Protein AF-0000000074843882 (afdb_homodimer)

Organism: Aplysia californica (NCBI:txid6500)

Nearest PDB structures (foldseek):
  7xpu-assembly1_A  TM=7.673E-01  e=1.497E-09  Marinactinospora thermotolerans
  8hi5-assembly1_A  TM=3.101E-01  e=5.135E-01  Roseiflexus castenholzii DSM 13941
  8aeo-assembly1_A  TM=1.892E-01  e=1.308E-01  Chloroflexus aurantiacus J-10-fl
  8a8t-assembly1_A  TM=1.699E-01  e=8.782E-02  Chloroflexus aurantiacus J-10-fl
  8a7s-assembly1_A  TM=1.865E-01  e=2.592E-01  Chloroflexus aurantiacus J-10-fl

Structure (mmCIF, N/CA/C/O backbone):
data_AF-0000000074843882-model_v1
#
loop_
_entity.id
_entity.type
_entity.pdbx_description
1 polymer 'Uncharacterized protein LOC118478424'
#
loop_
_atom_site.group_PDB
_atom_site.id
_atom_site.type_symbol
_atom_site.label_atom_id
_atom_site.label_alt_id
_atom_site.label_comp_id
_atom_site.label_asym_id
_atom_site.label_entity_id
_atom_site.label_seq_id
_atom_site.pdbx_PDB_ins_code
_atom_site.Cartn_x
_atom_site.Cartn_y
_atom_site.Cartn_z
_atom_site.occupancy
_atom_site.B_iso_or_equiv
_atom_site.auth_seq_id
_atom_site.auth_comp_id
_atom_site.auth_asym_id
_atom_site.auth_atom_id
_atom_site.pdbx_PDB_model_num
ATOM 1 N N . MET A 1 1 ? -3.26 13.68 29.094 1 57.5 1 MET A N 1
ATOM 2 C CA . MET A 1 1 ? -4.266 13.648 28.047 1 57.5 1 MET A CA 1
ATOM 3 C C . MET A 1 1 ? -4.996 14.984 27.938 1 57.5 1 MET A C 1
ATOM 5 O O . MET A 1 1 ? -5.094 15.562 26.859 1 57.5 1 MET A O 1
ATOM 9 N N . LEU A 1 2 ? -5.367 15.516 29.016 1 67 2 LEU A N 1
ATOM 10 C CA . LEU A 1 2 ? -6.184 16.734 29 1 67 2 LEU A CA 1
ATOM 11 C C . LEU A 1 2 ? -5.352 17.938 28.594 1 67 2 LEU A C 1
ATOM 13 O O . LEU A 1 2 ? -5.883 18.906 28.047 1 67 2 LEU A O 1
ATOM 17 N N . GLN A 1 3 ? -4.043 17.812 28.75 1 70.5 3 GLN A N 1
ATOM 18 C CA . GLN A 1 3 ? -3.172 18.938 28.453 1 70.5 3 GLN A CA 1
ATOM 19 C C . GLN A 1 3 ? -2.994 19.109 26.938 1 70.5 3 GLN A C 1
ATOM 21 O O . GLN A 1 3 ? -2.535 20.156 26.484 1 70.5 3 GLN A O 1
ATOM 26 N N . SER A 1 4 ? -3.525 18.203 26.234 1 81.12 4 SER A N 1
ATOM 27 C CA . SER A 1 4 ? -3.334 18.234 24.797 1 81.12 4 SER A CA 1
ATOM 28 C C . SER A 1 4 ? -4.477 18.969 24.109 1 81.12 4 SER A C 1
ATOM 30 O O . SER A 1 4 ? -4.422 19.219 22.891 1 81.12 4 SER A O 1
ATOM 32 N N . PHE A 1 5 ? -5.441 19.359 24.922 1 86.5 5 PHE A N 1
ATOM 33 C CA . PHE A 1 5 ? -6.598 20.047 24.359 1 86.5 5 PHE A CA 1
ATOM 34 C C . PHE A 1 5 ? -6.562 21.531 24.703 1 86.5 5 PHE A C 1
ATOM 36 O O . PHE A 1 5 ? -5.797 21.953 25.578 1 86.5 5 PHE A O 1
ATOM 43 N N . TYR A 1 6 ? -7.312 22.25 23.953 1 89 6 TYR A N 1
ATOM 44 C CA . TYR A 1 6 ? -7.379 23.688 24.156 1 89 6 TYR A CA 1
ATOM 45 C C . TYR A 1 6 ? -8.523 24.047 25.094 1 89 6 TYR A C 1
ATOM 47 O O . TYR A 1 6 ? -9.656 23.609 24.906 1 89 6 TYR A O 1
ATOM 55 N N . LEU A 1 7 ? -8.234 24.875 26.078 1 88.56 7 LEU A N 1
ATOM 56 C CA . LEU A 1 7 ? -9.25 25.281 27.047 1 88.56 7 LEU A CA 1
ATOM 57 C C . LEU A 1 7 ? -9.562 26.766 26.938 1 88.56 7 LEU A C 1
ATOM 59 O O . LEU A 1 7 ? -10.609 27.219 27.406 1 88.56 7 LEU A O 1
ATOM 63 N N . ASN A 1 8 ? -8.672 27.453 26.203 1 86.31 8 ASN A N 1
ATOM 64 C CA . ASN A 1 8 ? -8.875 28.891 26.047 1 86.31 8 ASN A CA 1
ATOM 65 C C . ASN A 1 8 ? -10.055 29.188 25.125 1 86.31 8 ASN A C 1
ATOM 67 O O . ASN A 1 8 ? -10.547 28.312 24.422 1 86.31 8 ASN A O 1
ATOM 71 N N . GLN A 1 9 ? -10.469 30.422 25.156 1 88.06 9 GLN A N 1
ATOM 72 C CA . GLN A 1 9 ? -11.609 30.844 24.344 1 88.06 9 GLN A CA 1
ATOM 73 C C . GLN A 1 9 ? -11.227 30.953 22.875 1 88.06 9 GLN A C 1
ATOM 75 O O . GLN A 1 9 ? -12.031 30.625 22 1 88.06 9 GLN A O 1
ATOM 80 N N . THR A 1 10 ? -10.023 31.422 22.688 1 90.56 10 THR A N 1
ATOM 81 C CA . THR A 1 10 ? -9.531 31.531 21.312 1 90.56 10 THR A CA 1
ATOM 82 C C . THR A 1 10 ? -8.289 30.672 21.109 1 90.56 10 THR A C 1
ATOM 84 O O . THR A 1 10 ? -7.59 30.344 22.078 1 90.56 10 THR A O 1
ATOM 87 N N . SER A 1 11 ? -8.172 30.297 19.922 1 90.69 11 SER A N 1
ATOM 88 C CA . SER A 1 11 ? -7.055 29.406 19.625 1 90.69 11 SER A CA 1
ATOM 89 C C . SER A 1 11 ? -6.438 29.734 18.266 1 90.69 11 SER A C 1
ATOM 91 O O . SER A 1 11 ? -7.105 30.297 17.391 1 90.69 11 SER A O 1
ATOM 93 N N . SER A 1 12 ? -5.113 29.438 18.234 1 90.81 12 SER A N 1
ATOM 94 C CA . SER A 1 12 ? -4.391 29.516 16.969 1 90.81 12 SER A CA 1
ATOM 95 C C . SER A 1 12 ? -4.375 28.156 16.266 1 90.81 12 SER A C 1
ATOM 97 O O . SER A 1 12 ? -4.301 27.109 16.922 1 90.81 12 SER A O 1
ATOM 99 N N . GLY A 1 13 ? -4.543 28.297 14.938 1 93 13 GLY A N 1
ATOM 100 C CA . GLY A 1 13 ? -4.445 27.016 14.234 1 93 13 GLY A CA 1
ATOM 101 C C . GLY A 1 13 ? -5.078 27.062 12.859 1 93 13 GLY A C 1
ATOM 102 O O . GLY A 1 13 ? -5.309 28.125 12.297 1 93 13 GLY A O 1
ATOM 103 N N . LEU A 1 14 ? -5.223 25.844 12.305 1 97 14 LEU A N 1
ATOM 104 C CA . LEU A 1 14 ? -5.766 25.656 10.961 1 97 14 LEU A CA 1
ATOM 105 C C . LEU A 1 14 ? -7.273 25.406 11.016 1 97 14 LEU A C 1
ATOM 107 O O . LEU A 1 14 ? -7.762 24.719 11.906 1 97 14 LEU A O 1
ATOM 111 N N . THR A 1 15 ? -7.977 26.031 10.172 1 97.06 15 THR A N 1
ATOM 112 C CA . THR A 1 15 ? -9.375 25.703 9.891 1 97.06 15 THR A CA 1
ATOM 113 C C . THR A 1 15 ? -9.523 25.156 8.484 1 97.06 15 THR A C 1
ATOM 115 O O . THR A 1 15 ? -9.031 25.734 7.52 1 97.06 15 THR A O 1
ATOM 118 N N . TYR A 1 16 ? -10.18 24.031 8.383 1 95.56 16 TYR A N 1
ATOM 119 C CA . TYR A 1 16 ? -10.305 23.359 7.09 1 95.56 16 TYR A CA 1
ATOM 120 C C . TYR A 1 16 ? -11.18 24.172 6.141 1 95.56 16 TYR A C 1
ATOM 122 O O . TYR A 1 16 ? -12.234 24.688 6.539 1 95.56 16 TYR A O 1
ATOM 130 N N . ALA A 1 17 ? -10.789 24.312 4.895 1 92.25 17 ALA A N 1
ATOM 131 C CA . ALA A 1 17 ? -11.539 25.094 3.914 1 92.25 17 ALA A CA 1
ATOM 132 C C . ALA A 1 17 ? -11.555 24.406 2.557 1 92.25 17 ALA A C 1
ATOM 134 O O . ALA A 1 17 ? -11.625 25.062 1.517 1 92.25 17 ALA A O 1
ATOM 135 N N . GLY A 1 18 ? -11.461 23.109 2.518 1 85.19 18 GLY A N 1
ATOM 136 C CA . GLY A 1 18 ? -11.344 22.375 1.264 1 85.19 18 GLY A CA 1
ATOM 137 C C . GLY A 1 18 ? -12.68 21.891 0.737 1 85.19 18 GLY A C 1
ATOM 138 O O . GLY A 1 18 ? -13.055 22.188 -0.401 1 85.19 18 GLY A O 1
ATOM 139 N N . LEU A 1 19 ? -13.32 20.969 1.464 1 85.06 19 LEU A N 1
ATOM 140 C CA . LEU A 1 19 ? -14.578 20.344 1.069 1 85.06 19 LEU A CA 1
ATOM 141 C C . LEU A 1 19 ? -15.578 20.344 2.225 1 85.06 19 LEU A C 1
ATOM 143 O O . LEU A 1 19 ? -15.305 20.938 3.277 1 85.06 19 LEU A O 1
ATOM 147 N N . SER A 1 20 ? -16.734 19.797 1.881 1 89.94 20 SER A N 1
ATOM 148 C CA . SER A 1 20 ? -17.781 19.734 2.906 1 89.94 20 SER A CA 1
ATOM 149 C C . SER A 1 20 ? -17.594 18.516 3.805 1 89.94 20 SER A C 1
ATOM 151 O O . SER A 1 20 ? -18.344 18.312 4.766 1 89.94 20 SER A O 1
ATOM 153 N N . LEU A 1 21 ? -16.641 17.703 3.439 1 92.81 21 LEU A N 1
ATOM 154 C CA . LEU A 1 21 ? -16.312 16.516 4.219 1 92.81 21 LEU A CA 1
ATOM 155 C C . LEU A 1 21 ? -14.836 16.5 4.578 1 92.81 21 LEU A C 1
ATOM 157 O O . LEU A 1 21 ? -13.984 16.797 3.738 1 92.81 21 LEU A O 1
ATOM 161 N N . PHE A 1 22 ? -14.602 16.125 5.855 1 95.19 22 PHE A N 1
ATOM 162 C CA . PHE A 1 22 ? -13.227 16.141 6.344 1 95.19 22 PHE A CA 1
ATOM 163 C C . PHE A 1 22 ? -12.836 14.797 6.93 1 95.19 22 PHE A C 1
ATOM 165 O O . PHE A 1 22 ? -13.57 14.227 7.738 1 95.19 22 PHE A O 1
ATOM 172 N N . ASN A 1 23 ? -11.719 14.203 6.492 1 95.25 23 ASN A N 1
ATOM 173 C CA . ASN A 1 23 ? -11.125 12.984 7.047 1 95.25 23 ASN A CA 1
ATOM 174 C C . ASN A 1 23 ? -9.953 13.305 7.977 1 95.25 23 ASN A C 1
ATOM 176 O O . ASN A 1 23 ? -8.859 13.609 7.512 1 95.25 23 ASN A O 1
ATOM 180 N N . PRO A 1 24 ? -10.156 13.258 9.273 1 96.56 24 PRO A N 1
ATOM 181 C CA . PRO A 1 24 ? -9.086 13.609 10.203 1 96.56 24 PRO A CA 1
ATOM 182 C C . PRO A 1 24 ? -7.871 12.695 10.078 1 96.56 24 PRO A C 1
ATOM 184 O O . PRO A 1 24 ? -6.746 13.117 10.375 1 96.56 24 PRO A O 1
ATOM 187 N N . TYR A 1 25 ? -8.055 11.445 9.68 1 94.38 25 TYR A N 1
ATOM 188 C CA . TYR A 1 25 ? -6.938 10.516 9.578 1 94.38 25 TYR A CA 1
ATOM 189 C C . TYR A 1 25 ? -5.98 10.938 8.469 1 94.38 25 TYR A C 1
ATOM 191 O O . TYR A 1 25 ? -4.762 10.82 8.617 1 94.38 25 TYR A O 1
ATOM 199 N N . LYS A 1 26 ? -6.52 11.43 7.41 1 91.88 26 LYS A N 1
ATOM 200 C CA . LYS A 1 26 ? -5.672 11.961 6.348 1 91.88 26 LYS A CA 1
ATOM 201 C C . LYS A 1 26 ? -4.875 13.172 6.836 1 91.88 26 LYS A C 1
ATOM 203 O O . LYS A 1 26 ? -3.693 13.305 6.52 1 91.88 26 LYS A O 1
ATOM 208 N N . HIS A 1 27 ? -5.527 14 7.562 1 95.69 27 HIS A N 1
ATOM 209 C CA . HIS A 1 27 ? -4.887 15.211 8.07 1 95.69 27 HIS A CA 1
ATOM 210 C C . HIS A 1 27 ? -3.674 14.875 8.93 1 95.69 27 HIS A C 1
ATOM 212 O O . HIS A 1 27 ? -2.678 15.602 8.922 1 95.69 27 HIS A O 1
ATOM 218 N N . PHE A 1 28 ? -3.754 13.828 9.633 1 96.12 28 PHE A N 1
ATOM 219 C CA . PHE A 1 28 ? -2.676 13.484 10.555 1 96.12 28 PHE A CA 1
ATOM 220 C C . PHE A 1 28 ? -1.791 12.391 9.977 1 96.12 28 PHE A C 1
ATOM 222 O O . PHE A 1 28 ? -1.269 11.555 10.719 1 96.12 28 PHE A O 1
ATOM 229 N N . GLY A 1 29 ? -1.724 12.258 8.75 1 91.69 29 GLY A N 1
ATOM 230 C CA . GLY A 1 29 ? -0.638 11.539 8.102 1 91.69 29 GLY A CA 1
ATOM 231 C C . GLY A 1 29 ? -1.017 10.133 7.684 1 91.69 29 GLY A C 1
ATOM 232 O O . GLY A 1 29 ? -0.146 9.312 7.375 1 91.69 29 GLY A O 1
ATOM 233 N N . GLN A 1 30 ? -2.223 9.75 7.742 1 89.88 30 GLN A N 1
ATOM 234 C CA . GLN A 1 30 ? -2.709 8.484 7.211 1 89.88 30 GLN A CA 1
ATOM 235 C C . GLN A 1 30 ? -3.709 8.703 6.082 1 89.88 30 GLN A C 1
ATOM 237 O O . GLN A 1 30 ? -4.918 8.578 6.281 1 89.88 30 GLN A O 1
ATOM 242 N N . SER A 1 31 ? -3.178 8.898 4.934 1 86.38 31 SER A N 1
ATOM 243 C CA . SER A 1 31 ? -3.955 9.461 3.832 1 86.38 31 SER A CA 1
ATOM 244 C C . SER A 1 31 ? -4.883 8.414 3.223 1 86.38 31 SER A C 1
ATOM 246 O O . SER A 1 31 ? -5.824 8.75 2.506 1 86.38 31 SER A O 1
ATOM 248 N N . THR A 1 32 ? -4.629 7.129 3.488 1 83.69 32 THR A N 1
ATOM 249 C CA . THR A 1 32 ? -5.449 6.102 2.855 1 83.69 32 THR A CA 1
ATOM 250 C C . THR A 1 32 ? -6.457 5.527 3.848 1 83.69 32 THR A C 1
ATOM 252 O O . THR A 1 32 ? -7.281 4.691 3.486 1 83.69 32 THR A O 1
ATOM 255 N N . LEU A 1 33 ? -6.402 5.973 5.094 1 89.69 33 LEU A N 1
ATOM 256 C CA . LEU A 1 33 ? -7.305 5.461 6.121 1 89.69 33 LEU A CA 1
ATOM 257 C C . LEU A 1 33 ? -8.5 6.391 6.301 1 89.69 33 LEU A C 1
ATOM 259 O O . LEU A 1 33 ? -8.461 7.555 5.898 1 89.69 33 LEU A O 1
ATOM 263 N N . TRP A 1 34 ? -9.516 5.801 6.875 1 92.56 34 TRP A N 1
ATOM 264 C CA . TRP A 1 34 ? -10.688 6.617 7.176 1 92.56 34 TRP A CA 1
ATOM 265 C C . TRP A 1 34 ? -11.359 6.152 8.461 1 92.56 34 TRP A C 1
ATOM 267 O O . TRP A 1 34 ? -11.297 4.969 8.812 1 92.56 34 TRP A O 1
ATOM 277 N N . PRO A 1 35 ? -11.945 7.074 9.188 1 95.69 35 PRO A N 1
ATOM 278 C CA . PRO A 1 35 ? -12.633 6.734 10.438 1 95.69 35 PRO A CA 1
ATOM 279 C C . PRO A 1 35 ? -14 6.102 10.211 1 95.69 35 PRO A C 1
ATOM 281 O O . PRO A 1 35 ? -14.594 6.277 9.148 1 95.69 35 PRO A O 1
ATOM 284 N N . ARG A 1 36 ? -14.477 5.355 11.25 1 96.25 36 ARG A N 1
ATOM 285 C CA . ARG A 1 36 ? -15.836 4.824 11.234 1 96.25 36 ARG A CA 1
ATOM 286 C C . ARG A 1 36 ? -16.859 5.941 11.031 1 96.25 36 ARG A C 1
ATOM 288 O O . ARG A 1 36 ? -16.75 7.012 11.633 1 96.25 36 ARG A O 1
ATOM 295 N N . GLY A 1 37 ? -17.734 5.707 10.102 1 96 37 GLY A N 1
ATOM 296 C CA . GLY A 1 37 ? -18.797 6.672 9.852 1 96 37 GLY A CA 1
ATOM 297 C C . GLY A 1 37 ? -18.547 7.547 8.641 1 96 37 GLY A C 1
ATOM 298 O O . GLY A 1 37 ? -19.438 8.258 8.18 1 96 37 GLY A O 1
ATOM 299 N N . PHE A 1 38 ? -17.297 7.582 8.148 1 95.31 38 PHE A N 1
ATOM 300 C CA . PHE A 1 38 ? -16.984 8.32 6.934 1 95.31 38 PHE A CA 1
ATOM 301 C C . PHE A 1 38 ? -17.688 7.711 5.73 1 95.31 38 PHE A C 1
ATOM 303 O O . PHE A 1 38 ? -17.734 6.488 5.574 1 95.31 38 PHE A O 1
ATOM 310 N N . PRO A 1 39 ? -18.359 8.547 4.93 1 92.56 39 PRO A N 1
ATOM 311 C CA . PRO A 1 39 ? -19.078 7.969 3.789 1 92.56 39 PRO A CA 1
ATOM 312 C C . PRO A 1 39 ? -18.172 7.137 2.883 1 92.56 39 PRO A C 1
ATOM 314 O O . PRO A 1 39 ? -17.141 7.625 2.422 1 92.56 39 PRO A O 1
ATOM 317 N N . LEU A 1 40 ? -18.609 5.945 2.547 1 90.44 40 LEU A N 1
ATOM 318 C CA . LEU A 1 40 ? -17.828 5.031 1.729 1 90.44 40 LEU A CA 1
ATOM 319 C C . LEU A 1 40 ? -17.531 5.645 0.364 1 90.44 40 LEU A C 1
ATOM 321 O O . LEU A 1 40 ? -16.422 5.488 -0.164 1 90.44 40 LEU A O 1
ATOM 325 N N . ALA A 1 41 ? -18.453 6.359 -0.16 1 87.69 41 ALA A N 1
ATOM 326 C CA . ALA A 1 41 ? -18.312 6.934 -1.496 1 87.69 41 ALA A CA 1
ATOM 327 C C . ALA A 1 41 ? -17.234 8.008 -1.523 1 87.69 41 ALA A C 1
ATOM 329 O O . ALA A 1 41 ? -16.719 8.352 -2.59 1 87.69 41 ALA A O 1
ATOM 330 N N . ALA A 1 42 ? -16.859 8.484 -0.348 1 89.94 42 ALA A N 1
ATOM 331 C CA . ALA A 1 42 ? -15.922 9.602 -0.289 1 89.94 42 ALA A CA 1
ATOM 332 C C . ALA A 1 42 ? -14.516 9.117 0.031 1 89.94 42 ALA A C 1
ATOM 334 O O . ALA A 1 42 ? -13.555 9.891 -0.032 1 89.94 42 ALA A O 1
ATOM 335 N N . VAL A 1 43 ? -14.336 7.84 0.348 1 88.69 43 VAL A N 1
ATOM 336 C CA . VAL A 1 43 ? -13.047 7.312 0.792 1 88.69 43 VAL A CA 1
ATOM 337 C C . VAL A 1 43 ? -11.992 7.531 -0.294 1 88.69 43 VAL A C 1
ATOM 339 O O . VAL A 1 43 ? -10.875 7.953 -0.005 1 88.69 43 VAL A O 1
ATOM 342 N N . GLY A 1 44 ? -12.344 7.293 -1.536 1 83.44 44 GLY A N 1
ATOM 343 C CA . GLY A 1 44 ? -11.398 7.406 -2.637 1 83.44 44 GLY A CA 1
ATOM 344 C C . GLY A 1 44 ? -11.344 8.797 -3.238 1 83.44 44 GLY A C 1
ATOM 345 O O . GLY A 1 44 ? -10.562 9.055 -4.152 1 83.44 44 GLY A O 1
ATOM 346 N N . SER A 1 45 ? -12.141 9.695 -2.723 1 83.06 45 SER A N 1
ATOM 347 C CA . SER A 1 45 ? -12.203 11.039 -3.287 1 83.06 45 SER A CA 1
ATOM 348 C C . SER A 1 45 ? -11.016 11.883 -2.824 1 83.06 45 SER A C 1
ATOM 350 O O . SER A 1 45 ? -10.562 11.75 -1.686 1 83.06 45 SER A O 1
ATOM 352 N N . PRO A 1 46 ? -10.523 12.648 -3.828 1 75.75 46 PRO A N 1
ATOM 353 C CA . PRO A 1 46 ? -9.445 13.555 -3.414 1 75.75 46 PRO A CA 1
ATOM 354 C C . PRO A 1 46 ? -9.883 14.539 -2.338 1 75.75 46 PRO A C 1
ATOM 356 O O . PRO A 1 46 ? -11.016 15.031 -2.371 1 75.75 46 PRO A O 1
ATOM 359 N N . GLN A 1 47 ? -9.141 14.609 -1.334 1 76.38 47 GLN A N 1
ATOM 360 C CA . GLN A 1 47 ? -9.383 15.656 -0.347 1 76.38 47 GLN A CA 1
ATOM 361 C C . GLN A 1 47 ? -8.477 16.859 -0.583 1 76.38 47 GLN A C 1
ATOM 363 O O . GLN A 1 47 ? -7.301 16.688 -0.928 1 76.38 47 GLN A O 1
ATOM 368 N N . GLU A 1 48 ? -9.086 18 -0.616 1 83.19 48 GLU A N 1
ATOM 369 C CA . GLU A 1 48 ? -8.312 19.234 -0.785 1 83.19 48 GLU A CA 1
ATOM 370 C C . GLU A 1 48 ? -7.586 19.609 0.502 1 83.19 48 GLU A C 1
ATOM 372 O O . GLU A 1 48 ? -8.18 19.594 1.585 1 83.19 48 GLU A O 1
ATOM 377 N N . ALA A 1 49 ? -6.367 19.828 0.379 1 90.06 49 ALA A N 1
ATOM 378 C CA . ALA A 1 49 ? -5.535 20.172 1.528 1 90.06 49 ALA A CA 1
ATOM 379 C C . ALA A 1 49 ? -5.496 21.688 1.731 1 90.06 49 ALA A C 1
ATOM 381 O O . ALA A 1 49 ? -4.422 22.266 1.899 1 90.06 49 ALA A O 1
ATOM 382 N N . VAL A 1 50 ? -6.676 22.312 1.656 1 93.19 50 VAL A N 1
ATOM 383 C CA . VAL A 1 50 ? -6.777 23.766 1.761 1 93.19 50 VAL A CA 1
ATOM 384 C C . VAL A 1 50 ? -7.273 24.156 3.152 1 93.19 50 VAL A C 1
ATOM 386 O O . VAL A 1 50 ? -8.273 23.609 3.635 1 93.19 50 VAL A O 1
ATOM 389 N N . TYR A 1 51 ? -6.625 25.094 3.715 1 96.5 51 TYR A N 1
ATOM 390 C CA . TYR A 1 51 ? -6.926 25.547 5.07 1 96.5 51 TYR A CA 1
ATOM 391 C C . TYR A 1 51 ? -6.824 27.062 5.172 1 96.5 51 TYR A C 1
ATOM 393 O O . TYR A 1 51 ? -6.348 27.734 4.246 1 96.5 51 TYR A O 1
ATOM 401 N N . ARG A 1 52 ? -7.387 27.594 6.234 1 96.38 52 ARG A N 1
ATOM 402 C CA . ARG A 1 52 ? -7.195 28.969 6.684 1 96.38 52 ARG A CA 1
ATOM 403 C C . ARG A 1 52 ? -6.48 29 8.031 1 96.38 52 ARG A C 1
ATOM 405 O O . ARG A 1 52 ? -6.734 28.172 8.898 1 96.38 52 ARG A O 1
ATOM 412 N N . LEU A 1 53 ? -5.59 29.953 8.141 1 97 53 LEU A N 1
ATOM 413 C CA . LEU A 1 53 ? -4.766 30.078 9.336 1 97 53 LEU A CA 1
ATOM 414 C C . LEU A 1 53 ? -5.023 31.406 10.039 1 97 53 LEU A C 1
ATOM 416 O O . LEU A 1 53 ? -4.969 32.469 9.414 1 97 53 LEU A O 1
ATOM 420 N N . SER A 1 54 ? -5.367 31.297 11.266 1 92 54 SER A N 1
ATOM 421 C CA . SER A 1 54 ? -5.543 32.5 12.109 1 92 54 SER A CA 1
ATOM 422 C C . SER A 1 54 ? -5.137 32.219 13.555 1 92 54 SER A C 1
ATOM 424 O O . SER A 1 54 ? -4.988 31.047 13.945 1 92 54 SER A O 1
ATOM 426 N N . ASP A 1 55 ? -4.848 33.25 14.25 1 88.44 55 ASP A N 1
ATOM 427 C CA . ASP A 1 55 ? -4.516 33.062 15.664 1 88.44 55 ASP A CA 1
ATOM 428 C C . ASP A 1 55 ? -5.699 33.438 16.547 1 88.44 55 ASP A C 1
ATOM 430 O O . ASP A 1 55 ? -5.566 33.5 17.781 1 88.44 55 ASP A O 1
ATOM 434 N N . ASP A 1 56 ? -6.805 33.688 15.977 1 90.44 56 ASP A N 1
ATOM 435 C CA . ASP A 1 56 ? -7.945 34.156 16.766 1 90.44 56 ASP A CA 1
ATOM 436 C C . ASP A 1 56 ? -9.211 33.375 16.406 1 90.44 56 ASP A C 1
ATOM 438 O O . ASP A 1 56 ? -10.266 33.969 16.188 1 90.44 56 ASP A O 1
ATOM 442 N N . TRP A 1 57 ? -9.047 32.156 16.266 1 92.88 57 TRP A N 1
ATOM 443 C CA . TRP A 1 57 ? -10.219 31.297 16.078 1 92.88 57 TRP A CA 1
ATOM 444 C C . TRP A 1 57 ? -10.945 31.062 17.406 1 92.88 57 TRP A C 1
ATOM 446 O O . TRP A 1 57 ? -10.312 31.016 18.453 1 92.88 57 TRP A O 1
ATOM 456 N N . ASP A 1 58 ? -12.273 30.938 17.297 1 92.06 58 ASP A N 1
ATOM 457 C CA . ASP A 1 58 ? -12.961 30.375 18.453 1 92.06 58 ASP A CA 1
ATOM 458 C C . ASP A 1 58 ? -12.539 28.938 18.719 1 92.06 58 ASP A C 1
ATOM 460 O O . ASP A 1 58 ? -12.539 28.109 17.797 1 92.06 58 ASP A O 1
ATOM 464 N N . THR A 1 59 ? -12.234 28.703 19.938 1 95.31 59 THR A N 1
ATOM 465 C CA . THR A 1 59 ? -11.82 27.344 20.281 1 95.31 59 THR A CA 1
ATOM 466 C C . THR A 1 59 ? -12.969 26.359 20.047 1 95.31 59 THR A C 1
ATOM 468 O O . THR A 1 59 ? -14.109 26.625 20.438 1 95.31 59 THR A O 1
ATOM 471 N N . PRO A 1 60 ? -12.68 25.266 19.422 1 96.88 60 PRO A N 1
ATOM 472 C CA . PRO A 1 60 ? -13.742 24.281 19.219 1 96.88 60 PRO A CA 1
ATOM 473 C C . PRO A 1 60 ? -14.352 23.781 20.531 1 96.88 60 PRO A C 1
ATOM 475 O O . PRO A 1 60 ? -13.625 23.484 21.469 1 96.88 60 PRO A O 1
ATOM 478 N N . LEU A 1 61 ? -15.633 23.734 20.531 1 97.75 61 LEU A N 1
ATOM 479 C CA . LEU A 1 61 ? -16.344 23.328 21.734 1 97.75 61 LEU A CA 1
ATOM 480 C C . LEU A 1 61 ? -16.25 21.828 21.938 1 97.75 61 LEU A C 1
ATOM 482 O O . LEU A 1 61 ? -16.406 21.328 23.062 1 97.75 61 LEU A O 1
ATOM 486 N N . ILE A 1 62 ? -16.141 21.094 20.875 1 98 62 ILE A N 1
ATOM 487 C CA . ILE A 1 62 ? -15.867 19.672 20.938 1 98 62 ILE A CA 1
ATOM 488 C C . ILE A 1 62 ? -14.516 19.375 20.281 1 98 62 ILE A C 1
ATOM 490 O O . ILE A 1 62 ? -14.242 19.844 19.188 1 98 62 ILE A O 1
ATOM 494 N N . GLN A 1 63 ? -13.656 18.703 21.031 1 97.75 63 GLN A N 1
ATOM 495 C CA . GLN A 1 63 ? -12.297 18.406 20.578 1 97.75 63 GLN A CA 1
ATOM 496 C C . GLN A 1 63 ? -12 16.922 20.672 1 97.75 63 GLN A C 1
ATOM 498 O O . GLN A 1 63 ? -12.297 16.281 21.688 1 97.75 63 GLN A O 1
ATOM 503 N N . GLN A 1 64 ? -11.477 16.344 19.609 1 97.62 64 GLN A N 1
ATOM 504 C CA . GLN A 1 64 ? -11.094 14.93 19.641 1 97.62 64 GLN A CA 1
ATOM 505 C C . GLN A 1 64 ? -9.633 14.75 19.25 1 97.62 64 GLN A C 1
ATOM 507 O O . GLN A 1 64 ? -9.188 15.305 18.234 1 97.62 64 GLN A O 1
ATOM 512 N N . GLY A 1 65 ? -8.883 14.086 20.062 1 97.06 65 GLY A N 1
ATOM 513 C CA . GLY A 1 65 ? -7.547 13.641 19.688 1 97.06 65 GLY A CA 1
ATOM 514 C C . GLY A 1 65 ? -7.543 12.297 18.984 1 97.06 65 GLY A C 1
ATOM 515 O O . GLY A 1 65 ? -8.18 11.352 19.438 1 97.06 65 GLY A O 1
ATOM 516 N N . VAL A 1 66 ? -6.859 12.211 17.812 1 96.38 66 VAL A N 1
ATOM 517 C CA . VAL A 1 66 ? -6.762 10.914 17.156 1 96.38 66 VAL A CA 1
ATOM 518 C C . VAL A 1 66 ? -5.969 9.953 18.031 1 96.38 66 VAL A C 1
ATOM 520 O O . VAL A 1 66 ? -5.156 10.375 18.859 1 96.38 66 VAL A O 1
ATOM 523 N N . VAL A 1 67 ? -6.215 8.711 17.906 1 95.62 67 VAL A N 1
ATOM 524 C CA . VAL A 1 67 ? -5.668 7.719 18.828 1 95.62 67 VAL A CA 1
ATOM 525 C C . VAL A 1 67 ? -4.777 6.742 18.047 1 95.62 67 VAL A C 1
ATOM 527 O O . VAL A 1 67 ? -5.215 6.133 17.078 1 95.62 67 VAL A O 1
ATOM 530 N N . ASN A 1 68 ? -3.453 6.547 18.453 1 93.94 68 ASN A N 1
ATOM 531 C CA . ASN A 1 68 ? -2.561 5.559 17.859 1 93.94 68 ASN A CA 1
ATOM 532 C C . ASN A 1 68 ? -2.951 4.141 18.266 1 93.94 68 ASN A C 1
ATOM 534 O O . ASN A 1 68 ? -3.771 3.945 19.156 1 93.94 68 ASN A O 1
ATOM 538 N N . GLY A 1 69 ? -2.338 3.17 17.625 1 91.31 69 GLY A N 1
ATOM 539 C CA . GLY A 1 69 ? -2.641 1.771 17.875 1 91.31 69 GLY A CA 1
ATOM 540 C C . GLY A 1 69 ? -3.799 1.25 17.047 1 91.31 69 GLY A C 1
ATOM 541 O O . GLY A 1 69 ? -3.643 0.976 15.859 1 91.31 69 GLY A O 1
ATOM 542 N N . ASP A 1 70 ? -4.941 1.076 17.688 1 90.56 70 ASP A N 1
ATOM 543 C CA . ASP A 1 70 ? -6.152 0.626 17 1 90.56 70 ASP A CA 1
ATOM 544 C C . ASP A 1 70 ? -7.23 1.708 17.031 1 90.56 70 ASP A C 1
ATOM 546 O O . ASP A 1 70 ? -8.219 1.588 17.75 1 90.56 70 ASP A O 1
ATOM 550 N N . PRO A 1 71 ? -7.035 2.717 16.172 1 92.62 71 PRO A N 1
ATOM 551 C CA . PRO A 1 71 ? -8.031 3.789 16.141 1 92.62 71 PRO A CA 1
ATOM 552 C C . PRO A 1 71 ? -9.414 3.293 15.727 1 92.62 71 PRO A C 1
ATOM 554 O O . PRO A 1 71 ? -9.57 2.127 15.344 1 92.62 71 PRO A O 1
ATOM 557 N N . ASP A 1 72 ? -10.414 4.129 15.914 1 93.38 72 ASP A N 1
ATOM 558 C CA . ASP A 1 72 ? -11.789 3.777 15.57 1 93.38 72 ASP A CA 1
ATOM 559 C C . ASP A 1 72 ? -11.984 3.754 14.055 1 93.38 72 ASP A C 1
ATOM 561 O O . ASP A 1 72 ? -12.398 4.75 13.461 1 93.38 72 ASP A O 1
ATOM 565 N N . MET A 1 73 ? -11.781 2.539 13.516 1 90.56 73 MET A N 1
ATOM 566 C CA . MET A 1 73 ? -11.859 2.342 12.07 1 90.56 73 MET A CA 1
ATOM 567 C C . MET A 1 73 ? -13.18 1.684 11.688 1 90.56 73 MET A C 1
ATOM 569 O O . MET A 1 73 ? -13.781 0.972 12.492 1 90.56 73 MET A O 1
ATOM 573 N N . ASP A 1 74 ? -13.516 1.896 10.461 1 89.94 74 ASP A N 1
ATOM 574 C CA . ASP A 1 74 ? -14.617 1.196 9.805 1 89.94 74 ASP A CA 1
ATOM 575 C C . ASP A 1 74 ? -14.352 -0.308 9.75 1 89.94 74 ASP A C 1
ATOM 577 O O . ASP A 1 74 ? -13.211 -0.738 9.562 1 89.94 74 ASP A O 1
ATOM 581 N N . ALA A 1 75 ? -15.469 -1.105 9.992 1 91.12 75 ALA A N 1
ATOM 582 C CA . ALA A 1 75 ? -15.297 -2.557 9.961 1 91.12 75 ALA A CA 1
ATOM 583 C C . ALA A 1 75 ? -14.875 -3.035 8.578 1 91.12 75 ALA A C 1
ATOM 585 O O . ALA A 1 75 ? -14.117 -3.998 8.445 1 91.12 75 ALA A O 1
ATOM 586 N N . ILE A 1 76 ? -15.383 -2.381 7.574 1 91 76 ILE A N 1
ATOM 587 C CA . ILE A 1 76 ? -14.992 -2.721 6.215 1 91 76 ILE A CA 1
ATOM 588 C C . ILE A 1 76 ? -13.484 -2.541 6.055 1 91 76 ILE A C 1
ATOM 590 O O . ILE A 1 76 ? -12.812 -3.363 5.418 1 91 76 ILE A O 1
ATOM 594 N N . PHE A 1 77 ? -12.938 -1.522 6.609 1 89.62 77 PHE A N 1
ATOM 595 C CA . PHE A 1 77 ? -11.492 -1.326 6.602 1 89.62 77 PHE A CA 1
ATOM 596 C C . PHE A 1 77 ? -10.781 -2.51 7.246 1 89.62 77 PHE A C 1
ATOM 598 O O . PHE A 1 77 ? -9.836 -3.059 6.68 1 89.62 77 PHE A O 1
ATOM 605 N N . ARG A 1 78 ? -11.219 -2.902 8.383 1 88 78 ARG A N 1
ATOM 606 C CA . ARG A 1 78 ? -10.57 -3.965 9.148 1 88 78 ARG A CA 1
ATOM 607 C C . ARG A 1 78 ? -10.625 -5.293 8.391 1 88 78 ARG A C 1
ATOM 609 O O . ARG A 1 78 ? -9.711 -6.109 8.5 1 88 78 ARG A O 1
ATOM 616 N N . LEU A 1 79 ? -11.656 -5.434 7.715 1 88.38 79 LEU A N 1
ATOM 617 C CA . LEU A 1 79 ? -11.852 -6.688 6.996 1 88.38 79 LEU A CA 1
ATOM 618 C C . LEU A 1 79 ? -11 -6.723 5.73 1 88.38 79 LEU A C 1
ATOM 620 O O . LEU A 1 79 ? -10.531 -7.789 5.324 1 88.38 79 LEU A O 1
ATOM 624 N N . THR A 1 80 ? -10.734 -5.523 5.137 1 87.06 80 THR A N 1
ATOM 625 C CA . THR A 1 80 ? -10.25 -5.57 3.76 1 87.06 80 THR A CA 1
ATOM 626 C C . THR A 1 80 ? -8.859 -4.945 3.652 1 87.06 80 THR A C 1
ATOM 628 O O . THR A 1 80 ? -8.195 -5.082 2.627 1 87.06 80 THR A O 1
ATOM 631 N N . ARG A 1 81 ? -8.367 -4.301 4.742 1 84.06 81 ARG A N 1
ATOM 632 C CA . ARG A 1 81 ? -7.102 -3.58 4.629 1 84.06 81 ARG A CA 1
ATOM 633 C C . ARG A 1 81 ? -6.062 -4.133 5.602 1 84.06 81 ARG A C 1
ATOM 635 O O . ARG A 1 81 ? -4.938 -3.641 5.66 1 84.06 81 ARG A O 1
ATOM 642 N N . LYS A 1 82 ? -6.43 -5.07 6.312 1 78.69 82 LYS A N 1
ATOM 643 C CA . LYS A 1 82 ? -5.465 -5.633 7.254 1 78.69 82 LYS A CA 1
ATOM 644 C C . LYS A 1 82 ? -5.508 -7.16 7.234 1 78.69 82 LYS A C 1
ATOM 646 O O . LYS A 1 82 ? -6.539 -7.754 6.914 1 78.69 82 LYS A O 1
ATOM 651 N N . ARG A 1 83 ? -4.418 -7.734 7.723 1 80.5 83 ARG A N 1
ATOM 652 C CA . ARG A 1 83 ? -4.383 -9.18 7.906 1 80.5 83 ARG A CA 1
ATOM 653 C C . ARG A 1 83 ? -5.074 -9.586 9.203 1 80.5 83 ARG A C 1
ATOM 655 O O . ARG A 1 83 ? -4.938 -8.906 10.227 1 80.5 83 ARG A O 1
ATOM 662 N N . THR A 1 84 ? -5.742 -10.641 9.094 1 76.31 84 THR A N 1
ATOM 663 C CA . THR A 1 84 ? -6.484 -11.109 10.258 1 76.31 84 THR A CA 1
ATOM 664 C C . THR A 1 84 ? -5.535 -11.5 11.383 1 76.31 84 THR A C 1
ATOM 666 O O . THR A 1 84 ? -5.898 -11.438 12.562 1 76.31 84 THR A O 1
ATOM 669 N N . THR A 1 85 ? -4.316 -11.812 11.078 1 74.88 85 THR A N 1
ATOM 670 C CA . THR A 1 85 ? -3.385 -12.367 12.055 1 74.88 85 THR A CA 1
ATOM 671 C C . THR A 1 85 ? -2.561 -11.258 12.703 1 74.88 85 THR A C 1
ATOM 673 O O . THR A 1 85 ? -1.819 -11.508 13.656 1 74.88 85 THR A O 1
ATOM 676 N N . THR A 1 86 ? -2.693 -10.102 12.227 1 76 86 THR A N 1
ATOM 677 C CA . THR A 1 86 ? -1.857 -9.023 12.742 1 76 86 THR A CA 1
ATOM 678 C C . THR A 1 86 ? -2.713 -7.926 13.367 1 76 86 THR A C 1
ATOM 680 O O . THR A 1 86 ? -3.686 -7.469 12.758 1 76 86 THR A O 1
ATOM 683 N N . PRO A 1 87 ? -2.34 -7.598 14.547 1 80.69 87 PRO A N 1
ATOM 684 C CA . PRO A 1 87 ? -3.059 -6.465 15.133 1 80.69 87 PRO A CA 1
ATOM 685 C C . PRO A 1 87 ? -2.801 -5.156 14.383 1 80.69 87 PRO A C 1
ATOM 687 O O . PRO A 1 87 ? -1.736 -4.98 13.789 1 80.69 87 PRO A O 1
ATOM 690 N N . LEU A 1 88 ? -3.797 -4.32 14.453 1 82.62 88 LEU A N 1
ATOM 691 C CA . LEU A 1 88 ? -3.629 -2.996 13.859 1 82.62 88 LEU A CA 1
ATOM 692 C C . LEU A 1 88 ? -2.756 -2.111 14.742 1 82.62 88 LEU A C 1
ATOM 694 O O . LEU A 1 88 ? -2.924 -2.088 15.969 1 82.62 88 LEU A O 1
ATOM 698 N N . ASP A 1 89 ? -1.778 -1.485 14.258 1 87.25 89 ASP A N 1
ATOM 699 C CA . ASP A 1 89 ? -0.91 -0.558 14.977 1 87.25 89 ASP A CA 1
ATOM 700 C C . ASP A 1 89 ? -0.647 0.699 14.148 1 87.25 89 ASP A C 1
ATOM 702 O O . ASP A 1 89 ? 0.451 0.881 13.617 1 87.25 89 ASP A O 1
ATOM 706 N N . VAL A 1 90 ? -1.635 1.501 14.094 1 89.31 90 VAL A N 1
ATOM 707 C CA . VAL A 1 90 ? -1.596 2.738 13.32 1 89.31 90 VAL A CA 1
ATOM 708 C C . VAL A 1 90 ? -0.93 3.84 14.141 1 89.31 90 VAL A C 1
ATOM 710 O O . VAL A 1 90 ? -1.182 3.969 15.344 1 89.31 90 VAL A O 1
ATOM 713 N N . HIS A 1 91 ? -0.08 4.559 13.547 1 91.56 91 HIS A N 1
ATOM 714 C CA . HIS A 1 91 ? 0.526 5.742 14.148 1 91.56 91 HIS A CA 1
ATOM 715 C C . HIS A 1 91 ? 0.273 6.984 13.305 1 91.56 91 HIS A C 1
ATOM 717 O O . HIS A 1 91 ? 0.602 7.008 12.117 1 91.56 91 HIS A O 1
ATOM 723 N N . PHE A 1 92 ? -0.302 7.953 13.883 1 94.31 92 PHE A N 1
ATOM 724 C CA . PHE A 1 92 ? -0.534 9.234 13.227 1 94.31 92 PHE A CA 1
ATOM 725 C C . PHE A 1 92 ? 0.65 10.172 13.43 1 94.31 92 PHE A C 1
ATOM 727 O O . PHE A 1 92 ? 1.525 9.906 14.25 1 94.31 92 PHE A O 1
ATOM 734 N N . ASP A 1 93 ? 0.774 11.203 12.578 1 94.75 93 ASP A N 1
ATOM 735 C CA . ASP A 1 93 ? 1.832 12.195 12.703 1 94.75 93 ASP A CA 1
ATOM 736 C C . ASP A 1 93 ? 1.659 13.023 13.977 1 94.75 93 ASP A C 1
ATOM 738 O O . ASP A 1 93 ? 0.754 13.859 14.062 1 94.75 93 ASP A O 1
ATOM 742 N N . PRO A 1 94 ? 2.486 12.836 14.914 1 95 94 PRO A N 1
ATOM 743 C CA . PRO A 1 94 ? 2.326 13.57 16.172 1 95 94 PRO A CA 1
ATOM 744 C C . PRO A 1 94 ? 2.705 15.047 16.047 1 95 94 PRO A C 1
ATOM 746 O O . PRO A 1 94 ? 2.414 15.844 16.938 1 95 94 PRO A O 1
ATOM 749 N N . LYS A 1 95 ? 3.328 15.422 14.984 1 96.31 95 LYS A N 1
ATOM 750 C CA . LYS A 1 95 ? 3.814 16.781 14.828 1 96.31 95 LYS A CA 1
ATOM 751 C C . LYS A 1 95 ? 2.811 17.641 14.07 1 96.31 95 LYS A C 1
ATOM 753 O O . LYS A 1 95 ? 2.898 18.875 14.086 1 96.31 95 LYS A O 1
ATOM 758 N N . ALA A 1 96 ? 1.862 17 13.398 1 96.69 96 ALA A N 1
ATOM 759 C CA . ALA A 1 96 ? 0.893 17.734 12.586 1 96.69 96 ALA A CA 1
ATOM 760 C C . ALA A 1 96 ? 0.077 18.703 13.438 1 96.69 96 ALA A C 1
ATOM 762 O O . ALA A 1 96 ? -0.258 18.391 14.586 1 96.69 96 ALA A O 1
ATOM 763 N N . PRO A 1 97 ? -0.305 19.875 12.867 1 96.81 97 PRO A N 1
ATOM 764 C CA . PRO A 1 97 ? -1.11 20.859 13.602 1 96.81 97 PRO A CA 1
ATOM 765 C C . PRO A 1 97 ? -2.541 20.375 13.844 1 96.81 97 PRO A C 1
ATOM 767 O O . PRO A 1 97 ? -3.066 19.578 13.078 1 96.81 97 PRO A O 1
ATOM 770 N N . PRO A 1 98 ? -3.15 20.859 14.969 1 96 98 PRO A N 1
ATOM 771 C CA . PRO A 1 98 ? -4.594 20.641 15.109 1 96 98 PRO A CA 1
ATOM 772 C C . PRO A 1 98 ? -5.402 21.328 14.008 1 96 98 PRO A C 1
ATOM 774 O O . PRO A 1 98 ? -4.895 22.219 13.32 1 96 98 PRO A O 1
ATOM 777 N N . VAL A 1 99 ? -6.633 20.875 13.859 1 97.56 99 VAL A N 1
ATOM 778 C CA . VAL A 1 99 ? -7.473 21.422 12.805 1 97.56 99 VAL A CA 1
ATOM 779 C C . VAL A 1 99 ? -8.891 21.641 13.328 1 97.56 99 VAL A C 1
ATOM 781 O O . VAL A 1 99 ? -9.406 20.828 14.102 1 97.56 99 VAL A O 1
ATOM 784 N N . PHE A 1 100 ? -9.5 22.781 12.945 1 97.38 100 PHE A N 1
ATOM 785 C CA . PHE A 1 100 ? -10.867 23.141 13.297 1 97.38 100 PHE A CA 1
ATOM 786 C C . PHE A 1 100 ? -11.773 23.062 12.078 1 97.38 100 PHE A C 1
ATOM 788 O O . PHE A 1 100 ? -11.359 23.406 10.969 1 97.38 100 PHE A O 1
ATOM 795 N N . LEU A 1 101 ? -12.938 22.609 12.305 1 97.44 101 LEU A N 1
ATOM 796 C CA . LEU A 1 101 ? -13.883 22.484 11.203 1 97.44 101 LEU A CA 1
ATOM 797 C C . LEU A 1 101 ? -14.922 23.594 11.25 1 97.44 101 LEU A C 1
ATOM 799 O O . LEU A 1 101 ? -15.633 23.75 12.25 1 97.44 101 LEU A O 1
ATOM 803 N N . PRO A 1 102 ? -14.992 24.328 10.18 1 94.88 102 PRO A N 1
ATOM 804 C CA . PRO A 1 102 ? -15.992 25.391 10.141 1 94.88 102 PRO A CA 1
ATOM 805 C C . PRO A 1 102 ? -17.406 24.859 9.875 1 94.88 102 PRO A C 1
ATOM 807 O O . PRO A 1 102 ? -17.594 23.656 9.688 1 94.88 102 PRO A O 1
ATOM 810 N N . GLU A 1 103 ? -18.391 25.812 9.898 1 92.94 103 GLU A N 1
ATOM 811 C CA . GLU A 1 103 ? -19.766 25.453 9.555 1 92.94 103 GLU A CA 1
ATOM 812 C C . GLU A 1 103 ? -19.844 24.828 8.164 1 92.94 103 GLU A C 1
ATOM 814 O O . GLU A 1 103 ? -19.156 25.281 7.238 1 92.94 103 GLU A O 1
ATOM 819 N N . GLY A 1 104 ? -20.578 23.797 8.094 1 91.31 104 GLY A N 1
ATOM 820 C CA . GLY A 1 104 ? -20.812 23.219 6.785 1 91.31 104 GLY A CA 1
ATOM 821 C C . GLY A 1 104 ? -19.859 22.078 6.465 1 91.31 104 GLY A C 1
ATOM 822 O O . GLY A 1 104 ? -20.047 21.375 5.473 1 91.31 104 GLY A O 1
ATOM 823 N N . VAL A 1 105 ? -18.859 21.875 7.242 1 94.44 105 VAL A N 1
ATOM 824 C CA . VAL A 1 105 ? -17.906 20.781 7.031 1 94.44 105 VAL A CA 1
ATOM 825 C C . VAL A 1 105 ? -18.156 19.688 8.07 1 94.44 105 VAL A C 1
ATOM 827 O O . VAL A 1 105 ? -17.984 19.922 9.266 1 94.44 105 VAL A O 1
ATOM 830 N N . PHE A 1 106 ? -18.531 18.531 7.574 1 96.19 106 PHE A N 1
ATOM 831 C CA . PHE A 1 106 ? -18.812 17.406 8.461 1 96.19 106 PHE A CA 1
ATOM 832 C C . PHE A 1 106 ? -17.594 16.5 8.578 1 96.19 106 PHE A C 1
ATOM 834 O O . PHE A 1 106 ? -16.797 16.391 7.645 1 96.19 106 PHE A O 1
ATOM 841 N N . SER A 1 107 ? -17.438 15.906 9.695 1 97.5 107 SER A N 1
ATOM 842 C CA . SER A 1 107 ? -16.5 14.812 9.945 1 97.5 107 SER A CA 1
ATOM 843 C C . SER A 1 107 ? -17.047 13.844 10.984 1 97.5 107 SER A C 1
ATOM 845 O O . SER A 1 107 ? -17.656 14.258 11.977 1 97.5 107 SER A O 1
ATOM 847 N N . PRO A 1 108 ? -16.906 12.57 10.719 1 97.62 108 PRO A N 1
ATOM 848 C CA . PRO A 1 108 ? -17.312 11.672 11.797 1 97.62 108 PRO A CA 1
ATOM 849 C C . PRO A 1 108 ? -16.375 11.742 13.008 1 97.62 108 PRO A C 1
ATOM 851 O O . PRO A 1 108 ? -15.164 11.922 12.844 1 97.62 108 PRO A O 1
ATOM 854 N N . PHE A 1 109 ? -16.969 11.719 14.172 1 97.06 109 PHE A N 1
ATOM 855 C CA . PHE A 1 109 ? -16.172 11.531 15.391 1 97.06 109 PHE A CA 1
ATOM 856 C C . PHE A 1 109 ? -16.906 10.625 16.375 1 97.06 109 PHE A C 1
ATOM 858 O O . PHE A 1 109 ? -18.125 10.57 16.391 1 97.06 109 PHE A O 1
ATOM 865 N N . ASN A 1 110 ? -16.141 9.82 17.016 1 95.38 110 ASN A N 1
ATOM 866 C CA . ASN A 1 110 ? -16.656 8.883 18.016 1 95.38 110 ASN A CA 1
ATOM 867 C C . ASN A 1 110 ? -16.469 9.414 19.438 1 95.38 110 ASN A C 1
ATOM 869 O O . ASN A 1 110 ? -16.281 10.609 19.625 1 95.38 110 ASN A O 1
ATOM 873 N N . SER A 1 111 ? -16.609 8.523 20.406 1 94.44 111 SER A N 1
ATOM 874 C CA . SER A 1 111 ? -16.578 8.961 21.797 1 94.44 111 SER A CA 1
ATOM 875 C C . SER A 1 111 ? -15.195 8.766 22.406 1 94.44 111 SER A C 1
ATOM 877 O O . SER A 1 111 ? -14.969 9.109 23.562 1 94.44 111 SER A O 1
ATOM 879 N N . GLN A 1 112 ? -14.289 8.266 21.625 1 91.25 112 GLN A N 1
ATOM 880 C CA . GLN A 1 112 ? -12.945 8.031 22.141 1 91.25 112 GLN A CA 1
ATOM 881 C C . GLN A 1 112 ? -12.164 9.336 22.266 1 91.25 112 GLN A C 1
ATOM 883 O O . GLN A 1 112 ? -12.172 10.148 21.328 1 91.25 112 GLN A O 1
ATOM 888 N N . ASN A 1 113 ? -11.461 9.523 23.375 1 95.5 113 ASN A N 1
ATOM 889 C CA . ASN A 1 113 ? -10.516 10.625 23.531 1 95.5 113 ASN A CA 1
ATOM 890 C C . ASN A 1 113 ? -11.109 11.945 23.062 1 95.5 113 ASN A C 1
ATOM 892 O O . ASN A 1 113 ? -10.539 12.633 22.203 1 95.5 113 ASN A O 1
ATOM 896 N N . THR A 1 114 ? -12.32 12.258 23.578 1 96.5 114 THR A N 1
ATOM 897 C CA . THR A 1 114 ? -13.07 13.438 23.156 1 96.5 114 THR A CA 1
ATOM 898 C C . THR A 1 114 ? -13.375 14.336 24.359 1 96.5 114 THR A C 1
ATOM 900 O O . THR A 1 114 ? -13.758 13.852 25.422 1 96.5 114 THR A O 1
ATOM 903 N N . LEU A 1 115 ? -13.117 15.578 24.203 1 96.38 115 LEU A N 1
ATOM 904 C CA . LEU A 1 115 ? -13.406 16.578 25.219 1 96.38 115 LEU A CA 1
ATOM 905 C C . LEU A 1 115 ? -14.578 17.469 24.797 1 96.38 115 LEU A C 1
ATOM 907 O O . LEU A 1 115 ? -14.625 17.938 23.656 1 96.38 115 LEU A O 1
ATOM 911 N N . PHE A 1 116 ? -15.609 17.609 25.641 1 96.62 116 PHE A N 1
ATOM 912 C CA . PHE A 1 116 ? -16.719 18.547 25.453 1 96.62 116 PHE A CA 1
ATOM 913 C C . PHE A 1 116 ? -16.609 19.719 26.406 1 96.62 116 PHE A C 1
ATOM 915 O O . PHE A 1 116 ? -16.562 19.547 27.625 1 96.62 116 PHE A O 1
ATOM 922 N N . HIS A 1 117 ? -16.484 20.891 25.844 1 95.94 117 HIS A N 1
ATOM 923 C CA . HIS A 1 117 ? -16.562 22.094 26.672 1 95.94 117 HIS A CA 1
ATOM 924 C C . HIS A 1 117 ? -17.938 22.234 27.297 1 95.94 117 HIS A C 1
ATOM 926 O O . HIS A 1 117 ? -18.891 21.594 26.844 1 95.94 117 HIS A O 1
ATOM 932 N N . TYR A 1 118 ? -18.016 23.047 28.297 1 95.19 118 TYR A N 1
ATOM 933 C CA . TYR A 1 118 ? -19.25 23.203 29.078 1 95.19 118 TYR A CA 1
ATOM 934 C C . TYR A 1 118 ? -20.406 23.594 28.172 1 95.19 118 TYR A C 1
ATOM 936 O O . TYR A 1 118 ? -21.5 23.047 28.281 1 95.19 118 TYR A O 1
ATOM 944 N N . SER A 1 119 ? -20.188 24.453 27.234 1 95.5 119 SER A N 1
ATOM 945 C CA . SER A 1 119 ? -21.25 24.969 26.375 1 95.5 119 SER A CA 1
ATOM 946 C C . SER A 1 119 ? -21.719 23.906 25.391 1 95.5 119 SER A C 1
ATOM 948 O O . SER A 1 119 ? -22.734 24.094 24.703 1 95.5 119 SER A O 1
ATOM 950 N N . ALA A 1 120 ? -21.047 22.766 25.344 1 97.5 120 ALA A N 1
ATOM 951 C CA . ALA A 1 120 ? -21.438 21.703 24.422 1 97.5 120 ALA A CA 1
ATOM 952 C C . ALA A 1 120 ? -21.891 20.469 25.188 1 97.5 120 ALA A C 1
ATOM 954 O O . ALA A 1 120 ? -22.078 19.391 24.594 1 97.5 120 ALA A O 1
ATOM 955 N N . MET A 1 121 ? -22.203 20.531 26.438 1 97.12 121 MET A N 1
ATOM 956 C CA . MET A 1 121 ? -22.562 19.375 27.266 1 97.12 121 MET A CA 1
ATOM 957 C C . MET A 1 121 ? -23.875 18.75 26.812 1 97.12 121 MET A C 1
ATOM 959 O O . MET A 1 121 ? -24.109 17.562 27.047 1 97.12 121 MET A O 1
ATOM 963 N N . TRP A 1 122 ? -24.75 19.562 26.172 1 97.75 122 TRP A N 1
ATOM 964 C CA . TRP A 1 122 ? -25.984 19.047 25.625 1 97.75 122 TRP A CA 1
ATOM 965 C C . TRP A 1 122 ? -25.719 17.906 24.641 1 97.75 122 TRP A C 1
ATOM 967 O O . TRP A 1 122 ? -26.562 17.031 24.438 1 97.75 122 TRP A O 1
ATOM 977 N N . ALA A 1 123 ? -24.578 17.859 24.062 1 98.25 123 ALA A N 1
ATOM 978 C CA . ALA A 1 123 ? -24.25 16.922 22.984 1 98.25 123 ALA A CA 1
ATOM 979 C C . ALA A 1 123 ? -23.719 15.602 23.547 1 98.25 123 ALA A C 1
ATOM 981 O O . ALA A 1 123 ? -23.359 14.695 22.797 1 98.25 123 ALA A O 1
ATOM 982 N N . LEU A 1 124 ? -23.719 15.391 24.828 1 97.75 124 LEU A N 1
ATOM 983 C CA . LEU A 1 124 ? -23.234 14.156 25.438 1 97.75 124 LEU A CA 1
ATOM 984 C C . LEU A 1 124 ? -24.266 13.031 25.281 1 97.75 124 LEU A C 1
ATOM 986 O O . LEU A 1 124 ? -23.953 11.867 25.5 1 97.75 124 LEU A O 1
ATOM 990 N N . LEU A 1 125 ? -25.469 13.352 24.844 1 97.12 125 LEU A N 1
ATOM 991 C CA . LEU A 1 125 ? -26.547 12.391 24.703 1 97.12 125 LEU A CA 1
ATOM 992 C C . LEU A 1 125 ? -26.266 11.406 23.578 1 97.12 125 LEU A C 1
ATOM 994 O O . LEU A 1 125 ? -25.891 11.82 22.469 1 97.12 125 LEU A O 1
ATOM 998 N N . LEU A 1 126 ? -26.469 10.117 23.828 1 97.06 126 LEU A N 1
ATOM 999 C CA . LEU A 1 126 ? -26.359 9.086 22.812 1 97.06 126 LEU A CA 1
ATOM 1000 C C . LEU A 1 126 ? -27.719 8.492 22.469 1 97.06 126 LEU A C 1
ATOM 1002 O O . LEU A 1 126 ? -28.516 8.195 23.359 1 97.06 126 LEU A O 1
ATOM 1006 N N . PRO A 1 127 ? -27.969 8.359 21.156 1 96.88 127 PRO A N 1
ATOM 1007 C CA . PRO A 1 127 ? -29.203 7.664 20.812 1 96.88 127 PRO A CA 1
ATOM 1008 C C . PRO A 1 127 ? -29.203 6.203 21.266 1 96.88 127 PRO A C 1
ATOM 1010 O O . PRO A 1 127 ? -28.156 5.578 21.344 1 96.88 127 PRO A O 1
ATOM 1013 N N . THR A 1 128 ? -30.438 5.656 21.438 1 96 128 THR A N 1
ATOM 1014 C CA . THR A 1 128 ? -30.531 4.309 21.984 1 96 128 THR A CA 1
ATOM 1015 C C . THR A 1 128 ? -31.156 3.352 20.969 1 96 128 THR A C 1
ATOM 1017 O O . THR A 1 128 ? -31.078 2.133 21.125 1 96 128 THR A O 1
ATOM 1020 N N . THR A 1 129 ? -31.641 3.793 19.938 1 95.56 129 THR A N 1
ATOM 1021 C CA . THR A 1 129 ? -32.344 2.938 18.969 1 95.56 129 THR A CA 1
ATOM 1022 C C . THR A 1 129 ? -31.406 2.557 17.828 1 95.56 129 THR A C 1
ATOM 1024 O O . THR A 1 129 ? -31.781 1.789 16.938 1 95.56 129 THR A O 1
ATOM 1027 N N . THR A 1 130 ? -30.281 3.088 17.719 1 93.19 130 THR A N 1
ATOM 1028 C CA . THR A 1 130 ? -29.25 2.701 16.75 1 93.19 130 THR A CA 1
ATOM 1029 C C . THR A 1 130 ? -28.344 1.617 17.328 1 93.19 130 THR A C 1
ATOM 1031 O O . THR A 1 130 ? -28.375 1.358 18.531 1 93.19 130 THR A O 1
ATOM 1034 N N . THR A 1 131 ? -27.609 0.935 16.5 1 91.19 131 THR A N 1
ATOM 1035 C CA . THR A 1 131 ? -26.688 -0.085 17 1 91.19 131 THR A CA 1
ATOM 1036 C C . THR A 1 131 ? -25.562 0.548 17.797 1 91.19 131 THR A C 1
ATOM 1038 O O . THR A 1 131 ? -25.328 1.758 17.719 1 91.19 131 THR A O 1
ATOM 1041 N N . PHE A 1 132 ? -24.906 -0.222 18.531 1 88.56 132 PHE A N 1
ATOM 1042 C CA . PHE A 1 132 ? -23.812 0.257 19.359 1 88.56 132 PHE A CA 1
ATOM 1043 C C . PHE A 1 132 ? -22.672 0.803 18.5 1 88.56 132 PHE A C 1
ATOM 1045 O O . PHE A 1 132 ? -21.953 1.703 18.922 1 88.56 132 PHE A O 1
ATOM 1052 N N . ARG A 1 133 ? -22.547 0.351 17.266 1 91.25 133 ARG A N 1
ATOM 1053 C CA . ARG A 1 133 ? -21.484 0.795 16.359 1 91.25 133 ARG A CA 1
ATOM 1054 C C . ARG A 1 133 ? -21.859 2.105 15.672 1 91.25 133 ARG A C 1
ATOM 1056 O O . ARG A 1 133 ? -21 2.801 15.133 1 91.25 133 ARG A O 1
ATOM 1063 N N . MET A 1 134 ? -23.125 2.492 15.773 1 93.44 134 MET A N 1
ATOM 1064 C CA . MET A 1 134 ? -23.609 3.633 15.008 1 93.44 134 MET A CA 1
ATOM 1065 C C . MET A 1 134 ? -23.969 4.793 15.93 1 93.44 134 MET A C 1
ATOM 1067 O O . MET A 1 134 ? -23.969 5.953 15.508 1 93.44 134 MET A O 1
ATOM 1071 N N . CYS A 1 135 ? -24.266 4.543 17.141 1 95.19 135 CYS A N 1
ATOM 1072 C CA . CYS A 1 135 ? -24.891 5.504 18.047 1 95.19 135 CYS A CA 1
ATOM 1073 C C . CYS A 1 13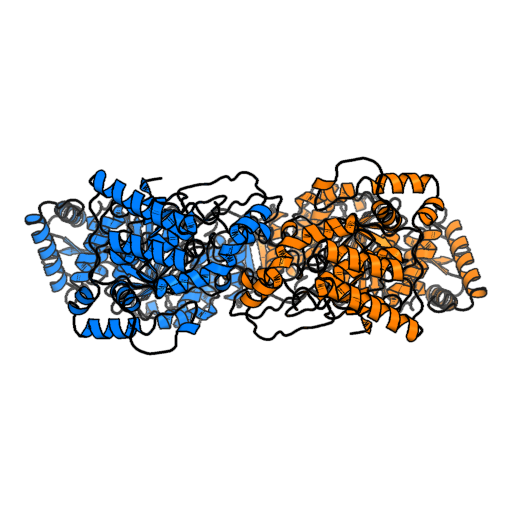5 ? -24.031 6.746 18.203 1 95.19 135 CYS A C 1
ATOM 1075 O O . CYS A 1 135 ? -24.516 7.871 18.062 1 95.19 135 CYS A O 1
ATOM 1077 N N . ASP A 1 136 ? -22.719 6.594 18.469 1 96.81 136 ASP A N 1
ATOM 1078 C CA . ASP A 1 136 ? -21.875 7.762 18.719 1 96.81 136 ASP A CA 1
ATOM 1079 C C . ASP A 1 136 ? -21.562 8.5 17.422 1 96.81 136 ASP A C 1
ATOM 1081 O O . ASP A 1 136 ? -21.344 9.711 17.422 1 96.81 136 ASP A O 1
ATOM 1085 N N . ILE A 1 137 ? -21.562 7.816 16.266 1 97.81 137 ILE A N 1
ATOM 1086 C CA . ILE A 1 137 ? -21.312 8.469 14.992 1 97.81 137 ILE A CA 1
ATOM 1087 C C . ILE A 1 137 ? -22.516 9.312 14.602 1 97.81 137 ILE A C 1
ATOM 1089 O O . ILE A 1 137 ? -22.375 10.469 14.18 1 97.81 137 ILE A O 1
ATOM 1093 N N . TRP A 1 138 ? -23.766 8.758 14.719 1 97.75 138 TRP A N 1
ATOM 1094 C CA . TRP A 1 138 ? -24.984 9.5 14.438 1 97.75 138 TRP A CA 1
ATOM 1095 C C . TRP A 1 138 ? -25.109 10.719 15.352 1 97.75 138 TRP A C 1
ATOM 1097 O O . TRP A 1 138 ? -25.469 11.805 14.898 1 97.75 138 TRP A O 1
ATOM 1107 N N . ARG A 1 139 ? -24.797 10.469 16.609 1 97.94 139 ARG A N 1
ATOM 1108 C CA . ARG A 1 139 ? -24.766 11.594 17.531 1 97.94 139 ARG A CA 1
ATOM 1109 C C . ARG A 1 139 ? -23.766 12.648 17.094 1 97.94 139 ARG A C 1
ATOM 1111 O O . ARG A 1 139 ? -24.016 13.844 17.219 1 97.94 139 ARG A O 1
ATOM 1118 N N . GLY A 1 140 ? -22.594 12.203 16.641 1 98.31 140 GLY A N 1
ATOM 1119 C CA . GLY A 1 140 ? -21.578 13.125 16.188 1 98.31 140 GLY A CA 1
ATOM 1120 C C . GLY A 1 140 ? -22.062 14.062 15.102 1 98.31 140 GLY A C 1
ATOM 1121 O O . GLY A 1 140 ? -21.859 15.273 15.18 1 98.31 140 GLY A O 1
ATOM 1122 N N . TYR A 1 141 ? -22.688 13.547 14.086 1 98.19 141 TYR A N 1
ATOM 1123 C CA . TYR A 1 141 ? -23.188 14.359 12.984 1 98.19 141 TYR A CA 1
ATOM 1124 C C . TYR A 1 141 ? -24.328 15.266 13.453 1 98.19 141 TYR A C 1
ATOM 1126 O O . TYR A 1 141 ? -24.391 16.438 13.07 1 98.19 141 TYR A O 1
ATOM 1134 N N . TRP A 1 142 ? -25.203 14.695 14.289 1 98.5 142 TRP A N 1
ATOM 1135 C CA . TRP A 1 142 ? -26.281 15.445 14.914 1 98.5 142 TRP A CA 1
ATOM 1136 C C . TRP A 1 142 ? -25.734 16.625 15.703 1 98.5 142 TRP A C 1
ATOM 1138 O O . TRP A 1 142 ? -26.203 17.766 15.539 1 98.5 142 TRP A O 1
ATOM 1148 N N . ALA A 1 143 ? -24.781 16.453 16.453 1 98.69 143 ALA A N 1
ATOM 1149 C CA . ALA A 1 143 ? -24.172 17.469 17.297 1 98.69 143 ALA A CA 1
ATOM 1150 C C . ALA A 1 143 ? -23.484 18.547 16.453 1 98.69 143 ALA A C 1
ATOM 1152 O O . ALA A 1 143 ? -23.578 19.734 16.766 1 98.69 143 ALA A O 1
ATOM 1153 N N . GLN A 1 144 ? -22.734 18.125 15.438 1 98.31 144 GLN A N 1
ATOM 1154 C CA . GLN A 1 144 ? -22.031 19.078 14.578 1 98.31 144 GLN A CA 1
ATOM 1155 C C . GLN A 1 144 ? -23.016 20.062 13.953 1 98.31 144 GLN A C 1
ATOM 1157 O O . GLN A 1 144 ? -22.75 21.281 13.953 1 98.31 144 GLN A O 1
ATOM 1162 N N . ARG A 1 145 ? -24.125 19.562 13.477 1 97.5 145 ARG A N 1
ATOM 1163 C CA . ARG A 1 145 ? -25.109 20.453 12.867 1 97.5 145 ARG A CA 1
ATOM 1164 C C . ARG A 1 145 ? -25.625 21.469 13.875 1 97.5 145 ARG A C 1
ATOM 1166 O O . ARG A 1 145 ? -25.844 22.641 13.539 1 97.5 145 ARG A O 1
ATOM 1173 N N . LEU A 1 146 ? -25.875 21.047 15.039 1 98.12 146 LEU A N 1
ATOM 1174 C CA . LEU A 1 146 ? -26.406 21.891 16.094 1 98.12 146 LEU A CA 1
ATOM 1175 C C . LEU A 1 146 ? -25.344 22.859 16.609 1 98.12 146 LEU A C 1
ATOM 1177 O O . LEU A 1 146 ? -25.656 23.984 17 1 98.12 146 LEU A O 1
ATOM 1181 N N . LEU A 1 147 ? -24.094 22.484 16.625 1 97.69 147 LEU A N 1
ATOM 1182 C CA . LEU A 1 147 ? -23 23.359 17.031 1 97.69 147 LEU A CA 1
ATOM 1183 C C . LEU A 1 147 ? -23.016 24.641 16.219 1 97.69 147 LEU A C 1
ATOM 1185 O O . LEU A 1 147 ? -22.766 25.719 16.766 1 97.69 147 LEU A O 1
ATOM 1189 N N . TRP A 1 148 ? -23.297 24.547 15 1 95.31 148 TRP A N 1
ATOM 1190 C CA . TRP A 1 148 ? -23.25 25.703 14.109 1 95.31 148 TRP A CA 1
ATOM 1191 C C . TRP A 1 148 ? -24.328 26.734 14.484 1 95.31 148 TRP A C 1
ATOM 1193 O O . TRP A 1 148 ? -24.188 27.922 14.188 1 95.31 148 TRP A O 1
ATOM 1203 N N . GLU A 1 149 ? -25.375 26.266 15.156 1 94.94 149 GLU A N 1
ATOM 1204 C CA . GLU A 1 149 ? -26.438 27.172 15.602 1 94.94 149 GLU A CA 1
ATOM 1205 C C . GLU A 1 149 ? -25.938 28.078 16.719 1 94.94 149 GLU A C 1
ATOM 1207 O O . GLU A 1 149 ? -26.484 29.172 16.938 1 94.94 149 GLU A O 1
ATOM 1212 N N . ILE A 1 150 ? -24.922 27.656 17.406 1 95.38 150 ILE A N 1
ATOM 1213 C CA . ILE A 1 150 ? -24.469 28.438 18.547 1 95.38 150 ILE A CA 1
ATOM 1214 C C . ILE A 1 150 ? -23.047 28.938 18.297 1 95.38 150 ILE A C 1
ATOM 1216 O O . ILE A 1 150 ? -22.328 29.297 19.234 1 95.38 150 ILE A O 1
ATOM 1220 N N . GLY A 1 151 ? -22.547 28.844 17.094 1 92.44 151 GLY A N 1
ATOM 1221 C CA . GLY A 1 151 ? -21.234 29.328 16.734 1 92.44 151 GLY A CA 1
ATOM 1222 C C . GLY A 1 151 ? -20.109 28.422 17.203 1 92.44 151 GLY A C 1
ATOM 1223 O O . GLY A 1 151 ? -18.953 28.844 17.281 1 92.44 151 GLY A O 1
ATOM 1224 N N . GLY A 1 152 ? -20.453 27.234 17.562 1 94.94 152 GLY A N 1
ATOM 1225 C CA . GLY A 1 152 ? -19.469 26.25 17.984 1 94.94 152 GLY A CA 1
ATOM 1226 C C . GLY A 1 152 ? -18.969 25.375 16.859 1 94.94 152 GLY A C 1
ATOM 1227 O O . GLY A 1 152 ? -19.578 25.312 15.789 1 94.94 152 GLY A O 1
ATOM 1228 N N . HIS A 1 153 ? -17.797 24.703 17.172 1 96.19 153 HIS A N 1
ATOM 1229 C CA . HIS A 1 153 ? -17.156 23.906 16.125 1 96.19 153 HIS A CA 1
ATOM 1230 C C . HIS A 1 153 ? -16.547 22.641 16.703 1 96.19 153 HIS A C 1
ATOM 1232 O O . HIS A 1 153 ? -16.406 22.516 17.922 1 96.19 153 HIS A O 1
ATOM 1238 N N . LEU A 1 154 ? -16.25 21.734 15.758 1 98.12 154 LEU A N 1
ATOM 1239 C CA . LEU A 1 154 ? -15.484 20.531 16.047 1 98.12 154 LEU A CA 1
ATOM 1240 C C . LEU A 1 154 ? -14.016 20.719 15.68 1 98.12 154 LEU A C 1
ATOM 1242 O O . LEU A 1 154 ? -13.695 21.391 14.703 1 98.12 154 LEU A O 1
ATOM 1246 N N . GLY A 1 155 ? -13.117 20.25 16.547 1 98 155 GLY A N 1
ATOM 1247 C CA . GLY A 1 155 ? -11.688 20.266 16.266 1 98 155 GLY A CA 1
ATOM 1248 C C . GLY A 1 155 ? -11.023 18.922 16.453 1 98 155 GLY A C 1
ATOM 1249 O O . GLY A 1 155 ? -11.461 18.109 17.281 1 98 155 GLY A O 1
ATOM 1250 N N . PHE A 1 156 ? -10.023 18.656 15.695 1 97.75 156 PHE A N 1
ATOM 1251 C CA . PHE A 1 156 ? -9.219 17.438 15.836 1 97.75 156 PHE A CA 1
ATOM 1252 C C . PHE A 1 156 ? -7.789 17.781 16.234 1 97.75 156 PHE A C 1
ATOM 1254 O O . PHE A 1 156 ? -7.242 18.797 15.789 1 97.75 156 PHE A O 1
ATOM 1261 N N . PHE A 1 157 ? -7.219 16.969 17.047 1 97.06 157 PHE A N 1
ATOM 1262 C CA . PHE A 1 157 ? -5.898 17.203 17.625 1 97.06 157 PHE A CA 1
ATOM 1263 C C . PHE A 1 157 ? -4.98 16.016 17.375 1 97.06 157 PHE A C 1
ATOM 1265 O O . PHE A 1 157 ? -5.449 14.906 17.125 1 97.06 157 PHE A O 1
ATOM 1272 N N . PRO A 1 158 ? -3.641 16.219 17.391 1 95.69 158 PRO A N 1
ATOM 1273 C CA . PRO A 1 158 ? -2.684 15.141 17.172 1 95.69 158 PRO A CA 1
ATOM 1274 C C . PRO A 1 158 ? -2.814 14.016 18.203 1 95.69 158 PRO A C 1
ATOM 1276 O O . PRO A 1 158 ? -3.477 14.195 19.219 1 95.69 158 PRO A O 1
ATOM 1279 N N . PRO A 1 159 ? -2.182 12.898 17.891 1 95.25 159 PRO A N 1
ATOM 1280 C CA . PRO A 1 159 ? -2.348 11.75 18.781 1 95.25 159 PRO A CA 1
ATOM 1281 C C . PRO A 1 159 ? -1.75 11.984 20.172 1 95.25 159 PRO A C 1
ATOM 1283 O O . PRO A 1 159 ? -0.64 12.508 20.281 1 95.25 159 PRO A O 1
ATOM 1286 N N . ASN A 1 160 ? -2.521 11.672 21.172 1 93.88 160 ASN A N 1
ATOM 1287 C CA . ASN A 1 160 ? -2.068 11.781 22.562 1 93.88 160 ASN A CA 1
ATOM 1288 C C . ASN A 1 160 ? -2.506 10.578 23.391 1 93.88 160 ASN A C 1
ATOM 1290 O O . ASN A 1 160 ? -2.428 10.602 24.625 1 93.88 160 ASN A O 1
ATOM 1294 N N . ALA A 1 161 ? -3.082 9.617 22.688 1 94.19 161 ALA A N 1
ATOM 1295 C CA . ALA A 1 161 ? -3.508 8.375 23.328 1 94.19 161 ALA A CA 1
ATOM 1296 C C . ALA A 1 161 ? -3.189 7.164 22.453 1 94.19 161 ALA A C 1
ATOM 1298 O O . ALA A 1 161 ? -2.887 7.309 21.266 1 94.19 161 ALA A O 1
ATOM 1299 N N . TYR A 1 162 ? -3.143 5.953 23.109 1 92.94 162 TYR A N 1
ATOM 1300 C CA . TYR A 1 162 ? -2.879 4.68 22.438 1 92.94 162 TYR A CA 1
ATOM 1301 C C . TYR A 1 162 ? -3.926 3.641 22.828 1 92.94 162 TYR A C 1
ATOM 1303 O O . TYR A 1 162 ? -4.168 3.4 24.016 1 92.94 162 TYR A O 1
ATOM 1311 N N . GLN A 1 163 ? -4.582 3.113 21.859 1 91.12 163 GLN A N 1
ATOM 1312 C CA . GLN A 1 163 ? -5.645 2.15 22.125 1 91.12 163 GLN A CA 1
ATOM 1313 C C . GLN A 1 163 ? -5.227 0.742 21.719 1 91.12 163 GLN A C 1
ATOM 1315 O O . GLN A 1 163 ? -4.781 0.526 20.578 1 91.12 163 GLN A O 1
ATOM 1320 N N . THR A 1 164 ? -5.332 -0.239 22.625 1 86.81 164 THR A N 1
ATOM 1321 C CA . THR A 1 164 ? -5.195 -1.665 22.359 1 86.81 164 THR A CA 1
ATOM 1322 C C . THR A 1 164 ? -6.559 -2.35 22.359 1 86.81 164 THR A C 1
ATOM 1324 O O . THR A 1 164 ? -7.32 -2.223 23.328 1 86.81 164 THR A O 1
ATOM 1327 N N . ARG A 1 165 ? -6.926 -2.938 21.234 1 78.06 165 ARG A N 1
ATOM 1328 C CA . ARG A 1 165 ? -8.266 -3.512 21.156 1 78.06 165 ARG A CA 1
ATOM 1329 C C . ARG A 1 165 ? -8.227 -5.023 21.328 1 78.06 165 ARG A C 1
ATOM 1331 O O . ARG A 1 165 ? -7.246 -5.672 20.953 1 78.06 165 ARG A O 1
ATOM 1338 N N . ASN A 1 166 ? -9.383 -5.445 21.938 1 69.81 166 ASN A N 1
ATOM 1339 C CA . ASN A 1 166 ? -9.617 -6.883 22.047 1 69.81 166 ASN A CA 1
ATOM 1340 C C . ASN A 1 166 ? -10.109 -7.469 20.719 1 69.81 166 ASN A C 1
ATOM 1342 O O . ASN A 1 166 ? -10.656 -6.75 19.891 1 69.81 166 ASN A O 1
ATOM 1346 N N . SER A 1 167 ? -9.867 -8.766 20.578 1 66.25 167 SER A N 1
ATOM 1347 C CA . SER A 1 167 ? -10.297 -9.453 19.359 1 66.25 167 SER A CA 1
ATOM 1348 C C . SER A 1 167 ? -11.82 -9.578 19.297 1 66.25 167 SER A C 1
ATOM 1350 O O . SER A 1 167 ? -12.469 -9.797 20.328 1 66.25 167 SER A O 1
ATOM 1352 N N . HIS A 1 168 ? -12.461 -8.938 18.375 1 75.44 168 HIS A N 1
ATOM 1353 C CA . HIS A 1 168 ? -13.867 -9.172 18.094 1 75.44 168 HIS A CA 1
ATOM 1354 C C . HIS A 1 168 ? -14.07 -9.57 16.625 1 75.44 168 HIS A C 1
ATOM 1356 O O . HIS A 1 168 ? -13.117 -9.562 15.844 1 75.44 168 HIS A O 1
ATOM 1362 N N . SER A 1 169 ? -15.312 -10.078 16.391 1 81.44 169 SER A N 1
ATOM 1363 C CA . SER A 1 169 ? -15.648 -10.461 15.016 1 81.44 169 SER A CA 1
ATOM 1364 C C . SER A 1 169 ? -15.859 -9.227 14.141 1 81.44 169 SER A C 1
ATOM 1366 O O . SER A 1 169 ? -16.828 -8.492 14.312 1 81.44 169 SER A O 1
ATOM 1368 N N . TYR A 1 170 ? -15.023 -9.016 13.25 1 84.75 170 TYR A N 1
ATOM 1369 C CA . TYR A 1 170 ? -15.125 -7.867 12.359 1 84.75 170 TYR A CA 1
ATOM 1370 C C . TYR A 1 170 ? -16.328 -8 11.43 1 84.75 170 TYR A C 1
ATOM 1372 O O . TYR A 1 170 ? -16.906 -6.996 11.008 1 84.75 170 TYR A O 1
ATOM 1380 N N . MET A 1 171 ? -16.656 -9.195 11.164 1 87.06 171 MET A N 1
ATOM 1381 C CA . MET A 1 171 ? -17.844 -9.383 10.336 1 87.06 171 MET A CA 1
ATOM 1382 C C . MET A 1 171 ? -19.094 -8.984 11.094 1 87.06 171 MET A C 1
ATOM 1384 O O . MET A 1 171 ? -20.016 -8.406 10.516 1 87.06 171 MET A O 1
ATOM 1388 N N . ALA A 1 172 ? -19.156 -9.352 12.336 1 88.5 172 ALA A N 1
ATOM 1389 C CA . ALA A 1 172 ? -20.281 -8.93 13.172 1 88.5 172 ALA A CA 1
ATOM 1390 C C . ALA A 1 172 ? -20.344 -7.402 13.258 1 88.5 172 ALA A C 1
ATOM 1392 O O . ALA A 1 172 ? -21.422 -6.816 13.211 1 88.5 172 ALA A O 1
ATOM 1393 N N . ASP A 1 173 ? -19.203 -6.828 13.391 1 89.88 173 ASP A N 1
ATOM 1394 C CA . ASP A 1 173 ? -19.141 -5.371 13.406 1 89.88 173 ASP A CA 1
ATOM 1395 C C . ASP A 1 173 ? -19.672 -4.781 12.102 1 89.88 173 ASP A C 1
ATOM 1397 O O . ASP A 1 173 ? -20.391 -3.785 12.109 1 89.88 173 ASP A O 1
ATOM 1401 N N . ALA A 1 174 ? -19.25 -5.363 11.039 1 90.56 174 ALA A N 1
ATOM 1402 C CA . ALA A 1 174 ? -19.688 -4.879 9.734 1 90.56 174 ALA A CA 1
ATOM 1403 C C . ALA A 1 174 ? -21.203 -4.973 9.594 1 90.56 174 ALA A C 1
ATOM 1405 O O . ALA A 1 174 ? -21.828 -4.098 9 1 90.56 174 ALA A O 1
ATOM 1406 N N . GLU A 1 175 ? -21.719 -6.027 10.102 1 89.94 175 GLU A N 1
ATOM 1407 C CA . GLU A 1 175 ? -23.172 -6.18 10.078 1 89.94 175 GLU A CA 1
ATOM 1408 C C . GLU A 1 175 ? -23.859 -5.098 10.906 1 89.94 175 GLU A C 1
ATOM 1410 O O . GLU A 1 175 ? -24.891 -4.547 10.492 1 89.94 175 GLU A O 1
ATOM 1415 N N . ASP A 1 176 ? -23.25 -4.816 12 1 90.94 176 ASP A N 1
ATOM 1416 C CA . ASP A 1 176 ? -23.797 -3.783 12.883 1 90.94 176 ASP A CA 1
ATOM 1417 C C . ASP A 1 176 ? -23.656 -2.398 12.258 1 90.94 176 ASP A C 1
ATOM 1419 O O . ASP A 1 176 ? -24.375 -1.469 12.617 1 90.94 176 ASP A O 1
ATOM 1423 N N . GLU A 1 177 ? -22.75 -2.264 11.367 1 92.12 177 GLU A N 1
ATOM 1424 C CA . GLU A 1 177 ? -22.469 -0.978 10.734 1 92.12 177 GLU A CA 1
ATOM 1425 C C . GLU A 1 177 ? -23.141 -0.876 9.367 1 92.12 177 GLU A C 1
ATOM 1427 O O . GLU A 1 177 ? -23.031 0.15 8.695 1 92.12 177 GLU A O 1
ATOM 1432 N N . LYS A 1 178 ? -23.828 -1.865 8.992 1 89.94 178 LYS A N 1
ATOM 1433 C CA . LYS A 1 178 ? -24.359 -2.023 7.637 1 89.94 178 LYS A CA 1
ATOM 1434 C C . LYS A 1 178 ? -25.172 -0.804 7.215 1 89.94 178 LYS A C 1
ATOM 1436 O O . LYS A 1 178 ? -24.938 -0.241 6.145 1 89.94 178 LYS A O 1
ATOM 1441 N N . ASP A 1 179 ? -26.078 -0.335 8.039 1 89.19 179 ASP A N 1
ATOM 1442 C CA . ASP A 1 179 ? -26.938 0.795 7.703 1 89.19 179 ASP A CA 1
ATOM 1443 C C . ASP A 1 179 ? -26.125 2.08 7.555 1 89.19 179 ASP A C 1
ATOM 1445 O O . ASP A 1 179 ? -26.438 2.938 6.734 1 89.19 179 ASP A O 1
ATOM 1449 N N . MET A 1 180 ? -25.125 2.18 8.312 1 91.62 180 MET A N 1
ATOM 1450 C CA . MET A 1 180 ? -24.281 3.369 8.289 1 91.62 180 MET A CA 1
ATOM 1451 C C . MET A 1 180 ? -23.562 3.504 6.949 1 91.62 180 MET A C 1
ATOM 1453 O O . MET A 1 180 ? -23.438 4.609 6.418 1 91.62 180 MET A O 1
ATOM 1457 N N . TYR A 1 181 ? -23.188 2.412 6.375 1 90 181 TYR A N 1
ATOM 1458 C CA . TYR A 1 181 ? -22.484 2.441 5.098 1 90 181 TYR A CA 1
ATOM 1459 C C . TYR A 1 181 ? -23.359 3.072 4.012 1 90 181 TYR A C 1
ATOM 1461 O O . TYR A 1 181 ? -22.844 3.787 3.143 1 90 181 TYR A O 1
ATOM 1469 N N . PHE A 1 182 ? -24.625 2.875 4.109 1 89.94 182 PHE A N 1
ATOM 1470 C CA . PHE A 1 182 ? -25.484 3.211 2.98 1 89.94 182 PHE A CA 1
ATOM 1471 C C . PHE A 1 182 ? -26.359 4.414 3.309 1 89.94 182 PHE A C 1
ATOM 1473 O O . PHE A 1 182 ? -27 4.984 2.42 1 89.94 182 PHE A O 1
ATOM 1480 N N . ASP A 1 183 ? -26.344 4.828 4.562 1 92.94 183 ASP A N 1
ATOM 1481 C CA . ASP A 1 183 ? -27.219 5.922 4.953 1 92.94 183 ASP A CA 1
ATOM 1482 C C . ASP A 1 183 ? -26.422 7.184 5.273 1 92.94 183 ASP A C 1
ATOM 1484 O O . ASP A 1 183 ? -27 8.266 5.445 1 92.94 183 ASP A O 1
ATOM 1488 N N . THR A 1 184 ? -25.156 7.09 5.387 1 94.5 184 THR A N 1
ATOM 1489 C CA . THR A 1 184 ? -24.375 8.234 5.816 1 94.5 184 THR A CA 1
ATOM 1490 C C . THR A 1 184 ? -24.516 9.391 4.836 1 94.5 184 THR A C 1
ATOM 1492 O O . THR A 1 184 ? -24.719 10.539 5.246 1 94.5 184 THR A O 1
ATOM 1495 N N . ASP A 1 185 ? -24.453 9.125 3.588 1 91.94 185 ASP A N 1
ATOM 1496 C CA . ASP A 1 185 ? -24.609 10.18 2.596 1 91.94 185 ASP A CA 1
ATOM 1497 C C . ASP A 1 185 ? -25.984 10.836 2.711 1 91.94 185 ASP A C 1
ATOM 1499 O O . ASP A 1 185 ? -26.109 12.062 2.617 1 91.94 185 ASP A O 1
ATOM 1503 N N . ARG A 1 186 ? -26.969 10.039 2.83 1 93.44 186 ARG A N 1
ATOM 1504 C CA . ARG A 1 186 ? -28.328 10.547 2.992 1 93.44 186 ARG A CA 1
ATOM 1505 C C . ARG A 1 186 ? -28.438 11.422 4.234 1 93.44 186 ARG A C 1
ATOM 1507 O O . ARG A 1 186 ? -29.078 12.469 4.203 1 93.44 186 ARG A O 1
ATOM 1514 N N . LEU A 1 187 ? -27.844 11.008 5.281 1 96.12 187 LEU A N 1
ATOM 1515 C CA . LEU A 1 187 ? -27.859 11.781 6.52 1 96.12 187 LEU A CA 1
ATOM 1516 C C . LEU A 1 187 ? -27.172 13.133 6.324 1 96.12 187 LEU A C 1
ATOM 1518 O O . LEU A 1 187 ? -27.703 14.164 6.754 1 96.12 187 LEU A O 1
ATOM 1522 N N . LEU A 1 188 ? -26.016 13.141 5.727 1 94.88 188 LEU A N 1
ATOM 1523 C CA . LEU A 1 188 ? -25.266 14.375 5.52 1 94.88 188 LEU A CA 1
ATOM 1524 C C . LEU A 1 188 ? -26.062 15.352 4.645 1 94.88 188 LEU A C 1
ATOM 1526 O O . LEU A 1 188 ? -26.078 16.547 4.91 1 94.88 188 LEU A O 1
ATOM 1530 N N . ASP A 1 189 ? -26.688 14.82 3.629 1 92.31 189 ASP A N 1
ATOM 1531 C CA . ASP A 1 189 ? -27.547 15.656 2.785 1 92.31 189 ASP A CA 1
ATOM 1532 C C . ASP A 1 189 ? -28.703 16.25 3.586 1 92.31 189 ASP A C 1
ATOM 1534 O O . ASP A 1 189 ? -29.016 17.438 3.443 1 92.31 189 ASP A O 1
ATOM 1538 N N . PHE A 1 190 ? -29.328 15.414 4.355 1 95.31 190 PHE A N 1
ATOM 1539 C CA . PHE A 1 190 ? -30.422 15.844 5.207 1 95.31 190 PHE A CA 1
ATOM 1540 C C . PHE A 1 190 ? -29.984 16.969 6.137 1 95.31 190 PHE A C 1
ATOM 154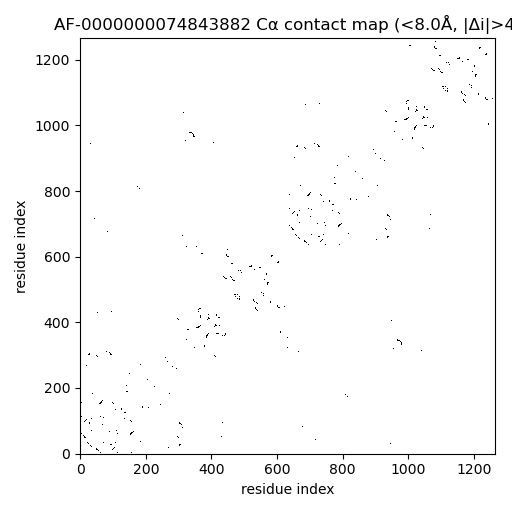2 O O . PHE A 1 190 ? -30.625 18.016 6.207 1 95.31 190 PHE A O 1
ATOM 1549 N N . LEU A 1 191 ? -28.828 16.781 6.812 1 96.06 191 LEU A N 1
ATOM 1550 C CA . LEU A 1 191 ? -28.344 17.734 7.797 1 96.06 191 LEU A CA 1
ATOM 1551 C C . LEU A 1 191 ? -27.906 19.031 7.121 1 96.06 191 LEU A C 1
ATOM 1553 O O . LEU A 1 191 ? -28.062 20.125 7.691 1 96.06 191 LEU A O 1
ATOM 1557 N N . THR A 1 192 ? -27.344 18.953 5.961 1 92.44 192 THR A N 1
ATOM 1558 C CA . THR A 1 192 ? -26.922 20.125 5.211 1 92.44 192 THR A CA 1
ATOM 1559 C C . THR A 1 192 ? -28.109 20.984 4.832 1 92.44 192 THR A C 1
ATOM 1561 O O . THR A 1 192 ? -28.031 22.219 4.855 1 92.44 192 THR A O 1
ATOM 1564 N N . SER A 1 193 ? -29.234 20.344 4.559 1 91.44 193 SER A N 1
ATOM 1565 C CA . SER A 1 193 ? -30.422 21.062 4.09 1 91.44 193 SER A CA 1
ATOM 1566 C C . SER A 1 193 ? -31.312 21.469 5.254 1 91.44 193 SER A C 1
ATOM 1568 O O . SER A 1 193 ? -32.188 22.312 5.098 1 91.44 193 SER A O 1
ATOM 1570 N N . TRP A 1 194 ? -31.078 20.906 6.355 1 95 194 TRP A N 1
ATOM 1571 C CA . TRP A 1 194 ? -31.922 21.156 7.516 1 95 194 TRP A CA 1
ATOM 1572 C C . TRP A 1 194 ? -31.812 22.594 7.988 1 95 194 TRP A C 1
ATOM 1574 O O . TRP A 1 194 ? -30.719 23.172 7.953 1 95 194 TRP A O 1
ATOM 1584 N N . LYS A 1 195 ? -32.969 23.156 8.477 1 91.5 195 LYS A N 1
ATOM 1585 C CA . LYS A 1 195 ? -33.031 24.531 9 1 91.5 195 LYS A CA 1
ATOM 1586 C C . LYS A 1 195 ? -33.844 24.594 10.297 1 91.5 195 LYS A C 1
ATOM 1588 O O . LYS A 1 195 ? -34.875 23.969 10.414 1 91.5 195 LYS A O 1
ATOM 1593 N N . CYS A 1 196 ? -33.188 25.25 11.203 1 93.88 196 CYS A N 1
ATOM 1594 C CA . CYS A 1 196 ? -33.969 25.594 12.398 1 93.88 196 CYS A CA 1
ATOM 1595 C C . CYS A 1 196 ? -34.562 26.984 12.289 1 93.88 196 CYS A C 1
ATOM 1597 O O . CYS A 1 196 ? -33.875 27.953 12.062 1 93.88 196 CYS A O 1
ATOM 1599 N N . PRO A 1 197 ? -35.875 27.094 12.5 1 92.19 197 PRO A N 1
ATOM 1600 C CA . PRO A 1 197 ? -36.531 28.422 12.438 1 92.19 197 PRO A CA 1
ATOM 1601 C C . PRO A 1 197 ? -35.906 29.422 13.406 1 92.19 197 PRO A C 1
ATOM 1603 O O . PRO A 1 197 ? -35.531 29.047 14.523 1 92.19 197 PRO A O 1
ATOM 1606 N N . HIS A 1 198 ? -35.875 30.703 13.055 1 89.31 198 HIS A N 1
ATOM 1607 C CA . HIS A 1 198 ? -35.156 31.734 13.797 1 89.31 198 HIS A CA 1
ATOM 1608 C C . HIS A 1 198 ? -35.844 32.031 15.125 1 89.31 198 HIS A C 1
ATOM 1610 O O . HIS A 1 198 ? -35.219 32.5 16.062 1 89.31 198 HIS A O 1
ATOM 1616 N N . GLU A 1 199 ? -37.125 31.688 15.203 1 92.38 199 GLU A N 1
ATOM 1617 C CA . GLU A 1 199 ? -37.938 32.031 16.391 1 92.38 199 GLU A CA 1
ATOM 1618 C C . GLU A 1 199 ? -37.688 31.016 17.516 1 92.38 199 GLU A C 1
ATOM 1620 O O . GLU A 1 199 ? -38 31.266 18.672 1 92.38 199 GLU A O 1
ATOM 1625 N N . LEU A 1 200 ? -37.031 29.938 17.172 1 95.94 200 LEU A N 1
ATOM 1626 C CA . LEU A 1 200 ? -36.844 28.875 18.156 1 95.94 200 LEU A CA 1
ATOM 1627 C C . LEU A 1 200 ? -35.562 29.094 18.938 1 95.94 200 LEU A C 1
ATOM 1629 O O . LEU A 1 200 ? -34.562 29.594 18.406 1 95.94 200 LEU A O 1
ATOM 1633 N N . SER A 1 201 ? -35.625 28.734 20.25 1 96.81 201 SER A N 1
ATOM 1634 C CA . SER A 1 201 ? -34.438 28.703 21.062 1 96.81 201 SER A CA 1
ATOM 1635 C C . SER A 1 201 ? -33.531 27.531 20.688 1 96.81 201 SER A C 1
ATOM 1637 O O . SER A 1 201 ? -33.938 26.672 19.891 1 96.81 201 SER A O 1
ATOM 1639 N N . PHE A 1 202 ? -32.406 27.531 21.25 1 97.75 202 PHE A N 1
ATOM 1640 C CA . PHE A 1 202 ? -31.469 26.484 20.906 1 97.75 202 PHE A CA 1
ATOM 1641 C C . PHE A 1 202 ? -32 25.125 21.328 1 97.75 202 PHE A C 1
ATOM 1643 O O . PHE A 1 202 ? -31.969 24.156 20.547 1 97.75 202 PHE A O 1
ATOM 1650 N N . PHE A 1 203 ? -32.562 24.969 22.516 1 98.38 203 PHE A N 1
ATOM 1651 C CA . PHE A 1 203 ? -33.062 23.688 22.984 1 98.38 203 PHE A CA 1
ATOM 1652 C C . PHE A 1 203 ? -34.25 23.234 22.141 1 98.38 203 PHE A C 1
ATOM 1654 O O . PHE A 1 203 ? -34.438 22.031 21.922 1 98.38 203 PHE A O 1
ATOM 1661 N N . GLN A 1 204 ? -35 24.172 21.703 1 98.19 204 GLN A N 1
ATOM 1662 C CA . GLN A 1 204 ? -36.094 23.828 20.797 1 98.19 204 GLN A CA 1
ATOM 1663 C C . GLN A 1 204 ? -35.562 23.297 19.469 1 98.19 204 GLN A C 1
ATOM 1665 O O . GLN A 1 204 ? -36.125 22.391 18.875 1 98.19 204 GLN A O 1
ATOM 1670 N N . CYS A 1 205 ? -34.469 23.906 18.984 1 98 205 CYS A N 1
ATOM 1671 C CA . CYS A 1 205 ? -33.812 23.406 17.781 1 98 205 CYS A CA 1
ATOM 1672 C C . CYS A 1 205 ? -33.281 22 17.984 1 98 205 CYS A C 1
ATOM 1674 O O . CYS A 1 205 ? -33.375 21.156 17.078 1 98 205 CYS A O 1
ATOM 1676 N N . VAL A 1 206 ? -32.75 21.719 19.172 1 98.69 206 VAL A N 1
ATOM 1677 C CA . VAL A 1 206 ? -32.25 20.391 19.484 1 98.69 206 VAL A CA 1
ATOM 1678 C C . VAL A 1 206 ? -33.375 19.375 19.406 1 98.69 206 VAL A C 1
ATOM 1680 O O . VAL A 1 206 ? -33.219 18.328 18.781 1 98.69 206 VAL A O 1
ATOM 1683 N N . HIS A 1 207 ? -34.406 19.688 20.031 1 98.5 207 HIS A N 1
ATOM 1684 C CA . HIS A 1 207 ? -35.562 18.812 20.016 1 98.5 207 HIS A CA 1
ATOM 1685 C C . HIS A 1 207 ? -36.125 18.641 18.594 1 98.5 207 HIS A C 1
ATOM 1687 O O . HIS A 1 207 ? -36.469 17.516 18.188 1 98.5 207 HIS A O 1
ATOM 1693 N N . LYS A 1 208 ? -36.188 19.672 17.875 1 98.38 208 LYS A N 1
ATOM 1694 C CA . LYS A 1 208 ? -36.719 19.641 16.516 1 98.38 208 LYS A CA 1
ATOM 1695 C C . LYS A 1 208 ? -35.875 18.75 15.609 1 98.38 208 LYS A C 1
ATOM 1697 O O . LYS A 1 208 ? -36.406 17.938 14.844 1 98.38 208 LYS A O 1
ATOM 1702 N N . LEU A 1 209 ? -34.594 18.969 15.625 1 98.62 209 LEU A N 1
ATOM 1703 C CA . LEU A 1 209 ? -33.719 18.141 14.789 1 98.62 209 LEU A CA 1
ATOM 1704 C C . LEU A 1 209 ? -33.844 16.672 15.148 1 98.62 209 LEU A C 1
ATOM 1706 O O . LEU A 1 209 ? -33.875 15.812 14.258 1 98.62 209 LEU A O 1
ATOM 1710 N N . SER A 1 210 ? -33.906 16.375 16.453 1 98.56 210 SER A N 1
ATOM 1711 C CA . SER A 1 210 ? -34.094 15 16.875 1 98.56 210 SER A CA 1
ATOM 1712 C C . SER A 1 210 ? -35.375 14.414 16.297 1 98.56 210 SER A C 1
ATOM 1714 O O . SER A 1 210 ? -35.406 13.266 15.859 1 98.56 210 SER A O 1
ATOM 1716 N N . SER A 1 211 ? -36.406 15.156 16.344 1 98.56 211 SER A N 1
ATOM 1717 C CA . SER A 1 211 ? -37.688 14.727 15.828 1 98.56 211 SER A CA 1
ATOM 1718 C C . SER A 1 211 ? -37.656 14.531 14.32 1 98.56 211 SER A C 1
ATOM 1720 O O . SER A 1 211 ? -38.156 13.531 13.805 1 98.56 211 SER A O 1
ATOM 1722 N N . ASP A 1 212 ? -37.062 15.469 13.594 1 98.56 212 ASP A N 1
ATOM 1723 C CA . ASP A 1 212 ? -37 15.391 12.141 1 98.56 212 ASP A CA 1
ATOM 1724 C C . ASP A 1 212 ? -36.156 14.195 11.703 1 98.56 212 ASP A C 1
ATOM 1726 O O . ASP A 1 212 ? -36.438 13.578 10.672 1 98.56 212 ASP A O 1
ATOM 1730 N N . MET A 1 213 ? -35.125 13.867 12.414 1 98.31 213 MET A N 1
ATOM 1731 C CA . MET A 1 213 ? -34.281 12.711 12.109 1 98.31 213 MET A CA 1
ATOM 1732 C C . MET A 1 213 ? -35.062 11.414 12.297 1 98.31 213 MET A C 1
ATOM 1734 O O . MET A 1 213 ? -34.875 10.445 11.555 1 98.31 213 MET A O 1
ATOM 1738 N N . ALA A 1 214 ? -35.938 11.367 13.289 1 98.25 214 ALA A N 1
ATOM 1739 C CA . ALA A 1 214 ? -36.781 10.203 13.492 1 98.25 214 ALA A CA 1
ATOM 1740 C C . ALA A 1 214 ? -37.781 10.039 12.336 1 98.25 214 ALA A C 1
ATOM 1742 O O . ALA A 1 214 ? -38.031 8.922 11.875 1 98.25 214 ALA A O 1
ATOM 1743 N N . LYS A 1 215 ? -38.312 11.094 11.898 1 97.81 215 LYS A N 1
ATOM 1744 C CA . LYS A 1 215 ? -39.25 11.078 10.781 1 97.81 215 LYS A CA 1
ATOM 1745 C C . LYS A 1 215 ? -38.625 10.508 9.523 1 97.81 215 LYS A C 1
ATOM 1747 O O . LYS A 1 215 ? -39.281 9.812 8.75 1 97.81 215 LYS A O 1
ATOM 1752 N N . ASP A 1 216 ? -37.375 10.836 9.344 1 96.62 216 ASP A N 1
ATOM 1753 C CA . ASP A 1 216 ? -36.656 10.352 8.164 1 96.62 216 ASP A CA 1
ATOM 1754 C C . ASP A 1 216 ? -35.969 9.023 8.438 1 96.62 216 ASP A C 1
ATOM 1756 O O . ASP A 1 216 ? -35.125 8.594 7.66 1 96.62 216 ASP A O 1
ATOM 1760 N N . SER A 1 217 ? -36.156 8.383 9.578 1 96.19 217 SER A N 1
ATOM 1761 C CA . SER A 1 217 ? -35.781 7.02 9.938 1 96.19 217 SER A CA 1
ATOM 1762 C C . SER A 1 217 ? -34.281 6.887 10.148 1 96.19 217 SER A C 1
ATOM 1764 O O . SER A 1 217 ? -33.688 5.867 9.789 1 96.19 217 SER A O 1
ATOM 1766 N N . PHE A 1 218 ? -33.688 8.016 10.539 1 96.75 218 PHE A N 1
ATOM 1767 C CA . PHE A 1 218 ? -32.281 7.902 10.93 1 96.75 218 PHE A CA 1
ATOM 1768 C C . PHE A 1 218 ? -32.156 7.277 12.312 1 96.75 218 PHE A C 1
ATOM 1770 O O . PHE A 1 218 ? -31.141 6.668 12.633 1 96.75 218 PHE A O 1
ATOM 1777 N N . TRP A 1 219 ? -33.094 7.57 13.156 1 96.94 219 TRP A N 1
ATOM 1778 C CA . TRP A 1 219 ? -33.344 6.859 14.406 1 96.94 219 TRP A CA 1
ATOM 1779 C C . TRP A 1 219 ? -34.844 6.828 14.727 1 96.94 219 TRP A C 1
ATOM 1781 O O . TRP A 1 219 ? -35.656 7.211 13.898 1 96.94 219 TRP A O 1
ATOM 1791 N N . ALA A 1 220 ? -35.25 6.289 15.898 1 97.38 220 ALA A N 1
ATOM 1792 C CA . ALA A 1 220 ? -36.656 6.059 16.172 1 97.38 220 ALA A CA 1
ATOM 1793 C C . ALA A 1 220 ? -37.219 7.117 17.125 1 97.38 220 ALA A C 1
ATOM 1795 O O . ALA A 1 220 ? -36.469 7.98 17.594 1 97.38 220 ALA A O 1
ATOM 1796 N N . GLU A 1 221 ? -38.5 7.047 17.359 1 97.62 221 GLU A N 1
ATOM 1797 C CA . GLU A 1 221 ? -39.219 8.016 18.172 1 97.62 221 GLU A CA 1
ATOM 1798 C C . GLU A 1 221 ? -38.75 7.961 19.625 1 97.62 221 GLU A C 1
ATOM 1800 O O . GLU A 1 221 ? -38.812 8.969 20.328 1 97.62 221 GLU A O 1
ATOM 1805 N N . GLU A 1 222 ? -38.281 6.891 20.016 1 98.06 222 GLU A N 1
ATOM 1806 C CA . GLU A 1 222 ? -37.781 6.754 21.375 1 98.06 222 GLU A CA 1
ATOM 1807 C C . GLU A 1 222 ? -36.625 7.715 21.625 1 98.06 222 GLU A C 1
ATOM 1809 O O . GLU A 1 222 ? -36.469 8.234 22.734 1 98.06 222 GLU A O 1
ATOM 1814 N N . ASP A 1 223 ? -35.875 7.965 20.656 1 98.19 223 ASP A N 1
ATOM 1815 C CA . ASP A 1 223 ? -34.75 8.859 20.797 1 98.19 223 ASP A CA 1
ATOM 1816 C C . ASP A 1 223 ? -35.188 10.312 20.891 1 98.19 223 ASP A C 1
ATOM 1818 O O . ASP A 1 223 ? -34.5 11.141 21.5 1 98.19 223 ASP A O 1
ATOM 1822 N N . VAL A 1 224 ? -36.344 10.672 20.328 1 98.5 224 VAL A N 1
ATOM 1823 C CA . VAL A 1 224 ? -36.906 12 20.484 1 98.5 224 VAL A CA 1
ATOM 1824 C C . VAL A 1 224 ? -37.312 12.227 21.938 1 98.5 224 VAL A C 1
ATOM 1826 O O . VAL A 1 224 ? -37.031 13.281 22.516 1 98.5 224 VAL A O 1
ATOM 1829 N N . GLU A 1 225 ? -37.875 11.227 22.5 1 98.25 225 GLU A N 1
ATOM 1830 C CA . GLU A 1 225 ? -38.312 11.305 23.891 1 98.25 225 GLU A CA 1
ATOM 1831 C C . GLU A 1 225 ? -37.094 11.422 24.828 1 98.25 225 GLU A C 1
ATOM 1833 O O . GLU A 1 225 ? -37.125 12.227 25.766 1 98.25 225 GLU A O 1
ATOM 1838 N N . ILE A 1 226 ? -36.156 10.664 24.562 1 98 226 ILE A N 1
ATOM 1839 C CA . ILE A 1 226 ? -34.969 10.711 25.406 1 98 226 ILE A CA 1
ATOM 1840 C C . ILE A 1 226 ? -34.312 12.078 25.297 1 98 226 ILE A C 1
ATOM 1842 O O . ILE A 1 226 ? -33.75 12.594 26.281 1 98 226 ILE A O 1
ATOM 1846 N N . THR A 1 227 ? -34.344 12.633 24.109 1 98.56 227 THR A N 1
ATOM 1847 C CA . THR A 1 227 ? -33.812 13.977 23.922 1 98.56 227 THR A CA 1
ATOM 1848 C C . THR A 1 227 ? -34.562 14.992 24.766 1 98.56 227 THR A C 1
ATOM 1850 O O . THR A 1 227 ? -33.969 15.836 25.422 1 98.56 227 THR A O 1
ATOM 1853 N N . ARG A 1 228 ? -35.844 14.914 24.719 1 98.12 228 ARG A N 1
ATOM 1854 C CA . ARG A 1 228 ? -36.688 15.805 25.531 1 98.12 228 ARG A CA 1
ATOM 1855 C C . ARG A 1 228 ? -36.344 15.688 27.016 1 98.12 228 ARG A C 1
ATOM 1857 O O . ARG A 1 228 ? -36.156 16.688 27.688 1 98.12 228 ARG A O 1
ATOM 1864 N N . LEU A 1 229 ? -36.219 14.492 27.484 1 98.25 229 LEU A N 1
ATOM 1865 C CA . LEU A 1 229 ? -35.938 14.242 28.891 1 98.25 229 LEU A CA 1
ATOM 1866 C C . LEU A 1 229 ? -34.531 14.766 29.25 1 98.25 229 LEU A C 1
ATOM 1868 O O . LEU A 1 229 ? -34.344 15.32 30.328 1 98.25 229 LEU A O 1
ATOM 1872 N N . TRP A 1 230 ? -33.625 14.562 28.359 1 98.31 230 TRP A N 1
ATOM 1873 C CA . TRP A 1 230 ? -32.281 15.031 28.547 1 98.31 230 TRP A CA 1
ATOM 1874 C C . TRP A 1 230 ? -32.219 16.547 28.703 1 98.31 230 TRP A C 1
ATOM 1876 O O . TRP A 1 230 ? -31.594 17.078 29.609 1 98.31 230 TRP A O 1
ATOM 1886 N N . LEU A 1 231 ? -32.938 17.281 27.859 1 98.25 231 LEU A N 1
ATOM 1887 C CA . LEU A 1 231 ? -33 18.734 27.906 1 98.25 231 LEU A CA 1
ATOM 1888 C C . LEU A 1 231 ? -33.656 19.219 29.188 1 98.25 231 LEU A C 1
ATOM 1890 O O . LEU A 1 231 ? -33.219 20.203 29.797 1 98.25 231 LEU A O 1
ATOM 1894 N N . GLU A 1 232 ? -34.656 18.5 29.594 1 97.88 232 GLU A N 1
ATOM 1895 C CA . GLU A 1 232 ? -35.344 18.828 30.859 1 97.88 232 GLU A CA 1
ATOM 1896 C C . GLU A 1 232 ? -34.375 18.672 32.031 1 97.88 232 GLU A C 1
ATOM 1898 O O . GLU A 1 232 ? -34.375 19.5 32.938 1 97.88 232 GLU A O 1
ATOM 1903 N N . ASP A 1 233 ? -33.656 17.641 31.984 1 98 233 ASP A N 1
ATOM 1904 C CA . ASP A 1 233 ? -32.688 17.406 33.062 1 98 233 ASP A CA 1
ATOM 1905 C C . ASP A 1 233 ? -31.625 18.5 33.094 1 98 233 ASP A C 1
ATOM 1907 O O . ASP A 1 233 ? -31.188 18.922 34.156 1 98 233 ASP A O 1
ATOM 1911 N N . LEU A 1 234 ? -31.203 18.922 31.938 1 97.88 234 LEU A N 1
ATOM 1912 C CA . LEU A 1 234 ? -30.219 20 31.875 1 97.88 234 LEU A CA 1
ATOM 1913 C C . LEU A 1 234 ? -30.766 21.281 32.469 1 97.88 234 LEU A C 1
ATOM 1915 O O . LEU A 1 234 ? -30.094 21.953 33.25 1 97.88 234 LEU A O 1
ATOM 1919 N N . ILE A 1 235 ? -31.984 21.594 32.125 1 97.31 235 ILE A N 1
ATOM 1920 C CA . ILE A 1 235 ? -32.625 22.797 32.625 1 97.31 235 ILE A CA 1
ATOM 1921 C C . ILE A 1 235 ? -32.75 22.703 34.156 1 97.31 235 ILE A C 1
ATOM 1923 O O . ILE A 1 235 ? -32.438 23.656 34.875 1 97.31 235 ILE A O 1
ATOM 1927 N N . LYS A 1 236 ? -33.156 21.578 34.625 1 97.62 236 LYS A N 1
ATOM 1928 C CA . LYS A 1 236 ? -33.375 21.375 36.062 1 97.62 236 LYS A CA 1
ATOM 1929 C C . LYS A 1 236 ? -32.062 21.469 36.812 1 97.62 236 LYS A C 1
ATOM 1931 O O . LYS A 1 236 ? -32.031 21.891 37.969 1 97.62 236 LYS A O 1
ATOM 1936 N N . SER A 1 237 ? -31 21.125 36.188 1 96.94 237 SER A N 1
ATOM 1937 C CA . SER A 1 237 ? -29.703 21.125 36.844 1 96.94 237 SER A CA 1
ATOM 1938 C C . SER A 1 237 ? -29.047 22.5 36.75 1 96.94 237 SER A C 1
ATOM 1940 O O . SER A 1 237 ? -27.938 22.703 37.25 1 96.94 237 SER A O 1
ATOM 1942 N N . GLY A 1 238 ? -29.641 23.422 36.062 1 96.81 238 GLY A N 1
ATOM 1943 C CA . GLY A 1 238 ? -29.141 24.797 36 1 96.81 238 GLY A CA 1
ATOM 1944 C C . GLY A 1 238 ? -28.219 25.031 34.812 1 96.81 238 GLY A C 1
ATOM 1945 O O . GLY A 1 238 ? -27.484 26.031 34.781 1 96.81 238 GLY A O 1
ATOM 1946 N N . TYR A 1 239 ? -28.156 24.125 33.875 1 96.81 239 TYR A N 1
ATOM 1947 C CA . TYR A 1 239 ? -27.375 24.297 32.656 1 96.81 239 TYR A CA 1
ATOM 1948 C C . TYR A 1 239 ? -27.922 25.438 31.812 1 96.81 239 TYR A C 1
ATOM 1950 O O . TYR A 1 239 ? -29.078 25.406 31.391 1 96.81 239 TYR A O 1
ATOM 1958 N N . PRO A 1 240 ? -27.094 26.484 31.609 1 96.56 240 PRO A N 1
ATOM 1959 C CA . PRO A 1 240 ? -27.594 27.578 30.797 1 96.56 240 PRO A CA 1
ATOM 1960 C C . PRO A 1 240 ? -27.734 27.203 29.312 1 96.56 240 PRO A C 1
ATOM 1962 O O . PRO A 1 240 ? -26.781 26.703 28.719 1 96.56 240 PRO A O 1
ATOM 1965 N N . GLU A 1 241 ? -28.875 27.453 28.812 1 96.69 241 GLU A N 1
ATOM 1966 C CA . GLU A 1 241 ? -29.078 27.234 27.375 1 96.69 241 GLU A CA 1
ATOM 1967 C C . GLU A 1 241 ? -28.188 28.141 26.531 1 96.69 241 GLU A C 1
ATOM 1969 O O . GLU A 1 241 ? -28.203 29.359 26.703 1 96.69 241 GLU A O 1
ATOM 1974 N N . PRO A 1 242 ? -27.375 27.547 25.656 1 96.25 242 PRO A N 1
ATOM 1975 C CA . PRO A 1 242 ? -26.547 28.391 24.781 1 96.25 242 PRO A CA 1
ATOM 1976 C C . PRO A 1 242 ? -27.391 29.312 23.891 1 96.25 242 PRO A C 1
ATOM 1978 O O . PRO A 1 242 ? -28.5 28.969 23.516 1 96.25 242 PRO A O 1
ATOM 1981 N N . SER A 1 243 ? -26.797 30.453 23.531 1 94.38 243 SER A N 1
ATOM 1982 C CA . SER A 1 243 ? -27.484 31.391 22.656 1 94.38 243 SER A CA 1
ATOM 1983 C C . SER A 1 243 ? -27.203 31.094 21.188 1 94.38 243 SER A C 1
ATOM 1985 O O . SER A 1 243 ? -26.078 30.766 20.828 1 94.38 243 SER A O 1
ATOM 1987 N N . ARG A 1 244 ? -28.188 31.203 20.391 1 94.19 244 ARG A N 1
ATOM 1988 C CA . ARG A 1 244 ? -28.031 30.984 18.969 1 94.19 244 ARG A CA 1
ATOM 1989 C C . ARG A 1 244 ? -27.328 32.188 18.312 1 94.19 244 ARG A C 1
ATOM 1991 O O . ARG A 1 244 ? -27.484 33.312 18.766 1 94.19 244 ARG A O 1
ATOM 1998 N N . VAL A 1 245 ? -26.578 31.859 17.297 1 88.88 245 VAL A N 1
ATOM 1999 C CA . VAL A 1 245 ? -25.891 32.906 16.547 1 88.88 245 VAL A CA 1
ATOM 2000 C C . VAL A 1 245 ? -26.656 33.219 15.273 1 88.88 245 VAL A C 1
ATOM 2002 O O . VAL A 1 245 ? -27.203 32.312 14.633 1 88.88 245 VAL A O 1
ATOM 2005 N N . ASN A 1 246 ? -26.734 34.469 14.984 1 82.25 246 ASN A N 1
ATOM 2006 C CA . ASN A 1 246 ? -27.406 34.938 13.773 1 82.25 246 ASN A CA 1
ATOM 2007 C C . ASN A 1 246 ? -26.391 35.312 12.695 1 82.25 246 ASN A C 1
ATOM 2009 O O . ASN A 1 246 ? -25.734 36.375 12.797 1 82.25 246 ASN A O 1
ATOM 2013 N N . VAL A 1 247 ? -26.344 34.562 11.68 1 76.06 247 VAL A N 1
ATOM 2014 C CA . VAL A 1 247 ? -25.344 34.75 10.633 1 76.06 247 VAL A CA 1
ATOM 2015 C C . VAL A 1 247 ? -25.672 36.031 9.859 1 76.06 247 VAL A C 1
ATOM 2017 O O . VAL A 1 247 ? -24.766 36.75 9.391 1 76.06 247 VAL A O 1
ATOM 2020 N N . THR A 1 248 ? -26.891 36.344 9.727 1 76.38 248 THR A N 1
ATOM 2021 C CA . THR A 1 248 ? -27.281 37.562 9.008 1 76.38 248 THR A CA 1
ATOM 2022 C C . THR A 1 248 ? -26.719 38.812 9.68 1 76.38 248 THR A C 1
ATOM 2024 O O . THR A 1 248 ? -26.281 39.719 9 1 76.38 248 THR A O 1
ATOM 2027 N N . SER A 1 249 ? -26.703 38.719 10.875 1 76.25 249 SER A N 1
ATOM 2028 C CA . SER A 1 249 ? -26.141 39.844 11.609 1 76.25 249 SER A CA 1
ATOM 2029 C C . SER A 1 249 ? -24.641 39.969 11.391 1 76.25 249 SER A C 1
ATOM 2031 O O . SER A 1 249 ? -24.125 41.062 11.172 1 76.25 249 SER A O 1
ATOM 2033 N N . ALA A 1 250 ? -24 38.844 11.414 1 77.81 250 ALA A N 1
ATOM 2034 C CA . ALA A 1 250 ? -22.562 38.844 11.211 1 77.81 250 ALA A CA 1
ATOM 2035 C C . ALA A 1 250 ? -22.203 39.312 9.797 1 77.81 250 ALA A C 1
ATOM 2037 O O . ALA A 1 250 ? -21.234 40.031 9.609 1 77.81 250 ALA A O 1
ATOM 2038 N N . PHE A 1 251 ? -22.984 38.875 8.852 1 83.94 251 PHE A N 1
ATOM 2039 C CA . PHE A 1 251 ? -22.766 39.25 7.457 1 83.94 251 PHE A CA 1
ATOM 2040 C C . PHE A 1 251 ? -23 40.719 7.238 1 83.94 251 PHE A C 1
ATOM 2042 O O . PHE A 1 251 ? -22.234 41.375 6.531 1 83.94 251 PHE A O 1
ATOM 2049 N N . SER A 1 252 ? -23.938 41.219 7.926 1 83.38 252 SER A N 1
ATOM 2050 C CA . SER A 1 252 ? -24.328 42.625 7.73 1 83.38 252 SER A CA 1
ATOM 2051 C C . SER A 1 252 ? -23.281 43.562 8.312 1 83.38 252 SER A C 1
ATOM 2053 O O . SER A 1 252 ? -23.172 44.719 7.883 1 83.38 252 SER A O 1
ATOM 2055 N N . GLN A 1 253 ? -22.516 43.094 9.227 1 84.75 253 GLN A N 1
ATOM 2056 C CA . GLN A 1 253 ? -21.5 43.906 9.891 1 84.75 253 GLN A CA 1
ATOM 2057 C C . GLN A 1 253 ? -20.219 44 9.07 1 84.75 253 GLN A C 1
ATOM 2059 O O . GLN A 1 253 ? -19.359 44.812 9.344 1 84.75 253 GLN A O 1
ATOM 2064 N N . LEU A 1 254 ? -20.188 43.25 8.055 1 87.25 254 LEU A N 1
ATOM 2065 C CA . LEU A 1 254 ? -19 43.25 7.211 1 87.25 254 LEU A CA 1
ATOM 2066 C C . LEU A 1 254 ? -18.984 44.469 6.289 1 87.25 254 LEU A C 1
ATOM 2068 O O . LEU A 1 254 ? -20.031 45 5.965 1 87.25 254 LEU A O 1
ATOM 2072 N N . SER A 1 255 ? -17.781 44.875 5.93 1 90.06 255 SER A N 1
ATOM 2073 C CA . SER A 1 255 ? -17.641 45.938 4.93 1 90.06 255 SER A CA 1
ATOM 2074 C C . SER A 1 255 ? -18.203 45.5 3.58 1 90.06 255 SER A C 1
ATOM 2076 O O . SER A 1 255 ? -18.359 44.312 3.328 1 90.06 255 SER A O 1
ATOM 2078 N N . PRO A 1 256 ? -18.531 46.438 2.83 1 88.69 256 PRO A N 1
ATOM 2079 C CA . PRO A 1 256 ? -19.062 46.094 1.512 1 88.69 256 PRO A CA 1
ATOM 2080 C C . PRO A 1 256 ? -18.109 45.219 0.712 1 88.69 256 PRO A C 1
ATOM 2082 O O . PRO A 1 256 ? -18.562 44.281 0.014 1 88.69 256 PRO A O 1
ATOM 2085 N N . VAL A 1 257 ? -16.906 45.5 0.854 1 88.19 257 VAL A N 1
ATOM 2086 C CA . VAL A 1 257 ? -15.922 44.719 0.136 1 88.19 257 VAL A CA 1
ATOM 2087 C C . VAL A 1 257 ? -15.93 43.281 0.665 1 88.19 257 VAL A C 1
ATOM 2089 O O . VAL A 1 257 ? -15.898 42.312 -0.113 1 88.19 257 VAL A O 1
ATOM 2092 N N . GLU A 1 258 ? -16.031 43.156 1.877 1 88.12 258 GLU A N 1
ATOM 2093 C CA . GLU A 1 258 ? -16.062 41.844 2.5 1 88.12 258 GLU A CA 1
ATOM 2094 C C . GLU A 1 258 ? -17.344 41.094 2.146 1 88.12 258 GLU A C 1
ATOM 2096 O O . GLU A 1 258 ? -17.328 39.875 1.966 1 88.12 258 GLU A O 1
ATOM 2101 N N . GLN A 1 259 ? -18.375 41.781 2.059 1 88.62 259 GLN A N 1
ATOM 2102 C CA . GLN A 1 259 ? -19.656 41.188 1.692 1 88.62 259 GLN A CA 1
ATOM 2103 C C . GLN A 1 259 ? -19.578 40.562 0.293 1 88.62 259 GLN A C 1
ATOM 2105 O O . GLN A 1 259 ? -20.125 39.5 0.055 1 88.62 259 GLN A O 1
ATOM 2110 N N . LYS A 1 260 ? -18.953 41.312 -0.559 1 88.5 260 LYS A N 1
ATOM 2111 C CA . LYS A 1 260 ? -18.797 40.812 -1.92 1 88.5 260 LYS A CA 1
ATOM 2112 C C . LYS A 1 260 ? -17.953 39.531 -1.94 1 88.5 260 LYS A C 1
ATOM 2114 O O . LYS A 1 260 ? -18.266 38.594 -2.678 1 88.5 260 LYS A O 1
ATOM 2119 N N . ILE A 1 261 ? -16.969 39.5 -1.106 1 86.69 261 ILE A N 1
ATOM 2120 C CA . ILE A 1 261 ? -16.094 38.344 -1.026 1 86.69 261 ILE A CA 1
ATOM 2121 C C . ILE A 1 261 ? -16.859 37.125 -0.479 1 86.69 261 ILE A C 1
ATOM 2123 O O . ILE A 1 261 ? -16.781 36.031 -1.031 1 86.69 261 ILE A O 1
ATOM 2127 N N . VAL A 1 262 ? -17.578 37.344 0.499 1 87.25 262 VAL A N 1
ATOM 2128 C CA . VAL A 1 262 ? -18.344 36.312 1.158 1 87.25 262 VAL A CA 1
ATOM 2129 C C . VAL A 1 262 ? -19.375 35.75 0.192 1 87.25 262 VAL A C 1
ATOM 2131 O O . VAL A 1 262 ? -19.578 34.531 0.119 1 87.25 262 VAL A O 1
ATOM 2134 N N . LYS A 1 263 ? -20.031 36.594 -0.515 1 85 263 LYS A N 1
ATOM 2135 C CA . LYS A 1 263 ? -21.031 36.156 -1.486 1 85 263 LYS A CA 1
ATOM 2136 C C . LYS A 1 263 ? -20.391 35.281 -2.57 1 85 263 LYS A C 1
ATOM 2138 O O . LYS A 1 263 ? -20.969 34.281 -2.969 1 85 263 LYS A O 1
ATOM 2143 N N . LYS A 1 264 ? -19.281 35.719 -2.939 1 84.06 264 LYS A N 1
ATOM 2144 C CA . LYS A 1 264 ? -18.562 34.938 -3.957 1 84.06 264 LYS A CA 1
ATOM 2145 C C . LYS A 1 264 ? -18.156 33.562 -3.418 1 84.06 264 LYS A C 1
ATOM 2147 O O . LYS A 1 264 ? -18.312 32.562 -4.098 1 84.06 264 LYS A O 1
ATOM 2152 N N . MET A 1 265 ? -17.688 33.562 -2.215 1 84.94 265 MET A N 1
ATOM 2153 C CA . MET A 1 265 ? -17.219 32.344 -1.585 1 84.94 265 MET A CA 1
ATOM 2154 C C . MET A 1 265 ? -18.375 31.391 -1.33 1 84.94 265 MET A C 1
ATOM 2156 O O . MET A 1 265 ? -18.234 30.172 -1.458 1 84.94 265 MET A O 1
ATOM 2160 N N . SER A 1 266 ? -19.5 31.906 -0.963 1 82.19 266 SER A N 1
ATOM 2161 C CA . SER A 1 266 ? -20.656 31.109 -0.61 1 82.19 266 SER A CA 1
ATOM 2162 C C . SER A 1 266 ? -21.219 30.375 -1.829 1 82.19 266 SER A C 1
ATOM 2164 O O . SER A 1 266 ? -21.906 29.359 -1.692 1 82.19 266 SER A O 1
ATOM 2166 N N . ARG A 1 267 ? -20.844 30.797 -3.01 1 79.25 267 ARG A N 1
ATOM 2167 C CA . ARG A 1 267 ? -21.328 30.203 -4.246 1 79.25 267 ARG A CA 1
ATOM 2168 C C . ARG A 1 267 ? -20.375 29.141 -4.766 1 79.25 267 ARG A C 1
ATOM 2170 O O . ARG A 1 267 ? -20.719 28.359 -5.645 1 79.25 267 ARG A O 1
ATOM 2177 N N . ALA A 1 268 ? -19.188 29.094 -4.168 1 72.44 268 ALA A N 1
ATOM 2178 C CA . ALA A 1 268 ? -18.141 28.234 -4.723 1 72.44 268 ALA A CA 1
ATOM 2179 C C . ALA A 1 268 ? -17.812 27.078 -3.77 1 72.44 268 ALA A C 1
ATOM 2181 O O . ALA A 1 268 ? -16.75 26.484 -3.859 1 72.44 268 ALA A O 1
ATOM 2182 N N . ILE A 1 269 ? -18.734 26.766 -2.947 1 67.94 269 ILE A N 1
ATOM 2183 C CA . ILE A 1 269 ? -18.438 25.734 -1.965 1 67.94 269 ILE A CA 1
ATOM 2184 C C . ILE A 1 269 ? -18.422 24.359 -2.641 1 67.94 269 ILE A C 1
ATOM 2186 O O . ILE A 1 269 ? -19.406 23.969 -3.277 1 67.94 269 ILE A O 1
ATOM 2190 N N . PRO A 1 270 ? -17.281 23.719 -2.6 1 64.75 270 PRO A N 1
ATOM 2191 C CA . PRO A 1 270 ? -17.266 22.375 -3.17 1 64.75 270 PRO A CA 1
ATOM 2192 C C . PRO A 1 270 ? -18.062 21.375 -2.348 1 64.75 270 PRO A C 1
ATOM 2194 O O . PRO A 1 270 ? -17.891 21.281 -1.132 1 64.75 270 PRO A O 1
ATOM 2197 N N . ARG A 1 271 ? -19.156 20.891 -2.898 1 66.94 271 ARG A N 1
ATOM 2198 C CA . ARG A 1 271 ? -19.984 19.906 -2.209 1 66.94 271 ARG A CA 1
ATOM 2199 C C . ARG A 1 271 ? -19.578 18.484 -2.594 1 66.94 271 ARG A C 1
ATOM 2201 O O . ARG A 1 271 ? -19.125 18.234 -3.719 1 66.94 271 ARG A O 1
ATOM 2208 N N . HIS A 1 272 ? -19.453 17.641 -1.596 1 62.03 272 HIS A N 1
ATOM 2209 C CA . HIS A 1 272 ? -19.078 16.25 -1.878 1 62.03 272 HIS A CA 1
ATOM 2210 C C . HIS A 1 272 ? -20.141 15.57 -2.744 1 62.03 272 HIS A C 1
ATOM 2212 O O . HIS A 1 272 ? -19.812 14.727 -3.582 1 62.03 272 HIS A O 1
ATOM 2218 N N . ASN A 1 273 ? -21.438 15.742 -2.459 1 57.53 273 ASN A N 1
ATOM 2219 C CA . ASN A 1 273 ? -22.5 15.156 -3.273 1 57.53 273 ASN A CA 1
ATOM 2220 C C . ASN A 1 273 ? -23.172 16.203 -4.156 1 57.53 273 ASN A C 1
ATOM 2222 O O . ASN A 1 273 ? -23.75 17.172 -3.648 1 57.53 273 ASN A O 1
ATOM 2226 N N . THR A 1 274 ? -22.594 16.5 -5.34 1 50.31 274 THR A N 1
ATOM 2227 C CA . THR A 1 274 ? -22.953 17.578 -6.254 1 50.31 274 THR A CA 1
ATOM 2228 C C . THR A 1 274 ? -24.422 17.469 -6.68 1 50.31 274 THR A C 1
ATOM 2230 O O . THR A 1 274 ? -24.922 18.312 -7.418 1 50.31 274 THR A O 1
ATOM 2233 N N . GLN A 1 275 ? -25.016 16.375 -6.543 1 46.53 275 GLN A N 1
ATOM 2234 C CA . GLN A 1 275 ? -26.297 16.359 -7.262 1 46.53 275 GLN A CA 1
ATOM 2235 C C . GLN A 1 275 ? -27.125 17.594 -6.914 1 46.53 275 GLN A C 1
ATOM 2237 O O . GLN A 1 275 ? -28.156 17.844 -7.547 1 46.53 275 GLN A O 1
ATOM 2242 N N . ALA A 1 276 ? -26.984 18 -5.66 1 42.75 276 ALA A N 1
ATOM 2243 C CA . ALA A 1 276 ? -27.953 19.031 -5.324 1 42.75 276 ALA A CA 1
ATOM 2244 C C . ALA A 1 276 ? -27.562 20.375 -5.918 1 42.75 276 ALA A C 1
ATOM 2246 O O . ALA A 1 276 ? -28.031 21.422 -5.465 1 42.75 276 ALA A O 1
ATOM 2247 N N . ALA A 1 277 ? -26.469 20.328 -6.562 1 43.09 277 ALA A N 1
ATOM 2248 C CA . ALA A 1 277 ? -26 21.656 -6.945 1 43.09 277 ALA A CA 1
ATOM 2249 C C . ALA A 1 277 ? -27.047 22.422 -7.75 1 43.09 277 ALA A C 1
ATOM 2251 O O . ALA A 1 277 ? -26.734 23.406 -8.422 1 43.09 277 ALA A O 1
ATOM 2252 N N . GLU A 1 278 ? -28.047 21.797 -8.086 1 40.25 278 GLU A N 1
ATOM 2253 C CA . GLU A 1 278 ? -28.688 22.688 -9.055 1 40.25 278 GLU A CA 1
ATOM 2254 C C . GLU A 1 278 ? -28.5 24.156 -8.664 1 40.25 278 GLU A C 1
ATOM 2256 O O . GLU A 1 278 ? -28.031 24.953 -9.477 1 40.25 278 GLU A O 1
ATOM 2261 N N . GLU A 1 279 ? -29.578 24.734 -8.227 1 41.81 279 GLU A N 1
ATOM 2262 C CA . GLU A 1 279 ? -29.984 26.094 -8.586 1 41.81 279 GLU A CA 1
ATOM 2263 C C . GLU A 1 279 ? -29.125 27.141 -7.883 1 41.81 279 GLU A C 1
ATOM 2265 O O . GLU A 1 279 ? -28.344 26.797 -6.992 1 41.81 279 GLU A O 1
ATOM 2270 N N . ASN A 1 280 ? -29.75 28.391 -7.168 1 49.34 280 ASN A N 1
ATOM 2271 C CA . ASN A 1 280 ? -29.891 29.828 -7.039 1 49.34 280 ASN A CA 1
ATOM 2272 C C . ASN A 1 280 ? -29 30.391 -5.938 1 49.34 280 ASN A C 1
ATOM 2274 O O . ASN A 1 280 ? -27.781 30.25 -6 1 49.34 280 ASN A O 1
ATOM 2278 N N . GLN A 1 281 ? -29.594 30.859 -4.852 1 62.97 281 GLN A N 1
ATOM 2279 C CA . GLN A 1 281 ? -29.234 31.703 -3.721 1 62.97 281 GLN A CA 1
ATOM 2280 C C . GLN A 1 281 ? -28.469 30.922 -2.662 1 62.97 281 GLN A C 1
ATOM 2282 O O . GLN A 1 281 ? -28.844 29.812 -2.312 1 62.97 281 GLN A O 1
ATOM 2287 N N . PRO A 1 282 ? -27.156 31.266 -2.334 1 78.25 282 PRO A N 1
ATOM 2288 C CA . PRO A 1 282 ? -26.438 30.625 -1.232 1 78.25 282 PRO A CA 1
ATOM 2289 C C . PRO A 1 282 ? -27.312 30.391 -0.008 1 78.25 282 PRO A C 1
ATOM 2291 O O . PRO A 1 282 ? -28.156 31.219 0.326 1 78.25 282 PRO A O 1
ATOM 2294 N N . SER A 1 283 ? -27.188 29.156 0.511 1 81.56 283 SER A N 1
ATOM 2295 C CA . SER A 1 283 ? -27.891 28.844 1.745 1 81.56 283 SER A CA 1
ATOM 2296 C C . SER A 1 283 ? -27.297 29.594 2.932 1 81.56 283 SER A C 1
ATOM 2298 O O . SER A 1 283 ? -26.266 30.25 2.807 1 81.56 283 SER A O 1
ATOM 2300 N N . GLU A 1 284 ? -28.047 29.625 3.998 1 83.56 284 GLU A N 1
ATOM 2301 C CA . GLU A 1 284 ? -27.547 30.203 5.234 1 83.56 284 GLU A CA 1
ATOM 2302 C C . GLU A 1 284 ? -26.25 29.531 5.676 1 83.56 284 GLU A C 1
ATOM 2304 O O . GLU A 1 284 ? -25.344 30.188 6.18 1 83.56 284 GLU A O 1
ATOM 2309 N N . LEU A 1 285 ? -26.25 28.25 5.484 1 85.81 285 LEU A N 1
ATOM 2310 C CA . LEU A 1 285 ? -25.062 27.484 5.859 1 85.81 285 LEU A CA 1
ATOM 2311 C C . LEU A 1 285 ? -23.875 27.875 4.988 1 85.81 285 LEU A C 1
ATOM 2313 O O . LEU A 1 285 ? -22.734 27.953 5.477 1 85.81 285 LEU A O 1
ATOM 2317 N N . ASP A 1 286 ? -24.109 28.125 3.775 1 86.62 286 ASP A N 1
ATOM 2318 C CA . ASP A 1 286 ? -23.047 28.578 2.869 1 86.62 286 ASP A CA 1
ATOM 2319 C C . ASP A 1 286 ? -22.484 29.922 3.309 1 86.62 286 ASP A C 1
ATOM 2321 O O . ASP A 1 286 ? -21.281 30.141 3.244 1 86.62 286 ASP A O 1
ATOM 2325 N N . LEU A 1 287 ? -23.391 30.719 3.693 1 86 287 LEU A N 1
ATOM 2326 C CA . LEU A 1 287 ? -22.984 32.031 4.168 1 86 287 LEU A CA 1
ATOM 2327 C C . LEU A 1 287 ? -22.172 31.922 5.449 1 86 287 LEU A C 1
ATOM 2329 O O . LEU A 1 287 ? -21.172 32.625 5.609 1 86 287 LEU A O 1
ATOM 2333 N N . LYS A 1 288 ? -22.609 31.094 6.363 1 87.56 288 LYS A N 1
ATOM 2334 C CA . LYS A 1 288 ? -21.875 30.875 7.602 1 87.56 288 LYS A CA 1
ATOM 2335 C C . LYS A 1 288 ? -20.469 30.391 7.32 1 87.56 288 LYS A C 1
ATOM 2337 O O . LYS A 1 288 ? -19.5 30.859 7.926 1 87.56 288 LYS A O 1
ATOM 2342 N N . TRP A 1 289 ? -20.375 29.469 6.434 1 88.75 289 TRP A N 1
ATOM 2343 C CA . TRP A 1 289 ? -19.078 28.922 6.055 1 88.75 289 TRP A CA 1
ATOM 2344 C C . TRP A 1 289 ? -18.172 30.016 5.496 1 88.75 289 TRP A C 1
ATOM 2346 O O . TRP A 1 289 ? -17 30.125 5.883 1 88.75 289 TRP A O 1
ATOM 2356 N N . ALA A 1 290 ? -18.688 30.844 4.617 1 88.19 290 ALA A N 1
ATOM 2357 C CA . ALA A 1 290 ? -17.906 31.891 3.949 1 88.19 290 ALA A CA 1
ATOM 2358 C C . ALA A 1 290 ? -17.469 32.969 4.941 1 88.19 290 ALA A C 1
ATOM 2360 O O . ALA A 1 290 ? -16.344 33.469 4.84 1 88.19 290 ALA A O 1
ATOM 2361 N N . VAL A 1 291 ? -18.297 33.25 5.828 1 87.19 291 VAL A N 1
ATOM 2362 C CA . VAL A 1 291 ? -17.969 34.25 6.832 1 87.19 291 VAL A CA 1
ATOM 2363 C C . VAL A 1 291 ? -16.812 33.781 7.699 1 87.19 291 VAL A C 1
ATOM 2365 O O . VAL A 1 291 ? -15.93 34.562 8.055 1 87.19 291 VAL A O 1
ATOM 2368 N N . THR A 1 292 ? -16.875 32.531 7.977 1 86.56 292 THR A N 1
ATOM 2369 C CA . THR A 1 292 ? -15.82 31.969 8.812 1 86.56 292 THR A CA 1
ATOM 2370 C C . THR A 1 292 ? -14.523 31.812 8.023 1 86.56 292 THR A C 1
ATOM 2372 O O . THR A 1 292 ? -13.461 32.25 8.484 1 86.56 292 THR A O 1
ATOM 2375 N N . THR A 1 293 ? -14.516 31.344 6.809 1 87.56 293 THR A N 1
ATOM 2376 C CA . THR A 1 293 ? -13.312 30.906 6.098 1 87.56 293 THR A CA 1
ATOM 2377 C C . THR A 1 293 ? -12.719 32.062 5.297 1 87.56 293 THR A C 1
ATOM 2379 O O . THR A 1 293 ? -11.633 31.922 4.719 1 87.56 293 THR A O 1
ATOM 2382 N N . ARG A 1 294 ? -13.383 33.188 5.336 1 84.75 294 ARG A N 1
ATOM 2383 C CA . ARG A 1 294 ? -12.781 34.375 4.715 1 84.75 294 ARG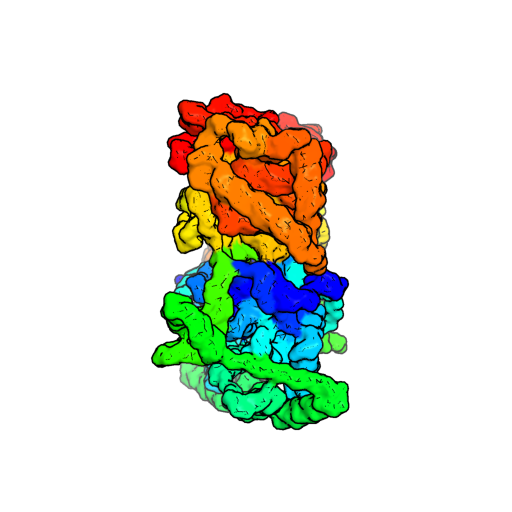 A CA 1
ATOM 2384 C C . ARG A 1 294 ? -11.602 34.875 5.535 1 84.75 294 ARG A C 1
ATOM 2386 O O . ARG A 1 294 ? -10.766 35.625 5.027 1 84.75 294 ARG A O 1
ATOM 2393 N N . ARG A 1 295 ? -11.586 34.469 6.703 1 86.62 295 ARG A N 1
ATOM 2394 C CA . ARG A 1 295 ? -10.562 34.938 7.629 1 86.62 295 ARG A CA 1
ATOM 2395 C C . ARG A 1 295 ? -9.289 34.125 7.512 1 86.62 295 ARG A C 1
ATOM 2397 O O . ARG A 1 295 ? -9.32 33 7.02 1 86.62 295 ARG A O 1
ATOM 2404 N N . GLY A 1 296 ? -8.25 34.812 7.918 1 89.25 296 GLY A N 1
ATOM 2405 C CA . GLY A 1 296 ? -7 34.062 8.07 1 89.25 296 GLY A CA 1
ATOM 2406 C C . GLY A 1 296 ? -6.215 33.938 6.777 1 89.25 296 GLY A C 1
ATOM 2407 O O . GLY A 1 296 ? -6.703 34.344 5.715 1 89.25 296 GLY A O 1
ATOM 2408 N N . SER A 1 297 ? -5.016 33.406 6.875 1 93.56 297 SER A N 1
ATOM 2409 C CA . SER A 1 297 ? -4.129 33.219 5.734 1 93.56 297 SER A CA 1
ATOM 2410 C C . SER A 1 297 ? -4.453 31.906 5.016 1 93.56 297 SER A C 1
ATOM 2412 O O . SER A 1 297 ? -4.832 30.922 5.648 1 93.56 297 SER A O 1
ATOM 2414 N N . TYR A 1 298 ? -4.34 31.969 3.676 1 93.38 298 TYR A N 1
ATOM 2415 C CA . TYR A 1 298 ? -4.523 30.766 2.859 1 93.38 298 TYR A CA 1
ATOM 2416 C C . TYR A 1 298 ? -3.355 29.812 3.031 1 93.38 298 TYR A C 1
ATOM 2418 O O . TYR A 1 298 ? -2.193 30.219 2.955 1 93.38 298 TYR A O 1
ATOM 2426 N N . VAL A 1 299 ? -3.688 28.469 3.273 1 95.94 299 VAL A N 1
ATOM 2427 C CA . VAL A 1 299 ? -2.643 27.484 3.559 1 95.94 299 VAL A CA 1
ATOM 2428 C C . VAL A 1 299 ? -2.959 26.172 2.848 1 95.94 299 VAL A C 1
ATOM 2430 O O . VAL A 1 299 ? -4.102 25.719 2.859 1 95.94 299 VAL A O 1
ATOM 2433 N N . TYR A 1 300 ? -1.942 25.641 2.152 1 95.62 300 TYR A N 1
ATOM 2434 C CA . TYR A 1 300 ? -1.916 24.203 1.869 1 95.62 300 TYR A CA 1
ATOM 2435 C C . TYR A 1 300 ? -1.204 23.453 2.98 1 95.62 300 TYR A C 1
ATOM 2437 O O . TYR A 1 300 ? -0.091 23.797 3.371 1 95.62 300 TYR A O 1
ATOM 2445 N N . PHE A 1 301 ? -1.867 22.469 3.492 1 96.12 301 PHE A N 1
ATOM 2446 C CA . PHE A 1 301 ? -1.186 21.688 4.523 1 96.12 301 PHE A CA 1
ATOM 2447 C C . PHE A 1 301 ? -1.27 20.203 4.219 1 96.12 301 PHE A C 1
ATOM 2449 O O . PHE A 1 301 ? -2.342 19.688 3.9 1 96.12 301 PHE A O 1
ATOM 2456 N N . VAL A 1 302 ? -0.121 19.562 4.398 1 91.56 302 VAL A N 1
ATOM 2457 C CA . VAL A 1 302 ? -0.017 18.109 4.297 1 91.56 302 VAL A CA 1
ATOM 2458 C C . VAL A 1 302 ? 0.889 17.578 5.406 1 91.56 302 VAL A C 1
ATOM 2460 O O . VAL A 1 302 ? 2.01 18.062 5.586 1 91.56 302 VAL A O 1
ATOM 2463 N N . ALA A 1 303 ? 0.365 16.625 6.137 1 91.56 303 ALA A N 1
ATOM 2464 C CA . ALA A 1 303 ? 1.154 16.016 7.199 1 91.56 303 ALA A CA 1
ATOM 2465 C C . ALA A 1 303 ? 2.172 15.023 6.625 1 91.56 303 ALA A C 1
ATOM 2467 O O . ALA A 1 303 ? 2.113 14.688 5.438 1 91.56 303 ALA A O 1
ATOM 2468 N N . VAL A 1 304 ? 3.125 14.703 7.5 1 88.19 304 VAL A N 1
ATOM 2469 C CA . VAL A 1 304 ? 4.074 13.664 7.121 1 88.19 304 VAL A CA 1
ATOM 2470 C C . VAL A 1 304 ? 3.361 12.32 7.027 1 88.19 304 VAL A C 1
ATOM 2472 O O . VAL A 1 304 ? 2.676 11.906 7.965 1 88.19 304 VAL A O 1
ATOM 2475 N N . GLU A 1 305 ? 3.506 11.758 5.918 1 84.25 305 GLU A N 1
ATOM 2476 C CA . GLU A 1 305 ? 2.896 10.438 5.738 1 84.25 305 GLU A CA 1
ATOM 2477 C C . GLU A 1 305 ? 3.498 9.414 6.699 1 84.25 305 GLU A C 1
ATOM 2479 O O . GLU A 1 305 ? 4.719 9.336 6.844 1 84.25 305 GLU A O 1
ATOM 2484 N N . GLN A 1 306 ? 2.586 8.781 7.344 1 80.06 306 GLN A N 1
ATOM 2485 C CA . GLN A 1 306 ? 3.025 7.766 8.297 1 80.06 306 GLN A CA 1
ATOM 2486 C C . GLN A 1 306 ? 2.979 6.375 7.672 1 80.06 306 GLN A C 1
ATOM 2488 O O . GLN A 1 306 ? 2.303 6.16 6.664 1 80.06 306 GLN A O 1
ATOM 2493 N N . GLU A 1 307 ? 3.84 5.488 8.242 1 70.12 307 GLU A N 1
ATOM 2494 C CA . GLU A 1 307 ? 3.854 4.113 7.754 1 70.12 307 GLU A CA 1
ATOM 2495 C C . GLU A 1 307 ? 2.51 3.432 7.984 1 70.12 307 GLU A C 1
ATOM 2497 O O . GLU A 1 307 ? 1.998 3.422 9.109 1 70.12 307 GLU A O 1
ATOM 2502 N N . PRO A 1 308 ? 1.813 3.123 6.891 1 59.12 308 PRO A N 1
ATOM 2503 C CA . PRO A 1 308 ? 0.535 2.445 7.125 1 59.12 308 PRO A CA 1
ATOM 2504 C C . PRO A 1 308 ? 0.704 1.07 7.766 1 59.12 308 PRO A C 1
ATOM 2506 O O . PRO A 1 308 ? 1.55 0.283 7.332 1 59.12 308 PRO A O 1
ATOM 2509 N N . PRO A 1 309 ? 0.404 0.865 9.102 1 54.28 309 PRO A N 1
ATOM 2510 C CA . PRO A 1 309 ? 0.503 -0.474 9.688 1 54.28 309 PRO A CA 1
ATOM 2511 C C . PRO A 1 309 ? -0.281 -1.521 8.898 1 54.28 309 PRO A C 1
ATOM 2513 O O . PRO A 1 309 ? -1.346 -1.22 8.352 1 54.28 309 PRO A O 1
ATOM 2516 N N . SER A 1 310 ? 0.413 -2.723 8.859 1 54.84 310 SER A N 1
ATOM 2517 C CA . SER A 1 310 ? -0.145 -4.043 8.594 1 54.84 310 SER A CA 1
ATOM 2518 C C . SER A 1 310 ? -1.236 -3.98 7.531 1 54.84 310 SER A C 1
ATOM 2520 O O . SER A 1 310 ? -2.195 -4.754 7.57 1 54.84 310 SER A O 1
ATOM 2522 N N . VAL A 1 311 ? -1.394 -2.768 6.91 1 53 311 VAL A N 1
ATOM 2523 C CA . VAL A 1 311 ? -2.352 -2.762 5.809 1 53 311 VAL A CA 1
ATOM 2524 C C . VAL A 1 311 ? -1.87 -3.691 4.699 1 53 311 VAL A C 1
ATOM 2526 O O . VAL A 1 311 ? -0.665 -3.873 4.512 1 53 311 VAL A O 1
ATOM 2529 N N . LEU A 1 312 ? -2.848 -4.484 4.355 1 57.56 312 LEU A N 1
ATOM 2530 C CA . LEU A 1 312 ? -2.57 -5.5 3.346 1 57.56 312 LEU A CA 1
ATOM 2531 C C . LEU A 1 312 ? -1.704 -4.934 2.227 1 57.56 312 LEU A C 1
ATOM 2533 O O . LEU A 1 312 ? -2.182 -4.148 1.403 1 57.56 312 LEU A O 1
ATOM 2537 N N . THR A 1 313 ? -0.394 -4.742 2.572 1 59.97 313 THR A N 1
ATOM 2538 C CA . THR A 1 313 ? 0.609 -4.512 1.538 1 59.97 313 THR A CA 1
ATOM 2539 C C . THR A 1 313 ? 1.338 -5.809 1.197 1 59.97 313 THR A C 1
ATOM 2541 O O . THR A 1 313 ? 1.39 -6.73 2.014 1 59.97 313 THR A O 1
ATOM 2544 N N . SER A 1 314 ? 1.623 -5.953 -0.043 1 57.31 314 SER A N 1
ATOM 2545 C CA . SER A 1 314 ? 2.361 -7.156 -0.413 1 57.31 314 SER A CA 1
ATOM 2546 C C . SER A 1 314 ? 3.584 -7.352 0.477 1 57.31 314 SER A C 1
ATOM 2548 O O . SER A 1 314 ? 4.199 -6.375 0.915 1 57.31 314 SER A O 1
ATOM 2550 N N . PRO A 1 315 ? 3.688 -8.492 1.056 1 52.56 315 PRO A N 1
ATOM 2551 C CA . PRO A 1 315 ? 4.859 -8.773 1.885 1 52.56 315 PRO A CA 1
ATOM 2552 C C . PRO A 1 315 ? 6.152 -8.219 1.289 1 52.56 315 PRO A C 1
ATOM 2554 O O . PRO A 1 315 ? 7.004 -7.711 2.021 1 52.56 315 PRO A O 1
ATOM 2557 N N . GLU A 1 316 ? 6.277 -8.406 0.035 1 53.59 316 GLU A N 1
ATOM 2558 C CA . GLU A 1 316 ? 7.48 -7.906 -0.624 1 53.59 316 GLU A CA 1
ATOM 2559 C C . GLU A 1 316 ? 7.625 -6.398 -0.439 1 53.59 316 GLU A C 1
ATOM 2561 O O . GLU A 1 316 ? 8.734 -5.895 -0.235 1 53.59 316 GLU A O 1
ATOM 2566 N N . ARG A 1 317 ? 6.539 -5.746 -0.357 1 55.38 317 ARG A N 1
ATOM 2567 C CA . ARG A 1 317 ? 6.582 -4.289 -0.305 1 55.38 317 ARG A CA 1
ATOM 2568 C C . ARG A 1 317 ? 6.871 -3.799 1.11 1 55.38 317 ARG A C 1
ATOM 2570 O O . ARG A 1 317 ? 7.449 -2.727 1.295 1 55.38 317 ARG A O 1
ATOM 2577 N N . GLN A 1 318 ? 6.469 -4.633 2.037 1 54.34 318 GLN A N 1
ATOM 2578 C CA . GLN A 1 318 ? 6.77 -4.273 3.42 1 54.34 318 GLN A CA 1
ATOM 2579 C C . GLN A 1 318 ? 8.273 -4.25 3.67 1 54.34 318 GLN A C 1
ATOM 2581 O O . GLN A 1 318 ? 8.766 -3.42 4.438 1 54.34 318 GLN A O 1
ATOM 2586 N N . GLN A 1 319 ? 8.891 -5.148 2.955 1 48.97 319 GLN A N 1
ATOM 2587 C CA . GLN A 1 319 ? 10.328 -5.285 3.168 1 48.97 319 GLN A CA 1
ATOM 2588 C C . GLN A 1 319 ? 11.102 -4.25 2.363 1 48.97 319 GLN A C 1
ATOM 2590 O O . GLN A 1 319 ? 12.195 -3.836 2.762 1 48.97 319 GLN A O 1
ATOM 2595 N N . ASP A 1 320 ? 10.523 -3.893 1.303 1 51.69 320 ASP A N 1
ATOM 2596 C CA . ASP A 1 320 ? 11.289 -3.092 0.357 1 51.69 320 ASP A CA 1
ATOM 2597 C C . ASP A 1 320 ? 11.25 -1.612 0.73 1 51.69 320 ASP A C 1
ATOM 2599 O O . ASP A 1 320 ? 11.469 -0.746 -0.12 1 51.69 320 ASP A O 1
ATOM 2603 N N . ARG A 1 321 ? 11.109 -1.386 2.012 1 57.41 321 ARG A N 1
ATOM 2604 C CA . ARG A 1 321 ? 11.164 0.04 2.316 1 57.41 321 ARG A CA 1
ATOM 2605 C C . ARG A 1 321 ? 12.586 0.582 2.146 1 57.41 321 ARG A C 1
ATOM 2607 O O . ARG A 1 321 ? 13.516 0.119 2.809 1 57.41 321 ARG A O 1
ATOM 2614 N N . GLU A 1 322 ? 12.617 1.402 1.13 1 64.12 322 GLU A N 1
ATOM 2615 C CA . GLU A 1 322 ? 13.891 2.062 0.886 1 64.12 322 GLU A CA 1
ATOM 2616 C C . GLU A 1 322 ? 14.32 2.898 2.088 1 64.12 322 GLU A C 1
ATOM 2618 O O . GLU A 1 322 ? 13.516 3.629 2.662 1 64.12 322 GLU A O 1
ATOM 2623 N N . GLY A 1 323 ? 15.484 2.625 2.557 1 71 323 GLY A N 1
ATOM 2624 C CA . GLY A 1 323 ? 16.062 3.518 3.553 1 71 323 GLY A CA 1
ATOM 2625 C C . GLY A 1 323 ? 16.141 4.957 3.086 1 71 323 GLY A C 1
ATOM 2626 O O . GLY A 1 323 ? 16.125 5.227 1.883 1 71 323 GLY A O 1
ATOM 2627 N N . ARG A 1 324 ? 16.094 5.828 3.932 1 77.5 324 ARG A N 1
ATOM 2628 C CA . ARG A 1 324 ? 16.156 7.258 3.635 1 77.5 324 ARG A CA 1
ATOM 2629 C C . ARG A 1 324 ? 17.359 7.59 2.756 1 77.5 324 ARG A C 1
ATOM 2631 O O . ARG A 1 324 ? 17.25 8.406 1.837 1 77.5 324 ARG A O 1
ATOM 2638 N N . VAL A 1 325 ? 18.438 6.969 3.104 1 81.19 325 VAL A N 1
ATOM 2639 C CA . VAL A 1 325 ? 19.656 7.254 2.357 1 81.19 325 VAL A CA 1
ATOM 2640 C C . VAL A 1 325 ? 19.516 6.746 0.924 1 81.19 325 VAL A C 1
ATOM 2642 O O . VAL A 1 325 ? 19.875 7.445 -0.027 1 81.19 325 VAL A O 1
ATOM 2645 N N . SER A 1 326 ? 19.047 5.543 0.783 1 79.38 326 SER A N 1
ATOM 2646 C CA . SER A 1 326 ? 18.828 4.984 -0.549 1 79.38 326 SER A CA 1
ATOM 2647 C C . SER A 1 326 ? 17.859 5.836 -1.36 1 79.38 326 SER A C 1
ATOM 2649 O O . SER A 1 326 ? 18.078 6.066 -2.553 1 79.38 326 SER A O 1
ATOM 2651 N N . ARG A 1 327 ? 16.859 6.285 -0.752 1 80.75 327 ARG A N 1
ATOM 2652 C CA . ARG A 1 327 ? 15.906 7.164 -1.413 1 80.75 327 ARG A CA 1
ATOM 2653 C C . ARG A 1 327 ? 16.562 8.461 -1.856 1 80.75 327 ARG A C 1
ATOM 2655 O O . ARG A 1 327 ? 16.344 8.93 -2.977 1 80.75 327 ARG A O 1
ATOM 2662 N N . HIS A 1 328 ? 17.219 9.055 -0.908 1 86 328 HIS A N 1
ATOM 2663 C CA . HIS A 1 328 ? 17.922 10.297 -1.224 1 86 328 HIS A CA 1
ATOM 2664 C C . HIS A 1 328 ? 18.891 10.109 -2.377 1 86 328 HIS A C 1
ATOM 2666 O O . HIS A 1 328 ? 19 10.977 -3.25 1 86 328 HIS A O 1
ATOM 2672 N N . LEU A 1 329 ? 19.609 9 -2.361 1 83.88 329 LEU A N 1
ATOM 2673 C CA . LEU A 1 329 ? 20.547 8.688 -3.432 1 83.88 329 LEU A CA 1
ATOM 2674 C C . LEU A 1 329 ? 19.844 8.617 -4.777 1 83.88 329 LEU A C 1
ATOM 2676 O O . LEU A 1 329 ? 20.344 9.141 -5.777 1 83.88 329 LEU A O 1
ATOM 2680 N N . SER A 1 330 ? 18.734 7.973 -4.785 1 82.56 330 SER A N 1
ATOM 2681 C CA . SER A 1 330 ? 17.953 7.859 -6.012 1 82.56 330 SER A CA 1
ATOM 2682 C C . SER A 1 330 ? 17.516 9.227 -6.516 1 82.56 330 SER A C 1
ATOM 2684 O O . SER A 1 330 ? 17.531 9.492 -7.719 1 82.56 330 SER A O 1
ATOM 2686 N N . GLN A 1 331 ? 17.125 10.039 -5.629 1 86.25 331 GLN A N 1
ATOM 2687 C CA . GLN A 1 331 ? 16.672 11.383 -5.996 1 86.25 331 GLN A CA 1
ATOM 2688 C C . GLN A 1 331 ? 17.844 12.203 -6.551 1 86.25 331 GLN A C 1
ATOM 2690 O O . GLN A 1 331 ? 17.672 12.922 -7.547 1 86.25 331 GLN A O 1
ATOM 2695 N N . VAL A 1 332 ? 18.922 12.148 -5.891 1 88.5 332 VAL A N 1
ATOM 2696 C CA . VAL A 1 332 ? 20.109 12.875 -6.336 1 88.5 332 VAL A CA 1
ATOM 2697 C C . VAL A 1 332 ? 20.562 12.344 -7.695 1 88.5 332 VAL A C 1
ATOM 2699 O O . VAL A 1 332 ? 20.922 13.125 -8.586 1 88.5 332 VAL A O 1
ATOM 2702 N N . ALA A 1 333 ? 20.516 11.055 -7.863 1 85.94 333 ALA A N 1
ATOM 2703 C CA . ALA A 1 333 ? 20.922 10.445 -9.133 1 85.94 333 ALA A CA 1
ATOM 2704 C C . ALA A 1 333 ? 20.016 10.898 -10.266 1 85.94 333 ALA A C 1
ATOM 2706 O O . ALA A 1 333 ? 20.469 11.086 -11.398 1 85.94 333 ALA A O 1
ATOM 2707 N N . ALA A 1 334 ? 18.797 11.016 -9.984 1 84 334 ALA A N 1
ATOM 2708 C CA . ALA A 1 334 ? 17.844 11.438 -11 1 84 334 ALA A CA 1
ATOM 2709 C C . ALA A 1 334 ? 18.094 12.875 -11.438 1 84 334 ALA A C 1
ATOM 2711 O O . ALA A 1 334 ? 17.891 13.227 -12.602 1 84 334 ALA A O 1
ATOM 2712 N N . LEU A 1 335 ? 18.516 13.664 -10.469 1 87 335 LEU A N 1
ATOM 2713 C CA . LEU A 1 335 ? 18.797 15.062 -10.758 1 87 335 LEU A CA 1
ATOM 2714 C C . LEU A 1 335 ? 20.172 15.219 -11.406 1 87 335 LEU A C 1
ATOM 2716 O O . LEU A 1 335 ? 20.344 16.031 -12.312 1 87 335 LEU A O 1
ATOM 2720 N N . CYS A 1 336 ? 21.141 14.531 -10.906 1 88.5 336 CYS A N 1
ATOM 2721 C CA . CYS A 1 336 ? 22.547 14.727 -11.266 1 88.5 336 CYS A CA 1
ATOM 2722 C C . CYS A 1 336 ? 22.984 13.688 -12.297 1 88.5 336 CYS A C 1
ATOM 2724 O O . CYS A 1 336 ? 23.953 12.953 -12.062 1 88.5 336 CYS A O 1
ATOM 2726 N N . THR A 1 337 ? 22.484 13.695 -13.422 1 82 337 THR A N 1
ATOM 2727 C CA . THR A 1 337 ? 22.734 12.695 -14.453 1 82 337 THR A CA 1
ATOM 2728 C C . THR A 1 337 ? 24.156 12.828 -15.008 1 82 337 THR A C 1
ATOM 2730 O O . THR A 1 337 ? 24.703 11.883 -15.57 1 82 337 THR A O 1
ATOM 2733 N N . ALA A 1 338 ? 24.656 14 -14.781 1 78.94 338 ALA A N 1
ATOM 2734 C CA . ALA A 1 338 ? 25.984 14.258 -15.328 1 78.94 338 ALA A CA 1
ATOM 2735 C C . ALA A 1 338 ? 27.062 13.602 -14.469 1 78.94 338 ALA A C 1
ATOM 2737 O O . ALA A 1 338 ? 28.203 13.438 -14.914 1 78.94 338 ALA A O 1
ATOM 2738 N N . ILE A 1 339 ? 26.688 13.289 -13.297 1 80.31 339 ILE A N 1
ATOM 2739 C CA . ILE A 1 339 ? 27.625 12.57 -12.438 1 80.31 339 ILE A CA 1
ATOM 2740 C C . ILE A 1 339 ? 27.578 11.086 -12.766 1 80.31 339 ILE A C 1
ATOM 2742 O O . ILE A 1 339 ? 26.531 10.445 -12.641 1 80.31 339 ILE A O 1
ATOM 2746 N N . PRO A 1 340 ? 28.656 10.586 -13.117 1 76.75 340 PRO A N 1
ATOM 2747 C CA . PRO A 1 340 ? 28.641 9.203 -13.617 1 76.75 340 PRO A CA 1
ATOM 2748 C C . PRO A 1 340 ? 28.422 8.188 -12.508 1 76.75 340 PRO A C 1
ATOM 2750 O O . PRO A 1 340 ? 27.844 7.121 -12.75 1 76.75 340 PRO A O 1
ATOM 2753 N N . ALA A 1 341 ? 28.969 8.523 -11.297 1 78.44 341 ALA A N 1
ATOM 2754 C CA . ALA A 1 341 ? 28.859 7.562 -10.203 1 78.44 341 ALA A CA 1
ATOM 2755 C C . ALA A 1 341 ? 28.797 8.273 -8.852 1 78.44 341 ALA A C 1
ATOM 2757 O O . ALA A 1 341 ? 29.344 9.367 -8.695 1 78.44 341 ALA A O 1
ATOM 2758 N N . PHE A 1 342 ? 28.078 7.656 -7.996 1 75.69 342 PHE A N 1
ATOM 2759 C CA . PHE A 1 342 ? 28.031 8.133 -6.617 1 75.69 342 PHE A CA 1
ATOM 2760 C C . PHE A 1 342 ? 28.578 7.082 -5.66 1 75.69 342 PHE A C 1
ATOM 2762 O O . PHE A 1 342 ? 28.438 5.879 -5.898 1 75.69 342 PHE A O 1
ATOM 2769 N N . THR A 1 343 ? 29.281 7.543 -4.703 1 75.31 343 THR A N 1
ATOM 2770 C CA . THR A 1 343 ? 29.766 6.684 -3.625 1 75.31 343 THR A CA 1
ATOM 2771 C C . THR A 1 343 ? 28.969 6.934 -2.344 1 75.31 343 THR A C 1
ATOM 2773 O O . THR A 1 343 ? 28.688 8.078 -1.997 1 75.31 343 THR A O 1
ATOM 2776 N N . THR A 1 344 ? 28.5 5.867 -1.798 1 75.62 344 THR A N 1
ATOM 2777 C CA . THR A 1 344 ? 27.812 5.977 -0.515 1 75.62 344 THR A CA 1
ATOM 2778 C C . THR A 1 344 ? 28.344 4.938 0.471 1 75.62 344 THR A C 1
ATOM 2780 O O . THR A 1 344 ? 28.953 3.943 0.068 1 75.62 344 THR A O 1
ATOM 2783 N N . ARG A 1 345 ? 28.109 5.273 1.785 1 77.75 345 ARG A N 1
ATOM 2784 C CA . ARG A 1 345 ? 28.547 4.371 2.844 1 77.75 345 ARG A CA 1
ATOM 2785 C C . ARG A 1 345 ? 27.562 3.225 3.037 1 77.75 345 ARG A C 1
ATOM 2787 O O . ARG A 1 345 ? 26.344 3.432 2.988 1 77.75 345 ARG A O 1
ATOM 2794 N N . THR A 1 346 ? 28.109 2.039 3.234 1 77.31 346 THR A N 1
ATOM 2795 C CA . THR A 1 346 ? 27.297 0.834 3.387 1 77.31 346 THR A CA 1
ATOM 2796 C C . THR A 1 346 ? 26.453 0.908 4.652 1 77.31 346 THR A C 1
ATOM 2798 O O . THR A 1 346 ? 25.312 0.465 4.664 1 77.31 346 THR A O 1
ATOM 2801 N N . ASP A 1 347 ? 27.016 1.453 5.68 1 78.56 347 ASP A N 1
ATOM 2802 C CA . ASP A 1 347 ? 26.312 1.488 6.961 1 78.56 347 ASP A CA 1
ATOM 2803 C C . ASP A 1 347 ? 25.141 2.463 6.926 1 78.56 347 ASP A C 1
ATOM 2805 O O . ASP A 1 347 ? 24.234 2.373 7.75 1 78.56 347 ASP A O 1
ATOM 2809 N N . LEU A 1 348 ? 25.203 3.295 5.957 1 77.25 348 LEU A N 1
ATOM 2810 C CA . LEU A 1 348 ? 24.172 4.328 5.898 1 77.25 348 LEU A CA 1
ATOM 2811 C C . LEU A 1 348 ? 23 3.879 5.035 1 77.25 348 LEU A C 1
ATOM 2813 O O . LEU A 1 348 ? 21.859 4.328 5.234 1 77.25 348 LEU A O 1
ATOM 2817 N N . ILE A 1 349 ? 23.266 3.037 4.156 1 75.5 349 ILE A N 1
ATOM 2818 C CA . ILE A 1 349 ? 22.266 2.648 3.168 1 75.5 349 ILE A CA 1
ATOM 2819 C C . ILE A 1 349 ? 21.047 2.029 3.871 1 75.5 349 ILE A C 1
ATOM 2821 O O . ILE A 1 349 ? 19.906 2.303 3.506 1 75.5 349 ILE A O 1
ATOM 2825 N N . ASN A 1 350 ? 21.281 1.246 4.867 1 71.81 350 ASN A N 1
ATOM 2826 C CA . ASN A 1 350 ? 20.172 0.572 5.543 1 71.81 350 ASN A CA 1
ATOM 2827 C C . ASN A 1 350 ? 19.906 1.186 6.914 1 71.81 350 ASN A C 1
ATOM 2829 O O . ASN A 1 350 ? 19.188 0.6 7.73 1 71.81 350 ASN A O 1
ATOM 2833 N N . SER A 1 351 ? 20.469 2.344 7.09 1 73.62 351 SER A N 1
ATOM 2834 C CA . SER A 1 351 ? 20.281 2.951 8.406 1 73.62 351 SER A CA 1
ATOM 2835 C C . SER A 1 351 ? 18.859 3.463 8.578 1 73.62 351 SER A C 1
ATOM 2837 O O . SER A 1 351 ? 18.266 4.008 7.645 1 73.62 351 SER A O 1
ATOM 2839 N N . HIS A 1 352 ? 18.297 3.123 9.711 1 66.56 352 HIS A N 1
ATOM 2840 C CA . HIS A 1 352 ? 16.969 3.596 10.055 1 66.56 352 HIS A CA 1
ATOM 2841 C C . HIS A 1 352 ? 17.031 4.664 11.141 1 66.56 352 HIS A C 1
ATOM 2843 O O . HIS A 1 352 ? 16.031 4.938 11.812 1 66.56 352 HIS A O 1
ATOM 2849 N N . LYS A 1 353 ? 18.281 5.309 11.211 1 75.31 353 LYS A N 1
ATOM 2850 C CA . LYS A 1 353 ? 18.453 6.363 12.203 1 75.31 353 LYS A CA 1
ATOM 2851 C C . LYS A 1 353 ? 17.594 7.582 11.867 1 75.31 353 LYS A C 1
ATOM 2853 O O . LYS A 1 353 ? 17.484 7.965 10.695 1 75.31 353 LYS A O 1
ATOM 2858 N N . THR A 1 354 ? 16.953 8.062 12.898 1 81.25 354 THR A N 1
ATOM 2859 C CA . THR A 1 354 ? 16.125 9.258 12.742 1 81.25 354 THR A CA 1
ATOM 2860 C C . THR A 1 354 ? 17 10.477 12.43 1 81.25 354 THR A C 1
ATOM 2862 O O . THR A 1 354 ? 18.141 10.562 12.883 1 81.25 354 THR A O 1
ATOM 2865 N N . SER A 1 355 ? 16.5 11.312 11.625 1 87.38 355 SER A N 1
ATOM 2866 C CA . SER A 1 355 ? 17.203 12.555 11.305 1 87.38 355 SER A CA 1
ATOM 2867 C C . SER A 1 355 ? 17.391 13.422 12.539 1 87.38 355 SER A C 1
ATOM 2869 O O . SER A 1 355 ? 16.516 13.453 13.414 1 87.38 355 SER A O 1
ATOM 2871 N N . ALA A 1 356 ? 18.469 14.141 12.562 1 90.94 356 ALA A N 1
ATOM 2872 C CA . ALA A 1 356 ? 18.703 15.109 13.625 1 90.94 356 ALA A CA 1
ATOM 2873 C C . ALA A 1 356 ? 17.672 16.234 13.594 1 90.94 356 ALA A C 1
ATOM 2875 O O . ALA A 1 356 ? 17.5 16.969 14.578 1 90.94 356 ALA A O 1
ATOM 2876 N N . PHE A 1 357 ? 16.953 16.375 12.523 1 95.38 357 PHE A N 1
ATOM 2877 C CA . PHE A 1 357 ? 16.031 17.484 12.344 1 95.38 357 PHE A CA 1
ATOM 2878 C C . PHE A 1 357 ? 14.594 16.984 12.281 1 95.38 357 PHE A C 1
ATOM 2880 O O . PHE A 1 357 ? 13.711 17.688 11.766 1 95.38 357 PHE A O 1
ATOM 2887 N N . HIS A 1 358 ? 14.305 15.758 12.789 1 93 358 HIS A N 1
ATOM 2888 C CA . HIS A 1 358 ? 12.984 15.148 12.727 1 93 358 HIS A CA 1
ATOM 2889 C C . HIS A 1 358 ? 11.961 15.969 13.508 1 93 358 HIS A C 1
ATOM 2891 O O . HIS A 1 358 ? 10.758 15.898 13.234 1 93 358 HIS A O 1
ATOM 2897 N N . ASP A 1 359 ? 12.398 16.828 14.461 1 95.69 359 ASP A N 1
ATOM 2898 C CA . ASP A 1 359 ? 11.523 17.594 15.344 1 95.69 359 ASP A CA 1
ATOM 2899 C C . ASP A 1 359 ? 11.648 19.078 15.078 1 95.69 359 ASP A C 1
ATOM 2901 O O . ASP A 1 359 ? 11.398 19.906 15.969 1 95.69 359 ASP A O 1
ATOM 2905 N N . VAL A 1 360 ? 12.109 19.391 13.914 1 98.06 360 VAL A N 1
ATOM 2906 C CA . VAL A 1 360 ? 12.258 20.781 13.508 1 98.06 360 VAL A CA 1
ATOM 2907 C C . VAL A 1 360 ? 11.344 21.078 12.328 1 98.06 360 VAL A C 1
ATOM 2909 O O . VAL A 1 360 ? 11.211 20.266 11.414 1 98.06 360 VAL A O 1
ATOM 2912 N N . LEU A 1 361 ? 10.594 22.172 12.391 1 98.56 361 LEU A N 1
ATOM 2913 C CA . LEU A 1 361 ? 9.883 22.656 11.219 1 98.56 361 LEU A CA 1
ATOM 2914 C C . LEU A 1 361 ? 10.766 23.578 10.383 1 98.56 361 LEU A C 1
ATOM 2916 O O . LEU A 1 361 ? 11.227 24.609 10.867 1 98.56 361 LEU A O 1
ATOM 2920 N N . LEU A 1 362 ? 11.078 23.141 9.172 1 98.69 362 LEU A N 1
ATOM 2921 C CA . LEU A 1 362 ? 11.812 24 8.242 1 98.69 362 LEU A CA 1
ATOM 2922 C C . LEU A 1 362 ? 10.867 24.938 7.512 1 98.69 362 LEU A C 1
ATOM 2924 O O . LEU A 1 362 ? 9.938 24.5 6.828 1 98.69 362 LEU A O 1
ATOM 2928 N N . ILE A 1 363 ? 11.055 26.219 7.695 1 98.75 363 ILE A N 1
ATOM 2929 C CA . ILE A 1 363 ? 10.273 27.25 7.02 1 98.75 363 ILE A CA 1
ATOM 2930 C C . ILE A 1 363 ? 11.078 27.844 5.863 1 98.75 363 ILE A C 1
ATOM 2932 O O . ILE A 1 363 ? 12.078 28.531 6.086 1 98.75 363 ILE A O 1
ATOM 2936 N N . VAL A 1 364 ? 10.641 27.578 4.66 1 98.38 364 VAL A N 1
ATOM 2937 C CA . VAL A 1 364 ? 11.359 28.094 3.496 1 98.38 364 VAL A CA 1
ATOM 2938 C C . VAL A 1 364 ? 10.602 29.281 2.92 1 98.38 364 VAL A C 1
ATOM 2940 O O . VAL A 1 364 ? 9.516 29.125 2.355 1 98.38 364 VAL A O 1
ATOM 2943 N N . THR A 1 365 ? 11.211 30.438 2.992 1 97.69 365 THR A N 1
ATOM 2944 C CA . THR A 1 365 ? 10.57 31.672 2.562 1 97.69 365 THR A CA 1
ATOM 2945 C C . THR A 1 365 ? 11.023 32.062 1.157 1 97.69 365 THR A C 1
ATOM 2947 O O . THR A 1 365 ? 12.219 32.188 0.896 1 97.69 365 THR A O 1
ATOM 2950 N N . PHE A 1 366 ? 10.07 32.25 0.269 1 96.12 366 PHE A N 1
ATOM 2951 C CA . PHE A 1 366 ? 10.328 32.719 -1.081 1 96.12 366 PHE A CA 1
ATOM 2952 C C . PHE A 1 366 ? 10.078 34.219 -1.174 1 96.12 366 PHE A C 1
ATOM 2954 O O . PHE A 1 366 ? 8.93 34.688 -1.167 1 96.12 366 PHE A O 1
ATOM 2961 N N . ASN A 1 367 ? 11.156 34.969 -1.361 1 93.38 367 ASN A N 1
ATOM 2962 C CA . ASN A 1 367 ? 10.992 36.406 -1.559 1 93.38 367 ASN A CA 1
ATOM 2963 C C . ASN A 1 367 ? 10.258 36.719 -2.861 1 93.38 367 ASN A C 1
ATOM 2965 O O . ASN A 1 367 ? 9.523 37.688 -2.945 1 93.38 367 ASN A O 1
ATOM 2969 N N . TRP A 1 368 ? 10.531 35.906 -3.824 1 92.44 368 TRP A N 1
ATOM 2970 C CA . TRP A 1 368 ? 9.867 35.938 -5.121 1 92.44 368 TRP A CA 1
ATOM 2971 C C . TRP A 1 368 ? 9.273 34.562 -5.453 1 92.44 368 TRP A C 1
ATOM 2973 O O . TRP A 1 368 ? 9.766 33.531 -4.977 1 92.44 368 TRP A O 1
ATOM 2983 N N . PRO A 1 369 ? 8.211 34.562 -6.207 1 93.88 369 PRO A N 1
ATOM 2984 C CA . PRO A 1 369 ? 7.5 33.312 -6.43 1 93.88 369 PRO A CA 1
ATOM 2985 C C . PRO A 1 369 ? 8.188 32.406 -7.465 1 93.88 369 PRO A C 1
ATOM 2987 O O . PRO A 1 369 ? 7.543 31.953 -8.414 1 93.88 369 PRO A O 1
ATOM 2990 N N . PHE A 1 370 ? 9.469 32.156 -7.277 1 93.38 370 PHE A N 1
ATOM 2991 C CA . PHE A 1 370 ? 10.203 31.203 -8.117 1 93.38 370 PHE A CA 1
ATOM 2992 C C . PHE A 1 370 ? 10.039 29.781 -7.602 1 93.38 370 PHE A C 1
ATOM 2994 O O . PHE A 1 370 ? 11.023 29.125 -7.25 1 93.38 370 PHE A O 1
ATOM 3001 N N . TYR A 1 371 ? 8.797 29.328 -7.711 1 95.38 371 TYR A N 1
ATOM 3002 C CA . TYR A 1 371 ? 8.445 28.078 -7.039 1 95.38 371 TYR A CA 1
ATOM 3003 C C . TYR A 1 371 ? 8.969 26.875 -7.816 1 95.38 371 TYR A C 1
ATOM 3005 O O . TYR A 1 371 ? 8.977 25.75 -7.305 1 95.38 371 TYR A O 1
ATOM 3013 N N . GLU A 1 372 ? 9.5 27.047 -9.062 1 91.94 372 GLU A N 1
ATOM 3014 C CA . GLU A 1 372 ? 10.156 25.969 -9.797 1 91.94 372 GLU A CA 1
ATOM 3015 C C . GLU A 1 372 ? 11.391 25.453 -9.047 1 91.94 372 GLU A C 1
ATOM 3017 O O . GLU A 1 372 ? 11.805 24.312 -9.234 1 91.94 372 GLU A O 1
ATOM 3022 N N . ASN A 1 373 ? 11.883 26.297 -8.172 1 92.75 373 ASN A N 1
ATOM 3023 C CA . ASN A 1 373 ? 13.094 25.953 -7.43 1 92.75 373 ASN A CA 1
ATOM 3024 C C . ASN A 1 373 ? 12.789 24.984 -6.285 1 92.75 373 ASN A C 1
ATOM 3026 O O . ASN A 1 373 ? 13.711 24.406 -5.703 1 92.75 373 ASN A O 1
ATOM 3030 N N . VAL A 1 374 ? 11.539 24.781 -5.965 1 96.12 374 VAL A N 1
ATOM 3031 C CA . VAL A 1 374 ? 11.148 23.906 -4.863 1 96.12 374 VAL A CA 1
ATOM 3032 C C . VAL A 1 374 ? 11.703 22.5 -5.098 1 96.12 374 VAL A C 1
ATOM 3034 O O . VAL A 1 374 ? 12.086 21.812 -4.145 1 96.12 374 VAL A O 1
ATOM 3037 N N . ARG A 1 375 ? 11.812 22.047 -6.367 1 92.5 375 ARG A N 1
ATOM 3038 C CA . ARG A 1 375 ? 12.32 20.719 -6.68 1 92.5 375 ARG A CA 1
ATOM 3039 C C . ARG A 1 375 ? 13.734 20.531 -6.133 1 92.5 375 ARG A C 1
ATOM 3041 O O . ARG A 1 375 ? 14.078 19.453 -5.648 1 92.5 375 ARG A O 1
ATOM 3048 N N . TYR A 1 376 ? 14.594 21.531 -6.18 1 92.62 376 TYR A N 1
ATOM 3049 C CA . TYR A 1 376 ? 15.961 21.453 -5.672 1 92.62 376 TYR A CA 1
ATOM 3050 C C . TYR A 1 376 ? 15.977 21.469 -4.148 1 92.62 376 TYR A C 1
ATOM 3052 O O . TYR A 1 376 ? 16.75 20.719 -3.527 1 92.62 376 TYR A O 1
ATOM 3060 N N . ILE A 1 377 ? 15.117 22.281 -3.586 1 95.44 377 ILE A N 1
ATOM 3061 C CA . ILE A 1 377 ? 15.039 22.375 -2.133 1 95.44 377 ILE A CA 1
ATOM 3062 C C . ILE A 1 377 ? 14.562 21.047 -1.547 1 95.44 377 ILE A C 1
ATOM 3064 O O . ILE A 1 377 ? 15.078 20.594 -0.523 1 95.44 377 ILE A O 1
ATOM 3068 N N . GLU A 1 378 ? 13.594 20.438 -2.195 1 94.75 378 GLU A N 1
ATOM 3069 C CA . GLU A 1 378 ? 13.109 19.125 -1.772 1 94.75 378 GLU A CA 1
ATOM 3070 C C . GLU A 1 378 ? 14.227 18.094 -1.78 1 94.75 378 GLU A C 1
ATOM 3072 O O . GLU A 1 378 ? 14.344 17.297 -0.848 1 94.75 378 GLU A O 1
ATOM 3077 N N . ILE A 1 379 ? 15.016 18.078 -2.777 1 91.81 379 ILE A N 1
ATOM 3078 C CA . ILE A 1 379 ? 16.109 17.109 -2.885 1 91.81 379 ILE A CA 1
ATOM 3079 C C . ILE A 1 379 ? 17.125 17.359 -1.779 1 91.81 379 ILE A C 1
ATOM 3081 O O . ILE A 1 379 ? 17.656 16.422 -1.183 1 91.81 379 ILE A O 1
ATOM 3085 N N . MET A 1 380 ? 17.344 18.547 -1.425 1 94.12 380 MET A N 1
ATOM 3086 C CA . MET A 1 380 ? 18.375 18.906 -0.451 1 94.12 380 MET A CA 1
ATOM 3087 C C . MET A 1 380 ? 17.891 18.641 0.971 1 94.12 380 MET A C 1
ATOM 3089 O O . MET A 1 380 ? 18.672 18.25 1.835 1 94.12 380 MET A O 1
ATOM 3093 N N . HIS A 1 381 ? 16.547 18.859 1.204 1 95.38 381 HIS A N 1
ATOM 3094 C CA . HIS A 1 381 ? 16.172 19.016 2.604 1 95.38 381 HIS A CA 1
ATOM 3095 C C . HIS A 1 381 ? 15.141 17.969 3.012 1 95.38 381 HIS A C 1
ATOM 3097 O O . HIS A 1 381 ? 15.016 17.641 4.195 1 95.38 381 HIS A O 1
ATOM 3103 N N . ARG A 1 382 ? 14.383 17.438 2.172 1 93.62 382 ARG A N 1
ATOM 3104 C CA . ARG A 1 382 ? 13.195 16.656 2.518 1 93.62 382 ARG A CA 1
ATOM 3105 C C . ARG A 1 382 ? 13.57 15.43 3.352 1 93.62 382 ARG A C 1
ATOM 3107 O O . ARG A 1 382 ? 12.875 15.094 4.316 1 93.62 382 ARG A O 1
ATOM 3114 N N . ASN A 1 383 ? 14.617 14.758 2.963 1 89.81 383 ASN A N 1
ATOM 3115 C CA . ASN A 1 383 ? 15 13.539 3.656 1 89.81 383 ASN A CA 1
ATOM 3116 C C . ASN A 1 383 ? 15.609 13.836 5.023 1 89.81 383 ASN A C 1
ATOM 3118 O O . ASN A 1 383 ? 15.75 12.938 5.855 1 89.81 383 ASN A O 1
ATOM 3122 N N . LEU A 1 384 ? 15.961 15.094 5.289 1 93.06 384 LEU A N 1
ATOM 3123 C CA . LEU A 1 384 ? 16.547 15.5 6.562 1 93.06 384 LEU A CA 1
ATOM 3124 C C . LEU A 1 384 ? 15.492 16.156 7.453 1 93.06 384 LEU A C 1
ATOM 3126 O O . LEU A 1 384 ? 15.5 15.969 8.672 1 93.06 384 LEU A O 1
ATOM 3130 N N . PHE A 1 385 ? 14.672 16.953 6.812 1 95.75 385 PHE A N 1
ATOM 3131 C CA . PHE A 1 385 ? 13.578 17.641 7.48 1 95.75 385 PHE A CA 1
ATOM 3132 C C . PHE A 1 385 ? 12.234 17.078 7.035 1 95.75 385 PHE A C 1
ATOM 3134 O O . PHE A 1 385 ? 11.664 17.531 6.043 1 95.75 385 PHE A O 1
ATOM 3141 N N . PRO A 1 386 ? 11.664 16.234 7.863 1 92.94 386 PRO A N 1
ATOM 3142 C CA . PRO A 1 386 ? 10.359 15.711 7.461 1 92.94 386 PRO A CA 1
ATOM 3143 C C . PRO A 1 386 ? 9.273 16.781 7.422 1 92.94 386 PRO A C 1
ATOM 3145 O O . PRO A 1 386 ? 8.312 16.672 6.648 1 92.94 386 PRO A O 1
ATOM 3148 N N . ASN A 1 387 ? 9.414 17.797 8.242 1 96.81 387 ASN A N 1
ATOM 3149 C CA . ASN A 1 387 ? 8.438 18.891 8.312 1 96.81 387 ASN A CA 1
ATOM 3150 C C . ASN A 1 387 ? 8.953 20.141 7.617 1 96.81 387 ASN A C 1
ATOM 3152 O O . ASN A 1 387 ? 9.812 20.844 8.156 1 96.81 387 ASN A O 1
ATOM 3156 N N . ILE A 1 388 ? 8.422 20.391 6.426 1 97.94 388 ILE A N 1
ATOM 3157 C CA . ILE A 1 388 ? 8.781 21.578 5.664 1 97.94 388 ILE A CA 1
ATOM 3158 C C . ILE A 1 388 ? 7.52 22.359 5.305 1 97.94 388 ILE A C 1
ATOM 3160 O O . ILE A 1 388 ? 6.52 21.781 4.883 1 97.94 388 ILE A O 1
ATOM 3164 N N . VAL A 1 389 ? 7.516 23.594 5.5 1 98.38 389 VAL A N 1
ATOM 3165 C CA . VAL A 1 389 ? 6.465 24.469 4.996 1 98.38 389 VAL A CA 1
ATOM 3166 C C . VAL A 1 389 ? 7.078 25.578 4.137 1 98.38 389 VAL A C 1
ATOM 3168 O O . VAL A 1 389 ? 8.016 26.25 4.562 1 98.38 389 VAL A O 1
ATOM 3171 N N . TYR A 1 390 ? 6.594 25.656 2.932 1 98.44 390 TYR A N 1
ATOM 3172 C CA . TYR A 1 390 ? 6.98 26.766 2.057 1 98.44 390 TYR A CA 1
ATOM 3173 C C . TYR A 1 390 ? 6.086 27.984 2.281 1 98.44 390 TYR A C 1
ATOM 3175 O O . TYR A 1 390 ? 4.961 27.844 2.764 1 98.44 390 TYR A O 1
ATOM 3183 N N . CYS A 1 391 ? 6.598 29.125 2.041 1 98.25 391 CYS A N 1
ATOM 3184 C CA . CYS A 1 391 ? 5.848 30.344 2.324 1 98.25 391 CYS A CA 1
ATOM 3185 C C . CYS A 1 391 ? 6.191 31.438 1.318 1 98.25 391 CYS A C 1
ATOM 3187 O O . CYS A 1 391 ? 7.352 31.594 0.946 1 98.25 391 CYS A O 1
ATOM 3189 N N . GLY A 1 392 ? 5.195 32.094 0.826 1 97.25 392 GLY A N 1
ATOM 3190 C CA . GLY A 1 392 ? 5.348 33.188 -0.141 1 97.25 392 GLY A CA 1
ATOM 3191 C C . GLY A 1 392 ? 4.02 33.719 -0.646 1 97.25 392 GLY A C 1
ATOM 3192 O O . GLY A 1 392 ? 3 33.594 0.033 1 97.25 392 GLY A O 1
ATOM 3193 N N . VAL A 1 393 ? 4.066 34.344 -1.821 1 96.12 393 VAL A N 1
ATOM 3194 C CA . VAL A 1 393 ? 2.863 34.938 -2.41 1 96.12 393 VAL A CA 1
ATOM 3195 C C . VAL A 1 393 ? 2.336 34.031 -3.512 1 96.12 393 VAL A C 1
ATOM 3197 O O . VAL A 1 393 ? 3.027 33.094 -3.941 1 96.12 393 VAL A O 1
ATOM 3200 N N . GLN A 1 394 ? 1.044 34.094 -3.893 1 95.62 394 GLN A N 1
ATOM 3201 C CA . GLN A 1 394 ? 0.435 33.438 -5.043 1 95.62 394 GLN A CA 1
ATOM 3202 C C . GLN A 1 394 ? 0.393 31.922 -4.852 1 95.62 394 GLN A C 1
ATOM 3204 O O . GLN A 1 394 ? 1.045 31.172 -5.59 1 95.62 394 GLN A O 1
ATOM 3209 N N . ALA A 1 395 ? -0.474 31.516 -4.016 1 95.44 395 ALA A N 1
ATOM 3210 C CA . ALA A 1 395 ? -0.632 30.094 -3.682 1 95.44 395 ALA A CA 1
ATOM 3211 C C . ALA A 1 395 ? -0.958 29.281 -4.922 1 95.44 395 ALA A C 1
ATOM 3213 O O . ALA A 1 395 ? -0.495 28.141 -5.062 1 95.44 395 ALA A O 1
ATOM 3214 N N . GLU A 1 396 ? -1.722 29.797 -5.848 1 94.5 396 GLU A N 1
ATOM 3215 C CA . GLU A 1 396 ? -2.086 29.062 -7.059 1 94.5 396 GLU A CA 1
ATOM 3216 C C . GLU A 1 396 ? -0.861 28.781 -7.926 1 94.5 396 GLU A C 1
ATOM 3218 O O . GLU A 1 396 ? -0.75 27.719 -8.523 1 94.5 396 GLU A O 1
ATOM 3223 N N . LYS A 1 397 ? -0.022 29.781 -8.039 1 96.5 397 LYS A N 1
ATOM 3224 C CA . LYS A 1 397 ? 1.216 29.578 -8.781 1 96.5 397 LYS A CA 1
ATOM 3225 C C . LYS A 1 397 ? 2.08 28.5 -8.133 1 96.5 397 LYS A C 1
ATOM 3227 O O . LYS A 1 397 ? 2.711 27.703 -8.828 1 96.5 397 LYS A O 1
ATOM 3232 N N . PHE A 1 398 ? 2.133 28.594 -6.859 1 96.5 398 PHE A N 1
ATOM 3233 C CA . PHE A 1 398 ? 2.877 27.562 -6.145 1 96.5 398 PHE A CA 1
ATOM 3234 C C . PHE A 1 398 ? 2.373 26.172 -6.512 1 96.5 398 PHE A C 1
ATOM 3236 O O . PHE A 1 398 ? 3.164 25.281 -6.844 1 96.5 398 PHE A O 1
ATOM 3243 N N . ALA A 1 399 ? 1.07 25.953 -6.426 1 94.38 399 ALA A N 1
ATOM 3244 C CA . ALA A 1 399 ? 0.465 24.656 -6.742 1 94.38 399 ALA A CA 1
ATOM 3245 C C . ALA A 1 399 ? 0.778 24.234 -8.172 1 94.38 399 ALA A C 1
ATOM 3247 O O . ALA A 1 399 ? 1.081 23.078 -8.438 1 94.38 399 ALA A O 1
ATOM 3248 N N . ARG A 1 400 ? 0.691 25.125 -9.07 1 94.94 400 ARG A N 1
ATOM 3249 C CA . ARG A 1 400 ? 0.944 24.844 -10.477 1 94.94 400 ARG A CA 1
ATOM 3250 C C . ARG A 1 400 ? 2.398 24.438 -10.703 1 94.94 400 ARG A C 1
ATOM 3252 O O . ARG A 1 400 ? 2.682 23.469 -11.398 1 94.94 400 ARG A O 1
ATOM 3259 N N . ASP A 1 401 ? 3.305 25.203 -10.094 1 95.25 401 ASP A N 1
ATOM 3260 C CA . ASP A 1 401 ? 4.73 25.031 -10.352 1 95.25 401 ASP A CA 1
ATOM 3261 C C . ASP A 1 401 ? 5.262 23.781 -9.664 1 95.25 401 ASP A C 1
ATOM 3263 O O . ASP A 1 401 ? 6.324 23.266 -10.023 1 95.25 401 ASP A O 1
ATOM 3267 N N . THR A 1 402 ? 4.578 23.297 -8.688 1 95.06 402 THR A N 1
ATOM 3268 C CA . THR A 1 402 ? 5.086 22.156 -7.934 1 95.06 402 THR A CA 1
ATOM 3269 C C . THR A 1 402 ? 4.281 20.906 -8.242 1 95.06 402 THR A C 1
ATOM 3271 O O . THR A 1 402 ? 4.445 19.875 -7.578 1 95.06 402 THR A O 1
ATOM 3274 N N . LYS A 1 403 ? 3.428 20.938 -9.188 1 89.5 403 LYS A N 1
ATOM 3275 C CA . LYS A 1 403 ? 2.537 19.828 -9.531 1 89.5 403 LYS A CA 1
ATOM 3276 C C . LYS A 1 403 ? 3.328 18.578 -9.914 1 89.5 403 LYS A C 1
ATOM 3278 O O . LYS A 1 403 ? 2.904 17.453 -9.625 1 89.5 403 LYS A O 1
ATOM 3283 N N . ASP A 1 404 ? 4.52 18.719 -10.438 1 86.25 404 ASP A N 1
ATOM 3284 C CA . ASP A 1 404 ? 5.273 17.609 -11.008 1 86.25 404 ASP A CA 1
ATOM 3285 C C . ASP A 1 404 ? 6.23 17 -9.984 1 86.25 404 ASP A C 1
ATOM 3287 O O . ASP A 1 404 ? 6.941 16.047 -10.273 1 86.25 404 ASP A O 1
ATOM 3291 N N . ILE A 1 405 ? 6.336 17.562 -8.852 1 86.88 405 ILE A N 1
ATOM 3292 C CA . ILE A 1 405 ? 7.242 17.062 -7.828 1 86.88 405 ILE A CA 1
ATOM 3293 C C . ILE A 1 405 ? 6.734 15.734 -7.293 1 86.88 405 ILE A C 1
ATOM 3295 O O . ILE A 1 405 ? 7.52 14.906 -6.828 1 86.88 405 ILE A O 1
ATOM 3299 N N . GLY A 1 406 ? 5.477 15.344 -7.512 1 75.06 406 GLY A N 1
ATOM 3300 C CA . GLY A 1 406 ? 4.969 14.031 -7.164 1 75.06 406 GLY A CA 1
ATOM 3301 C C . GLY A 1 406 ? 4.527 13.922 -5.715 1 75.06 406 GLY A C 1
ATOM 3302 O O . GLY A 1 406 ? 4.285 12.82 -5.215 1 75.06 406 GLY A O 1
ATOM 3303 N N . ARG A 1 407 ? 4.617 14.906 -5 1 84.38 407 ARG A N 1
ATOM 3304 C CA . ARG A 1 407 ? 4.102 14.93 -3.635 1 84.38 407 ARG A CA 1
ATOM 3305 C C . ARG A 1 407 ? 3.393 16.25 -3.338 1 84.38 407 ARG A C 1
ATOM 3307 O O . ARG A 1 407 ? 3.715 17.281 -3.928 1 84.38 407 ARG A O 1
ATOM 3314 N N . GLU A 1 408 ? 2.498 16.125 -2.402 1 87.38 408 GLU A N 1
ATOM 3315 C CA . GLU A 1 408 ? 1.851 17.344 -1.911 1 87.38 408 GLU A CA 1
ATOM 3316 C C . GLU A 1 408 ? 2.734 18.078 -0.902 1 87.38 408 GLU A C 1
ATOM 3318 O O . GLU A 1 408 ? 3.426 17.438 -0.102 1 87.38 408 GLU A O 1
ATOM 3323 N N . LEU A 1 409 ? 2.715 19.344 -1.005 1 94.56 409 LEU A N 1
ATOM 3324 C CA . LEU A 1 409 ? 3.594 20.156 -0.173 1 94.56 409 LEU A CA 1
ATOM 3325 C C . LEU A 1 409 ? 2.795 21.188 0.617 1 94.56 409 LEU A C 1
ATOM 3327 O O . LEU A 1 409 ? 1.751 21.656 0.155 1 94.56 409 LEU A O 1
ATOM 3331 N N . SER A 1 410 ? 3.234 21.484 1.799 1 97.25 410 SER A N 1
ATOM 3332 C CA . SER A 1 410 ? 2.617 22.531 2.605 1 97.25 410 SER A CA 1
ATOM 3333 C C . SER A 1 410 ? 3.098 23.922 2.178 1 97.25 410 SER A C 1
ATOM 3335 O O . SER A 1 410 ? 4.273 24.109 1.858 1 97.25 410 SER A O 1
ATOM 3337 N N . PHE A 1 411 ? 2.176 24.844 2.129 1 98.25 411 PHE A N 1
ATOM 3338 C CA . PHE A 1 411 ? 2.469 26.188 1.666 1 98.25 411 PHE A CA 1
ATOM 3339 C C . PHE A 1 411 ? 1.609 27.219 2.402 1 98.25 411 PHE A C 1
ATOM 3341 O O . PHE A 1 411 ? 0.405 27.016 2.574 1 98.25 411 PHE A O 1
ATOM 3348 N N . ILE A 1 412 ? 2.215 28.297 2.861 1 98 412 ILE A N 1
ATOM 3349 C CA . ILE A 1 412 ? 1.516 29.422 3.473 1 98 412 ILE A CA 1
ATOM 3350 C C . ILE A 1 412 ? 1.548 30.625 2.531 1 98 412 ILE A C 1
ATOM 3352 O O . ILE A 1 412 ? 2.623 31.078 2.135 1 98 412 ILE A O 1
ATOM 3356 N N . GLU A 1 413 ? 0.419 31.094 2.203 1 97.06 413 GLU A N 1
ATOM 3357 C CA . GLU A 1 413 ? 0.383 32.344 1.482 1 97.06 413 GLU A CA 1
ATOM 3358 C C . GLU A 1 413 ? 0.48 33.531 2.441 1 97.06 413 GLU A C 1
ATOM 3360 O O . GLU A 1 413 ? -0.347 33.688 3.346 1 97.06 413 GLU A O 1
ATOM 3365 N N . ALA A 1 414 ? 1.485 34.312 2.32 1 94.56 414 ALA A N 1
ATOM 3366 C CA . ALA A 1 414 ? 1.712 35.469 3.182 1 94.56 414 ALA A CA 1
ATOM 3367 C C . ALA A 1 414 ? 2.16 36.688 2.367 1 94.56 414 ALA A C 1
ATOM 3369 O O . ALA A 1 414 ? 2.922 36.531 1.407 1 94.56 414 ALA A O 1
ATOM 3370 N N . PRO A 1 415 ? 1.629 37.844 2.717 1 90.75 415 PRO A N 1
ATOM 3371 C CA . PRO A 1 415 ? 2.088 39.062 2.051 1 90.75 415 PRO A CA 1
ATOM 3372 C C . PRO A 1 415 ? 3.475 39.5 2.516 1 90.75 415 PRO A C 1
ATOM 3374 O O . PRO A 1 415 ? 3.592 40.375 3.377 1 90.75 415 PRO A O 1
ATOM 3377 N N . ILE A 1 416 ? 4.535 39.031 1.896 1 86.81 416 ILE A N 1
ATOM 3378 C CA . ILE A 1 416 ? 5.879 39.25 2.42 1 86.81 416 ILE A CA 1
ATOM 3379 C C . ILE A 1 416 ? 6.547 40.406 1.684 1 86.81 416 ILE A C 1
ATOM 3381 O O . ILE A 1 416 ? 7.645 40.844 2.051 1 86.81 416 ILE A O 1
ATOM 3385 N N . VAL A 1 417 ? 5.93 41.125 0.773 1 84.25 417 VAL A N 1
ATOM 3386 C CA . VAL A 1 417 ? 6.391 42.312 0.075 1 84.25 417 VAL A CA 1
ATOM 3387 C C . VAL A 1 417 ? 7.844 42.156 -0.352 1 84.25 417 VAL A C 1
ATOM 3389 O O . VAL A 1 417 ? 8.734 42.844 0.151 1 84.25 417 VAL A O 1
ATOM 3392 N N . TYR A 1 418 ? 8.141 41.438 -1.353 1 77.06 418 TYR A N 1
ATOM 3393 C CA . TYR A 1 418 ? 9.453 41.188 -1.939 1 77.06 418 TYR A CA 1
ATOM 3394 C C . TYR A 1 418 ? 10.469 40.812 -0.862 1 77.06 418 TYR A C 1
ATOM 3396 O O . TYR A 1 418 ? 11.602 41.312 -0.887 1 77.06 418 TYR A O 1
ATOM 3404 N N . GLY A 1 419 ? 10.023 40.25 0.18 1 80.88 419 GLY A N 1
ATOM 3405 C CA . GLY A 1 419 ? 10.922 39.688 1.186 1 80.88 419 GLY A CA 1
ATOM 3406 C C . GLY A 1 419 ? 11.18 40.656 2.334 1 80.88 419 GLY A C 1
ATOM 3407 O O . GLY A 1 419 ? 11.727 40.25 3.367 1 80.88 419 GLY A O 1
ATOM 3408 N N . HIS A 1 420 ? 10.688 41.844 2.277 1 88.81 420 HIS A N 1
ATOM 3409 C CA . HIS A 1 420 ? 10.938 42.812 3.324 1 88.81 420 HIS A CA 1
ATOM 3410 C C . HIS A 1 420 ? 10.273 42.406 4.633 1 88.81 420 HIS A C 1
ATOM 3412 O O . HIS A 1 420 ? 10.719 42.812 5.711 1 88.81 420 HIS A O 1
ATOM 3418 N N . ARG A 1 421 ? 9.273 41.656 4.465 1 93.75 421 ARG A N 1
ATOM 3419 C CA . ARG A 1 421 ? 8.555 41.156 5.641 1 93.75 421 ARG A CA 1
ATOM 3420 C C . ARG A 1 421 ? 8.508 39.656 5.676 1 93.75 421 ARG A C 1
ATOM 3422 O O . ARG A 1 421 ? 7.48 39.062 6.016 1 93.75 421 ARG A O 1
ATOM 3429 N N . GLY A 1 422 ? 9.578 39.062 5.328 1 95 422 GLY A N 1
ATOM 3430 C CA . GLY A 1 422 ? 9.648 37.594 5.254 1 95 422 GLY A CA 1
ATOM 3431 C C . GLY A 1 422 ? 9.352 36.938 6.578 1 95 422 GLY A C 1
ATOM 3432 O O . GLY A 1 422 ? 8.922 35.781 6.609 1 95 422 GLY A O 1
ATOM 3433 N N . TYR A 1 423 ? 9.555 37.688 7.699 1 97.38 423 TYR A N 1
ATOM 3434 C CA . TYR A 1 423 ? 9.328 37.094 9.016 1 97.38 423 TYR A CA 1
ATOM 3435 C C . TYR A 1 423 ? 7.84 36.844 9.242 1 97.38 423 TYR A C 1
ATOM 3437 O O . TYR A 1 423 ? 7.461 36.156 10.195 1 97.38 423 TYR A O 1
ATOM 3445 N N . ARG A 1 424 ? 6.914 37.281 8.336 1 96.81 424 ARG A N 1
ATOM 3446 C CA . ARG A 1 424 ? 5.504 36.906 8.375 1 96.81 424 ARG A CA 1
ATOM 3447 C C . ARG A 1 424 ? 5.336 35.406 8.18 1 96.81 424 ARG A C 1
ATOM 3449 O O . ARG A 1 424 ? 4.43 34.781 8.742 1 96.81 424 ARG A O 1
ATOM 3456 N N . CYS A 1 425 ? 6.242 34.844 7.359 1 97.69 425 CYS A N 1
ATOM 3457 C CA . CYS A 1 425 ? 6.23 33.406 7.172 1 97.69 425 CYS A CA 1
ATOM 3458 C C . CYS A 1 425 ? 6.5 32.688 8.484 1 97.69 425 CYS A C 1
ATOM 3460 O O . CYS A 1 425 ? 5.852 31.688 8.789 1 97.69 425 CYS A O 1
ATOM 3462 N N . THR A 1 426 ? 7.406 33.219 9.25 1 98 426 THR A N 1
ATOM 3463 C CA . THR A 1 426 ? 7.738 32.625 10.539 1 98 426 THR A CA 1
ATOM 3464 C C . THR A 1 426 ? 6.566 32.719 11.508 1 98 426 THR A C 1
ATOM 3466 O O . THR A 1 426 ? 6.219 31.766 12.195 1 98 426 THR A O 1
ATOM 3469 N N . ILE A 1 427 ? 5.988 33.906 11.523 1 97.06 427 ILE A N 1
ATOM 3470 C CA . ILE A 1 427 ? 4.828 34.125 12.383 1 97.06 427 ILE A CA 1
ATOM 3471 C C . ILE A 1 427 ? 3.744 33.094 12.07 1 97.06 427 ILE A C 1
ATOM 3473 O O . ILE A 1 427 ? 3.266 32.406 12.961 1 97.06 427 ILE A O 1
ATOM 3477 N N . ASN A 1 428 ? 3.395 33.062 10.789 1 97.5 428 ASN A N 1
ATOM 3478 C CA . ASN A 1 428 ? 2.32 32.156 10.352 1 97.5 428 ASN A CA 1
ATOM 3479 C C . ASN A 1 428 ? 2.66 30.703 10.625 1 97.5 428 ASN A C 1
ATOM 3481 O O . ASN A 1 428 ? 1.797 29.922 11.047 1 97.5 428 ASN A O 1
ATOM 3485 N N . ALA A 1 429 ? 3.873 30.328 10.367 1 98.06 429 ALA A N 1
ATOM 3486 C CA . ALA A 1 429 ? 4.285 28.953 10.594 1 98.06 429 ALA A CA 1
ATOM 3487 C C . ALA A 1 429 ? 4.148 28.562 12.062 1 98.06 429 ALA A C 1
ATOM 3489 O O . ALA A 1 429 ? 3.686 27.469 12.383 1 98.06 429 ALA A O 1
ATOM 3490 N N . ILE A 1 430 ? 4.59 29.422 12.945 1 97.38 430 ILE A N 1
ATOM 3491 C CA . ILE A 1 430 ? 4.48 29.156 14.375 1 97.38 430 ILE A CA 1
ATOM 3492 C C . ILE A 1 430 ? 3.008 29.047 14.766 1 97.38 430 ILE A C 1
ATOM 3494 O O . ILE A 1 430 ? 2.641 28.188 15.57 1 97.38 430 ILE A O 1
ATOM 3498 N N . GLN A 1 431 ? 2.209 29.859 14.172 1 95.69 431 GLN A N 1
ATOM 3499 C CA . GLN A 1 431 ? 0.786 29.891 14.492 1 95.69 431 GLN A CA 1
ATOM 3500 C C . GLN A 1 431 ? 0.091 28.625 14.039 1 95.69 431 GLN A C 1
ATOM 3502 O O . GLN A 1 431 ? -1.024 28.328 14.477 1 95.69 431 GLN A O 1
ATOM 3507 N N . MET A 1 432 ? 0.641 27.859 13.133 1 96.62 432 MET A N 1
ATOM 3508 C CA . MET A 1 432 ? 0.07 26.578 12.719 1 96.62 432 MET A CA 1
ATOM 3509 C C . MET A 1 432 ? 0.05 25.594 13.883 1 96.62 432 MET A C 1
ATOM 3511 O O . MET A 1 432 ? -0.751 24.656 13.898 1 96.62 432 MET A O 1
ATOM 3515 N N . ALA A 1 433 ? 0.987 25.828 14.797 1 94.25 433 ALA A N 1
ATOM 3516 C CA . ALA A 1 433 ? 1.044 25.047 16.031 1 94.25 433 ALA A CA 1
ATOM 3517 C C . ALA A 1 433 ? 1.516 23.625 15.758 1 94.25 433 ALA A C 1
ATOM 3519 O O . ALA A 1 433 ? 0.929 22.656 16.266 1 94.25 433 ALA A O 1
ATOM 3520 N N . TYR A 1 434 ? 2.576 23.469 14.922 1 95.94 434 TYR A N 1
ATOM 3521 C CA . TYR A 1 434 ? 3.26 22.188 14.828 1 95.94 434 TYR A CA 1
ATOM 3522 C C . TYR A 1 434 ? 3.768 21.734 16.203 1 95.94 434 TYR A C 1
ATOM 3524 O O . TYR A 1 434 ? 4.195 22.562 17 1 95.94 434 TYR A O 1
ATOM 3532 N N . ASN A 1 435 ? 3.68 20.5 16.453 1 94.5 435 ASN A N 1
ATOM 3533 C CA . ASN A 1 435 ? 4.309 19.969 17.641 1 94.5 435 ASN A CA 1
ATOM 3534 C C . ASN A 1 435 ? 5.781 19.641 17.422 1 94.5 435 ASN A C 1
ATOM 3536 O O . ASN A 1 435 ? 6.168 18.484 17.344 1 94.5 435 ASN A O 1
ATOM 3540 N N . VAL A 1 436 ? 6.602 20.641 17.344 1 96.94 436 VAL A N 1
ATOM 3541 C CA . VAL A 1 436 ? 8.031 20.516 17.062 1 96.94 436 VAL A CA 1
ATOM 3542 C C . VAL A 1 436 ? 8.836 21.172 18.172 1 96.94 436 VAL A C 1
ATOM 3544 O O . VAL A 1 436 ? 8.281 21.906 19 1 96.94 436 VAL A O 1
ATOM 3547 N N . THR A 1 437 ? 10.156 20.938 18.172 1 97 437 THR A N 1
ATOM 3548 C CA . THR A 1 437 ? 11.031 21.516 19.188 1 97 437 THR A CA 1
ATOM 3549 C C . THR A 1 437 ? 11.461 22.922 18.812 1 97 437 THR A C 1
ATOM 3551 O O . THR A 1 437 ? 11.875 23.719 19.656 1 97 437 THR A O 1
ATOM 3554 N N . GLY A 1 438 ? 11.398 23.156 17.531 1 98.25 438 GLY A N 1
ATOM 3555 C CA . GLY A 1 438 ? 11.773 24.5 17.109 1 98.25 438 GLY A CA 1
ATOM 3556 C C . GLY A 1 438 ? 11.508 24.766 15.633 1 98.25 438 GLY A C 1
ATOM 3557 O O . GLY A 1 438 ? 11 23.891 14.922 1 98.25 438 GLY A O 1
ATOM 3558 N N . TYR A 1 439 ? 11.766 26 15.211 1 98.69 439 TYR A N 1
ATOM 3559 C CA . TYR A 1 439 ? 11.484 26.516 13.875 1 98.69 439 TYR A CA 1
ATOM 3560 C C . TYR A 1 439 ? 12.742 27.062 13.219 1 98.69 439 TYR A C 1
ATOM 3562 O O . TYR A 1 439 ? 13.383 27.969 13.742 1 98.69 439 TYR A O 1
ATOM 3570 N N . LEU A 1 440 ? 13.133 26.422 12.148 1 98.75 440 LEU A N 1
ATOM 3571 C CA . LEU A 1 440 ? 14.273 26.906 11.383 1 98.75 440 LEU A CA 1
ATOM 3572 C C . LEU A 1 440 ? 13.805 27.656 10.133 1 98.75 440 LEU A C 1
ATOM 3574 O O . LEU A 1 440 ? 13.227 27.047 9.227 1 98.75 440 LEU A O 1
ATOM 3578 N N . ALA A 1 441 ? 14 28.938 10.094 1 98.5 441 ALA A N 1
ATOM 3579 C CA . ALA A 1 441 ? 13.656 29.766 8.938 1 98.5 441 ALA A CA 1
ATOM 3580 C C . ALA A 1 441 ? 14.836 29.875 7.973 1 98.5 441 ALA A C 1
ATOM 3582 O O . ALA A 1 441 ? 15.969 30.109 8.398 1 98.5 441 ALA A O 1
ATOM 3583 N N . VAL A 1 442 ? 14.562 29.625 6.711 1 98 442 VAL A N 1
ATOM 3584 C CA . VAL A 1 442 ? 15.602 29.688 5.691 1 98 442 VAL A CA 1
ATOM 3585 C C . VAL A 1 442 ? 15.047 30.344 4.43 1 98 442 VAL A C 1
ATOM 3587 O O . VAL A 1 442 ? 13.914 30.078 4.031 1 98 442 VAL A O 1
ATOM 3590 N N . GLY A 1 443 ? 15.82 31.219 3.865 1 96.12 443 GLY A N 1
ATOM 3591 C CA . GLY A 1 443 ? 15.453 31.734 2.555 1 96.12 443 GLY A CA 1
ATOM 3592 C C . GLY A 1 443 ? 15.547 30.703 1.458 1 96.12 443 GLY A C 1
ATOM 3593 O O . GLY A 1 443 ? 16.344 29.766 1.552 1 96.12 443 GLY A O 1
ATOM 3594 N N . ASP A 1 444 ? 14.789 30.891 0.339 1 94.5 444 ASP A N 1
ATOM 3595 C CA . ASP A 1 444 ? 14.734 29.922 -0.755 1 94.5 444 ASP A CA 1
ATOM 3596 C C . ASP A 1 444 ? 16.062 29.859 -1.505 1 94.5 444 ASP A C 1
ATOM 3598 O O . ASP A 1 444 ? 16.328 28.906 -2.238 1 94.5 444 ASP A O 1
ATOM 3602 N N . ASP A 1 445 ? 16.906 30.844 -1.355 1 93.44 445 ASP A N 1
ATOM 3603 C CA . ASP A 1 445 ? 18.156 30.938 -2.104 1 93.44 445 ASP A CA 1
ATOM 3604 C C . ASP A 1 445 ? 19.359 30.797 -1.179 1 93.44 445 ASP A C 1
ATOM 3606 O O . ASP A 1 445 ? 20.375 31.453 -1.372 1 93.44 445 ASP A O 1
ATOM 3610 N N . VAL A 1 446 ? 19.188 30.016 -0.157 1 95.38 446 VAL A N 1
ATOM 3611 C CA . VAL A 1 446 ? 20.281 29.734 0.771 1 95.38 446 VAL A CA 1
ATOM 3612 C C . VAL A 1 446 ? 20.688 28.266 0.657 1 95.38 446 VAL A C 1
ATOM 3614 O O . VAL A 1 446 ? 19.828 27.391 0.581 1 95.38 446 VAL A O 1
ATOM 3617 N N . ILE A 1 447 ? 21.953 27.984 0.566 1 95.31 447 ILE A N 1
ATOM 3618 C CA . ILE A 1 447 ? 22.484 26.641 0.712 1 95.31 447 ILE A CA 1
ATOM 3619 C C . ILE A 1 447 ? 22.922 26.406 2.158 1 95.31 447 ILE A C 1
ATOM 3621 O O . ILE A 1 447 ? 23.766 27.141 2.68 1 95.31 447 ILE A O 1
ATOM 3625 N N . LEU A 1 448 ? 22.344 25.469 2.803 1 96 448 LEU A N 1
ATOM 3626 C CA . LEU A 1 448 ? 22.688 25.094 4.168 1 96 448 LEU A CA 1
ATOM 3627 C C . LEU A 1 448 ? 23.516 23.812 4.184 1 96 448 LEU A C 1
ATOM 3629 O O . LEU A 1 448 ? 23.109 22.781 3.639 1 96 448 LEU A O 1
ATOM 3633 N N . ASN A 1 449 ? 24.688 23.906 4.711 1 96.12 449 ASN A N 1
ATOM 3634 C CA . ASN A 1 449 ? 25.375 22.672 5.035 1 96.12 449 ASN A CA 1
ATOM 3635 C C . ASN A 1 449 ? 24.844 22.047 6.328 1 96.12 449 ASN A C 1
ATOM 3637 O O . ASN A 1 449 ? 25.438 22.234 7.395 1 96.12 449 ASN A O 1
ATOM 3641 N N . THR A 1 450 ? 23.812 21.281 6.199 1 95 450 THR A N 1
ATOM 3642 C CA . THR A 1 450 ? 23 20.812 7.316 1 95 450 THR A CA 1
ATOM 3643 C C . THR A 1 450 ? 23.844 20 8.289 1 95 450 THR A C 1
ATOM 3645 O O . THR A 1 450 ? 23.531 19.922 9.484 1 95 450 THR A O 1
ATOM 3648 N N . TRP A 1 451 ? 24.953 19.359 7.832 1 93.56 451 TRP A N 1
ATOM 3649 C CA . TRP A 1 451 ? 25.812 18.562 8.711 1 93.56 451 TRP A CA 1
ATOM 3650 C C . TRP A 1 451 ? 26.5 19.453 9.734 1 93.56 451 TRP A C 1
ATOM 3652 O O . TRP A 1 451 ? 26.984 18.969 10.758 1 93.56 451 TRP A O 1
ATOM 3662 N N . LYS A 1 452 ? 26.562 20.766 9.516 1 95.06 452 LYS A N 1
ATOM 3663 C CA . LYS A 1 452 ? 27.141 21.703 10.469 1 95.06 452 LYS A CA 1
ATOM 3664 C C . LYS A 1 452 ? 26.141 22.078 11.562 1 95.06 452 LYS A C 1
ATOM 3666 O O . LYS A 1 452 ? 26.531 22.609 12.609 1 95.06 452 LYS A O 1
ATOM 3671 N N . PHE A 1 453 ? 24.891 21.812 11.344 1 95.69 453 PHE A N 1
ATOM 3672 C CA . PHE A 1 453 ? 23.828 22.234 12.242 1 95.69 453 PHE A CA 1
ATOM 3673 C C . PHE A 1 453 ? 23.406 21.094 13.156 1 95.69 453 PHE A C 1
ATOM 3675 O O . PHE A 1 453 ? 22.656 21.297 14.117 1 95.69 453 PHE A O 1
ATOM 3682 N N . ARG A 1 454 ? 23.781 19.891 12.891 1 92.31 454 ARG A N 1
ATOM 3683 C CA . ARG A 1 454 ? 23.297 18.672 13.508 1 92.31 454 ARG A CA 1
ATOM 3684 C C . ARG A 1 454 ? 23.453 18.703 15.023 1 92.31 454 ARG A C 1
ATOM 3686 O O . ARG A 1 454 ? 22.562 18.266 15.758 1 92.31 454 ARG A O 1
ATOM 3693 N N . ASP A 1 455 ? 24.562 19.297 15.469 1 92.19 455 ASP A N 1
ATOM 3694 C CA . ASP A 1 455 ? 24.875 19.188 16.891 1 92.19 455 ASP A CA 1
ATOM 3695 C C . ASP A 1 455 ? 24.609 20.516 17.609 1 92.19 455 ASP A C 1
ATOM 3697 O O . ASP A 1 455 ? 24.984 20.672 18.766 1 92.19 455 ASP A O 1
ATOM 3701 N N . LEU A 1 456 ? 23.969 21.406 16.938 1 96.12 456 LEU A N 1
ATOM 3702 C CA . LEU A 1 456 ? 23.656 22.688 17.562 1 96.12 456 LEU A CA 1
ATOM 3703 C C . LEU A 1 456 ? 22.562 22.516 18.609 1 96.12 456 LEU A C 1
ATOM 3705 O O . LEU A 1 456 ? 21.625 21.734 18.406 1 96.12 456 LEU A O 1
ATOM 3709 N N . ASP A 1 457 ? 22.625 23.297 19.703 1 96.69 457 ASP A N 1
ATOM 3710 C CA . ASP A 1 457 ? 21.656 23.25 20.797 1 96.69 457 ASP A CA 1
ATOM 3711 C C . ASP A 1 457 ? 20.312 23.797 20.344 1 96.69 457 ASP A C 1
ATOM 3713 O O . ASP A 1 457 ? 20.172 25 20.094 1 96.69 457 ASP A O 1
ATOM 3717 N N . LYS A 1 458 ? 19.312 23.031 20.375 1 96.31 458 LYS A N 1
ATOM 3718 C CA . LYS A 1 458 ? 18 23.406 19.859 1 96.31 458 LYS A CA 1
ATOM 3719 C C . LYS A 1 458 ? 17.188 24.141 20.922 1 96.31 458 LYS A C 1
ATOM 3721 O O . LYS A 1 458 ? 16.062 24.578 20.656 1 96.31 458 LYS A O 1
ATOM 3726 N N . GLN A 1 459 ? 17.766 24.375 22.031 1 96.19 459 GLN A N 1
ATOM 3727 C CA . GLN A 1 459 ? 17.094 25.141 23.078 1 96.19 459 GLN A CA 1
ATOM 3728 C C . GLN A 1 459 ? 17.484 26.609 23 1 96.19 459 GLN A C 1
ATOM 3730 O O . GLN A 1 459 ? 16.875 27.453 23.656 1 96.19 459 GLN A O 1
ATOM 3735 N N . LYS A 1 460 ? 18.438 26.844 22.125 1 97.56 460 LYS A N 1
ATOM 3736 C CA . LYS A 1 460 ? 18.922 28.219 21.969 1 97.56 460 LYS A CA 1
ATOM 3737 C C . LYS A 1 460 ? 18.469 28.828 20.656 1 97.56 460 LYS A C 1
ATOM 3739 O O . LYS A 1 460 ? 18.125 28.094 19.719 1 97.56 460 LYS A O 1
ATOM 3744 N N . LEU A 1 461 ? 18.5 30.141 20.656 1 98.12 461 LEU A N 1
ATOM 3745 C CA . LEU A 1 461 ? 18.297 30.859 19.406 1 98.12 461 LEU A CA 1
ATOM 3746 C C . LEU A 1 461 ? 19.531 30.734 18.516 1 98.12 461 LEU A C 1
ATOM 3748 O O . LEU A 1 461 ? 20.656 30.672 19.016 1 98.12 461 LEU A O 1
ATOM 3752 N N . TRP A 1 462 ? 19.328 30.562 17.172 1 98.38 462 TRP A N 1
ATOM 3753 C CA . TRP A 1 462 ? 20.391 30.672 16.172 1 98.38 462 TRP A CA 1
ATOM 3754 C C . TRP A 1 462 ? 20.172 31.891 15.281 1 98.38 462 TRP A C 1
ATOM 3756 O O . TRP A 1 462 ? 19.047 32.156 14.859 1 98.38 462 TRP A O 1
ATOM 3766 N N . MET A 1 463 ? 21.141 32.625 15.031 1 97.38 463 MET A N 1
ATOM 3767 C CA . MET A 1 463 ? 21.031 33.719 14.094 1 97.38 463 MET A CA 1
ATOM 3768 C C . MET A 1 463 ? 22.391 34.094 13.516 1 97.38 463 MET A C 1
ATOM 3770 O O . MET A 1 463 ? 23.422 33.656 14.031 1 97.38 463 MET A O 1
ATOM 3774 N N . THR A 1 464 ? 22.391 34.812 12.453 1 95.94 464 THR A N 1
ATOM 3775 C CA . THR A 1 464 ? 23.641 35.344 11.922 1 95.94 464 THR A CA 1
ATOM 3776 C C . THR A 1 464 ? 24.094 36.531 12.742 1 95.94 464 THR A C 1
ATOM 3778 O O . THR A 1 464 ? 23.297 37.156 13.453 1 95.94 464 THR A O 1
ATOM 3781 N N . LYS A 1 465 ? 25.328 36.906 12.633 1 94.31 465 LYS A N 1
ATOM 3782 C CA . LYS A 1 465 ? 25.906 38 13.43 1 94.31 465 LYS A CA 1
ATOM 3783 C C . LYS A 1 465 ? 25.281 39.344 13.055 1 94.31 465 LYS A C 1
ATOM 3785 O O . LYS A 1 465 ? 25.359 39.75 11.891 1 94.31 465 LYS A O 1
ATOM 3790 N N . PRO A 1 466 ? 24.672 39.969 13.984 1 94.31 466 PRO A N 1
ATOM 3791 C CA . PRO A 1 466 ? 24.109 41.281 13.695 1 94.31 466 PRO A CA 1
ATOM 3792 C C . PRO A 1 466 ? 25.109 42.406 13.914 1 94.31 466 PRO A C 1
ATOM 3794 O O . PRO A 1 466 ? 26.172 42.219 14.516 1 94.31 466 PRO A O 1
ATOM 3797 N N . SER A 1 467 ? 24.812 43.594 13.398 1 93.62 467 SER A N 1
ATOM 3798 C CA . SER A 1 467 ? 25.547 44.812 13.656 1 93.62 467 SER A CA 1
ATOM 3799 C C . SER A 1 467 ? 24.812 45.719 14.656 1 93.62 467 SER A C 1
ATOM 3801 O O . SER A 1 467 ? 23.609 45.938 14.523 1 93.62 467 SER A O 1
ATOM 3803 N N . ILE A 1 468 ? 25.578 46.219 15.633 1 93.56 468 ILE A N 1
ATOM 3804 C CA . ILE A 1 468 ? 25.016 47.125 16.656 1 93.56 468 ILE A CA 1
ATOM 3805 C C . ILE A 1 468 ? 25.297 48.562 16.297 1 93.56 468 ILE A C 1
ATOM 3807 O O . ILE A 1 468 ? 26.406 48.906 15.844 1 93.56 468 ILE A O 1
ATOM 3811 N N . PHE A 1 469 ? 24.281 49.375 16.422 1 91.69 469 PHE A N 1
ATOM 3812 C CA . PHE A 1 469 ? 24.438 50.812 16.188 1 91.69 469 PHE A CA 1
ATOM 3813 C C . PHE A 1 469 ? 23.547 51.625 17.109 1 91.69 469 PHE A C 1
ATOM 3815 O O . PHE A 1 469 ? 22.703 51.031 17.828 1 91.69 469 PHE A O 1
ATOM 3822 N N . SER A 1 470 ? 23.75 52.875 17.172 1 88.75 470 SER A N 1
ATOM 3823 C CA . SER A 1 470 ? 22.891 53.75 17.969 1 88.75 470 SER A CA 1
ATOM 3824 C C . SER A 1 470 ? 21.594 54.094 17.219 1 88.75 470 SER A C 1
ATOM 3826 O O . SER A 1 470 ? 21.641 54.562 16.094 1 88.75 470 SER A O 1
ATOM 3828 N N . CYS A 1 471 ? 20.484 53.875 17.875 1 86.94 471 CYS A N 1
ATOM 3829 C CA . CYS A 1 471 ? 19.188 54.188 17.25 1 86.94 471 CYS A CA 1
ATOM 3830 C C . CYS A 1 471 ? 19.047 55.656 16.969 1 86.94 471 CYS A C 1
ATOM 3832 O O . CYS A 1 471 ? 18.312 56.062 16.062 1 86.94 471 CYS A O 1
ATOM 3834 N N . GLN A 1 472 ? 19.75 56.438 17.75 1 83.38 472 GLN A N 1
ATOM 3835 C CA . GLN A 1 472 ? 19.656 57.906 17.656 1 83.38 472 GLN A CA 1
ATOM 3836 C C . GLN A 1 472 ? 20.516 58.438 16.516 1 83.38 472 GLN A C 1
ATOM 3838 O O . GLN A 1 472 ? 20.047 59.219 15.711 1 83.38 472 GLN A O 1
ATOM 3843 N N . THR A 1 473 ? 21.781 57.969 16.484 1 86.25 473 THR A N 1
ATOM 3844 C CA . THR A 1 473 ? 22.703 58.469 15.492 1 86.25 473 THR A CA 1
ATOM 3845 C C . THR A 1 473 ? 22.516 57.781 14.148 1 86.25 473 THR A C 1
ATOM 3847 O O . THR A 1 473 ? 22.844 58.344 13.102 1 86.25 473 THR A O 1
ATOM 3850 N N . GLY A 1 474 ? 22.031 56.625 14.266 1 87.94 474 GLY A N 1
ATOM 3851 C CA . GLY A 1 474 ? 21.75 55.875 13.047 1 87.94 474 GLY A CA 1
ATOM 3852 C C . GLY A 1 474 ? 22.953 55.156 12.5 1 87.94 474 GLY A C 1
ATOM 3853 O O . GLY A 1 474 ? 23.875 54.812 13.258 1 87.94 474 GLY A O 1
ATOM 3854 N N . THR A 1 475 ? 22.828 54.688 11.203 1 90.44 475 THR A N 1
ATOM 3855 C CA . THR A 1 475 ? 23.859 53.906 10.508 1 90.44 475 THR A CA 1
ATOM 3856 C C . THR A 1 475 ? 23.797 54.188 9 1 90.44 475 THR A C 1
ATOM 3858 O O . THR A 1 475 ? 22.844 54.781 8.516 1 90.44 475 THR A O 1
ATOM 3861 N N . ASN A 1 476 ? 24.891 53.781 8.328 1 91 476 ASN A N 1
ATOM 3862 C CA . ASN A 1 476 ? 24.922 53.938 6.879 1 91 476 ASN A CA 1
ATOM 3863 C C . ASN A 1 476 ? 24.328 52.719 6.188 1 91 476 ASN A C 1
ATOM 3865 O O . ASN A 1 476 ? 24.484 52.531 4.977 1 91 476 ASN A O 1
ATOM 3869 N N . TRP A 1 477 ? 23.719 51.938 7.02 1 91.62 477 TRP A N 1
ATOM 3870 C CA . TRP A 1 477 ? 23.031 50.75 6.477 1 91.62 477 TRP A CA 1
ATOM 3871 C C . TRP A 1 477 ? 21.969 51.156 5.473 1 91.62 477 TRP A C 1
ATOM 3873 O O . TRP A 1 477 ? 21.188 52.094 5.73 1 91.62 477 TRP A O 1
ATOM 3883 N N . TYR A 1 478 ? 21.938 50.5 4.312 1 89.38 478 TYR A N 1
ATOM 3884 C CA . TYR A 1 478 ? 21.172 50.844 3.121 1 89.38 478 TYR A CA 1
ATOM 3885 C C . TYR A 1 478 ? 19.703 51.094 3.463 1 89.38 478 TYR A C 1
ATOM 3887 O O . TYR A 1 478 ? 19.078 52.031 2.934 1 89.38 478 TYR A O 1
ATOM 3895 N N . TRP A 1 479 ? 19.125 50.375 4.355 1 92.25 479 TRP A N 1
ATOM 3896 C CA . TRP A 1 479 ? 17.688 50.375 4.566 1 92.25 479 TRP A CA 1
ATOM 3897 C C . TRP A 1 479 ? 17.312 51.312 5.719 1 92.25 479 TRP A C 1
ATOM 3899 O O . TRP A 1 479 ? 16.125 51.562 5.977 1 92.25 479 TRP A O 1
ATOM 3909 N N . TRP A 1 480 ? 18.219 51.906 6.355 1 94.25 480 TRP A N 1
ATOM 3910 C CA . TRP A 1 480 ? 17.953 52.688 7.562 1 94.25 480 TRP A CA 1
ATOM 3911 C C . TRP A 1 480 ? 17.047 53.875 7.258 1 94.25 480 TRP A C 1
ATOM 3913 O O . TRP A 1 480 ? 16.109 54.156 8 1 94.25 480 TRP A O 1
ATOM 3923 N N . ASP A 1 481 ? 17.312 54.5 6.172 1 93.38 481 ASP A N 1
ATOM 3924 C CA . ASP A 1 481 ? 16.547 55.719 5.848 1 93.38 481 ASP A CA 1
ATOM 3925 C C . ASP A 1 481 ? 15.492 55.438 4.785 1 93.38 481 ASP A C 1
ATOM 3927 O O . ASP A 1 481 ? 15.078 56.344 4.066 1 93.38 481 ASP A O 1
ATOM 3931 N N . ARG A 1 482 ? 15.094 54.25 4.672 1 93.62 482 ARG A N 1
ATOM 3932 C CA . ARG A 1 482 ? 14.094 53.812 3.705 1 93.62 482 ARG A CA 1
ATOM 3933 C C . ARG A 1 482 ? 12.859 53.25 4.406 1 93.62 482 ARG A C 1
ATOM 3935 O O . ARG A 1 482 ? 12.852 53.094 5.629 1 93.62 482 ARG A O 1
ATOM 3942 N N . PRO A 1 483 ? 11.812 53.062 3.59 1 92.25 483 PRO A N 1
ATOM 3943 C CA . PRO A 1 483 ? 10.609 52.5 4.215 1 92.25 483 PRO A CA 1
ATOM 3944 C C . PRO A 1 483 ? 10.898 51.219 4.996 1 92.25 483 PRO A C 1
ATOM 3946 O O . PRO A 1 483 ? 11.57 50.344 4.488 1 92.25 483 PRO A O 1
ATOM 3949 N N . GLY A 1 484 ? 10.453 51.219 6.258 1 94.19 484 GLY A N 1
ATOM 3950 C CA . GLY A 1 484 ? 10.688 50.094 7.133 1 94.19 484 GLY A CA 1
ATOM 3951 C C . GLY A 1 484 ? 11.914 50.25 8.016 1 94.19 484 GLY A C 1
ATOM 3952 O O . GLY A 1 484 ? 12.234 49.375 8.82 1 94.19 484 GLY A O 1
ATOM 3953 N N . GLY A 1 485 ? 12.484 51.375 7.844 1 94.69 485 GLY A N 1
ATOM 3954 C CA . GLY A 1 485 ? 13.719 51.625 8.562 1 94.69 485 GLY A CA 1
ATOM 3955 C C . GLY A 1 485 ? 13.516 52.469 9.805 1 94.69 485 GLY A C 1
ATOM 3956 O O . GLY A 1 485 ? 12.688 52.156 10.656 1 94.69 485 GLY A O 1
ATOM 3957 N N . LYS A 1 486 ? 14.141 53.656 9.805 1 94.31 486 LYS A N 1
ATOM 3958 C CA . LYS A 1 486 ? 14.266 54.5 10.992 1 94.31 486 LYS A CA 1
ATOM 3959 C C . LYS A 1 486 ? 12.898 54.969 11.484 1 94.31 486 LYS A C 1
ATOM 3961 O O . LYS A 1 486 ? 12.57 54.812 12.664 1 94.31 486 LYS A O 1
ATOM 3966 N N . THR A 1 487 ? 12.156 55.531 10.625 1 95.38 487 THR A N 1
ATOM 3967 C CA . THR A 1 487 ? 10.875 56.125 11.008 1 95.38 487 THR A CA 1
ATOM 3968 C C . THR A 1 487 ? 9.938 55.062 11.562 1 95.38 487 THR A C 1
ATOM 3970 O O . THR A 1 487 ? 9.352 55.25 12.633 1 95.38 487 THR A O 1
ATOM 3973 N N . GLU A 1 488 ? 9.812 54.031 10.836 1 95.69 488 GLU A N 1
ATOM 3974 C CA . GLU A 1 488 ? 8.906 52.969 11.25 1 95.69 488 GLU A CA 1
ATOM 3975 C C . GLU A 1 488 ? 9.383 52.312 12.539 1 95.69 488 GLU A C 1
ATOM 3977 O O . GLU A 1 488 ? 8.578 51.969 13.406 1 95.69 488 GLU A O 1
ATOM 3982 N N . LEU A 1 489 ? 10.648 52.094 12.656 1 95.06 489 LEU A N 1
ATOM 3983 C CA . LEU A 1 489 ? 11.195 51.469 13.859 1 95.06 489 LEU A CA 1
ATOM 3984 C C . LEU A 1 489 ? 10.961 52.344 15.086 1 95.06 489 LEU A C 1
ATOM 3986 O O . LEU A 1 489 ? 10.586 51.844 16.141 1 95.06 489 LEU A O 1
ATOM 3990 N N . THR A 1 490 ? 11.203 53.594 14.938 1 94.25 490 THR A N 1
ATOM 3991 C CA . THR A 1 490 ? 10.992 54.531 16.031 1 94.25 490 THR A CA 1
ATOM 3992 C C . THR A 1 490 ? 9.539 54.5 16.5 1 94.25 490 THR A C 1
ATOM 3994 O O . THR A 1 490 ? 9.273 54.438 17.703 1 94.25 490 THR A O 1
ATOM 3997 N N . ASN A 1 491 ? 8.695 54.531 15.57 1 96.06 491 ASN A N 1
ATOM 3998 C CA . ASN A 1 491 ? 7.27 54.438 15.891 1 96.06 491 ASN A CA 1
ATOM 3999 C C . ASN A 1 491 ? 6.914 53.125 16.578 1 96.06 491 ASN A C 1
ATOM 4001 O O . ASN A 1 491 ? 6.141 53.125 17.547 1 96.06 491 ASN A O 1
ATOM 4005 N N . ALA A 1 492 ? 7.422 52.062 16.078 1 95.81 492 ALA A N 1
ATOM 4006 C CA . ALA A 1 492 ? 7.145 50.75 16.641 1 95.81 492 ALA A CA 1
ATOM 4007 C C . ALA A 1 492 ? 7.652 50.656 18.078 1 95.81 492 ALA A C 1
ATOM 4009 O O . ALA A 1 492 ? 6.957 50.125 18.953 1 95.81 492 ALA A O 1
ATOM 4010 N N . MET A 1 493 ? 8.859 51.156 18.312 1 93.12 493 MET A N 1
ATOM 4011 C CA . MET A 1 493 ? 9.453 51.094 19.641 1 93.12 493 MET A CA 1
ATOM 4012 C C . MET A 1 493 ? 8.68 51.969 20.609 1 93.12 493 MET A C 1
ATOM 4014 O O . MET A 1 493 ? 8.477 51.625 21.781 1 93.12 493 MET A O 1
ATOM 4018 N N . ALA A 1 494 ? 8.266 53.094 20.109 1 93.62 494 ALA A N 1
ATOM 4019 C CA . ALA A 1 494 ? 7.457 54 20.938 1 93.62 494 ALA A CA 1
ATOM 4020 C C . ALA A 1 494 ? 6.129 53.344 21.312 1 93.62 494 ALA A C 1
ATOM 4022 O O . ALA A 1 494 ? 5.668 53.469 22.453 1 93.62 494 ALA A O 1
ATOM 4023 N N . SER A 1 495 ? 5.551 52.781 20.328 1 94.69 495 SER A N 1
ATOM 4024 C CA . SER A 1 495 ? 4.289 52.062 20.562 1 94.69 495 SER A CA 1
ATOM 4025 C C . SER A 1 495 ? 4.453 50.969 21.594 1 94.69 495 SER A C 1
ATOM 4027 O O . SER A 1 495 ? 3.586 50.781 22.453 1 94.69 495 SER A O 1
ATOM 4029 N N . LEU A 1 496 ? 5.527 50.188 21.578 1 92.5 496 LEU A N 1
ATOM 4030 C CA . LEU A 1 496 ? 5.801 49.156 22.531 1 92.5 496 LEU A CA 1
ATOM 4031 C C . LEU A 1 496 ? 6.004 49.719 23.938 1 92.5 496 LEU A C 1
ATOM 4033 O O . LEU A 1 496 ? 5.527 49.156 24.922 1 92.5 496 LEU A O 1
ATOM 4037 N N . ARG A 1 497 ? 6.672 50.781 24.016 1 90.25 497 ARG A N 1
ATOM 4038 C CA . ARG A 1 497 ? 6.918 51.438 25.297 1 90.25 497 ARG A CA 1
ATOM 4039 C C . ARG A 1 497 ? 5.617 51.906 25.922 1 90.25 497 ARG A C 1
ATOM 4041 O O . ARG A 1 497 ? 5.426 51.812 27.141 1 90.25 497 ARG A O 1
ATOM 4048 N N . SER A 1 498 ? 4.836 52.469 25.109 1 90.75 498 SER A N 1
ATOM 4049 C CA . SER A 1 498 ? 3.545 52.969 25.594 1 90.75 498 SER A CA 1
ATOM 4050 C C . SER A 1 498 ? 2.695 51.812 26.141 1 90.75 498 SER A C 1
ATOM 4052 O O . SER A 1 498 ? 2.02 51.969 27.156 1 90.75 498 SER A O 1
ATOM 4054 N N . LYS A 1 499 ? 2.68 50.719 25.453 1 87.75 499 LYS A N 1
ATOM 4055 C CA . LYS A 1 499 ? 1.94 49.531 25.875 1 87.75 499 LYS A CA 1
ATOM 4056 C C . LYS A 1 499 ? 2.461 49.031 27.219 1 87.75 499 LYS A C 1
ATOM 4058 O O . LYS A 1 499 ? 1.698 48.5 28.031 1 87.75 499 LYS A O 1
ATOM 4063 N N . SER A 1 500 ? 3.695 49.031 27.375 1 83.38 500 SER A N 1
ATOM 4064 C CA . SER A 1 500 ? 4.32 48.562 28.625 1 83.38 500 SER A CA 1
ATOM 4065 C C . SER A 1 500 ? 3.871 49.406 29.812 1 83.38 500 SER A C 1
ATOM 4067 O O . SER A 1 500 ? 3.752 48.906 30.922 1 83.38 500 SER A O 1
ATOM 4069 N N . GLU A 1 501 ? 3.682 50.688 29.625 1 77.88 501 GLU A N 1
ATOM 4070 C CA . GLU A 1 501 ? 3.305 51.625 30.688 1 77.88 501 GLU A CA 1
ATOM 4071 C C . GLU A 1 501 ? 1.826 51.5 31.047 1 77.88 501 GLU A C 1
ATOM 4073 O O . GLU A 1 501 ? 1.431 51.719 32.188 1 77.88 501 GLU A O 1
ATOM 4078 N N . THR A 1 502 ? 1.054 51.438 30.062 1 66.25 502 THR A N 1
ATOM 4079 C CA . THR A 1 502 ? -0.386 51.375 30.297 1 66.25 502 THR A CA 1
ATOM 4080 C C . THR A 1 502 ? -0.806 49.969 30.75 1 66.25 502 THR A C 1
ATOM 4082 O O . THR A 1 502 ? -1.866 49.812 31.359 1 66.25 502 THR A O 1
ATOM 4085 N N . ALA A 1 503 ? -0.371 49.094 29.984 1 58.75 503 ALA A N 1
ATOM 4086 C CA . ALA A 1 503 ? -0.901 47.719 30.062 1 58.75 503 ALA A CA 1
ATOM 4087 C C . ALA A 1 503 ? -0.546 47.062 31.406 1 58.75 503 ALA A C 1
ATOM 4089 O O . ALA A 1 503 ? 0.627 47 31.766 1 58.75 503 ALA A O 1
ATOM 4090 N N . ALA A 1 504 ? -1.368 47.312 32.281 1 50.34 504 ALA A N 1
ATOM 4091 C CA . ALA A 1 504 ? -1.354 46.25 33.312 1 50.34 504 ALA A CA 1
ATOM 4092 C C . ALA A 1 504 ? -1.052 44.906 32.719 1 50.34 504 ALA A C 1
ATOM 4094 O O . ALA A 1 504 ? -1.482 44.594 31.594 1 50.34 504 ALA A O 1
ATOM 4095 N N . THR A 1 505 ? 0.053 44.281 32.969 1 47.94 505 THR A N 1
ATOM 4096 C CA . THR A 1 505 ? 0.429 43 32.375 1 47.94 505 THR A CA 1
ATOM 4097 C C . THR A 1 505 ? -0.808 42.156 32.094 1 47.94 505 THR A C 1
ATOM 4099 O O . THR A 1 505 ? -1.472 41.688 33.031 1 47.94 505 THR A O 1
ATOM 4102 N N . ALA A 1 506 ? -1.64 42.719 31.25 1 48.41 506 ALA A N 1
ATOM 4103 C CA . ALA A 1 506 ? -2.721 41.781 30.984 1 48.41 506 ALA A CA 1
ATOM 4104 C C . ALA A 1 506 ? -2.201 40.344 30.953 1 48.41 506 ALA A C 1
ATOM 4106 O O . ALA A 1 506 ? -1.046 40.094 30.609 1 48.41 506 ALA A O 1
ATOM 4107 N N . THR A 1 507 ? -2.842 39.469 31.453 1 52.91 507 THR A N 1
ATOM 4108 C CA . THR A 1 507 ? -2.588 38.062 31.672 1 52.91 507 THR A CA 1
ATOM 4109 C C . THR A 1 507 ? -2.232 37.375 30.359 1 52.91 507 THR A C 1
ATOM 4111 O O . THR A 1 507 ? -2.986 37.438 29.375 1 52.91 507 THR A O 1
ATOM 4114 N N . GLY A 1 508 ? -0.921 37 30.047 1 61 508 GLY A N 1
ATOM 4115 C CA . GLY A 1 508 ? -0.428 36.125 28.984 1 61 508 GLY A CA 1
ATOM 4116 C C . GLY A 1 508 ? 0.506 36.844 28.016 1 61 508 GLY A C 1
ATOM 4117 O O . GLY A 1 508 ? 1.166 36.188 27.203 1 61 508 GLY A O 1
ATOM 4118 N N . GLU A 1 509 ? 0.393 38.312 28.078 1 67.44 509 GLU A N 1
ATOM 4119 C CA . GLU A 1 509 ? 1.311 39 27.188 1 67.44 509 GLU A CA 1
ATOM 4120 C C . GLU A 1 509 ? 2.729 39.031 27.75 1 67.44 509 GLU A C 1
ATOM 4122 O O . GLU A 1 509 ? 2.918 39 28.969 1 67.44 509 GLU A O 1
ATOM 4127 N N . PRO A 1 510 ? 3.668 39 26.781 1 80.12 510 PRO A N 1
ATOM 4128 C CA . PRO A 1 510 ? 5.062 39 27.234 1 80.12 510 PRO A CA 1
ATOM 4129 C C . PRO A 1 510 ? 5.461 40.281 27.938 1 80.12 510 PRO A C 1
ATOM 4131 O O . PRO A 1 510 ? 4.832 41.344 27.734 1 80.12 510 PRO A O 1
ATOM 4134 N N . ASP A 1 511 ? 6.441 40.25 28.797 1 85.19 511 ASP A N 1
ATOM 4135 C CA . ASP A 1 511 ? 7.02 41.375 29.547 1 85.19 511 ASP A CA 1
ATOM 4136 C C . ASP A 1 511 ? 7.824 42.281 28.625 1 85.19 511 ASP A C 1
ATOM 4138 O O . ASP A 1 511 ? 8.984 42 28.328 1 85.19 511 ASP A O 1
ATOM 4142 N N . ILE A 1 512 ? 7.238 43.344 28.297 1 91.62 512 ILE A N 1
ATOM 4143 C CA . ILE A 1 512 ? 7.832 44.312 27.344 1 91.62 512 ILE A CA 1
ATOM 4144 C C . ILE A 1 512 ? 9.031 45 27.984 1 91.62 512 ILE A C 1
ATOM 4146 O O . ILE A 1 512 ? 10.031 45.281 27.312 1 91.62 512 ILE A O 1
ATOM 4150 N N . ARG A 1 513 ? 8.992 45.312 29.328 1 91.94 513 ARG A N 1
ATOM 4151 C CA . ARG A 1 513 ? 10.117 45.906 30.016 1 91.94 513 ARG A CA 1
ATOM 4152 C C . ARG A 1 513 ? 11.336 45 29.984 1 91.94 513 ARG A C 1
ATOM 4154 O O . ARG A 1 513 ? 12.469 45.469 29.797 1 91.94 513 ARG A O 1
ATOM 4161 N N . ALA A 1 514 ? 11.016 43.812 30.188 1 91.44 514 ALA A N 1
ATOM 4162 C CA . ALA A 1 514 ? 12.094 42.844 30.125 1 91.44 514 ALA A CA 1
ATOM 4163 C C . ALA A 1 514 ? 12.719 42.812 28.734 1 91.44 514 ALA A C 1
ATOM 4165 O O . ALA A 1 514 ? 13.93 42.594 28.594 1 91.44 514 ALA A O 1
ATOM 4166 N N . PHE A 1 515 ? 11.969 42.938 27.719 1 93.62 515 PHE A N 1
ATOM 4167 C CA . PHE A 1 515 ? 12.43 42.938 26.344 1 93.62 515 PHE A CA 1
ATOM 4168 C C . PHE A 1 515 ? 13.406 44.094 26.109 1 93.62 515 PHE A C 1
ATOM 4170 O O . PHE A 1 515 ? 14.5 43.875 25.578 1 93.62 515 PHE A O 1
ATOM 4177 N N . PHE A 1 516 ? 13.062 45.25 26.578 1 90.88 516 PHE A N 1
ATOM 4178 C CA . PHE A 1 516 ? 13.906 46.438 26.406 1 90.88 516 PHE A CA 1
ATOM 4179 C C . PHE A 1 516 ? 15.164 46.312 27.25 1 90.88 516 PHE A C 1
ATOM 4181 O O . PHE A 1 516 ? 16.25 46.719 26.812 1 90.88 516 PHE A O 1
ATOM 4188 N N . SER A 1 517 ? 14.977 45.844 28.438 1 91.38 517 SER A N 1
ATOM 4189 C CA . SER A 1 517 ? 16.141 45.656 29.297 1 91.38 517 SER A CA 1
ATOM 4190 C C . SER A 1 517 ? 17.141 44.688 28.672 1 91.38 517 SER A C 1
ATOM 4192 O O . SER A 1 517 ? 18.359 44.938 28.719 1 91.38 517 SER A O 1
ATOM 4194 N N . GLN A 1 518 ? 16.625 43.656 28.125 1 93 518 GLN A N 1
ATOM 4195 C CA . GLN A 1 518 ? 17.484 42.656 27.453 1 93 518 GLN A CA 1
ATOM 4196 C C . GLN A 1 518 ? 18.156 43.281 26.234 1 93 518 GLN A C 1
ATOM 4198 O O . GLN A 1 518 ? 19.344 43 25.984 1 93 518 GLN A O 1
ATOM 4203 N N . LEU A 1 519 ? 17.438 44 25.453 1 92.5 519 LEU A N 1
ATOM 4204 C CA . LEU A 1 519 ? 18 44.656 24.281 1 92.5 519 LEU A CA 1
ATOM 4205 C C . LEU A 1 519 ? 19.141 45.594 24.703 1 92.5 519 LEU A C 1
ATOM 4207 O O . LEU A 1 519 ? 20.188 45.656 24.031 1 92.5 519 LEU A O 1
ATOM 4211 N N . GLN A 1 520 ? 18.891 46.25 25.75 1 91 520 GLN A N 1
ATOM 4212 C CA . GLN A 1 520 ? 19.906 47.156 26.266 1 91 520 GLN A CA 1
ATOM 4213 C C . GLN A 1 520 ? 21.156 46.375 26.719 1 91 520 GLN A C 1
ATOM 4215 O O . GLN A 1 520 ? 22.281 46.812 26.453 1 91 520 GLN A O 1
ATOM 4220 N N . THR A 1 521 ? 20.906 45.375 27.359 1 91.69 521 THR A N 1
ATOM 4221 C CA . THR A 1 521 ? 22.016 44.531 27.812 1 91.69 521 THR A CA 1
ATOM 4222 C C . THR A 1 521 ? 22.859 44.062 26.625 1 91.69 521 THR A C 1
ATOM 4224 O O . THR A 1 521 ? 24.094 44.062 26.703 1 91.69 521 THR A O 1
ATOM 4227 N N . ASN A 1 522 ? 22.234 43.656 25.562 1 93 522 ASN A N 1
ATOM 4228 C CA . ASN A 1 522 ? 22.938 43.094 24.422 1 93 522 ASN A CA 1
ATOM 4229 C C . ASN A 1 522 ? 23.547 44.156 23.531 1 93 522 ASN A C 1
ATOM 4231 O O . ASN A 1 522 ? 24.469 43.906 22.766 1 93 522 ASN A O 1
ATOM 4235 N N . THR A 1 523 ? 23.047 45.406 23.547 1 90.62 523 THR A N 1
ATOM 4236 C CA . THR A 1 523 ? 23.516 46.438 22.625 1 90.62 523 THR A CA 1
ATOM 4237 C C . THR A 1 523 ? 24.359 47.469 23.344 1 90.62 523 THR A C 1
ATOM 4239 O O . THR A 1 523 ? 25.078 48.25 22.719 1 90.62 523 THR A O 1
ATOM 4242 N N . GLY A 1 524 ? 24.328 47.562 24.641 1 81 524 GLY A N 1
ATOM 4243 C CA . GLY A 1 524 ? 25.047 48.531 25.422 1 81 524 GLY A CA 1
ATOM 4244 C C . GLY A 1 524 ? 24.188 49.719 25.812 1 81 524 GLY A C 1
ATOM 4245 O O . GLY A 1 524 ? 23.016 49.781 25.453 1 81 524 GLY A O 1
ATOM 4246 N N . PRO A 1 525 ? 24.688 50.656 26.672 1 66.62 525 PRO A N 1
ATOM 4247 C CA . PRO A 1 525 ? 23.922 51.719 27.328 1 66.62 525 PRO A CA 1
ATOM 4248 C C . PRO A 1 525 ? 23.375 52.75 26.328 1 66.62 525 PRO A C 1
ATOM 4250 O O . PRO A 1 525 ? 22.422 53.469 26.641 1 66.62 525 PRO A O 1
ATOM 4253 N N . ASN A 1 526 ? 23.875 53.031 25.203 1 61.44 526 ASN A N 1
ATOM 4254 C CA . ASN A 1 526 ? 23.391 54.094 24.328 1 61.44 526 ASN A CA 1
ATOM 4255 C C . ASN A 1 526 ? 22.203 53.625 23.5 1 61.44 526 ASN A C 1
ATOM 4257 O O . ASN A 1 526 ? 22.047 54.031 22.344 1 61.44 526 ASN A O 1
ATOM 4261 N N . ASN A 1 527 ? 21.172 53.031 24.062 1 67.62 527 ASN A N 1
ATOM 4262 C CA . ASN A 1 527 ? 19.938 52.656 23.375 1 67.62 527 ASN A CA 1
ATOM 4263 C C . ASN A 1 527 ? 20.234 52.062 22 1 67.62 527 ASN A C 1
ATOM 4265 O O . ASN A 1 527 ? 19.812 52.594 20.969 1 67.62 527 ASN A O 1
ATOM 4269 N N . GLY A 1 528 ? 20.781 50.969 21.969 1 82.88 528 GLY A N 1
ATOM 4270 C CA . GLY A 1 528 ? 21.312 50.344 20.766 1 82.88 528 GLY A CA 1
ATOM 4271 C C . GLY A 1 528 ? 20.266 49.594 19.969 1 82.88 528 GLY A C 1
ATOM 4272 O O . GLY A 1 528 ? 19.312 49.062 20.531 1 82.88 528 GLY A O 1
ATOM 4273 N N . CYS A 1 529 ? 20.328 49.812 18.656 1 90.06 529 CYS A N 1
ATOM 4274 C CA . CYS A 1 529 ? 19.578 49.062 17.656 1 90.06 529 CYS A CA 1
ATOM 4275 C C . CYS A 1 529 ? 20.453 48.062 16.953 1 90.06 529 CYS A C 1
ATOM 4277 O O . CYS A 1 529 ? 21.688 48.094 17.062 1 90.06 529 CYS A O 1
ATOM 4279 N N . LEU A 1 530 ? 19.828 47.094 16.391 1 94 530 LEU A N 1
ATOM 4280 C CA . LEU A 1 530 ? 20.547 46.031 15.672 1 94 530 LEU A CA 1
ATOM 4281 C C . LEU A 1 530 ? 19.953 45.844 14.281 1 94 530 LEU A C 1
ATOM 4283 O O . LEU A 1 530 ? 18.734 45.906 14.102 1 94 530 LEU A O 1
ATOM 4287 N N . HIS A 1 531 ? 20.797 45.656 13.305 1 94.38 531 HIS A N 1
ATOM 4288 C CA . HIS A 1 531 ? 20.375 45.094 12.016 1 94.38 531 HIS A CA 1
ATOM 4289 C C . HIS A 1 531 ? 21.281 43.969 11.57 1 94.38 531 HIS A C 1
ATOM 4291 O O . HIS A 1 531 ? 22.453 43.906 11.977 1 94.38 531 HIS A O 1
ATOM 4297 N N . GLY A 1 532 ? 20.719 43.062 10.812 1 94.25 532 GLY A N 1
ATOM 4298 C CA . GLY A 1 532 ? 21.5 41.906 10.328 1 94.25 532 GLY A CA 1
ATOM 4299 C C . GLY A 1 532 ? 20.734 41.062 9.32 1 94.25 532 GLY A C 1
ATOM 4300 O O . GLY A 1 532 ? 19.516 41.062 9.297 1 94.25 532 GLY A O 1
ATOM 4301 N N . LEU A 1 533 ? 21.594 40.375 8.539 1 93.81 533 LEU A N 1
ATOM 4302 C CA . LEU A 1 533 ? 20.984 39.438 7.605 1 93.81 533 LEU A CA 1
ATOM 4303 C C . LEU A 1 533 ? 20.156 38.375 8.344 1 93.81 533 LEU A C 1
ATOM 4305 O O . LEU A 1 533 ? 20.547 37.906 9.414 1 93.81 533 LEU A O 1
ATOM 4309 N N . SER A 1 534 ? 19 38.188 7.863 1 95.88 534 SER A N 1
ATOM 4310 C CA . SER A 1 534 ? 18.047 37.344 8.555 1 95.88 534 SER A CA 1
ATOM 4311 C C . SER A 1 534 ? 17.453 36.281 7.602 1 95.88 534 SER A C 1
ATOM 4313 O O . SER A 1 534 ? 16.25 36.031 7.641 1 95.88 534 SER A O 1
ATOM 4315 N N . ASP A 1 535 ? 18.312 35.75 6.773 1 94.25 535 ASP A N 1
ATOM 4316 C CA . ASP A 1 535 ? 17.891 34.719 5.84 1 94.25 535 ASP A CA 1
ATOM 4317 C C . ASP A 1 535 ? 17.859 33.344 6.52 1 94.25 535 ASP A C 1
ATOM 4319 O O . ASP A 1 535 ? 17.234 32.406 6.012 1 94.25 535 ASP A O 1
ATOM 4323 N N . VAL A 1 536 ? 18.578 33.25 7.648 1 97.81 536 VAL A N 1
ATOM 4324 C CA . VAL A 1 536 ? 18.562 32 8.414 1 97.81 536 VAL A CA 1
ATOM 4325 C C . VAL A 1 536 ? 18.5 32.312 9.906 1 97.81 536 VAL A C 1
ATOM 4327 O O . VAL A 1 536 ? 19.312 33.094 10.414 1 97.81 536 VAL A O 1
ATOM 4330 N N . TYR A 1 537 ? 17.625 31.75 10.594 1 98.25 537 TYR A N 1
ATOM 4331 C CA . TYR A 1 537 ? 17.562 31.828 12.047 1 98.25 537 TYR A CA 1
ATOM 4332 C C . TYR A 1 537 ? 16.688 30.719 12.617 1 98.25 537 TYR A C 1
ATOM 4334 O O . TYR A 1 537 ? 15.883 30.109 11.898 1 98.25 537 TYR A O 1
ATOM 4342 N N . PHE A 1 538 ? 16.875 30.344 13.844 1 98.62 538 PHE A N 1
ATOM 4343 C CA . PHE A 1 538 ? 16.172 29.266 14.531 1 98.62 538 PHE A CA 1
ATOM 4344 C C . PHE A 1 538 ? 15.531 29.781 15.812 1 98.62 538 PHE A C 1
ATOM 4346 O O . PHE A 1 538 ? 16.156 30.516 16.578 1 98.62 538 PHE A O 1
ATOM 4353 N N . ILE A 1 539 ? 14.312 29.469 16.031 1 98.56 539 ILE A N 1
ATOM 4354 C CA . ILE A 1 539 ? 13.555 29.844 17.219 1 98.56 539 ILE A CA 1
ATOM 4355 C C . ILE A 1 539 ? 13.117 28.578 17.969 1 98.56 539 ILE A C 1
ATOM 4357 O O . ILE A 1 539 ? 12.312 27.797 17.453 1 98.56 539 ILE A O 1
ATOM 4361 N N . PRO A 1 540 ? 13.578 28.359 19.172 1 98 540 PRO A N 1
ATOM 4362 C CA . PRO A 1 540 ? 13.086 27.234 19.953 1 98 540 PRO A CA 1
ATOM 4363 C C . PRO A 1 540 ? 11.609 27.375 20.344 1 98 540 PRO A C 1
ATOM 4365 O O . PRO A 1 540 ? 11.133 28.484 20.562 1 98 540 PRO A O 1
ATOM 4368 N N . ARG A 1 541 ? 10.984 26.328 20.531 1 97 541 ARG A N 1
ATOM 4369 C CA . ARG A 1 541 ? 9.547 26.297 20.781 1 97 541 ARG A CA 1
ATOM 4370 C C . ARG A 1 541 ? 9.195 27.094 22.031 1 97 541 ARG A C 1
ATOM 4372 O O . ARG A 1 541 ? 8.203 27.828 22.047 1 97 541 ARG A O 1
ATOM 4379 N N . HIS A 1 542 ? 9.977 27 23.078 1 95.31 542 HIS A N 1
ATOM 4380 C CA . HIS A 1 542 ? 9.633 27.625 24.344 1 95.31 542 HIS A CA 1
ATOM 4381 C C . HIS A 1 542 ? 9.68 29.141 24.266 1 95.31 542 HIS A C 1
ATOM 4383 O O . HIS A 1 542 ? 9.109 29.844 25.109 1 95.31 542 HIS A O 1
ATOM 4389 N N . LEU A 1 543 ? 10.281 29.688 23.172 1 96.56 543 LEU A N 1
ATOM 4390 C CA . LEU A 1 543 ? 10.352 31.141 22.984 1 96.56 543 LEU A CA 1
ATOM 4391 C C . LEU A 1 543 ? 9.406 31.594 21.891 1 96.56 543 LEU A C 1
ATOM 4393 O O . LEU A 1 543 ? 9.258 32.781 21.641 1 96.56 543 LEU A O 1
ATOM 4397 N N . SER A 1 544 ? 8.75 30.688 21.25 1 96.12 544 SER A N 1
ATOM 4398 C CA . SER A 1 544 ? 8.039 30.953 20 1 96.12 544 SER A CA 1
ATOM 4399 C C . SER A 1 544 ? 6.891 31.938 20.219 1 96.12 544 SER A C 1
ATOM 4401 O O . SER A 1 544 ? 6.672 32.844 19.406 1 96.12 544 SER A O 1
ATOM 4403 N N . SER A 1 545 ? 6.117 31.828 21.312 1 93.19 545 SER A N 1
ATOM 4404 C CA . SER A 1 545 ? 4.996 32.719 21.594 1 93.19 545 SER A CA 1
ATOM 4405 C C . SER A 1 545 ? 5.473 34.156 21.812 1 93.19 545 SER A C 1
ATOM 4407 O O . SER A 1 545 ? 4.863 35.094 21.297 1 93.19 545 SER A O 1
ATOM 4409 N N . ARG A 1 546 ? 6.527 34.312 22.516 1 95.06 546 ARG A N 1
ATOM 4410 C CA . ARG A 1 546 ? 7.07 35.656 22.781 1 95.06 546 ARG A CA 1
ATOM 4411 C C . ARG A 1 546 ? 7.645 36.281 21.516 1 95.06 546 ARG A C 1
ATOM 4413 O O . ARG A 1 546 ? 7.41 37.438 21.234 1 95.06 546 ARG A O 1
ATOM 4420 N N . VAL A 1 547 ? 8.383 35.469 20.844 1 96.94 547 VAL A N 1
ATOM 4421 C CA . VAL A 1 547 ? 8.969 35.938 19.594 1 96.94 547 VAL A CA 1
ATOM 4422 C C . VAL A 1 547 ? 7.859 36.406 18.641 1 96.94 547 VAL A C 1
ATOM 4424 O O . VAL A 1 547 ? 7.957 37.469 18.031 1 96.94 547 VAL A O 1
ATOM 4427 N N . THR A 1 548 ? 6.824 35.625 18.531 1 95.88 548 THR A N 1
ATOM 4428 C CA . THR A 1 548 ? 5.723 35.938 17.625 1 95.88 548 THR A CA 1
ATOM 4429 C C . THR A 1 548 ? 5.039 37.219 18.031 1 95.88 548 THR A C 1
ATOM 4431 O O . THR A 1 548 ? 4.621 38 17.172 1 95.88 548 THR A O 1
ATOM 4434 N N . PHE A 1 549 ? 4.906 37.5 19.281 1 94.75 549 PHE A N 1
ATOM 4435 C CA . PHE A 1 549 ? 4.301 38.719 19.766 1 94.75 549 PHE A CA 1
ATOM 4436 C C . PHE A 1 549 ? 5.027 39.938 19.219 1 94.75 549 PHE A C 1
ATOM 4438 O O . PHE A 1 549 ? 4.398 40.844 18.656 1 94.75 549 PHE A O 1
ATOM 4445 N N . TYR A 1 550 ? 6.309 39.938 19.328 1 96.38 550 TYR A N 1
ATOM 4446 C CA . TYR A 1 550 ? 7.086 41.094 18.906 1 96.38 550 TYR A CA 1
ATOM 4447 C C . TYR A 1 550 ? 7.164 41.188 17.391 1 96.38 550 TYR A C 1
ATOM 4449 O O . TYR A 1 550 ? 7.094 42.281 16.812 1 96.38 550 TYR A O 1
ATOM 4457 N N . LEU A 1 551 ? 7.348 40.031 16.766 1 96.94 551 LEU A N 1
ATOM 4458 C CA . LEU A 1 551 ? 7.387 40.062 15.312 1 96.94 551 LEU A CA 1
ATOM 4459 C C . LEU A 1 551 ? 6.07 40.562 14.734 1 96.94 551 LEU A C 1
ATOM 4461 O O . LEU A 1 551 ? 6.059 41.281 13.719 1 96.94 551 LEU A O 1
ATOM 4465 N N . LYS A 1 552 ? 4.977 40.188 15.328 1 95.19 552 LYS A N 1
ATOM 4466 C CA . LYS A 1 552 ? 3.678 40.688 14.883 1 95.19 552 LYS A CA 1
ATOM 4467 C C . LYS A 1 552 ? 3.586 42.188 15.016 1 95.19 552 LYS A C 1
ATOM 4469 O O . LYS A 1 552 ? 3.051 42.875 14.141 1 95.19 552 LYS A O 1
ATOM 4474 N N . HIS A 1 553 ? 4.051 42.656 16.109 1 95.5 553 HIS A N 1
ATOM 4475 C CA . HIS A 1 553 ? 4.07 44.094 16.328 1 95.5 553 HIS A CA 1
ATOM 4476 C C . HIS A 1 553 ? 4.898 44.812 15.258 1 95.5 553 HIS A C 1
ATOM 4478 O O . HIS A 1 553 ? 4.465 45.812 14.688 1 95.5 553 HIS A O 1
ATOM 4484 N N . PHE A 1 554 ? 6.086 44.281 15.023 1 96.69 554 PHE A N 1
ATOM 4485 C CA . PHE A 1 554 ? 6.957 44.875 14.016 1 96.69 554 PHE A CA 1
ATOM 4486 C C . PHE A 1 554 ? 6.34 44.781 12.625 1 96.69 554 PHE A C 1
ATOM 4488 O O . PHE A 1 554 ? 6.488 45.688 11.805 1 96.69 554 PHE A O 1
ATOM 4495 N N . ALA A 1 555 ? 5.695 43.688 12.359 1 95.25 555 ALA A N 1
ATOM 4496 C CA . ALA A 1 555 ? 5.016 43.5 11.078 1 95.25 555 ALA A CA 1
ATOM 4497 C C . ALA A 1 555 ? 3.91 44.531 10.906 1 95.25 555 ALA A C 1
ATOM 4499 O O . ALA A 1 555 ? 3.723 45.094 9.812 1 95.25 555 ALA A O 1
ATOM 4500 N N . ALA A 1 556 ? 3.152 44.812 11.945 1 94.56 556 ALA A N 1
ATOM 4501 C CA . ALA A 1 556 ? 2.062 45.781 11.906 1 94.56 556 ALA A CA 1
ATOM 4502 C C . ALA A 1 556 ? 2.588 47.188 11.602 1 94.56 556 ALA A C 1
ATOM 4504 O O . ALA A 1 556 ? 1.873 48 11.039 1 94.56 556 ALA A O 1
ATOM 4505 N N . HIS A 1 557 ? 3.844 47.375 11.93 1 96.19 557 HIS A N 1
ATOM 4506 C CA . HIS A 1 557 ? 4.461 48.688 11.695 1 96.19 557 HIS A CA 1
ATOM 4507 C C . HIS A 1 557 ? 5.328 48.656 10.445 1 96.19 557 HIS A C 1
ATOM 4509 O O . HIS A 1 557 ? 6.094 49.594 10.203 1 96.19 557 HIS A O 1
ATOM 4515 N N . ASN A 1 558 ? 5.352 47.562 9.766 1 94.94 558 ASN A N 1
ATOM 4516 C CA . ASN A 1 558 ? 6.012 47.406 8.469 1 94.94 558 ASN A CA 1
ATOM 4517 C C . ASN A 1 558 ? 7.527 47.562 8.594 1 94.94 558 ASN A C 1
ATOM 4519 O O . ASN A 1 558 ? 8.164 48.219 7.781 1 94.94 558 ASN A O 1
ATOM 4523 N N . ILE A 1 559 ? 8.07 46.969 9.578 1 96.25 559 ILE A N 1
ATOM 4524 C CA . ILE A 1 559 ? 9.516 47.031 9.789 1 96.25 559 ILE A CA 1
ATOM 4525 C C . ILE A 1 559 ? 10.227 46.062 8.859 1 96.25 559 ILE A C 1
ATOM 4527 O O . ILE A 1 559 ? 9.766 44.938 8.664 1 96.25 559 ILE A O 1
ATOM 4531 N N . MET A 1 560 ? 11.367 46.5 8.336 1 95.62 560 MET A N 1
ATOM 4532 C CA . MET A 1 560 ? 12.188 45.656 7.469 1 95.62 560 MET A CA 1
ATOM 4533 C C . MET A 1 560 ? 12.75 44.469 8.234 1 95.62 560 MET A C 1
ATOM 4535 O O . MET A 1 560 ? 13.156 44.594 9.391 1 95.62 560 MET A O 1
ATOM 4539 N N . LEU A 1 561 ? 12.812 43.312 7.559 1 96.56 561 LEU A N 1
ATOM 4540 C CA . LEU A 1 561 ? 13.164 42.031 8.148 1 96.56 561 LEU A CA 1
ATOM 4541 C C . LEU A 1 561 ? 14.516 42.094 8.844 1 96.56 561 LEU A C 1
ATOM 4543 O O . LEU A 1 561 ? 14.703 41.531 9.914 1 96.56 561 LEU A O 1
ATOM 4547 N N . GLU A 1 562 ? 15.5 42.781 8.289 1 96.56 562 GLU A N 1
ATOM 4548 C CA . GLU A 1 562 ? 16.859 42.812 8.805 1 96.56 562 GLU A CA 1
ATOM 4549 C C . GLU A 1 562 ? 16.953 43.688 10.062 1 96.56 562 GLU A C 1
ATOM 4551 O O . GLU A 1 562 ? 18 43.75 10.703 1 96.56 562 GLU A O 1
ATOM 4556 N N . LEU A 1 563 ? 15.898 44.312 10.367 1 96.31 563 LEU A N 1
ATOM 4557 C CA . LEU A 1 563 ? 15.766 45 11.641 1 96.31 563 LEU A CA 1
ATOM 4558 C C . LEU A 1 563 ? 14.891 44.219 12.609 1 96.31 563 LEU A C 1
ATOM 4560 O O . LEU A 1 563 ? 15.281 43.969 13.758 1 96.31 563 LEU A O 1
ATOM 4564 N N . ALA A 1 564 ? 13.734 43.812 12.164 1 97.44 564 ALA A N 1
ATOM 4565 C CA . ALA A 1 564 ? 12.703 43.188 12.992 1 97.44 564 ALA A CA 1
ATOM 4566 C C . ALA A 1 564 ? 13.234 41.906 13.656 1 97.44 564 ALA A C 1
ATOM 4568 O O . ALA A 1 564 ? 13.055 41.719 14.859 1 97.44 564 ALA A O 1
ATOM 4569 N N . VAL A 1 565 ? 13.945 41.062 12.891 1 97.94 565 VAL A N 1
ATOM 4570 C CA . VAL A 1 565 ? 14.344 39.75 13.375 1 97.94 565 VAL A CA 1
ATOM 4571 C C . VAL A 1 565 ? 15.484 39.875 14.383 1 97.94 565 VAL A C 1
ATOM 4573 O O . VAL A 1 565 ? 15.375 39.406 15.516 1 97.94 565 VAL A O 1
ATOM 4576 N N . PRO A 1 566 ? 16.531 40.594 14.016 1 96.75 566 PRO A N 1
ATOM 4577 C CA . PRO A 1 566 ? 17.609 40.719 15 1 96.75 566 PRO A CA 1
ATOM 4578 C C . PRO A 1 566 ? 17.188 41.438 16.281 1 96.75 566 PRO A C 1
ATOM 4580 O O . PRO A 1 566 ? 17.578 41.031 17.375 1 96.75 566 PRO A O 1
ATOM 4583 N N . MET A 1 567 ? 16.391 42.469 16.125 1 95.81 567 MET A N 1
ATOM 4584 C CA . MET A 1 567 ? 15.898 43.188 17.297 1 95.81 567 MET A CA 1
ATOM 4585 C C . MET A 1 567 ? 15.086 42.25 18.203 1 95.81 567 MET A C 1
ATOM 4587 O O . MET A 1 567 ? 15.258 42.25 19.422 1 95.81 567 MET A O 1
ATOM 4591 N N . THR A 1 568 ? 14.227 41.5 17.625 1 97.12 568 THR A N 1
ATOM 4592 C CA . THR A 1 568 ? 13.359 40.594 18.375 1 97.12 568 THR A CA 1
ATOM 4593 C C . THR A 1 568 ? 14.188 39.5 19.062 1 97.12 568 THR A C 1
ATOM 4595 O O . THR A 1 568 ? 14.031 39.25 20.266 1 97.12 568 THR A O 1
ATOM 4598 N N . LEU A 1 569 ? 15.109 38.844 18.312 1 97.38 569 LEU A N 1
ATOM 4599 C CA . LEU A 1 569 ? 15.867 37.719 18.859 1 97.38 569 LEU A CA 1
ATOM 4600 C C . LEU A 1 569 ? 16.812 38.156 19.953 1 97.38 569 LEU A C 1
ATOM 4602 O O . LEU A 1 569 ? 16.938 37.5 20.984 1 97.38 569 LEU A O 1
ATOM 4606 N N . GLN A 1 570 ? 17.391 39.281 19.766 1 95.56 570 GLN A N 1
ATOM 4607 C CA . GLN A 1 570 ? 18.328 39.812 20.75 1 95.56 570 GLN A CA 1
ATOM 4608 C C . GLN A 1 570 ? 17.594 40.344 21.969 1 95.56 570 GLN A C 1
ATOM 4610 O O . GLN A 1 570 ? 18.203 40.531 23.031 1 95.56 570 GLN A O 1
ATOM 4615 N N . GLY A 1 571 ? 16.328 40.625 21.844 1 94.81 571 GLY A N 1
ATOM 4616 C CA . GLY A 1 571 ? 15.523 41.031 22.984 1 94.81 571 GLY A CA 1
ATOM 4617 C C . GLY A 1 571 ? 15.008 39.875 23.797 1 94.81 571 GLY A C 1
ATOM 4618 O O . GLY A 1 571 ? 14.438 40.062 24.875 1 94.81 571 GLY A O 1
ATOM 4619 N N . MET A 1 572 ? 15.258 38.656 23.375 1 94.81 572 MET A N 1
ATOM 4620 C CA . MET A 1 572 ? 14.711 37.469 24.031 1 94.81 572 MET A CA 1
ATOM 4621 C C . MET A 1 572 ? 15.688 36.938 25.078 1 94.81 572 MET A C 1
ATOM 4623 O O . MET A 1 572 ? 15.281 36.5 26.156 1 94.81 572 MET A O 1
ATOM 4627 N N . GLN A 1 573 ? 16.906 36.906 24.656 1 93.62 573 GLN A N 1
ATOM 4628 C CA . GLN A 1 573 ? 17.922 36.281 25.484 1 93.62 573 GLN A CA 1
ATOM 4629 C C . GLN A 1 573 ? 19.25 37 25.422 1 93.62 573 GLN A C 1
ATOM 4631 O O . GLN A 1 573 ? 19.484 37.781 24.5 1 93.62 573 GLN A O 1
ATOM 4636 N N . SER A 1 574 ? 20.078 36.625 26.469 1 93.44 574 SER A N 1
ATOM 4637 C CA . SER A 1 574 ? 21.422 37.188 26.469 1 93.44 574 SER A CA 1
ATOM 4638 C C . SER A 1 574 ? 22.266 36.594 25.328 1 93.44 574 SER A C 1
ATOM 4640 O O . SER A 1 574 ? 22.016 35.469 24.875 1 93.44 574 SER A O 1
ATOM 4642 N N . ARG A 1 575 ? 23.25 37.281 24.953 1 91.31 575 ARG A N 1
ATOM 4643 C CA . ARG A 1 575 ? 24.094 36.906 23.812 1 91.31 575 ARG A CA 1
ATOM 4644 C C . ARG A 1 575 ? 24.734 35.531 24.047 1 91.31 575 ARG A C 1
ATOM 4646 O O . ARG A 1 575 ? 24.938 34.781 23.094 1 91.31 575 ARG A O 1
ATOM 4653 N N . GLU A 1 576 ? 25 35.219 25.234 1 90.81 576 GLU A N 1
ATOM 4654 C CA . GLU A 1 576 ? 25.641 33.938 25.547 1 90.81 576 GLU A CA 1
ATOM 4655 C C . GLU A 1 576 ? 24.703 32.781 25.266 1 90.81 576 GLU A C 1
ATOM 4657 O O . GLU A 1 576 ? 25.156 31.656 25.047 1 90.81 576 GLU A O 1
ATOM 4662 N N . ASN A 1 577 ? 23.531 33.094 25.203 1 93.75 577 ASN A N 1
ATOM 4663 C CA . ASN A 1 577 ? 22.531 32.031 25 1 93.75 577 ASN A CA 1
ATOM 4664 C C . ASN A 1 577 ? 22.031 32.031 23.547 1 93.75 577 ASN A C 1
ATOM 4666 O O . ASN A 1 577 ? 21.016 31.375 23.25 1 93.75 577 ASN A O 1
ATOM 4670 N N . ILE A 1 578 ? 22.641 32.781 22.719 1 96.88 578 ILE A N 1
ATOM 4671 C CA . ILE A 1 578 ? 22.312 32.781 21.297 1 96.88 578 ILE A CA 1
ATOM 4672 C C . ILE A 1 578 ? 23.484 32.25 20.484 1 96.88 578 ILE A C 1
ATOM 4674 O O . ILE A 1 578 ? 24.625 32.688 20.656 1 96.88 578 ILE A O 1
ATOM 4678 N N . ILE A 1 579 ? 23.203 31.297 19.625 1 97.5 579 ILE A N 1
ATOM 4679 C CA . ILE A 1 579 ? 24.234 30.734 18.75 1 97.5 579 ILE A CA 1
ATOM 4680 C C . ILE A 1 579 ? 24.375 31.609 17.5 1 97.5 579 ILE A C 1
ATOM 4682 O O . ILE A 1 579 ? 23.406 31.781 16.766 1 97.5 579 ILE A O 1
ATOM 4686 N N . ILE A 1 580 ? 25.547 32.094 17.281 1 96.69 580 ILE A N 1
ATOM 4687 C CA . ILE A 1 580 ? 25.812 32.906 16.094 1 96.69 580 ILE A CA 1
ATOM 4688 C C . ILE A 1 580 ? 26.312 32 14.969 1 96.69 580 ILE A C 1
ATOM 4690 O O . ILE A 1 580 ? 27.328 31.312 15.125 1 96.69 580 ILE A O 1
ATOM 4694 N N . LEU A 1 581 ? 25.625 32.031 13.859 1 96.44 581 LEU A N 1
ATOM 4695 C CA . LEU A 1 581 ? 25.969 31.234 12.688 1 96.44 581 LEU A CA 1
ATOM 4696 C C . LEU A 1 581 ? 26.891 32 11.75 1 96.44 581 LEU A C 1
ATOM 4698 O O . LEU A 1 581 ? 26.516 33.031 11.219 1 96.44 581 LEU A O 1
ATOM 4702 N N . PRO A 1 582 ? 28.078 31.422 11.555 1 94.38 582 PRO A N 1
ATOM 4703 C CA . PRO A 1 582 ? 28.891 32.031 10.508 1 94.38 582 PRO A CA 1
ATOM 4704 C C . PRO A 1 582 ? 28.25 31.969 9.125 1 94.38 582 PRO A C 1
ATOM 4706 O O . PRO A 1 582 ? 27.719 30.922 8.75 1 94.38 582 PRO A O 1
ATOM 4709 N N . SER A 1 583 ? 28.141 33.094 8.453 1 93.12 583 SER A N 1
ATOM 4710 C CA . SER A 1 583 ? 27.469 33.125 7.16 1 93.12 583 SER A CA 1
ATOM 4711 C C . SER A 1 583 ? 28.406 33.625 6.062 1 93.12 583 SER A C 1
ATOM 4713 O O . SER A 1 583 ? 29.219 34.5 6.293 1 93.12 583 SER A O 1
ATOM 4715 N N . THR A 1 584 ? 28.344 32.906 4.898 1 94.81 584 THR A N 1
ATOM 4716 C CA . THR A 1 584 ? 28.984 33.375 3.68 1 94.81 584 THR A CA 1
ATOM 4717 C C . THR A 1 584 ? 27.984 34.094 2.783 1 94.81 584 THR A C 1
ATOM 4719 O O . THR A 1 584 ? 27.234 33.469 2.047 1 94.81 584 THR A O 1
ATOM 4722 N N . ASN A 1 585 ? 28.047 35.438 2.875 1 93.62 585 ASN A N 1
ATOM 4723 C CA . ASN A 1 585 ? 27.094 36.281 2.139 1 93.62 585 ASN A CA 1
ATOM 4724 C C . ASN A 1 585 ? 27.766 36.969 0.959 1 93.62 585 ASN A C 1
ATOM 4726 O O . ASN A 1 585 ? 28.797 37.625 1.121 1 93.62 585 ASN A O 1
ATOM 4730 N N . LEU A 1 586 ? 27.109 36.781 -0.185 1 92.5 586 LEU A N 1
ATOM 4731 C CA . LEU A 1 586 ? 27.688 37.312 -1.419 1 92.5 586 LEU A CA 1
ATOM 4732 C C . LEU A 1 586 ? 26.953 38.562 -1.873 1 92.5 586 LEU A C 1
ATOM 4734 O O . LEU A 1 586 ? 25.719 38.656 -1.745 1 92.5 586 LEU A O 1
ATOM 4738 N N . TRP A 1 587 ? 27.734 39.531 -2.389 1 88.88 587 TRP A N 1
ATOM 4739 C CA . TRP A 1 587 ? 27.172 40.781 -2.896 1 88.88 587 TRP A CA 1
ATOM 4740 C C . TRP A 1 587 ? 27.719 41.094 -4.277 1 88.88 587 TRP A C 1
ATOM 4742 O O . TRP A 1 587 ? 28.797 40.625 -4.645 1 88.88 587 TRP A O 1
ATOM 4752 N N . LEU A 1 588 ? 26.984 41.812 -5.016 1 87.12 588 LEU A N 1
ATOM 4753 C CA . LEU A 1 588 ? 27.391 42.375 -6.309 1 87.12 588 LEU A CA 1
ATOM 4754 C C . LEU A 1 588 ? 27.891 41.25 -7.227 1 87.12 588 LEU A C 1
ATOM 4756 O O . LEU A 1 588 ? 27.188 40.25 -7.434 1 87.12 588 LEU A O 1
ATOM 4760 N N . GLN A 1 589 ? 29.109 41.312 -7.73 1 83.31 589 GLN A N 1
ATOM 4761 C CA . GLN A 1 589 ? 29.594 40.406 -8.758 1 83.31 589 GLN A CA 1
ATOM 4762 C C . GLN A 1 589 ? 29.797 39 -8.203 1 83.31 589 GLN A C 1
ATOM 4764 O O . GLN A 1 589 ? 29.719 38.031 -8.938 1 83.31 589 GLN A O 1
ATOM 4769 N N . ASN A 1 590 ? 29.922 38.906 -6.941 1 86.12 590 ASN A N 1
ATOM 4770 C CA . ASN A 1 590 ? 30.156 37.594 -6.324 1 86.12 590 ASN A CA 1
ATOM 4771 C C . ASN A 1 590 ? 28.906 36.719 -6.375 1 86.12 590 ASN A C 1
ATOM 4773 O O . ASN A 1 590 ? 29 35.5 -6.277 1 86.12 590 ASN A O 1
ATOM 4777 N N . ARG A 1 591 ? 27.797 37.344 -6.625 1 87.06 591 ARG A N 1
ATOM 4778 C CA . ARG A 1 591 ? 26.531 36.656 -6.652 1 87.06 591 ARG A CA 1
ATOM 4779 C C . ARG A 1 591 ? 26.359 35.875 -7.957 1 87.06 591 ARG A C 1
ATOM 4781 O O . ARG A 1 591 ? 25.516 34.969 -8.047 1 87.06 591 ARG A O 1
ATOM 4788 N N . LEU A 1 592 ? 27.172 36.188 -8.922 1 82.25 592 LEU A N 1
ATOM 4789 C CA . LEU A 1 592 ? 27.031 35.594 -10.25 1 82.25 592 LEU A CA 1
ATOM 4790 C C . LEU A 1 592 ? 27.562 34.188 -10.273 1 82.25 592 LEU A C 1
ATOM 4792 O O . LEU A 1 592 ? 27.094 33.344 -11.047 1 82.25 592 LEU A O 1
ATOM 4796 N N . ASN A 1 593 ? 28.594 33.938 -9.422 1 85.12 593 ASN A N 1
ATOM 4797 C CA . ASN A 1 593 ? 29.141 32.594 -9.289 1 85.12 593 ASN A CA 1
ATOM 4798 C C . ASN A 1 593 ? 29.328 32.219 -7.82 1 85.12 593 ASN A C 1
ATOM 4800 O O . ASN A 1 593 ? 30.453 32.094 -7.348 1 85.12 593 ASN A O 1
ATOM 4804 N N . PRO A 1 594 ? 28.234 31.891 -7.238 1 89.69 594 PRO A N 1
ATOM 4805 C CA . PRO A 1 594 ? 28.312 31.641 -5.797 1 89.69 594 PRO A CA 1
ATOM 4806 C C . PRO A 1 594 ? 29.156 30.422 -5.445 1 89.69 594 PRO A C 1
ATOM 4808 O O . PRO A 1 594 ? 29.734 30.344 -4.359 1 89.69 594 PRO A O 1
ATOM 4811 N N . TRP A 1 595 ? 29.375 29.516 -6.352 1 89.69 595 TRP A N 1
ATOM 4812 C CA . TRP A 1 595 ? 29.969 28.219 -6.051 1 89.69 595 TRP A CA 1
ATOM 4813 C C . TRP A 1 595 ? 31.469 28.328 -5.84 1 89.69 595 TRP A C 1
ATOM 4815 O O . TRP A 1 595 ? 32.094 27.453 -5.238 1 89.69 595 TRP A O 1
ATOM 4825 N N . ILE A 1 596 ? 32 29.422 -6.309 1 89.94 596 ILE A N 1
ATOM 4826 C CA . ILE A 1 596 ? 33.438 29.656 -6.082 1 89.94 596 ILE A CA 1
ATOM 4827 C C . ILE A 1 596 ? 33.688 29.844 -4.59 1 89.94 596 ILE A C 1
ATOM 4829 O O . ILE A 1 596 ? 34.781 29.594 -4.105 1 89.94 596 ILE A O 1
ATOM 4833 N N . HIS A 1 597 ? 32.656 30.203 -3.908 1 92.88 597 HIS A N 1
ATOM 4834 C CA . HIS A 1 597 ? 32.781 30.516 -2.488 1 92.88 597 HIS A CA 1
ATOM 4835 C C . HIS A 1 597 ? 32.25 29.391 -1.624 1 92.88 597 HIS A C 1
ATOM 4837 O O . HIS A 1 597 ? 32.219 29.5 -0.396 1 92.88 597 HIS A O 1
ATOM 4843 N N . TYR A 1 598 ? 31.859 28.344 -2.242 1 94 598 TYR A N 1
ATOM 4844 C CA . TYR A 1 598 ? 31.281 27.219 -1.502 1 94 598 TYR A CA 1
ATOM 4845 C C . TYR A 1 598 ? 32.375 26.344 -0.9 1 94 598 TYR A C 1
ATOM 4847 O O . TYR A 1 598 ? 33.406 26.094 -1.536 1 94 598 TYR A O 1
ATOM 4855 N N . SER A 1 599 ? 32.188 25.953 0.333 1 94.38 599 SER A N 1
ATOM 4856 C CA . SER A 1 599 ? 33 24.969 1.034 1 94.38 599 SER A CA 1
ATOM 4857 C C . SER A 1 599 ? 32.156 24.109 1.96 1 94.38 599 SER A C 1
ATOM 4859 O O . SER A 1 599 ? 31.188 24.594 2.561 1 94.38 599 SER A O 1
ATOM 4861 N N . PRO A 1 600 ? 32.469 22.797 2.055 1 93.31 600 PRO A N 1
ATOM 4862 C CA . PRO A 1 600 ? 31.734 21.953 2.992 1 93.31 600 PRO A CA 1
ATOM 4863 C C . PRO A 1 600 ? 31.891 22.391 4.445 1 93.31 600 PRO A C 1
ATOM 4865 O O . PRO A 1 600 ? 31.172 21.922 5.324 1 93.31 600 PRO A O 1
ATOM 4868 N N . ASP A 1 601 ? 32.781 23.359 4.68 1 93.88 601 ASP A N 1
ATOM 4869 C CA . ASP A 1 601 ? 33.094 23.734 6.059 1 93.88 601 ASP A CA 1
ATOM 4870 C C . ASP A 1 601 ? 32.312 25 6.473 1 93.88 601 ASP A C 1
ATOM 4872 O O . ASP A 1 601 ? 32.344 25.375 7.648 1 93.88 601 ASP A O 1
ATOM 4876 N N . ILE A 1 602 ? 31.625 25.562 5.551 1 95.44 602 ILE A N 1
ATOM 4877 C CA . ILE A 1 602 ? 30.828 26.719 5.914 1 95.44 602 ILE A CA 1
ATOM 4878 C C . ILE A 1 602 ? 29.453 26.266 6.422 1 95.44 602 ILE A C 1
ATOM 4880 O O . ILE A 1 602 ? 29.062 25.109 6.223 1 95.44 602 ILE A O 1
ATOM 4884 N N . TYR A 1 603 ? 28.766 27.219 7.109 1 95.81 603 TYR A N 1
ATOM 4885 C CA . TYR A 1 603 ? 27.422 26.906 7.605 1 95.81 603 TYR A CA 1
ATOM 4886 C C . TYR A 1 603 ? 26.375 27.172 6.535 1 95.81 603 TYR A C 1
ATOM 4888 O O . TYR A 1 603 ? 25.469 26.344 6.324 1 95.81 603 TYR A O 1
ATOM 4896 N N . LEU A 1 604 ? 26.5 28.312 5.871 1 96.5 604 LEU A N 1
ATOM 4897 C CA . LEU A 1 604 ? 25.516 28.688 4.875 1 96.5 604 LEU A CA 1
ATOM 4898 C C . LEU A 1 604 ? 26.125 29.594 3.812 1 96.5 604 LEU A C 1
ATOM 4900 O O . LEU A 1 604 ? 27.125 30.266 4.07 1 96.5 604 LEU A O 1
ATOM 4904 N N . LEU A 1 605 ? 25.609 29.469 2.588 1 95.81 605 LEU A N 1
ATOM 4905 C CA . LEU A 1 605 ? 25.969 30.297 1.438 1 95.81 605 LEU A CA 1
ATOM 4906 C C . LEU A 1 605 ? 24.75 31.016 0.888 1 95.81 605 LEU A C 1
ATOM 4908 O O . LEU A 1 605 ? 23.719 30.391 0.595 1 95.81 605 LEU A O 1
ATOM 4912 N N . HIS A 1 606 ? 24.828 32.312 0.836 1 94.38 606 HIS A N 1
ATOM 4913 C CA . HIS A 1 606 ? 23.703 33.125 0.389 1 94.38 606 HIS A CA 1
ATOM 4914 C C . HIS A 1 606 ? 24.172 34.344 -0.433 1 94.38 606 HIS A C 1
ATOM 4916 O O . HIS A 1 606 ? 25.172 34.969 -0.097 1 94.38 606 HIS A O 1
ATOM 4922 N N . PRO A 1 607 ? 23.547 34.625 -1.533 1 92.94 607 PRO A N 1
ATOM 4923 C CA . PRO A 1 607 ? 22.422 33.938 -2.16 1 92.94 607 PRO A CA 1
ATOM 4924 C C . PRO A 1 607 ? 22.875 32.969 -3.248 1 92.94 607 PRO A C 1
ATOM 4926 O O . PRO A 1 607 ? 23.922 33.156 -3.875 1 92.94 607 PRO A O 1
ATOM 4929 N N . VAL A 1 608 ? 22.156 31.891 -3.381 1 90.94 608 VAL A N 1
ATOM 4930 C CA . VAL A 1 608 ? 22.344 30.969 -4.496 1 90.94 608 VAL A CA 1
ATOM 4931 C C . VAL A 1 608 ? 21.047 30.859 -5.293 1 90.94 608 VAL A C 1
ATOM 4933 O O . VAL A 1 608 ? 20.109 30.172 -4.863 1 90.94 608 VAL A O 1
ATOM 4936 N N . LYS A 1 609 ? 21 31.422 -6.441 1 84.75 609 LYS A N 1
ATOM 4937 C CA . LYS A 1 609 ? 19.797 31.406 -7.273 1 84.75 609 LYS A CA 1
ATOM 4938 C C . LYS A 1 609 ? 19.797 30.219 -8.234 1 84.75 609 LYS A C 1
ATOM 4940 O O . LYS A 1 609 ? 20.5 30.234 -9.25 1 84.75 609 LYS A O 1
ATOM 4945 N N . PHE A 1 610 ? 18.953 29.266 -8.016 1 79.06 610 PHE A N 1
ATOM 4946 C CA . PHE A 1 610 ? 18.938 28.016 -8.781 1 79.06 610 PHE A CA 1
ATOM 4947 C C . PHE A 1 610 ? 18.391 28.234 -10.18 1 79.06 610 PHE A C 1
ATOM 4949 O O . PHE A 1 610 ? 18.75 27.516 -11.117 1 79.06 610 PHE A O 1
ATOM 4956 N N . SER A 1 611 ? 17.422 29.078 -10.336 1 65.31 611 SER A N 1
ATOM 4957 C CA . SER A 1 611 ? 16.828 29.359 -11.641 1 65.31 611 SER A CA 1
ATOM 4958 C C . SER A 1 611 ? 17.859 30 -12.586 1 65.31 611 SER A C 1
ATOM 4960 O O . SER A 1 611 ? 17.703 29.922 -13.805 1 65.31 611 SER A O 1
ATOM 4962 N N . ASN A 1 612 ? 18.688 30.578 -11.984 1 61.03 612 ASN A N 1
ATOM 4963 C CA . ASN A 1 612 ? 19.672 31.281 -12.812 1 61.03 612 ASN A CA 1
ATOM 4964 C C . ASN A 1 612 ? 20.891 30.406 -13.086 1 61.03 612 ASN A C 1
ATOM 4966 O O . ASN A 1 612 ? 21.828 30.828 -13.758 1 61.03 612 ASN A O 1
ATOM 4970 N N . LEU A 1 613 ? 20.703 29.281 -12.398 1 57.66 613 LEU A N 1
ATOM 4971 C CA . LEU A 1 613 ? 21.891 28.438 -12.57 1 57.66 613 LEU A CA 1
ATOM 4972 C C . LEU A 1 613 ? 21.875 27.75 -13.93 1 57.66 613 LEU A C 1
ATOM 4974 O O . LEU A 1 613 ? 20.953 26.984 -14.227 1 57.66 613 LEU A O 1
ATOM 4978 N N . THR A 1 614 ? 22.5 28.328 -14.867 1 56.78 614 THR A N 1
ATOM 4979 C CA . THR A 1 614 ? 22.719 27.688 -16.156 1 56.78 614 THR A CA 1
ATOM 4980 C C . THR A 1 614 ? 23.312 26.297 -15.977 1 56.78 614 THR A C 1
ATOM 4982 O O . THR A 1 614 ? 23.203 25.438 -16.859 1 56.78 614 THR A O 1
ATOM 4985 N N . ASN A 1 615 ? 23.938 26.109 -14.805 1 65.69 615 ASN A N 1
ATOM 4986 C CA . ASN A 1 615 ? 24.688 24.875 -14.633 1 65.69 615 ASN A CA 1
ATOM 4987 C C . ASN A 1 615 ? 24.484 24.281 -13.25 1 65.69 615 ASN A C 1
ATOM 4989 O O . ASN A 1 615 ? 24.859 24.875 -12.242 1 65.69 615 ASN A O 1
ATOM 4993 N N . LEU A 1 616 ? 23.719 23.266 -13.148 1 78.75 616 LEU A N 1
ATOM 4994 C CA . LEU A 1 616 ? 23.422 22.547 -11.914 1 78.75 616 LEU A CA 1
ATOM 4995 C C . LEU A 1 616 ? 24.594 21.656 -11.516 1 78.75 616 LEU A C 1
ATOM 4997 O O . LEU A 1 616 ? 24.562 21.016 -10.461 1 78.75 616 LEU A O 1
ATOM 5001 N N . ALA A 1 617 ? 25.625 21.703 -12.211 1 82.44 617 ALA A N 1
ATOM 5002 C CA . ALA A 1 617 ? 26.734 20.781 -12 1 82.44 617 ALA A CA 1
ATOM 5003 C C . ALA A 1 617 ? 27.375 21.016 -10.633 1 82.44 617 ALA A C 1
ATOM 5005 O O . ALA A 1 617 ? 27.656 20.047 -9.906 1 82.44 617 ALA A O 1
ATOM 5006 N N . PRO A 1 618 ? 27.531 22.281 -10.25 1 85.56 618 PRO A N 1
ATOM 5007 C CA . PRO A 1 618 ? 28.156 22.484 -8.938 1 85.56 618 PRO A CA 1
ATOM 5008 C C . PRO A 1 618 ? 27.25 22.016 -7.793 1 85.56 618 PRO A C 1
ATOM 5010 O O . PRO A 1 618 ? 27.75 21.516 -6.781 1 85.56 618 PRO A O 1
ATOM 5013 N N . LEU A 1 619 ? 25.938 22.234 -7.887 1 89.81 619 LEU A N 1
ATOM 5014 C CA . LEU A 1 619 ? 25.031 21.719 -6.867 1 89.81 619 LEU A CA 1
ATOM 5015 C C . LEU A 1 619 ? 25.219 20.219 -6.676 1 89.81 619 LEU A C 1
ATOM 5017 O O . LEU A 1 619 ? 25.266 19.734 -5.543 1 89.81 619 LEU A O 1
ATOM 5021 N N . CYS A 1 620 ? 25.391 19.531 -7.785 1 89.38 620 CYS A N 1
ATOM 5022 C CA . CYS A 1 620 ? 25.531 18.078 -7.789 1 89.38 620 CYS A CA 1
ATOM 5023 C C . CYS A 1 620 ? 26.891 17.641 -7.254 1 89.38 620 CYS A C 1
ATOM 5025 O O . CYS A 1 620 ? 26.969 16.875 -6.301 1 89.38 620 CYS A O 1
ATOM 5027 N N . SER A 1 621 ? 27.953 18.188 -7.785 1 87.38 621 SER A N 1
ATOM 5028 C CA . SER A 1 621 ? 29.297 17.703 -7.508 1 87.38 621 SER A CA 1
ATOM 5029 C C . SER A 1 621 ? 29.812 18.219 -6.176 1 87.38 621 SER A C 1
ATOM 5031 O O . SER A 1 621 ? 30.609 17.562 -5.504 1 87.38 621 SER A O 1
ATOM 5033 N N . LEU A 1 622 ? 29.344 19.359 -5.742 1 89 622 LEU A N 1
ATOM 5034 C CA . LEU A 1 622 ? 29.938 19.984 -4.562 1 89 622 LEU A CA 1
ATOM 5035 C C . LEU A 1 622 ? 29.031 19.797 -3.344 1 89 622 LEU A C 1
ATOM 5037 O O . LEU A 1 622 ? 29.5 19.344 -2.295 1 89 622 LEU A O 1
ATOM 5041 N N . HIS A 1 623 ? 27.766 20.047 -3.504 1 91.88 623 HIS A N 1
ATOM 5042 C CA . HIS A 1 623 ? 26.922 20.062 -2.309 1 91.88 623 HIS A CA 1
ATOM 5043 C C . HIS A 1 623 ? 26.234 18.719 -2.107 1 91.88 623 HIS A C 1
ATOM 5045 O O . HIS A 1 623 ? 26.344 18.125 -1.033 1 91.88 623 HIS A O 1
ATOM 5051 N N . LEU A 1 624 ? 25.578 18.203 -3.111 1 90.69 624 LEU A N 1
ATOM 5052 C CA . LEU A 1 624 ? 24.75 17.016 -2.945 1 90.69 624 LEU A CA 1
ATOM 5053 C C . LEU A 1 624 ? 25.594 15.789 -2.654 1 90.69 624 LEU A C 1
ATOM 5055 O O . LEU A 1 624 ? 25.188 14.906 -1.901 1 90.69 624 LEU A O 1
ATOM 5059 N N . THR A 1 625 ? 26.734 15.688 -3.225 1 84.94 625 THR A N 1
ATOM 5060 C CA . THR A 1 625 ? 27.625 14.578 -2.928 1 84.94 625 THR A CA 1
ATOM 5061 C C . THR A 1 625 ? 28.062 14.609 -1.463 1 84.94 625 THR A C 1
ATOM 5063 O O . THR A 1 625 ? 28.109 13.562 -0.805 1 84.94 625 THR A O 1
ATOM 5066 N N . GLN A 1 626 ? 28.359 15.844 -0.998 1 87.75 626 GLN A N 1
ATOM 5067 C CA . GLN A 1 626 ? 28.75 15.992 0.398 1 87.75 626 GLN A CA 1
ATOM 5068 C C . GLN A 1 626 ? 27.578 15.727 1.335 1 87.75 626 GLN A C 1
ATOM 5070 O O . GLN A 1 626 ? 27.75 15.164 2.418 1 87.75 626 GLN A O 1
ATOM 5075 N N . LEU A 1 627 ? 26.469 16.141 0.95 1 89.38 627 LEU A N 1
ATOM 5076 C CA . LEU A 1 627 ? 25.266 15.93 1.731 1 89.38 627 LEU A CA 1
ATOM 5077 C C . LEU A 1 627 ? 25.016 14.445 1.978 1 89.38 627 LEU A C 1
ATOM 5079 O O . LEU A 1 627 ? 24.703 14.039 3.1 1 89.38 627 LEU A O 1
ATOM 5083 N N . LEU A 1 628 ? 25.172 13.586 0.962 1 82.81 628 LEU A N 1
ATOM 5084 C CA . LEU A 1 628 ? 24.969 12.141 1.054 1 82.81 628 LEU A CA 1
ATOM 5085 C C . LEU A 1 628 ? 26 11.5 1.964 1 82.81 628 LEU A C 1
ATOM 5087 O O . LEU A 1 628 ? 25.719 10.516 2.648 1 82.81 628 LEU A O 1
ATOM 5091 N N . LEU A 1 629 ? 27.109 12.125 2.02 1 80.75 629 LEU A N 1
ATOM 5092 C CA . LEU A 1 629 ? 28.219 11.547 2.771 1 80.75 629 LEU A CA 1
ATOM 5093 C C . LEU A 1 629 ? 28.172 11.984 4.23 1 80.75 629 LEU A C 1
ATOM 5095 O O . LEU A 1 629 ? 28.578 11.234 5.121 1 80.75 629 LEU A O 1
ATOM 5099 N N . ARG A 1 630 ? 27.578 13.18 4.469 1 84.38 630 ARG A N 1
ATOM 5100 C CA . ARG A 1 630 ? 27.828 13.789 5.77 1 84.38 630 ARG A CA 1
ATOM 5101 C C . ARG A 1 630 ? 26.547 13.938 6.57 1 84.38 630 ARG A C 1
ATOM 5103 O O . ARG A 1 630 ? 26.578 14.07 7.793 1 84.38 630 ARG A O 1
ATOM 5110 N N . SER A 1 631 ? 25.484 13.914 5.969 1 78.31 631 SER A N 1
ATOM 5111 C CA . SER A 1 631 ? 24.266 14.336 6.668 1 78.31 631 SER A CA 1
ATOM 5112 C C . SER A 1 631 ? 23.578 13.156 7.352 1 78.31 631 SER A C 1
ATOM 5114 O O . SER A 1 631 ? 22.656 13.344 8.141 1 78.31 631 SER A O 1
ATOM 5116 N N . TYR A 1 632 ? 23.938 11.898 7.059 1 75.19 632 TYR A N 1
ATOM 5117 C CA . TYR A 1 632 ? 23.25 10.742 7.625 1 75.19 632 TYR A CA 1
ATOM 5118 C C . TYR A 1 632 ? 24.109 10.07 8.688 1 75.19 632 TYR A C 1
ATOM 5120 O O . TYR A 1 632 ? 23.812 8.961 9.125 1 75.19 632 TYR A O 1
ATOM 5128 N N . ILE A 1 633 ? 25.125 10.68 9.164 1 69.69 633 ILE A N 1
ATOM 5129 C CA . ILE A 1 633 ? 26 10.102 10.18 1 69.69 633 ILE A CA 1
ATOM 5130 C C . ILE A 1 633 ? 25.391 10.32 11.57 1 69.69 633 ILE A C 1
ATOM 5132 O O . ILE A 1 633 ? 24.828 11.383 11.844 1 69.69 633 ILE A O 1
ATOM 5136 N N . MET B 1 1 ? -7.621 -15.531 -27.734 1 57.09 1 MET B N 1
ATOM 5137 C CA . MET B 1 1 ? -8.25 -15.742 -26.438 1 57.09 1 MET B CA 1
ATOM 5138 C C . MET B 1 1 ? -8.5 -17.219 -26.188 1 57.09 1 MET B C 1
ATOM 5140 O O . MET B 1 1 ? -8.102 -17.766 -25.156 1 57.09 1 MET B O 1
ATOM 5144 N N . LEU B 1 2 ? -9 -17.891 -27.125 1 66.69 2 LEU B N 1
ATOM 5145 C CA . LEU B 1 2 ? -9.383 -19.281 -26.922 1 66.69 2 LEU B CA 1
ATOM 5146 C C . LEU B 1 2 ? -8.148 -20.172 -26.828 1 66.69 2 LEU B C 1
ATOM 5148 O O . LEU B 1 2 ? -8.188 -21.234 -26.172 1 66.69 2 LEU B O 1
ATOM 5152 N N . GLN B 1 3 ? -7.043 -19.688 -27.359 1 70.44 3 GLN B N 1
ATOM 5153 C CA . GLN B 1 3 ? -5.828 -20.5 -27.391 1 70.44 3 GLN B CA 1
ATOM 5154 C C . GLN B 1 3 ? -5.164 -20.531 -26.016 1 70.44 3 GLN B C 1
ATOM 5156 O O . GLN B 1 3 ? -4.301 -21.375 -25.766 1 70.44 3 GLN B O 1
ATOM 5161 N N . SER B 1 4 ? -5.707 -19.797 -25.141 1 80.69 4 SER B N 1
ATOM 5162 C CA . SER B 1 4 ? -5.09 -19.703 -23.828 1 80.69 4 SER B CA 1
ATOM 5163 C C . SER B 1 4 ? -5.703 -20.703 -22.859 1 80.69 4 SER B C 1
ATOM 5165 O O . SER B 1 4 ? -5.215 -20.875 -21.734 1 80.69 4 SER B O 1
ATOM 5167 N N . PHE B 1 5 ? -6.711 -21.391 -23.359 1 86.5 5 PHE B N 1
ATOM 5168 C CA . PHE B 1 5 ? -7.383 -22.359 -22.5 1 86.5 5 PHE B CA 1
ATOM 5169 C C . PHE B 1 5 ? -7.016 -23.781 -22.906 1 86.5 5 PHE B C 1
ATOM 5171 O O . PHE B 1 5 ? -6.461 -24 -23.984 1 86.5 5 PHE B O 1
ATOM 5178 N N . TYR B 1 6 ? -7.258 -24.656 -22.016 1 89.12 6 TYR B N 1
ATOM 5179 C CA . TYR B 1 6 ? -6.949 -26.047 -22.25 1 89.12 6 TYR B CA 1
ATOM 5180 C C . TYR B 1 6 ? -8.156 -26.797 -22.828 1 89.12 6 TYR B C 1
ATOM 5182 O O . TYR B 1 6 ? -9.258 -26.703 -22.281 1 89.12 6 TYR B O 1
ATOM 5190 N N . LEU B 1 7 ? -7.941 -27.562 -23.891 1 88.56 7 LEU B N 1
ATOM 5191 C CA . LEU B 1 7 ? -9.039 -28.281 -24.531 1 88.56 7 LEU B CA 1
ATOM 5192 C C . LEU B 1 7 ? -8.844 -29.781 -24.391 1 88.56 7 LEU B C 1
ATOM 5194 O O . LEU B 1 7 ? -9.797 -30.562 -24.547 1 88.56 7 LEU B O 1
ATOM 5198 N N . ASN B 1 8 ? -7.613 -30.156 -23.984 1 86.44 8 ASN B N 1
ATOM 5199 C CA . ASN B 1 8 ? -7.324 -31.578 -23.844 1 86.44 8 ASN B CA 1
ATOM 5200 C C . ASN B 1 8 ? -8.039 -32.156 -22.625 1 86.44 8 ASN B C 1
ATOM 5202 O O . ASN B 1 8 ? -8.531 -31.438 -21.781 1 86.44 8 ASN B O 1
ATOM 5206 N N . GLN B 1 9 ? -8.055 -33.469 -22.594 1 88.19 9 GLN B N 1
ATOM 5207 C CA . GLN B 1 9 ? -8.727 -34.156 -21.5 1 88.19 9 GLN B CA 1
ATOM 5208 C C . GLN B 1 9 ? -7.906 -34.094 -20.203 1 88.19 9 GLN B C 1
ATOM 5210 O O . GLN B 1 9 ? -8.469 -34 -19.109 1 88.19 9 GLN B O 1
ATOM 5215 N N . THR B 1 10 ? -6.613 -34.188 -20.406 1 90.69 10 THR B N 1
ATOM 5216 C CA . THR B 1 10 ? -5.723 -34.062 -19.25 1 90.69 10 THR B CA 1
ATOM 5217 C C . THR B 1 10 ? -4.797 -32.875 -19.391 1 90.69 10 THR B C 1
ATOM 5219 O O . THR B 1 10 ? -4.547 -32.375 -20.516 1 90.69 10 THR B O 1
ATOM 5222 N N . SER B 1 11 ? -4.441 -32.406 -18.297 1 90.75 11 SER B N 1
ATOM 5223 C CA . SER B 1 11 ? -3.598 -31.234 -18.297 1 90.75 11 SER B CA 1
ATOM 5224 C C . SER B 1 11 ? -2.539 -31.297 -17.203 1 90.75 11 SER B C 1
ATOM 5226 O O . SER B 1 11 ? -2.723 -31.984 -16.203 1 90.75 11 SER B O 1
ATOM 5228 N N . SER B 1 12 ? -1.424 -30.625 -17.547 1 90.81 12 SER B N 1
ATOM 5229 C CA . SER B 1 12 ? -0.371 -30.422 -16.547 1 90.81 12 SER B CA 1
ATOM 5230 C C . SER B 1 12 ? -0.542 -29.094 -15.828 1 90.81 12 SER B C 1
ATOM 5232 O O . SER B 1 12 ? -0.977 -28.094 -16.422 1 90.81 12 SER B O 1
ATOM 5234 N N . GLY B 1 13 ? -0.251 -29.203 -14.516 1 93.06 13 GLY B N 1
ATOM 5235 C CA . GLY B 1 13 ? -0.322 -27.922 -13.82 1 93.06 13 GLY B CA 1
ATOM 5236 C C . GLY B 1 13 ? -0.473 -28.078 -12.32 1 93.06 13 GLY B C 1
ATOM 5237 O O . GLY B 1 13 ? -0.205 -29.141 -11.766 1 93.06 13 GLY B O 1
ATOM 5238 N N . LEU B 1 14 ? -0.804 -26.922 -11.695 1 97 14 LEU B N 1
ATOM 5239 C CA . LEU B 1 14 ? -0.952 -26.844 -10.242 1 97 14 LEU B CA 1
ATOM 5240 C C . LEU B 1 14 ? -2.404 -27.062 -9.836 1 97 14 LEU B C 1
ATOM 5242 O O . LEU B 1 14 ? -3.322 -26.578 -10.508 1 97 14 LEU B O 1
ATOM 5246 N N . THR B 1 15 ? -2.605 -27.828 -8.852 1 97.12 15 THR B N 1
ATOM 5247 C CA . THR B 1 15 ? -3.883 -27.906 -8.148 1 97.12 15 THR B CA 1
ATOM 5248 C C . THR B 1 15 ? -3.766 -27.359 -6.734 1 97.12 15 THR B C 1
ATOM 5250 O O . THR B 1 15 ? -2.846 -27.719 -5.996 1 97.12 15 THR B O 1
ATOM 5253 N N . TYR B 1 16 ? -4.652 -26.484 -6.395 1 95.62 16 TYR B N 1
ATOM 5254 C CA . TYR B 1 16 ? -4.582 -25.812 -5.098 1 95.62 16 TYR B CA 1
ATOM 5255 C C . TYR B 1 16 ? -4.852 -26.797 -3.965 1 95.62 16 TYR B C 1
ATOM 5257 O O . TYR B 1 16 ? -5.773 -27.609 -4.051 1 95.62 16 TYR B O 1
ATOM 5265 N N . ALA B 1 17 ? -4.094 -26.75 -2.902 1 92.38 17 ALA B N 1
ATOM 5266 C CA . ALA B 1 17 ? -4.242 -27.672 -1.78 1 92.38 17 ALA B CA 1
ATOM 5267 C C . ALA B 1 17 ? -4.055 -26.953 -0.449 1 92.38 17 ALA B C 1
ATOM 5269 O O . ALA B 1 17 ? -3.609 -27.547 0.533 1 92.38 17 ALA B O 1
ATOM 5270 N N . GLY B 1 18 ? -4.336 -25.688 -0.382 1 85.25 18 GLY B N 1
ATOM 5271 C CA . GLY B 1 18 ? -4.074 -24.891 0.812 1 85.25 18 GLY B CA 1
ATOM 5272 C C . GLY B 1 18 ? -5.27 -24.797 1.738 1 85.25 18 GLY B C 1
ATOM 5273 O O . GLY B 1 18 ? -5.176 -25.125 2.92 1 85.25 18 GLY B O 1
ATOM 5274 N N . LEU B 1 19 ? -6.352 -24.156 1.267 1 85.19 19 LEU B N 1
ATOM 5275 C CA . LEU B 1 19 ? -7.559 -23.906 2.047 1 85.19 19 LEU B CA 1
ATOM 5276 C C . LEU B 1 19 ? -8.805 -24.266 1.245 1 85.19 19 LEU B C 1
ATOM 5278 O O . LEU B 1 19 ? -8.703 -24.797 0.135 1 85.19 19 LEU B O 1
ATOM 5282 N N . SER B 1 20 ? -9.922 -24.062 1.951 1 90.06 20 SER B N 1
ATOM 5283 C CA . SER B 1 20 ? -11.195 -24.344 1.289 1 90.06 20 SER B CA 1
ATOM 5284 C C . SER B 1 20 ? -11.648 -23.172 0.43 1 90.06 20 SER B C 1
ATOM 5286 O O . SER B 1 20 ? -12.672 -23.25 -0.249 1 90.06 20 SER B O 1
ATOM 5288 N N . LEU B 1 21 ? -10.914 -22.125 0.519 1 92.88 21 LEU B N 1
ATOM 5289 C CA . LEU B 1 21 ? -11.203 -20.922 -0.264 1 92.88 21 LEU B CA 1
ATOM 5290 C C . LEU B 1 21 ? -9.977 -20.484 -1.05 1 92.88 21 LEU B C 1
ATOM 5292 O O . LEU B 1 21 ? -8.859 -20.469 -0.52 1 92.88 21 LEU B O 1
ATOM 5296 N N . PHE B 1 22 ? -10.25 -20.109 -2.312 1 95.25 22 PHE B N 1
ATOM 5297 C CA . PHE B 1 22 ? -9.141 -19.75 -3.191 1 95.25 22 PHE B CA 1
ATOM 5298 C C . PHE B 1 22 ? -9.367 -18.375 -3.805 1 95.25 22 PHE B C 1
ATOM 5300 O O . PHE B 1 22 ? -10.445 -18.094 -4.328 1 95.25 22 PHE B O 1
ATOM 5307 N N . ASN B 1 23 ? -8.406 -17.453 -3.693 1 95.19 23 ASN B N 1
ATOM 5308 C CA . ASN B 1 23 ? -8.398 -16.141 -4.344 1 95.19 23 ASN B CA 1
ATOM 5309 C C . ASN B 1 23 ? -7.52 -16.141 -5.594 1 95.19 23 ASN B C 1
ATOM 5311 O O . ASN B 1 23 ? -6.293 -16.094 -5.496 1 95.19 23 ASN B O 1
ATOM 5315 N N . PRO B 1 24 ? -8.094 -16.219 -6.77 1 96.56 24 PRO B N 1
ATOM 5316 C CA . PRO B 1 24 ? -7.297 -16.281 -7.996 1 96.56 24 PRO B CA 1
ATOM 5317 C C . PRO B 1 24 ? -6.43 -15.047 -8.195 1 96.56 24 PRO B C 1
ATOM 5319 O O . PRO B 1 24 ? -5.371 -15.133 -8.828 1 96.56 24 PRO B O 1
ATOM 5322 N N . TYR B 1 25 ? -6.852 -13.891 -7.695 1 94.38 25 TYR B N 1
ATOM 5323 C CA . TYR B 1 25 ? -6.082 -12.672 -7.891 1 94.38 25 TYR B CA 1
ATOM 5324 C C . TYR B 1 25 ? -4.754 -12.742 -7.141 1 94.38 25 TYR B C 1
ATOM 5326 O O . TYR B 1 25 ? -3.727 -12.281 -7.645 1 94.38 25 TYR B O 1
ATOM 5334 N N . LYS B 1 26 ? -4.793 -13.32 -5.992 1 91.81 26 LYS B N 1
ATOM 5335 C CA . LYS B 1 26 ? -3.547 -13.531 -5.258 1 91.81 26 LYS B CA 1
ATOM 5336 C C . LYS B 1 26 ? -2.615 -14.469 -6.012 1 91.81 26 LYS B C 1
ATOM 5338 O O . LYS B 1 26 ? -1.405 -14.242 -6.074 1 91.81 26 LYS B O 1
ATOM 5343 N N . HIS B 1 27 ? -3.168 -15.492 -6.543 1 95.62 27 HIS B N 1
ATOM 5344 C CA . HIS B 1 27 ? -2.379 -16.469 -7.273 1 95.62 27 HIS B CA 1
ATOM 5345 C C . HIS B 1 27 ? -1.637 -15.836 -8.438 1 95.62 27 HIS B C 1
ATOM 5347 O O . HIS B 1 27 ? -0.513 -16.234 -8.758 1 95.62 27 HIS B O 1
ATOM 5353 N N . PHE B 1 28 ? -2.227 -14.891 -9.047 1 96.12 28 PHE B N 1
ATOM 5354 C CA . PHE B 1 28 ? -1.624 -14.297 -10.234 1 96.12 28 PHE B CA 1
ATOM 5355 C C . PHE B 1 28 ? -0.972 -12.961 -9.891 1 96.12 28 PHE B C 1
ATOM 5357 O O . PHE B 1 28 ? -0.952 -12.047 -10.719 1 96.12 28 PHE B O 1
ATOM 5364 N N . GLY B 1 29 ? -0.594 -12.758 -8.742 1 91.69 29 GLY B N 1
ATOM 5365 C CA . GLY B 1 29 ? 0.374 -11.719 -8.414 1 91.69 29 GLY B CA 1
ATOM 5366 C C . GLY B 1 29 ? -0.264 -10.469 -7.84 1 91.69 29 GLY B C 1
ATOM 5367 O O . GLY B 1 29 ? 0.378 -9.414 -7.766 1 91.69 29 GLY B O 1
ATOM 5368 N N . GLN B 1 30 ? -1.492 -10.461 -7.512 1 89.94 30 GLN B N 1
ATOM 5369 C CA . GLN B 1 30 ? -2.15 -9.367 -6.805 1 89.94 30 GLN B CA 1
ATOM 5370 C C . GLN B 1 30 ? -2.656 -9.828 -5.438 1 89.94 30 GLN B C 1
ATOM 5372 O O . GLN B 1 30 ? -3.852 -10.07 -5.262 1 89.94 30 GLN B O 1
ATOM 5377 N N . SER B 1 31 ? -1.771 -9.805 -4.52 1 86.25 31 SER B N 1
ATOM 5378 C CA . SER B 1 31 ? -1.987 -10.508 -3.262 1 86.25 31 SER B CA 1
ATOM 5379 C C . SER B 1 31 ? -2.953 -9.75 -2.359 1 86.25 31 SER B C 1
ATOM 5381 O O . SER B 1 31 ? -3.5 -10.32 -1.409 1 86.25 31 SER B O 1
ATOM 5383 N N . THR B 1 32 ? -3.178 -8.469 -2.623 1 83.75 32 THR B N 1
ATOM 5384 C CA . THR B 1 32 ? -4.035 -7.699 -1.729 1 83.75 32 THR B CA 1
ATOM 5385 C C . THR B 1 32 ? -5.414 -7.492 -2.346 1 83.75 32 THR B C 1
ATOM 5387 O O . THR B 1 32 ? -6.301 -6.918 -1.714 1 83.75 32 THR B O 1
ATOM 5390 N N . LEU B 1 33 ? -5.605 -7.957 -3.572 1 89.75 33 LEU B N 1
ATOM 5391 C CA . LEU B 1 33 ? -6.879 -7.785 -4.258 1 89.75 33 LEU B CA 1
ATOM 5392 C C . LEU B 1 33 ? -7.746 -9.031 -4.117 1 89.75 33 LEU B C 1
ATOM 5394 O O . LEU B 1 33 ? -7.242 -10.109 -3.807 1 89.75 33 LEU B O 1
ATOM 5398 N N . TRP B 1 34 ? -9.016 -8.805 -4.328 1 92.56 34 TRP B N 1
ATOM 5399 C CA . TRP B 1 34 ? -9.922 -9.945 -4.301 1 92.56 34 TRP B CA 1
ATOM 5400 C C . TRP B 1 34 ? -11.055 -9.758 -5.305 1 92.56 34 TRP B C 1
ATOM 5402 O O . TRP B 1 34 ? -11.453 -8.633 -5.602 1 92.56 34 TRP B O 1
ATOM 5412 N N . PRO B 1 35 ? -11.531 -10.852 -5.863 1 95.56 35 PRO B N 1
ATOM 5413 C CA . PRO B 1 35 ? -12.625 -10.781 -6.836 1 95.56 35 PRO B CA 1
ATOM 5414 C C . PRO B 1 35 ? -13.984 -10.578 -6.18 1 95.56 35 PRO B C 1
ATOM 5416 O O . PRO B 1 35 ? -14.156 -10.867 -4.992 1 95.56 35 PRO B O 1
ATOM 5419 N N . ARG B 1 36 ? -14.938 -10.055 -6.988 1 96.19 36 ARG B N 1
ATOM 5420 C CA . ARG B 1 36 ? -16.328 -9.953 -6.547 1 96.19 36 ARG B CA 1
ATOM 5421 C C . ARG B 1 36 ? -16.859 -11.312 -6.094 1 96.19 36 ARG B C 1
ATOM 5423 O O . ARG B 1 36 ? -16.625 -12.328 -6.754 1 96.19 36 ARG B O 1
ATOM 5430 N N . GLY B 1 37 ? -17.469 -11.305 -4.93 1 96.06 37 GLY B N 1
ATOM 5431 C CA . GLY B 1 37 ? -18.062 -12.531 -4.426 1 96.06 37 GLY B CA 1
ATOM 5432 C C . GLY B 1 37 ? -17.203 -13.234 -3.389 1 96.06 37 GLY B C 1
ATOM 5433 O O . GLY B 1 37 ? -17.672 -14.156 -2.717 1 96.06 37 GLY B O 1
ATOM 5434 N N . PHE B 1 38 ? -15.922 -12.875 -3.295 1 95.31 38 PHE B N 1
ATOM 5435 C CA . PHE B 1 38 ? -15.047 -13.422 -2.264 1 95.31 38 PHE B CA 1
ATOM 5436 C C . PHE B 1 38 ? -15.516 -13 -0.876 1 95.31 38 PHE B C 1
ATOM 5438 O O . PHE B 1 38 ? -15.859 -11.836 -0.661 1 95.31 38 PHE B O 1
ATOM 5445 N N . PRO B 1 39 ? -15.617 -13.953 0.052 1 92.56 39 PRO B N 1
ATOM 5446 C CA . PRO B 1 39 ? -16.094 -13.562 1.379 1 92.56 39 PRO B CA 1
ATOM 5447 C C . PRO B 1 39 ? -15.258 -12.453 2.01 1 92.56 39 PRO B C 1
ATOM 5449 O O . PRO B 1 39 ? -14.039 -12.594 2.115 1 92.56 39 PRO B O 1
ATOM 5452 N N . LEU B 1 40 ? -15.922 -11.445 2.514 1 90.44 40 LEU B N 1
ATOM 5453 C CA . LEU B 1 40 ? -15.227 -10.305 3.102 1 90.44 40 LEU B CA 1
ATOM 5454 C C . LEU B 1 40 ? -14.375 -10.734 4.285 1 90.44 40 LEU B C 1
ATOM 5456 O O . LEU B 1 40 ? -13.258 -10.234 4.465 1 90.44 40 LEU B O 1
ATOM 5460 N N . ALA B 1 41 ? -14.852 -11.656 5.023 1 87.75 41 ALA B N 1
ATOM 5461 C CA . ALA B 1 41 ? -14.164 -12.109 6.23 1 87.75 41 ALA B CA 1
ATOM 5462 C C . ALA B 1 41 ? -12.852 -12.812 5.887 1 87.75 41 ALA B C 1
ATOM 5464 O O . ALA B 1 41 ? -11.969 -12.945 6.734 1 87.75 41 ALA B O 1
ATOM 5465 N N . ALA B 1 42 ? -12.719 -13.203 4.629 1 89.94 42 ALA B N 1
ATOM 5466 C CA . ALA B 1 42 ? -11.555 -14 4.242 1 89.94 42 ALA B CA 1
ATOM 5467 C C . ALA B 1 42 ? -10.516 -13.133 3.543 1 89.94 42 ALA B C 1
ATOM 5469 O O . ALA B 1 42 ? -9.398 -13.586 3.279 1 89.94 42 ALA B O 1
ATOM 5470 N N . VAL B 1 43 ? -10.82 -11.875 3.24 1 88.56 43 VAL B N 1
ATOM 5471 C CA . VAL B 1 43 ? -9.938 -11.016 2.461 1 88.56 43 VAL B CA 1
ATOM 5472 C C . VAL B 1 43 ? -8.602 -10.859 3.176 1 88.56 43 VAL B C 1
ATOM 5474 O O . VAL B 1 43 ? -7.543 -10.953 2.549 1 88.56 43 VAL B O 1
ATOM 5477 N N . GLY B 1 44 ? -8.625 -10.688 4.477 1 83.19 44 GLY B N 1
ATOM 5478 C CA . GLY B 1 44 ? -7.406 -10.469 5.242 1 83.19 44 GLY B CA 1
ATOM 5479 C C . GLY B 1 44 ? -6.77 -11.75 5.734 1 83.19 44 GLY B C 1
ATOM 5480 O O . GLY B 1 44 ? -5.711 -11.719 6.371 1 83.19 44 GLY B O 1
ATOM 5481 N N . SER B 1 45 ? -7.367 -12.859 5.438 1 82.75 45 SER B N 1
ATOM 5482 C CA . SER B 1 45 ? -6.852 -14.133 5.93 1 82.75 45 SER B CA 1
ATOM 5483 C C . SER B 1 45 ? -5.672 -14.609 5.094 1 82.75 45 SER B C 1
ATOM 5485 O O . SER B 1 45 ? -5.641 -14.406 3.879 1 82.75 45 SER B O 1
ATOM 5487 N N . PRO B 1 46 ? -4.691 -15.148 5.859 1 75.5 46 PRO B N 1
ATOM 5488 C CA . PRO B 1 46 ? -3.572 -15.703 5.098 1 75.5 46 PRO B CA 1
ATOM 5489 C C . PRO B 1 46 ? -4 -16.828 4.156 1 75.5 46 PRO B C 1
ATOM 5491 O O . PRO B 1 46 ? -4.871 -17.625 4.504 1 75.5 46 PRO B O 1
ATOM 5494 N N . GLN B 1 47 ? -3.605 -16.719 2.979 1 76.12 47 GLN B N 1
ATOM 5495 C CA . GLN B 1 47 ? -3.809 -17.828 2.059 1 76.12 47 GLN B CA 1
ATOM 5496 C C . GLN B 1 47 ? -2.557 -18.703 1.957 1 76.12 47 GLN B C 1
ATOM 5498 O O . GLN B 1 47 ? -1.438 -18.188 1.927 1 76.12 47 GLN B O 1
ATOM 5503 N N . GLU B 1 48 ? -2.758 -19.969 2.133 1 83.19 48 GLU B N 1
ATOM 5504 C CA . GLU B 1 48 ? -1.647 -20.906 2.01 1 83.19 48 GLU B CA 1
ATOM 5505 C C . GLU B 1 48 ? -1.26 -21.125 0.548 1 83.19 48 GLU B C 1
ATOM 5507 O O . GLU B 1 48 ? -2.123 -21.328 -0.306 1 83.19 48 GLU B O 1
ATOM 5512 N N . ALA B 1 49 ? -0.054 -20.953 0.293 1 90.12 49 ALA B N 1
ATOM 5513 C CA . ALA B 1 49 ? 0.459 -21.109 -1.065 1 90.12 49 ALA B CA 1
ATOM 5514 C C . ALA B 1 49 ? 0.884 -22.547 -1.337 1 90.12 49 ALA B C 1
ATOM 5516 O O . ALA B 1 49 ? 1.981 -22.781 -1.844 1 90.12 49 ALA B O 1
ATOM 5517 N N . VAL B 1 50 ? 0.023 -23.484 -0.949 1 93.25 50 VAL B N 1
ATOM 5518 C CA . VAL B 1 50 ? 0.328 -24.906 -1.083 1 93.25 50 VAL B CA 1
ATOM 5519 C C . VAL B 1 50 ? -0.425 -25.484 -2.279 1 93.25 50 VAL B C 1
ATOM 5521 O O . VAL B 1 50 ? -1.633 -25.281 -2.418 1 93.25 50 VAL B O 1
ATOM 5524 N N . TYR B 1 51 ? 0.271 -26.219 -3.053 1 96.5 51 TYR B N 1
ATOM 5525 C CA . TYR B 1 51 ? -0.271 -26.812 -4.273 1 96.5 51 TYR B CA 1
ATOM 5526 C C . TYR B 1 51 ? 0.239 -28.234 -4.473 1 96.5 51 TYR B C 1
ATOM 5528 O O . TYR B 1 51 ? 1.137 -28.672 -3.756 1 96.5 51 TYR B O 1
ATOM 5536 N N . ARG B 1 52 ? -0.419 -28.938 -5.348 1 96.38 52 ARG B N 1
ATOM 5537 C CA . ARG B 1 52 ? 0.025 -30.203 -5.898 1 96.38 52 ARG B CA 1
ATOM 5538 C C . ARG B 1 52 ? 0.283 -30.094 -7.398 1 96.38 52 ARG B C 1
ATOM 5540 O O . ARG B 1 52 ? -0.456 -29.422 -8.109 1 96.38 52 ARG B O 1
ATOM 5547 N N . LEU B 1 53 ? 1.334 -30.75 -7.809 1 97 53 LEU B N 1
ATOM 5548 C CA . LEU B 1 53 ? 1.755 -30.688 -9.203 1 97 53 LEU B CA 1
ATOM 5549 C C . LEU B 1 53 ? 1.708 -32.062 -9.852 1 97 53 LEU B C 1
ATOM 5551 O O . LEU B 1 53 ? 2.262 -33.031 -9.32 1 97 53 LEU B O 1
ATOM 5555 N N . SER B 1 54 ? 1.008 -32.125 -10.914 1 92.12 54 SER B N 1
ATOM 5556 C CA . SER B 1 54 ? 0.948 -33.344 -11.711 1 92.12 54 SER B CA 1
ATOM 5557 C C . SER B 1 54 ? 0.802 -33.031 -13.195 1 92.12 54 SER B C 1
ATOM 5559 O O . SER B 1 54 ? 0.484 -31.906 -13.57 1 92.12 54 SER B O 1
ATOM 5561 N N . ASP B 1 55 ? 1.154 -33.969 -14 1 88.62 55 ASP B N 1
ATOM 5562 C CA . ASP B 1 55 ? 0.986 -33.781 -15.438 1 88.62 55 ASP B CA 1
ATOM 5563 C C . ASP B 1 55 ? -0.244 -34.531 -15.945 1 88.62 55 ASP B C 1
ATOM 5565 O O . ASP B 1 55 ? -0.472 -34.625 -17.156 1 88.62 55 ASP B O 1
ATOM 5569 N N . ASP B 1 56 ? -1.007 -35.062 -15.086 1 90.62 56 ASP B N 1
ATOM 5570 C CA . ASP B 1 56 ? -2.139 -35.875 -15.508 1 90.62 56 ASP B CA 1
ATOM 5571 C C . ASP B 1 56 ? -3.41 -35.5 -14.758 1 90.62 56 ASP B C 1
ATOM 5573 O O . ASP B 1 56 ? -4.125 -36.344 -14.25 1 90.62 56 ASP B O 1
ATOM 5577 N N . TRP B 1 57 ? -3.582 -34.25 -14.617 1 93.06 57 TRP B N 1
ATOM 5578 C CA . TRP B 1 57 ? -4.84 -33.781 -14.047 1 93.06 57 TRP B CA 1
ATOM 5579 C C . TRP B 1 57 ? -5.961 -33.844 -15.086 1 93.06 57 TRP B C 1
ATOM 5581 O O . TRP B 1 57 ? -5.723 -33.656 -16.281 1 93.06 57 TRP B O 1
ATOM 5591 N N . ASP B 1 58 ? -7.184 -34.125 -14.578 1 92.12 58 ASP B N 1
ATOM 5592 C CA . ASP B 1 58 ? -8.32 -33.844 -15.445 1 92.12 58 ASP B CA 1
ATOM 5593 C C . ASP B 1 58 ? -8.438 -32.344 -15.758 1 92.12 58 ASP B C 1
ATOM 5595 O O . ASP B 1 58 ? -8.398 -31.516 -14.852 1 92.12 58 ASP B O 1
ATOM 5599 N N . THR B 1 59 ? -8.609 -32.094 -17.016 1 95.38 59 THR B N 1
ATOM 5600 C CA . THR B 1 59 ? -8.734 -30.703 -17.406 1 95.38 59 THR B CA 1
ATOM 5601 C C . THR B 1 59 ? -9.992 -30.094 -16.797 1 95.38 59 THR B C 1
ATOM 5603 O O . THR B 1 59 ? -11.062 -30.688 -16.828 1 95.38 59 THR B O 1
ATOM 5606 N N . PRO B 1 60 ? -9.867 -28.922 -16.234 1 96.94 60 PRO B N 1
ATOM 5607 C CA . PRO B 1 60 ? -11.062 -28.281 -15.672 1 96.94 60 PRO B CA 1
ATOM 5608 C C . PRO B 1 60 ? -12.148 -28.047 -16.719 1 96.94 60 PRO B C 1
ATOM 5610 O O . PRO B 1 60 ? -11.867 -27.594 -17.828 1 96.94 60 PRO B O 1
ATOM 5613 N N . LEU B 1 61 ? -13.32 -28.375 -16.328 1 97.75 61 LEU B N 1
ATOM 5614 C CA . LEU B 1 61 ? -14.445 -28.25 -17.25 1 97.75 61 LEU B CA 1
ATOM 5615 C C . LEU B 1 61 ? -14.875 -26.797 -17.406 1 97.75 61 LEU B C 1
ATOM 5617 O O . LEU B 1 61 ? -15.492 -26.438 -18.406 1 97.75 61 LEU B O 1
ATOM 5621 N N . ILE B 1 62 ? -14.68 -26.031 -16.391 1 98 62 ILE B N 1
ATOM 5622 C CA . ILE B 1 62 ? -14.875 -24.594 -16.469 1 98 62 ILE B CA 1
ATOM 5623 C C . ILE B 1 62 ? -13.539 -23.875 -16.234 1 98 62 ILE B C 1
ATOM 5625 O O . ILE B 1 62 ? -12.82 -24.188 -15.281 1 98 62 ILE B O 1
ATOM 5629 N N . GLN B 1 63 ? -13.18 -23.016 -17.172 1 97.75 63 GLN B N 1
ATOM 5630 C CA . GLN B 1 63 ? -11.898 -22.312 -17.141 1 97.75 63 GLN B CA 1
ATOM 5631 C C . GLN B 1 63 ? -12.102 -20.797 -17.25 1 97.75 63 GLN B C 1
ATOM 5633 O O . GLN B 1 63 ? -12.859 -20.328 -18.094 1 97.75 63 GLN B O 1
ATOM 5638 N N . GLN B 1 64 ? -11.484 -20.047 -16.359 1 97.69 64 GLN B N 1
ATOM 5639 C CA . GLN B 1 64 ? -11.555 -18.594 -16.438 1 97.69 64 GLN B CA 1
ATOM 5640 C C . GLN B 1 64 ? -10.164 -17.969 -16.484 1 97.69 64 GLN B C 1
ATOM 5642 O O . GLN B 1 64 ? -9.297 -18.312 -15.68 1 97.69 64 GLN B O 1
ATOM 5647 N N . GLY B 1 65 ? -9.922 -17.141 -17.469 1 97.06 65 GLY B N 1
ATOM 5648 C CA . GLY B 1 65 ? -8.734 -16.312 -17.484 1 97.06 65 GLY B CA 1
ATOM 5649 C C . GLY B 1 65 ? -8.914 -14.992 -16.75 1 97.06 65 GLY B C 1
ATOM 5650 O O . GLY B 1 65 ? -9.914 -14.297 -16.953 1 97.06 65 GLY B O 1
ATOM 5651 N N . VAL B 1 66 ? -7.969 -14.648 -15.836 1 96.44 66 VAL B N 1
ATOM 5652 C CA . VAL B 1 66 ? -8.07 -13.352 -15.18 1 96.44 66 VAL B CA 1
ATOM 5653 C C . VAL B 1 66 ? -7.902 -12.234 -16.219 1 96.44 66 VAL B C 1
ATOM 5655 O O . VAL B 1 66 ? -7.285 -12.438 -17.266 1 96.44 66 VAL B O 1
ATOM 5658 N N . VAL B 1 67 ? -8.453 -11.117 -15.961 1 95.75 67 VAL B N 1
ATOM 5659 C CA . VAL B 1 67 ? -8.523 -10.047 -16.953 1 95.75 67 VAL B CA 1
ATOM 5660 C C . VAL B 1 67 ? -7.781 -8.82 -16.438 1 95.75 67 VAL B C 1
ATOM 5662 O O . VAL B 1 67 ? -8.07 -8.32 -15.344 1 95.75 67 VAL B O 1
ATOM 5665 N N . ASN B 1 68 ? -6.742 -8.266 -17.219 1 94.12 68 ASN B N 1
ATOM 5666 C CA . ASN B 1 68 ? -6.047 -7.035 -16.859 1 94.12 68 ASN B CA 1
ATOM 5667 C C . ASN B 1 68 ? -6.938 -5.812 -17.062 1 94.12 68 ASN B C 1
ATOM 5669 O O . ASN B 1 68 ? -8.008 -5.906 -17.672 1 94.12 68 ASN B O 1
ATOM 5673 N N . GLY B 1 69 ? -6.484 -4.672 -16.578 1 91.5 69 GLY B N 1
ATOM 5674 C CA . GLY B 1 69 ? -7.25 -3.436 -16.672 1 91.5 69 GLY B CA 1
ATOM 5675 C C . GLY B 1 69 ? -8.203 -3.242 -15.508 1 91.5 69 GLY B C 1
ATOM 5676 O O . GLY B 1 69 ? -7.781 -2.887 -14.406 1 91.5 69 GLY B O 1
ATOM 5677 N N . ASP B 1 70 ? -9.477 -3.443 -15.758 1 90.75 70 ASP B N 1
ATOM 5678 C CA . ASP B 1 70 ? -10.508 -3.342 -14.727 1 90.75 70 ASP B CA 1
ATOM 5679 C C . ASP B 1 70 ? -11.172 -4.695 -14.484 1 90.75 70 ASP B C 1
ATOM 5681 O O . ASP B 1 70 ? -12.32 -4.91 -14.875 1 90.75 70 ASP B O 1
ATOM 5685 N N . PRO B 1 71 ? -10.445 -5.555 -13.773 1 92.75 71 PRO B N 1
ATOM 5686 C CA . PRO B 1 71 ? -11.023 -6.871 -13.492 1 92.75 71 PRO B CA 1
ATOM 5687 C C . PRO B 1 71 ? -12.297 -6.785 -12.656 1 92.75 71 PRO B C 1
ATOM 5689 O O . PRO B 1 71 ? -12.664 -5.703 -12.195 1 92.75 71 PRO B O 1
ATOM 5692 N N . ASP B 1 72 ? -13.016 -7.883 -12.586 1 93.31 72 ASP B N 1
ATOM 5693 C CA . ASP B 1 72 ? -14.266 -7.941 -11.836 1 93.31 72 ASP B CA 1
ATOM 5694 C C . ASP B 1 72 ? -14.008 -7.914 -10.328 1 93.31 72 ASP B C 1
ATOM 5696 O O . ASP B 1 72 ? -13.938 -8.969 -9.688 1 93.31 72 ASP B O 1
ATOM 5700 N N . MET B 1 73 ? -14 -6.672 -9.82 1 90.62 73 MET B N 1
ATOM 5701 C CA . MET B 1 73 ? -13.703 -6.449 -8.406 1 90.62 73 MET B CA 1
ATOM 5702 C C . MET B 1 73 ? -14.984 -6.191 -7.613 1 90.62 73 MET B C 1
ATOM 5704 O O . MET B 1 73 ? -15.977 -5.723 -8.172 1 90.62 73 MET B O 1
ATOM 5708 N N . ASP B 1 74 ? -14.867 -6.445 -6.359 1 90.06 74 ASP B N 1
ATOM 5709 C CA . ASP B 1 74 ? -15.883 -6.07 -5.379 1 90.06 74 ASP B CA 1
ATOM 5710 C C . ASP B 1 74 ? -16.062 -4.555 -5.332 1 90.06 74 ASP B C 1
ATOM 5712 O O . ASP B 1 74 ? -15.102 -3.801 -5.465 1 90.06 74 ASP B O 1
ATOM 5716 N N . ALA B 1 75 ? -17.375 -4.133 -5.184 1 91.19 75 ALA B N 1
ATOM 5717 C CA . ALA B 1 75 ? -17.641 -2.699 -5.141 1 91.19 75 ALA B CA 1
ATOM 5718 C C . ALA B 1 75 ? -17 -2.055 -3.92 1 91.19 75 ALA B C 1
ATOM 5720 O O . ALA B 1 75 ? -16.547 -0.907 -3.98 1 91.19 75 ALA B O 1
ATOM 5721 N N . ILE B 1 76 ? -16.969 -2.789 -2.844 1 91.06 76 ILE B N 1
ATOM 5722 C CA . ILE B 1 76 ? -16.297 -2.285 -1.646 1 91.06 76 ILE B CA 1
ATOM 5723 C C . ILE B 1 76 ? -14.828 -2.006 -1.951 1 91.06 76 ILE B C 1
ATOM 5725 O O . ILE B 1 76 ? -14.281 -0.999 -1.503 1 91.06 76 ILE B O 1
ATOM 5729 N N . PHE B 1 77 ? -14.203 -2.824 -2.693 1 89.69 77 PHE B N 1
ATOM 5730 C CA . PHE B 1 77 ? -12.828 -2.586 -3.125 1 89.69 77 PHE B CA 1
ATOM 5731 C C . PHE B 1 77 ? -12.727 -1.276 -3.895 1 89.69 77 PHE B C 1
ATOM 5733 O O . PHE B 1 77 ? -11.859 -0.45 -3.607 1 89.69 77 PHE B O 1
ATOM 5740 N N . ARG B 1 78 ? -13.57 -1.085 -4.828 1 88.25 78 ARG B N 1
ATOM 5741 C CA . ARG B 1 78 ? -13.523 0.086 -5.699 1 88.25 78 ARG B CA 1
ATOM 5742 C C . ARG B 1 78 ? -13.742 1.368 -4.902 1 88.25 78 ARG B C 1
ATOM 5744 O O . ARG B 1 78 ? -13.18 2.414 -5.234 1 88.25 78 ARG B O 1
ATOM 5751 N N . LEU B 1 79 ? -14.516 1.225 -3.947 1 88.5 79 LEU B N 1
ATOM 5752 C CA . LEU B 1 79 ? -14.852 2.395 -3.143 1 88.5 79 LEU B CA 1
ATOM 5753 C C . LEU B 1 79 ? -13.719 2.736 -2.182 1 88.5 79 LEU B C 1
ATOM 5755 O O . LEU B 1 79 ? -13.484 3.91 -1.879 1 88.5 79 LEU B O 1
ATOM 5759 N N . THR B 1 80 ? -12.938 1.703 -1.762 1 87.25 80 THR B N 1
ATOM 5760 C CA . THR B 1 80 ? -12.102 1.952 -0.594 1 87.25 80 THR B CA 1
ATOM 5761 C C . THR B 1 80 ? -10.625 1.776 -0.939 1 87.25 80 THR B C 1
ATOM 5763 O O . THR B 1 80 ? -9.75 2.148 -0.155 1 87.25 80 THR B O 1
ATOM 5766 N N . ARG B 1 81 ? -10.32 1.263 -2.156 1 84.12 81 ARG B N 1
ATOM 5767 C CA . ARG B 1 81 ? -8.922 0.956 -2.465 1 84.12 81 ARG B CA 1
ATOM 5768 C C . ARG B 1 81 ? -8.445 1.746 -3.678 1 84.12 81 ARG B C 1
ATOM 5770 O O . ARG B 1 81 ? -7.293 1.618 -4.094 1 84.12 81 ARG B O 1
ATOM 5777 N N . LYS B 1 82 ? -9.273 2.49 -4.203 1 79.19 82 LYS B N 1
ATOM 5778 C CA . LYS B 1 82 ? -8.867 3.268 -5.371 1 79.19 82 LYS B CA 1
ATOM 5779 C C . LYS B 1 82 ? -9.336 4.715 -5.258 1 79.19 82 LYS B C 1
ATOM 5781 O O . LYS B 1 82 ? -10.352 4.996 -4.613 1 79.19 82 LYS B O 1
ATOM 5786 N N . ARG B 1 83 ? -8.656 5.559 -6.023 1 81 83 ARG B N 1
ATOM 5787 C CA . ARG B 1 83 ? -9.102 6.945 -6.137 1 81 83 ARG B CA 1
ATOM 5788 C C . ARG B 1 83 ? -10.242 7.074 -7.145 1 81 83 ARG B C 1
ATOM 5790 O O . ARG B 1 83 ? -10.227 6.418 -8.188 1 81 83 ARG B O 1
ATOM 5797 N N . THR B 1 84 ? -11.125 7.895 -6.785 1 76.38 84 THR B N 1
ATOM 5798 C CA . THR B 1 84 ? -12.289 8.07 -7.645 1 76.38 84 THR B CA 1
ATOM 5799 C C . THR B 1 84 ? -11.883 8.68 -8.984 1 76.38 84 THR B C 1
ATOM 5801 O O . THR B 1 84 ? -12.547 8.469 -10 1 76.38 84 THR B O 1
ATOM 5804 N N . THR B 1 85 ? -10.781 9.344 -9.047 1 75.06 85 THR B N 1
ATOM 5805 C CA . THR B 1 85 ? -10.391 10.109 -10.227 1 75.06 85 THR B CA 1
ATOM 5806 C C . THR B 1 85 ? -9.516 9.266 -11.148 1 75.06 85 THR B C 1
ATOM 5808 O O . THR B 1 85 ? -9.203 9.688 -12.266 1 75.06 85 THR B O 1
ATOM 5811 N N . THR B 1 86 ? -9.141 8.148 -10.719 1 76.25 86 THR B N 1
ATOM 5812 C CA . THR B 1 86 ? -8.219 7.344 -11.516 1 76.25 86 THR B CA 1
ATOM 5813 C C . THR B 1 86 ? -8.852 6.012 -11.898 1 76.25 86 THR B C 1
ATOM 5815 O O . THR B 1 86 ? -9.43 5.324 -11.055 1 76.25 86 THR B O 1
ATOM 5818 N N . PRO B 1 87 ? -8.766 5.75 -13.156 1 80.94 87 PRO B N 1
ATOM 5819 C CA . PRO B 1 87 ? -9.258 4.426 -13.547 1 80.94 87 PRO B CA 1
ATOM 5820 C C . PRO B 1 87 ? -8.414 3.291 -12.977 1 80.94 87 PRO B C 1
ATOM 5822 O O . PRO B 1 87 ? -7.215 3.469 -12.734 1 80.94 87 PRO B O 1
ATOM 5825 N N . LEU B 1 88 ? -9.086 2.191 -12.773 1 83.06 88 LEU B N 1
ATOM 5826 C CA . LEU B 1 88 ? -8.367 1.008 -12.328 1 83.06 88 LEU B CA 1
ATOM 5827 C C . LEU B 1 88 ? -7.57 0.389 -13.469 1 83.06 88 LEU B C 1
ATOM 5829 O O . LEU B 1 88 ? -8.078 0.267 -14.586 1 83.06 88 LEU B O 1
ATOM 5833 N N . ASP B 1 89 ? -6.355 0.099 -13.336 1 87.44 89 ASP B N 1
ATOM 5834 C CA . ASP B 1 89 ? -5.504 -0.56 -14.32 1 87.44 89 ASP B CA 1
ATOM 5835 C C . ASP B 1 89 ? -4.641 -1.639 -13.664 1 87.44 89 ASP B C 1
ATOM 5837 O O . ASP B 1 89 ? -3.436 -1.457 -13.5 1 87.44 89 ASP B O 1
ATOM 5841 N N . VAL B 1 90 ? -5.277 -2.697 -13.359 1 89.44 90 VAL B N 1
ATOM 5842 C CA . VAL B 1 90 ? -4.641 -3.824 -12.688 1 89.44 90 VAL B CA 1
ATOM 5843 C C . VAL B 1 90 ? -3.965 -4.727 -13.719 1 89.44 90 VAL B C 1
ATOM 5845 O O . VAL B 1 90 ? -4.523 -4.98 -14.789 1 89.44 90 VAL B O 1
ATOM 5848 N N . HIS B 1 91 ? -2.805 -5.133 -13.445 1 91.75 91 HIS B N 1
ATOM 5849 C CA . HIS B 1 91 ? -2.094 -6.109 -14.258 1 91.75 91 HIS B CA 1
ATOM 5850 C C . HIS B 1 91 ? -1.696 -7.332 -13.43 1 91.75 91 HIS B C 1
ATOM 5852 O O . HIS B 1 91 ? -1.034 -7.199 -12.398 1 91.75 91 HIS B O 1
ATOM 5858 N N . PHE B 1 92 ? -2.1 -8.461 -13.859 1 94.38 92 PHE B N 1
ATOM 5859 C CA . PHE B 1 92 ? -1.732 -9.719 -13.219 1 94.38 92 PHE B CA 1
ATOM 5860 C C . PHE B 1 92 ? -0.441 -10.273 -13.805 1 94.38 92 PHE B C 1
ATOM 5862 O O . PHE B 1 92 ? 0.028 -9.797 -14.844 1 94.38 92 PHE B O 1
ATOM 5869 N N . ASP B 1 93 ? 0.219 -11.172 -13.086 1 94.75 93 ASP B N 1
ATOM 5870 C CA . ASP B 1 93 ? 1.436 -11.82 -13.57 1 94.75 93 ASP B CA 1
ATOM 5871 C C . ASP B 1 93 ? 1.141 -12.719 -14.766 1 94.75 93 ASP B C 1
ATOM 5873 O O . ASP B 1 93 ? 0.539 -13.781 -14.617 1 94.75 93 ASP B O 1
ATOM 5877 N N . PRO B 1 94 ? 1.558 -12.344 -15.906 1 95 94 PRO B N 1
ATOM 5878 C CA . PRO B 1 94 ? 1.253 -13.156 -17.094 1 95 94 PRO B CA 1
ATOM 5879 C C . PRO B 1 94 ? 2.07 -14.445 -17.156 1 95 94 PRO B C 1
ATOM 5881 O O . PRO B 1 94 ? 1.773 -15.336 -17.953 1 95 94 PRO B O 1
ATOM 5884 N N . LYS B 1 95 ? 3.057 -14.57 -16.344 1 96.25 95 LYS B N 1
ATOM 5885 C CA . LYS B 1 95 ? 3.949 -15.727 -16.406 1 96.25 95 LYS B CA 1
ATOM 5886 C C . LYS B 1 95 ? 3.52 -16.812 -15.422 1 96.25 95 LYS B C 1
ATOM 5888 O O . LYS B 1 95 ? 3.959 -17.953 -15.516 1 96.25 95 LYS B O 1
ATOM 5893 N N . ALA B 1 96 ? 2.684 -16.438 -14.461 1 96.69 96 ALA B N 1
ATOM 5894 C CA . ALA B 1 96 ? 2.262 -17.391 -13.43 1 96.69 96 ALA B CA 1
ATOM 5895 C C . ALA B 1 96 ? 1.548 -18.578 -14.047 1 96.69 96 ALA B C 1
ATOM 5897 O O . ALA B 1 96 ? 0.808 -18.438 -15.023 1 96.69 96 ALA B O 1
ATOM 5898 N N . PRO B 1 97 ? 1.721 -19.797 -13.445 1 96.75 97 PRO B N 1
ATOM 5899 C CA . PRO B 1 97 ? 1.059 -21 -13.945 1 96.75 97 PRO B CA 1
ATOM 5900 C C . PRO B 1 97 ? -0.452 -20.984 -13.734 1 96.75 97 PRO B C 1
ATOM 5902 O O . PRO B 1 97 ? -0.937 -20.328 -12.805 1 96.75 97 PRO B O 1
ATOM 5905 N N . PRO B 1 98 ? -1.195 -21.672 -14.641 1 96.06 98 PRO B N 1
ATOM 5906 C CA . PRO B 1 98 ? -2.609 -21.906 -14.328 1 96.06 98 PRO B CA 1
ATOM 5907 C C . PRO B 1 98 ? -2.811 -22.734 -13.062 1 96.06 98 PRO B C 1
ATOM 5909 O O . PRO B 1 98 ? -1.88 -23.406 -12.609 1 96.06 98 PRO B O 1
ATOM 5912 N N . VAL B 1 99 ? -4.02 -22.672 -12.531 1 97.56 99 VAL B N 1
ATOM 5913 C CA . VAL B 1 99 ? -4.297 -23.391 -11.297 1 97.56 99 VAL B CA 1
ATOM 5914 C C . VAL B 1 99 ? -5.676 -24.047 -11.383 1 97.56 99 VAL B C 1
ATOM 5916 O O . VAL B 1 99 ? -6.613 -23.469 -11.93 1 97.56 99 VAL B O 1
ATOM 5919 N N . PHE B 1 100 ? -5.773 -25.297 -10.891 1 97.38 100 PHE B N 1
ATOM 5920 C CA . PHE B 1 100 ? -7.016 -26.062 -10.836 1 97.38 100 PHE B CA 1
ATOM 5921 C C . PHE B 1 100 ? -7.496 -26.203 -9.398 1 97.38 100 PHE B C 1
ATOM 5923 O O . PHE B 1 100 ? -6.688 -26.359 -8.477 1 97.38 100 PHE B O 1
ATOM 5930 N N . LEU B 1 101 ? -8.75 -26.109 -9.25 1 97.44 101 LEU B N 1
ATOM 5931 C CA . LEU B 1 101 ? -9.312 -26.219 -7.906 1 97.44 101 LEU B CA 1
ATOM 5932 C C . LEU B 1 101 ? -9.938 -27.594 -7.688 1 97.44 101 LEU B C 1
ATOM 5934 O O . LEU B 1 101 ? -10.828 -28 -8.438 1 97.44 101 LEU B O 1
ATOM 5938 N N . PRO B 1 102 ? -9.469 -28.266 -6.684 1 95 102 PRO B N 1
ATOM 5939 C CA . PRO B 1 102 ? -10.055 -29.578 -6.387 1 95 102 PRO B CA 1
ATOM 5940 C C . PRO B 1 102 ? -11.406 -29.469 -5.691 1 95 102 PRO B C 1
ATOM 5942 O O . PRO B 1 102 ? -11.875 -28.359 -5.406 1 95 102 PRO B O 1
ATOM 5945 N N . GLU B 1 103 ? -12.031 -30.672 -5.465 1 93 103 GLU B N 1
ATOM 5946 C CA . GLU B 1 103 ? -13.281 -30.719 -4.707 1 93 103 GLU B CA 1
ATOM 5947 C C . GLU B 1 103 ? -13.117 -30.078 -3.332 1 93 103 GLU B C 1
ATOM 5949 O O . GLU B 1 103 ? -12.094 -30.266 -2.672 1 93 103 GLU B O 1
ATOM 5954 N N . GLY B 1 104 ? -14.07 -29.328 -3.008 1 91.44 104 GLY B N 1
ATOM 5955 C CA . GLY B 1 104 ? -14.07 -28.766 -1.664 1 91.44 104 GLY B CA 1
ATOM 5956 C C . GLY B 1 104 ? -13.445 -27.375 -1.591 1 91.44 104 GLY B C 1
ATOM 5957 O O . GLY B 1 104 ? -13.523 -26.719 -0.556 1 91.44 104 GLY B O 1
ATOM 5958 N N . VAL B 1 105 ? -12.82 -26.938 -2.633 1 94.5 105 VAL B N 1
ATOM 5959 C CA . VAL B 1 105 ? -12.227 -25.609 -2.662 1 94.5 105 VAL B CA 1
ATOM 5960 C C . VAL B 1 105 ? -13.07 -24.672 -3.529 1 94.5 105 VAL B C 1
ATOM 5962 O O . VAL B 1 105 ? -13.219 -24.906 -4.73 1 94.5 105 VAL B O 1
ATOM 5965 N N . PHE B 1 106 ? -13.609 -23.656 -2.879 1 96.19 106 PHE B N 1
ATOM 5966 C CA . PHE B 1 106 ? -14.469 -22.719 -3.586 1 96.19 106 PHE B CA 1
ATOM 5967 C C . PHE B 1 106 ? -13.672 -21.484 -4.023 1 96.19 106 PHE B C 1
ATOM 5969 O O . PHE B 1 106 ? -12.703 -21.109 -3.369 1 96.19 106 PHE B O 1
ATOM 5976 N N . SER B 1 107 ? -14.039 -20.938 -5.113 1 97.5 107 SER B N 1
ATOM 5977 C CA . SER B 1 107 ? -13.594 -19.625 -5.586 1 97.5 107 SER B CA 1
ATOM 5978 C C . SER B 1 107 ? -14.695 -18.906 -6.359 1 97.5 107 SER B C 1
ATOM 5980 O O . SER B 1 107 ? -15.414 -19.531 -7.137 1 97.5 107 SER B O 1
ATOM 5982 N N . PRO B 1 108 ? -14.859 -17.641 -6.082 1 97.69 108 PRO B N 1
ATOM 5983 C CA . PRO B 1 108 ? -15.812 -16.953 -6.949 1 97.69 108 PRO B CA 1
ATOM 5984 C C . PRO B 1 108 ? -15.305 -16.797 -8.383 1 97.69 108 PRO B C 1
ATOM 5986 O O . PRO B 1 108 ? -14.109 -16.625 -8.602 1 97.69 108 PRO B O 1
ATOM 5989 N N . PHE B 1 109 ? -16.188 -17 -9.32 1 97.12 109 PHE B N 1
ATOM 5990 C CA . PHE B 1 109 ? -15.891 -16.656 -10.711 1 97.12 109 PHE B CA 1
ATOM 5991 C C . PHE B 1 109 ? -17.109 -16.047 -11.383 1 97.12 109 PHE B C 1
ATOM 5993 O O . PHE B 1 109 ? -18.25 -16.344 -11.023 1 97.12 109 PHE B O 1
ATOM 6000 N N . ASN B 1 110 ? -16.859 -15.086 -12.188 1 95.44 110 ASN B N 1
ATOM 6001 C CA . ASN B 1 110 ? -17.906 -14.391 -12.93 1 95.44 110 ASN B CA 1
ATOM 6002 C C . ASN B 1 110 ? -18.016 -14.906 -14.367 1 95.44 110 ASN B C 1
ATOM 6004 O O . ASN B 1 110 ? -17.547 -16 -14.672 1 95.44 110 ASN B O 1
ATOM 6008 N N . SER B 1 111 ? -18.703 -14.148 -15.211 1 94.44 111 SER B N 1
ATOM 6009 C CA . SER B 1 111 ? -18.969 -14.617 -16.562 1 94.44 111 SER B CA 1
ATOM 6010 C C . SER B 1 111 ? -17.953 -14.047 -17.547 1 94.44 111 SER B C 1
ATOM 6012 O O . SER B 1 111 ? -18 -14.359 -18.75 1 94.44 111 SER B O 1
ATOM 6014 N N . GLN B 1 112 ? -17.031 -13.258 -17.047 1 91.31 112 GLN B N 1
ATOM 6015 C CA . GLN B 1 112 ? -16.047 -12.664 -17.938 1 91.31 112 GLN B CA 1
ATOM 6016 C C . GLN B 1 112 ? -14.984 -13.688 -18.344 1 91.31 112 GLN B C 1
ATOM 6018 O O . GLN B 1 112 ? -14.469 -14.422 -17.5 1 91.31 112 GLN B O 1
ATOM 6023 N N . ASN B 1 113 ? -14.609 -13.711 -19.625 1 95.5 113 ASN B N 1
ATOM 6024 C CA . ASN B 1 113 ? -13.477 -14.484 -20.109 1 95.5 113 ASN B CA 1
ATOM 6025 C C . ASN B 1 113 ? -13.492 -15.906 -19.562 1 95.5 113 ASN B C 1
ATOM 6027 O O . ASN B 1 113 ? -12.516 -16.344 -18.938 1 95.5 113 ASN B O 1
ATOM 6031 N N . THR B 1 114 ? -14.641 -16.594 -19.688 1 96.5 114 THR B N 1
ATOM 6032 C CA . THR B 1 114 ? -14.852 -17.922 -19.125 1 96.5 114 THR B CA 1
ATOM 6033 C C . THR B 1 114 ? -15.211 -18.922 -20.219 1 96.5 114 THR B C 1
ATOM 6035 O O . THR B 1 114 ? -16.031 -18.625 -21.094 1 96.5 114 THR B O 1
ATOM 6038 N N . LEU B 1 115 ? -14.562 -20.031 -20.203 1 96.44 115 LEU B N 1
ATOM 6039 C CA . LEU B 1 115 ? -14.836 -21.125 -21.125 1 96.44 115 LEU B CA 1
ATOM 6040 C C . LEU B 1 115 ? -15.516 -22.281 -20.422 1 96.44 115 LEU B C 1
ATOM 6042 O O . LEU B 1 115 ? -15.07 -22.703 -19.344 1 96.44 115 LEU B O 1
ATOM 6046 N N . PHE B 1 116 ? -16.656 -22.766 -20.922 1 96.69 116 PHE B N 1
ATOM 6047 C CA . PHE B 1 116 ? -17.328 -23.969 -20.453 1 96.69 116 PHE B CA 1
ATOM 6048 C C . PHE B 1 116 ? -17.156 -25.109 -21.438 1 96.69 116 PHE B C 1
ATOM 6050 O O . PHE B 1 116 ? -17.531 -24.984 -22.609 1 96.69 116 PHE B O 1
ATOM 6057 N N . HIS B 1 117 ? -16.531 -26.172 -21 1 96 117 HIS B N 1
ATOM 6058 C CA . HIS B 1 117 ? -16.5 -27.375 -21.828 1 96 117 HIS B CA 1
ATOM 6059 C C . HIS B 1 117 ? -17.906 -27.938 -22.031 1 96 117 HIS B C 1
ATOM 6061 O O . HIS B 1 117 ? -18.828 -27.609 -21.281 1 96 117 HIS B O 1
ATOM 6067 N N . TYR B 1 118 ? -18.031 -28.797 -23 1 95.19 118 TYR B N 1
ATOM 6068 C CA . TYR B 1 118 ? -19.312 -29.359 -23.375 1 95.19 118 TYR B CA 1
ATOM 6069 C C . TYR B 1 118 ? -19.984 -30.031 -22.188 1 95.19 118 TYR B C 1
ATOM 6071 O O . TYR B 1 118 ? -21.188 -29.828 -21.938 1 95.19 118 TYR B O 1
ATOM 6079 N N . SER B 1 119 ? -19.25 -30.734 -21.406 1 95.56 119 SER B N 1
ATOM 6080 C CA . SER B 1 119 ? -19.797 -31.5 -20.281 1 95.56 119 SER B CA 1
ATOM 6081 C C . SER B 1 119 ? -20.266 -30.578 -19.156 1 95.56 119 SER B C 1
ATOM 6083 O O . SER B 1 119 ? -20.906 -31.016 -18.203 1 95.56 119 SER B O 1
ATOM 6085 N N . ALA B 1 120 ? -19.984 -29.297 -19.266 1 97.5 120 ALA B N 1
ATOM 6086 C CA . ALA B 1 120 ? -20.359 -28.344 -18.219 1 97.5 120 ALA B CA 1
ATOM 6087 C C . ALA B 1 120 ? -21.375 -27.328 -18.75 1 97.5 120 ALA B C 1
ATOM 6089 O O . ALA B 1 120 ? -21.672 -26.328 -18.094 1 97.5 120 ALA B O 1
ATOM 6090 N N . MET B 1 121 ? -22.016 -27.547 -19.844 1 97.12 121 MET B N 1
ATOM 6091 C CA . MET B 1 121 ? -22.922 -26.594 -20.484 1 97.12 121 MET B CA 1
ATOM 6092 C C . MET B 1 121 ? -24.156 -26.359 -19.625 1 97.12 121 MET B C 1
ATOM 6094 O O . MET B 1 121 ? -24.797 -25.312 -19.719 1 97.12 121 MET B O 1
ATOM 6098 N N . TRP B 1 122 ? -24.516 -27.359 -18.797 1 97.75 122 TRP B N 1
ATOM 6099 C CA . TRP B 1 122 ? -25.641 -27.203 -17.875 1 97.75 122 TRP B CA 1
ATOM 6100 C C . TRP B 1 122 ? -25.438 -26 -16.969 1 97.75 122 TRP B C 1
ATOM 6102 O O . TRP B 1 122 ? -26.406 -25.406 -16.484 1 97.75 122 TRP B O 1
ATOM 6112 N N . ALA B 1 123 ? -24.234 -25.578 -16.75 1 98.25 123 ALA B N 1
ATOM 6113 C CA . ALA B 1 123 ? -23.906 -24.547 -15.789 1 98.25 123 ALA B CA 1
ATOM 6114 C C . ALA B 1 123 ? -23.984 -23.156 -16.422 1 98.25 123 ALA B C 1
ATOM 6116 O O . ALA B 1 123 ? -23.688 -22.156 -15.766 1 98.25 123 ALA B O 1
ATOM 6117 N N . LEU B 1 124 ? -24.422 -23.016 -17.625 1 97.75 124 LEU B N 1
ATOM 6118 C CA . LEU B 1 124 ? -24.531 -21.719 -18.297 1 97.75 124 LEU B CA 1
ATOM 6119 C C . LEU B 1 124 ? -25.734 -20.938 -17.781 1 97.75 124 LEU B C 1
ATOM 6121 O O . LEU B 1 124 ? -25.859 -19.75 -18.031 1 97.75 124 LEU B O 1
ATOM 6125 N N . LEU B 1 125 ? -26.625 -21.578 -17.031 1 97.12 125 LEU B N 1
ATOM 6126 C CA . LEU B 1 125 ? -27.844 -20.969 -16.531 1 97.12 125 LEU B CA 1
ATOM 6127 C C . LEU B 1 125 ? -27.547 -19.906 -15.484 1 97.12 125 LEU B C 1
ATOM 6129 O O . LEU B 1 125 ? -26.75 -20.141 -14.57 1 97.12 125 LEU B O 1
ATOM 6133 N N . LEU B 1 126 ? -28.172 -18.75 -15.609 1 97.12 126 LEU B N 1
ATOM 6134 C CA . LEU B 1 126 ? -28.062 -17.672 -14.617 1 97.12 126 LEU B CA 1
ATOM 6135 C C . LEU B 1 126 ? -29.375 -17.5 -13.859 1 97.12 126 LEU B C 1
ATOM 6137 O O . LEU B 1 126 ? -30.453 -17.5 -14.461 1 97.12 126 LEU B O 1
ATOM 6141 N N . PRO B 1 127 ? -29.266 -17.391 -12.531 1 96.94 127 PRO B N 1
ATOM 6142 C CA . PRO B 1 127 ? -30.5 -17.078 -11.805 1 96.94 127 PRO B CA 1
ATOM 6143 C C . PRO B 1 127 ? -31.062 -15.711 -12.148 1 96.94 127 PRO B C 1
ATOM 6145 O O . PRO B 1 127 ? -30.312 -14.805 -12.523 1 96.94 127 PRO B O 1
ATOM 6148 N N . THR B 1 128 ? -32.375 -15.555 -11.922 1 96 128 THR B N 1
ATOM 6149 C CA . THR B 1 128 ? -33.031 -14.32 -12.352 1 96 128 THR B CA 1
ATOM 6150 C C . THR B 1 128 ? -33.562 -13.547 -11.148 1 96 128 THR B C 1
ATOM 6152 O O . THR B 1 128 ? -33.906 -12.367 -11.266 1 96 128 THR B O 1
ATOM 6155 N N . THR B 1 129 ? -33.562 -14.062 -10.031 1 95.44 129 THR B N 1
ATOM 6156 C CA . THR B 1 129 ? -34.156 -13.406 -8.867 1 95.44 129 THR B CA 1
ATOM 6157 C C . THR B 1 129 ? -33.094 -12.719 -8.031 1 95.44 129 THR B C 1
ATOM 6159 O O . THR B 1 129 ? -33.375 -12.07 -7.027 1 95.44 129 THR B O 1
ATOM 6162 N N . THR B 1 130 ? -31.875 -12.891 -8.297 1 93.19 130 THR B N 1
ATOM 6163 C CA . THR B 1 130 ? -30.766 -12.172 -7.676 1 93.19 130 THR B CA 1
ATOM 6164 C C . THR B 1 130 ? -30.453 -10.898 -8.445 1 93.19 130 THR B C 1
ATOM 6166 O O . THR B 1 130 ? -30.906 -10.719 -9.578 1 93.19 130 THR B O 1
ATOM 6169 N N . THR B 1 131 ? -29.734 -9.984 -7.84 1 91.06 131 THR B N 1
ATOM 6170 C CA . THR B 1 131 ? -29.359 -8.766 -8.539 1 91.06 131 THR B CA 1
ATOM 6171 C C . THR B 1 131 ? -28.391 -9.062 -9.672 1 91.06 131 THR B C 1
ATOM 6173 O O . THR B 1 131 ? -27.797 -10.148 -9.727 1 91.06 131 THR B O 1
ATOM 6176 N N . PHE B 1 132 ? -28.234 -8.156 -10.531 1 88.44 132 PHE B N 1
ATOM 6177 C CA . PHE B 1 132 ? -27.344 -8.32 -11.68 1 88.44 132 PHE B CA 1
ATOM 6178 C C . PHE B 1 132 ? -25.906 -8.469 -11.227 1 88.44 132 PHE B C 1
ATOM 6180 O O . PHE B 1 132 ? -25.094 -9.109 -11.906 1 88.44 132 PHE B O 1
ATOM 6187 N N . ARG B 1 133 ? -25.547 -7.961 -10.062 1 91.25 133 ARG B N 1
ATOM 6188 C CA . ARG B 1 133 ? -24.188 -8.031 -9.539 1 91.25 133 ARG B CA 1
ATOM 6189 C C . ARG B 1 133 ? -23.938 -9.359 -8.836 1 91.25 133 ARG B C 1
ATOM 6191 O O . ARG B 1 133 ? -22.781 -9.75 -8.617 1 91.25 133 ARG B O 1
ATOM 6198 N N . MET B 1 134 ? -24.984 -10.102 -8.57 1 93.38 134 MET B N 1
ATOM 6199 C CA . MET B 1 134 ? -24.875 -11.297 -7.742 1 93.38 134 MET B CA 1
ATOM 6200 C C . MET B 1 134 ? -25.125 -12.555 -8.57 1 93.38 134 MET B C 1
ATOM 6202 O O . MET B 1 134 ? -24.656 -13.641 -8.219 1 93.38 134 MET B O 1
ATOM 6206 N N . CYS B 1 135 ? -25.812 -12.461 -9.625 1 95.19 135 CYS B N 1
ATOM 6207 C CA . CYS B 1 135 ? -26.375 -13.609 -10.336 1 95.19 135 CYS B CA 1
ATOM 6208 C C . CYS B 1 135 ? -25.266 -14.547 -10.805 1 95.19 135 CYS B C 1
ATOM 6210 O O . CYS B 1 135 ? -25.344 -15.758 -10.586 1 95.19 135 CYS B O 1
ATOM 6212 N N . ASP B 1 136 ? -24.219 -14.023 -11.445 1 96.75 136 ASP B N 1
ATOM 6213 C CA . ASP B 1 136 ? -23.188 -14.898 -11.984 1 96.75 136 ASP B CA 1
ATOM 6214 C C . ASP B 1 136 ? -22.297 -15.453 -10.875 1 96.75 136 ASP B C 1
ATOM 6216 O O . ASP B 1 136 ? -21.734 -16.547 -11.008 1 96.75 136 ASP B O 1
ATOM 6220 N N . ILE B 1 137 ? -22.156 -14.75 -9.75 1 97.81 137 ILE B N 1
ATOM 6221 C CA . ILE B 1 137 ? -21.344 -15.234 -8.633 1 97.81 137 ILE B CA 1
ATOM 6222 C C . ILE B 1 137 ? -22.078 -16.391 -7.938 1 97.81 137 ILE B C 1
ATOM 6224 O O . ILE B 1 137 ? -21.484 -17.422 -7.637 1 97.81 137 ILE B O 1
ATOM 6228 N N . TRP B 1 138 ? -23.406 -16.219 -7.66 1 97.75 138 TRP B N 1
ATOM 6229 C CA . TRP B 1 138 ? -24.203 -17.281 -7.051 1 97.75 138 TRP B CA 1
ATOM 6230 C C . TRP B 1 138 ? -24.234 -18.516 -7.945 1 97.75 138 TRP B C 1
ATOM 6232 O O . TRP B 1 138 ? -24.094 -19.641 -7.461 1 97.75 138 TRP B O 1
ATOM 6242 N N . ARG B 1 139 ? -24.406 -18.25 -9.227 1 98 139 ARG B N 1
ATOM 6243 C CA . ARG B 1 139 ? -24.328 -19.359 -10.18 1 98 139 ARG B CA 1
ATOM 6244 C C . ARG B 1 139 ? -22.969 -20.047 -10.109 1 98 139 ARG B C 1
ATOM 6246 O O . ARG B 1 139 ? -22.875 -21.281 -10.211 1 98 139 ARG B O 1
ATOM 6253 N N . GLY B 1 140 ? -21.906 -19.266 -10.008 1 98.31 140 GLY B N 1
ATOM 6254 C CA . GLY B 1 140 ? -20.562 -19.812 -9.93 1 98.31 140 GLY B CA 1
ATOM 6255 C C . GLY B 1 140 ? -20.391 -20.797 -8.781 1 98.31 140 GLY B C 1
ATOM 6256 O O . GLY B 1 140 ? -19.875 -21.906 -8.977 1 98.31 140 GLY B O 1
ATOM 6257 N N . TYR B 1 141 ? -20.812 -20.453 -7.602 1 98.19 141 TYR B N 1
ATOM 6258 C CA . TYR B 1 141 ? -20.703 -21.312 -6.438 1 98.19 141 TYR B CA 1
ATOM 6259 C C . TYR B 1 141 ? -21.609 -22.547 -6.582 1 98.19 141 TYR B C 1
ATOM 6261 O O . TYR B 1 141 ? -21.203 -23.656 -6.262 1 98.19 141 TYR B O 1
ATOM 6269 N N . TRP B 1 142 ? -22.828 -22.297 -7.078 1 98.5 142 TRP B N 1
ATOM 6270 C CA . TRP B 1 142 ? -23.766 -23.375 -7.387 1 98.5 142 TRP B CA 1
ATOM 6271 C C . TRP B 1 142 ? -23.172 -24.375 -8.359 1 98.5 142 TRP B C 1
ATOM 6273 O O . TRP B 1 142 ? -23.203 -25.578 -8.125 1 98.5 142 TRP B O 1
ATOM 6283 N N . ALA B 1 143 ? -22.562 -23.938 -9.359 1 98.69 143 ALA B N 1
ATOM 6284 C CA . ALA B 1 143 ? -21.969 -24.781 -10.391 1 98.69 143 ALA B CA 1
ATOM 6285 C C . ALA B 1 143 ? -20.781 -25.562 -9.844 1 98.69 143 ALA B C 1
ATOM 6287 O O . ALA B 1 143 ? -20.609 -26.75 -10.164 1 98.69 143 ALA B O 1
ATOM 6288 N N . GLN B 1 144 ? -19.922 -24.891 -9.086 1 98.31 144 GLN B N 1
ATOM 6289 C CA . GLN B 1 144 ? -18.75 -25.547 -8.523 1 98.31 144 GLN B CA 1
ATOM 6290 C C . GLN B 1 144 ? -19.141 -26.766 -7.688 1 98.31 144 GLN B C 1
ATOM 6292 O O . GLN B 1 144 ? -18.547 -27.844 -7.82 1 98.31 144 GLN B O 1
ATOM 6297 N N . ARG B 1 145 ? -20.172 -26.578 -6.875 1 97.5 145 ARG B N 1
ATOM 6298 C CA . ARG B 1 145 ? -20.609 -27.703 -6.043 1 97.5 145 ARG B CA 1
ATOM 6299 C C . ARG B 1 145 ? -21.078 -28.859 -6.898 1 97.5 145 ARG B C 1
ATOM 6301 O O . ARG B 1 145 ? -20.828 -30.031 -6.57 1 97.5 145 ARG B O 1
ATOM 6308 N N . LEU B 1 146 ? -21.781 -28.594 -7.91 1 98.19 146 LEU B N 1
ATOM 6309 C CA . LEU B 1 146 ? -22.328 -29.609 -8.789 1 98.19 146 LEU B CA 1
ATOM 6310 C C . LEU B 1 146 ? -21.234 -30.234 -9.648 1 98.19 146 LEU B C 1
ATOM 6312 O O . LEU B 1 146 ? -21.297 -31.422 -9.984 1 98.19 146 LEU B O 1
ATOM 6316 N N . LEU B 1 147 ? -20.219 -29.5 -10.016 1 97.75 147 LEU B N 1
ATOM 6317 C CA . LEU B 1 147 ? -19.094 -30.031 -10.773 1 97.75 147 LEU B CA 1
ATOM 6318 C C . LEU B 1 147 ? -18.469 -31.234 -10.055 1 97.75 147 LEU B C 1
ATOM 6320 O O . LEU B 1 147 ? -18.094 -32.219 -10.695 1 97.75 147 LEU B O 1
ATOM 6324 N N . TRP B 1 148 ? -18.391 -31.172 -8.797 1 95.44 148 TRP B N 1
ATOM 6325 C CA . TRP B 1 148 ? -17.75 -32.219 -8.016 1 95.44 148 TRP B CA 1
ATOM 6326 C C . TRP B 1 148 ? -18.516 -33.531 -8.102 1 95.44 148 TRP B C 1
ATOM 6328 O O . TRP B 1 148 ? -17.953 -34.594 -7.906 1 95.44 148 TRP B O 1
ATOM 6338 N N . GLU B 1 149 ? -19.812 -33.438 -8.406 1 95.06 149 GLU B N 1
ATOM 6339 C CA . GLU B 1 149 ? -20.641 -34.625 -8.555 1 95.06 149 GLU B CA 1
ATOM 6340 C C . GLU B 1 149 ? -20.266 -35.406 -9.82 1 95.06 149 GLU B C 1
ATOM 6342 O O . GLU B 1 149 ? -20.5 -36.594 -9.906 1 95.06 149 GLU B O 1
ATOM 6347 N N . ILE B 1 150 ? -19.656 -34.75 -10.75 1 95.5 150 ILE B N 1
ATOM 6348 C CA . ILE B 1 150 ? -19.359 -35.406 -12.016 1 95.5 150 ILE B CA 1
ATOM 6349 C C . ILE B 1 150 ? -17.844 -35.438 -12.234 1 95.5 150 ILE B C 1
ATOM 6351 O O . ILE B 1 150 ? -17.375 -35.625 -13.359 1 95.5 150 ILE B O 1
ATOM 6355 N N . GLY B 1 151 ? -17.078 -35.156 -11.234 1 92.56 151 GLY B N 1
ATOM 6356 C CA . GLY B 1 151 ? -15.617 -35.188 -11.305 1 92.56 151 GLY B CA 1
ATOM 6357 C C . GLY B 1 151 ? -15.016 -34.031 -12.039 1 92.56 151 GLY B C 1
ATOM 6358 O O . GLY B 1 151 ? -13.859 -34.062 -12.477 1 92.56 151 GLY B O 1
ATOM 6359 N N . GLY B 1 152 ? -15.781 -33 -12.242 1 95 152 GLY B N 1
ATOM 6360 C CA . GLY B 1 152 ? -15.305 -31.797 -12.891 1 95 152 GLY B CA 1
ATOM 6361 C C . GLY B 1 152 ? -14.773 -30.75 -11.914 1 95 152 GLY B C 1
ATOM 6362 O O . GLY B 1 152 ? -15.031 -30.844 -10.711 1 95 152 GLY B O 1
ATOM 6363 N N . HIS B 1 153 ? -14.008 -29.781 -12.523 1 96.31 153 HIS B N 1
ATOM 6364 C CA . HIS B 1 153 ? -13.352 -28.781 -11.688 1 96.31 153 HIS B CA 1
ATOM 6365 C C . HIS B 1 153 ? -13.336 -27.422 -12.367 1 96.31 153 HIS B C 1
ATOM 6367 O O . HIS B 1 153 ? -13.617 -27.312 -13.562 1 96.31 153 HIS B O 1
ATOM 6373 N N . LEU B 1 154 ? -13.055 -26.438 -11.508 1 98.12 154 LEU B N 1
ATOM 6374 C CA . LEU B 1 154 ? -12.805 -25.062 -11.961 1 98.12 154 LEU B CA 1
ATOM 6375 C C . LEU B 1 154 ? -11.312 -24.781 -12.055 1 98.12 154 LEU B C 1
ATOM 6377 O O . LEU B 1 154 ? -10.531 -25.281 -11.242 1 98.12 154 LEU B O 1
ATOM 6381 N N . GLY B 1 155 ? -10.891 -24.125 -13.133 1 98 155 GLY B N 1
ATOM 6382 C CA . GLY B 1 155 ? -9.508 -23.703 -13.289 1 98 155 GLY B CA 1
ATOM 6383 C C . GLY B 1 155 ? -9.352 -22.234 -13.617 1 98 155 GLY B C 1
ATOM 6384 O O . GLY B 1 155 ? -10.242 -21.641 -14.227 1 98 155 GLY B O 1
ATOM 6385 N N . PHE B 1 156 ? -8.305 -21.641 -13.172 1 97.75 156 PHE B N 1
ATOM 6386 C CA . PHE B 1 156 ? -7.98 -20.25 -13.492 1 97.75 156 PHE B CA 1
ATOM 6387 C C . PHE B 1 156 ? -6.699 -20.172 -14.312 1 97.75 156 PHE B C 1
ATOM 6389 O O . PHE B 1 156 ? -5.77 -20.953 -14.102 1 97.75 156 PHE B O 1
ATOM 6396 N N . PHE B 1 157 ? -6.668 -19.266 -15.219 1 97.12 157 PHE B N 1
ATOM 6397 C CA . PHE B 1 157 ? -5.57 -19.125 -16.172 1 97.12 157 PHE B CA 1
ATOM 6398 C C . PHE B 1 157 ? -5.016 -17.703 -16.156 1 97.12 157 PHE B C 1
ATOM 6400 O O . PHE B 1 157 ? -5.691 -16.781 -15.711 1 97.12 157 PHE B O 1
ATOM 6407 N N . PRO B 1 158 ? -3.748 -17.5 -16.578 1 95.75 158 PRO B N 1
ATOM 6408 C CA . PRO B 1 158 ? -3.135 -16.172 -16.609 1 95.75 158 PRO B CA 1
ATOM 6409 C C . PRO B 1 158 ? -3.895 -15.188 -17.5 1 95.75 158 PRO B C 1
ATOM 6411 O O . PRO B 1 158 ? -4.754 -15.602 -18.281 1 95.75 158 PRO B O 1
ATOM 6414 N N . PRO B 1 159 ? -3.555 -13.922 -17.344 1 95.31 159 PRO B N 1
ATOM 6415 C CA . PRO B 1 159 ? -4.309 -12.906 -18.078 1 95.31 159 PRO B CA 1
ATOM 6416 C C . PRO B 1 159 ? -4.113 -13.023 -19.594 1 95.31 159 PRO B C 1
ATOM 6418 O O . PRO B 1 159 ? -2.988 -13.203 -20.062 1 95.31 159 PRO B O 1
ATOM 6421 N N . ASN B 1 160 ? -5.207 -13 -20.312 1 93.88 160 ASN B N 1
ATOM 6422 C CA . ASN B 1 160 ? -5.18 -13.031 -21.766 1 93.88 160 ASN B CA 1
ATOM 6423 C C . ASN B 1 160 ? -6.184 -12.055 -22.359 1 93.88 160 ASN B C 1
ATOM 6425 O O . ASN B 1 160 ? -6.473 -12.109 -23.562 1 93.88 160 ASN B O 1
ATOM 6429 N N . ALA B 1 161 ? -6.777 -11.273 -21.484 1 94.25 161 ALA B N 1
ATOM 6430 C CA . ALA B 1 161 ? -7.723 -10.25 -21.906 1 94.25 161 ALA B CA 1
ATOM 6431 C C . ALA B 1 161 ? -7.527 -8.953 -21.125 1 94.25 161 ALA B C 1
ATOM 6433 O O . ALA B 1 161 ? -6.844 -8.945 -20.094 1 94.25 161 ALA B O 1
ATOM 6434 N N . TYR B 1 162 ? -8.031 -7.82 -21.703 1 93 162 TYR B N 1
ATOM 6435 C CA . TYR B 1 162 ? -7.969 -6.496 -21.094 1 93 162 TYR B CA 1
ATOM 6436 C C . TYR B 1 162 ? -9.336 -5.824 -21.094 1 93 162 TYR B C 1
ATOM 6438 O O . TYR B 1 162 ? -9.977 -5.723 -22.141 1 93 162 TYR B O 1
ATOM 6446 N N . GLN B 1 163 ? -9.805 -5.469 -19.938 1 91.12 163 GLN B N 1
ATOM 6447 C CA . GLN B 1 163 ? -11.133 -4.871 -19.844 1 91.12 163 GLN B CA 1
ATOM 6448 C C . GLN B 1 163 ? -11.039 -3.385 -19.516 1 91.12 163 GLN B C 1
ATOM 6450 O O . GLN B 1 163 ? -10.383 -2.994 -18.547 1 91.12 163 GLN B O 1
ATOM 6455 N N . THR B 1 164 ? -11.688 -2.521 -20.312 1 86.88 164 THR B N 1
ATOM 6456 C CA . THR B 1 164 ? -11.891 -1.104 -20.031 1 86.88 164 THR B CA 1
ATOM 6457 C C . THR B 1 164 ? -13.328 -0.84 -19.594 1 86.88 164 THR B C 1
ATOM 6459 O O . THR B 1 164 ? -14.273 -1.213 -20.297 1 86.88 164 THR B O 1
ATOM 6462 N N . ARG B 1 165 ? -13.5 -0.362 -18.391 1 78 165 ARG B N 1
ATOM 6463 C CA . ARG B 1 165 ? -14.852 -0.206 -17.859 1 78 165 ARG B CA 1
ATOM 6464 C C . ARG B 1 165 ? -15.312 1.243 -17.969 1 78 165 ARG B C 1
ATOM 6466 O O . ARG B 1 165 ? -14.508 2.168 -17.891 1 78 165 ARG B O 1
ATOM 6473 N N . ASN B 1 166 ? -16.672 1.279 -18.188 1 69.44 166 ASN B N 1
ATOM 6474 C CA . ASN B 1 166 ? -17.344 2.576 -18.156 1 69.44 166 ASN B CA 1
ATOM 6475 C C . ASN B 1 166 ? -17.578 3.049 -16.719 1 69.44 166 ASN B C 1
ATOM 6477 O O . ASN B 1 166 ? -17.609 2.242 -15.789 1 69.44 166 ASN B O 1
ATOM 6481 N N . SER B 1 167 ? -17.719 4.355 -16.578 1 66.12 167 SER B N 1
ATOM 6482 C CA . SER B 1 167 ? -17.953 4.945 -15.258 1 66.12 167 SER B CA 1
ATOM 6483 C C . SER B 1 167 ? -19.344 4.609 -14.734 1 66.12 167 SER B C 1
ATOM 6485 O O . SER B 1 167 ? -20.297 4.574 -15.508 1 66.12 167 SER B O 1
ATOM 6487 N N . HIS B 1 168 ? -19.453 3.836 -13.711 1 75.38 168 HIS B N 1
ATOM 6488 C CA . HIS B 1 168 ? -20.719 3.656 -13 1 75.38 168 HIS B CA 1
ATOM 6489 C C . HIS B 1 168 ? -20.578 4.039 -11.531 1 75.38 168 HIS B C 1
ATOM 6491 O O . HIS B 1 168 ? -19.469 4.336 -11.062 1 75.38 168 HIS B O 1
ATOM 6497 N N . SER B 1 169 ? -21.781 4.18 -10.914 1 81.75 169 SER B N 1
ATOM 6498 C CA . SER B 1 169 ? -21.781 4.508 -9.492 1 81.75 169 SER B CA 1
ATOM 6499 C C . SER B 1 169 ? -21.359 3.312 -8.648 1 81.75 169 SER B C 1
ATOM 6501 O O . SER B 1 169 ? -22.062 2.314 -8.562 1 81.75 169 SER B O 1
ATOM 6503 N N . TYR B 1 170 ? -20.281 3.396 -8.055 1 85.06 170 TYR B N 1
ATOM 6504 C CA . TYR B 1 170 ? -19.766 2.309 -7.223 1 85.06 170 TYR B CA 1
ATOM 6505 C C . TYR B 1 170 ? -20.625 2.123 -5.977 1 85.06 170 TYR B C 1
ATOM 6507 O O . TYR B 1 170 ? -20.719 1.016 -5.445 1 85.06 170 TYR B O 1
ATOM 6515 N N . MET B 1 171 ? -21.188 3.18 -5.582 1 87.19 171 MET B N 1
ATOM 6516 C CA . MET B 1 171 ? -22.078 3.049 -4.43 1 87.19 171 MET B CA 1
ATOM 6517 C C . MET B 1 171 ? -23.328 2.262 -4.793 1 87.19 171 MET B C 1
ATOM 6519 O O . MET B 1 171 ? -23.812 1.46 -3.996 1 87.19 171 MET B O 1
ATOM 6523 N N . ALA B 1 172 ? -23.859 2.543 -5.945 1 88.56 172 ALA B N 1
ATOM 6524 C CA . ALA B 1 172 ? -25 1.766 -6.418 1 88.56 172 ALA B CA 1
ATOM 6525 C C . ALA B 1 172 ? -24.641 0.289 -6.555 1 88.56 172 ALA B C 1
ATOM 6527 O O . ALA B 1 172 ? -25.438 -0.586 -6.199 1 88.56 172 ALA B O 1
ATOM 6528 N N . ASP B 1 173 ? -23.484 0.07 -7.047 1 89.94 173 ASP B N 1
ATOM 6529 C CA . ASP B 1 173 ? -23 -1.304 -7.148 1 89.94 173 ASP B CA 1
ATOM 6530 C C . ASP B 1 173 ? -22.922 -1.959 -5.77 1 89.94 173 ASP B C 1
ATOM 6532 O O . ASP B 1 173 ? -23.281 -3.123 -5.609 1 89.94 173 ASP B O 1
ATOM 6536 N N . ALA B 1 174 ? -22.375 -1.239 -4.859 1 90.56 174 ALA B N 1
ATOM 6537 C CA . ALA B 1 174 ? -22.25 -1.768 -3.502 1 90.56 174 ALA B CA 1
ATOM 6538 C C . ALA B 1 174 ? -23.609 -2.117 -2.912 1 90.56 174 ALA B C 1
ATOM 6540 O O . ALA B 1 174 ? -23.75 -3.111 -2.193 1 90.56 174 ALA B O 1
ATOM 6541 N N . GLU B 1 175 ? -24.547 -1.289 -3.191 1 89.81 175 GLU B N 1
ATOM 6542 C CA . GLU B 1 175 ? -25.891 -1.567 -2.723 1 89.81 175 GLU B CA 1
ATOM 6543 C C . GLU B 1 175 ? -26.453 -2.84 -3.357 1 89.81 175 GLU B C 1
ATOM 6545 O O . GLU B 1 175 ? -27.094 -3.646 -2.684 1 89.81 175 GLU B O 1
ATOM 6550 N N . ASP B 1 176 ? -26.141 -2.984 -4.602 1 90.81 176 ASP B N 1
ATOM 6551 C CA . ASP B 1 176 ? -26.594 -4.172 -5.324 1 90.81 176 ASP B CA 1
ATOM 6552 C C . ASP B 1 176 ? -25.875 -5.422 -4.836 1 90.81 176 ASP B C 1
ATOM 6554 O O . ASP B 1 176 ? -26.359 -6.539 -4.996 1 90.81 176 ASP B O 1
ATOM 6558 N N . GLU B 1 177 ? -24.75 -5.242 -4.258 1 92.19 177 GLU B N 1
ATOM 6559 C CA . GLU B 1 177 ? -23.922 -6.359 -3.799 1 92.19 177 GLU B CA 1
ATOM 6560 C C . GLU B 1 177 ? -24.094 -6.594 -2.299 1 92.19 177 GLU B C 1
ATOM 6562 O O . GLU B 1 177 ? -23.5 -7.508 -1.735 1 92.19 177 GLU B O 1
ATOM 6567 N N . LYS B 1 178 ? -24.891 -5.84 -1.692 1 89.94 178 LYS B N 1
ATOM 6568 C CA . LYS B 1 178 ? -25.016 -5.777 -0.238 1 89.94 178 LYS B CA 1
ATOM 6569 C C . LYS B 1 178 ? -25.266 -7.16 0.352 1 89.94 178 LYS B C 1
ATOM 6571 O O . LYS B 1 178 ? -24.578 -7.582 1.281 1 89.94 178 LYS B O 1
ATOM 6576 N N . ASP B 1 179 ? -26.1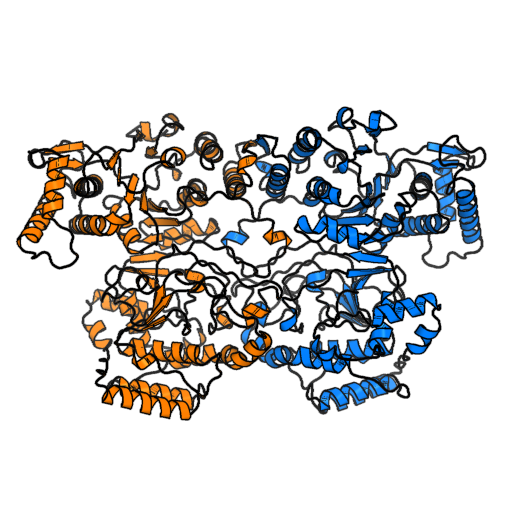88 -7.918 -0.184 1 89.19 179 ASP B N 1
ATOM 6577 C CA . ASP B 1 179 ? -26.531 -9.234 0.348 1 89.19 179 ASP B CA 1
ATOM 6578 C C . ASP B 1 179 ? -25.375 -10.211 0.182 1 89.19 179 ASP B C 1
ATOM 6580 O O . ASP B 1 179 ? -25.156 -11.086 1.025 1 89.19 179 ASP B O 1
ATOM 6584 N N . MET B 1 180 ? -24.672 -10.055 -0.839 1 91.75 180 MET B N 1
ATOM 6585 C CA . MET B 1 180 ? -23.547 -10.938 -1.13 1 91.75 180 MET B CA 1
ATOM 6586 C C . MET B 1 180 ? -22.453 -10.789 -0.074 1 91.75 180 MET B C 1
ATOM 6588 O O . MET B 1 180 ? -21.859 -11.781 0.345 1 91.75 180 MET B O 1
ATOM 6592 N N . TYR B 1 181 ? -22.266 -9.617 0.409 1 90 181 TYR B N 1
ATOM 6593 C CA . TYR B 1 181 ? -21.234 -9.375 1.412 1 90 181 TYR B CA 1
ATOM 6594 C C . TYR B 1 181 ? -21.5 -10.18 2.678 1 90 181 TYR B C 1
ATOM 6596 O O . TYR B 1 181 ? -20.578 -10.664 3.322 1 90 181 TYR B O 1
ATOM 6604 N N . PHE B 1 182 ? -22.75 -10.375 2.977 1 90.12 182 PHE B N 1
ATOM 6605 C CA . PHE B 1 182 ? -23.094 -10.898 4.293 1 90.12 182 PHE B CA 1
ATOM 6606 C C . PHE B 1 182 ? -23.625 -12.32 4.188 1 90.12 182 PHE B C 1
ATOM 6608 O O . PHE B 1 182 ? -23.766 -13.016 5.199 1 90.12 182 PHE B O 1
ATOM 6615 N N . ASP B 1 183 ? -23.859 -12.766 2.975 1 93 183 ASP B N 1
ATOM 6616 C CA . ASP B 1 183 ? -24.453 -14.094 2.818 1 93 183 ASP B CA 1
ATOM 6617 C C . ASP B 1 183 ? -23.453 -15.078 2.215 1 93 183 ASP B C 1
ATOM 6619 O O . ASP B 1 183 ? -23.703 -16.281 2.182 1 93 183 ASP B O 1
ATOM 6623 N N . THR B 1 184 ? -22.359 -14.617 1.729 1 94.56 184 THR B N 1
ATOM 6624 C CA . THR B 1 184 ? -21.438 -15.5 1.026 1 94.56 184 THR B CA 1
ATOM 6625 C C . THR B 1 184 ? -20.938 -16.594 1.951 1 94.56 184 THR B C 1
ATOM 6627 O O . THR B 1 184 ? -20.906 -17.766 1.571 1 94.56 184 THR B O 1
ATOM 6630 N N . ASP B 1 185 ? -20.578 -16.266 3.127 1 92 185 ASP B N 1
ATOM 6631 C CA . ASP B 1 185 ? -20.109 -17.281 4.074 1 92 185 ASP B CA 1
ATOM 6632 C C . ASP B 1 185 ? -21.203 -18.312 4.348 1 92 185 ASP B C 1
ATOM 6634 O O . ASP B 1 185 ? -20.922 -19.516 4.414 1 92 185 ASP B O 1
ATOM 6638 N N . ARG B 1 186 ? -22.359 -17.844 4.562 1 93.44 186 ARG B N 1
ATOM 6639 C CA . ARG B 1 186 ? -23.484 -18.734 4.793 1 93.44 186 ARG B CA 1
ATOM 6640 C C . ARG B 1 186 ? -23.703 -19.672 3.604 1 93.44 186 ARG B C 1
ATOM 6642 O O . ARG B 1 186 ? -23.969 -20.859 3.777 1 93.44 186 ARG B O 1
ATOM 6649 N N . LEU B 1 187 ? -23.609 -19.141 2.439 1 96.12 187 LEU B N 1
ATOM 6650 C CA . LEU B 1 187 ? -23.75 -19.938 1.229 1 96.12 187 LEU B CA 1
ATOM 6651 C C . LEU B 1 187 ? -22.688 -21.016 1.147 1 96.12 187 LEU B C 1
ATOM 6653 O O . LEU B 1 187 ? -22.984 -22.172 0.851 1 96.12 187 LEU B O 1
ATOM 6657 N N . LEU B 1 188 ? -21.453 -20.656 1.373 1 94.88 188 LEU B N 1
ATOM 6658 C CA . LEU B 1 188 ? -20.344 -21.609 1.288 1 94.88 188 LEU B CA 1
ATOM 6659 C C . LEU B 1 188 ? -20.5 -22.719 2.312 1 94.88 188 LEU B C 1
ATOM 6661 O O . LEU B 1 188 ? -20.25 -23.891 2.008 1 94.88 188 LEU B O 1
ATOM 6665 N N . ASP B 1 189 ? -20.922 -22.359 3.5 1 92.38 189 ASP B N 1
ATOM 6666 C CA . ASP B 1 189 ? -21.188 -23.375 4.52 1 92.38 189 ASP B CA 1
ATOM 6667 C C . ASP B 1 189 ? -22.312 -24.328 4.078 1 92.38 189 ASP B C 1
ATOM 6669 O O . ASP B 1 189 ? -22.203 -25.531 4.25 1 92.38 189 ASP B O 1
ATOM 6673 N N . PHE B 1 190 ? -23.359 -23.734 3.57 1 95.19 190 PHE B N 1
ATOM 6674 C CA . PHE B 1 190 ? -24.484 -24.516 3.068 1 95.19 190 PHE B CA 1
ATOM 6675 C C . PHE B 1 190 ? -24.031 -25.5 1.997 1 95.19 190 PHE B C 1
ATOM 6677 O O . PHE B 1 190 ? -24.328 -26.688 2.076 1 95.19 190 PHE B O 1
ATOM 6684 N N . LEU B 1 191 ? -23.234 -25 1.012 1 96.06 191 LEU B N 1
ATOM 6685 C CA . LEU B 1 191 ? -22.812 -25.828 -0.115 1 96.06 191 LEU B CA 1
ATOM 6686 C C . LEU B 1 191 ? -21.828 -26.906 0.34 1 96.06 191 LEU B C 1
ATOM 6688 O O . LEU B 1 191 ? -21.828 -28.016 -0.207 1 96.06 191 LEU B O 1
ATOM 6692 N N . THR B 1 192 ? -20.984 -26.594 1.277 1 92.44 192 THR B N 1
ATOM 6693 C CA . THR B 1 192 ? -20.031 -27.562 1.812 1 92.44 192 THR B CA 1
ATOM 6694 C C . THR B 1 192 ? -20.75 -28.719 2.492 1 92.44 192 THR B C 1
ATOM 6696 O O . THR B 1 192 ? -20.328 -29.875 2.387 1 92.44 192 THR B O 1
ATOM 6699 N N . SER B 1 193 ? -21.875 -28.438 3.115 1 91.5 193 SER B N 1
ATOM 6700 C CA . SER B 1 193 ? -22.594 -29.438 3.885 1 91.5 193 SER B CA 1
ATOM 6701 C C . SER B 1 193 ? -23.641 -30.141 3.025 1 91.5 193 SER B C 1
ATOM 6703 O O . SER B 1 193 ? -24.125 -31.219 3.396 1 91.5 193 SER B O 1
ATOM 6705 N N . TRP B 1 194 ? -23.922 -29.594 1.936 1 95.06 194 TRP B N 1
ATOM 6706 C CA . TRP B 1 194 ? -24.969 -30.125 1.072 1 95.06 194 TRP B CA 1
ATOM 6707 C C . TRP B 1 194 ? -24.578 -31.5 0.522 1 95.06 194 TRP B C 1
ATOM 6709 O O . TRP B 1 194 ? -23.406 -31.734 0.209 1 95.06 194 TRP B O 1
ATOM 6719 N N . LYS B 1 195 ? -25.625 -32.406 0.374 1 91.62 195 LYS B N 1
ATOM 6720 C CA . LYS B 1 195 ? -25.422 -33.75 -0.172 1 91.62 195 LYS B CA 1
ATOM 6721 C C . LYS B 1 195 ? -26.516 -34.094 -1.171 1 91.62 195 LYS B C 1
ATOM 6723 O O . LYS B 1 195 ? -27.688 -33.812 -0.939 1 91.62 195 LYS B O 1
ATOM 6728 N N . CYS B 1 196 ? -26.016 -34.594 -2.248 1 93.94 196 CYS B N 1
ATOM 6729 C CA . CYS B 1 196 ? -26.969 -35.188 -3.186 1 93.94 196 CYS B CA 1
ATOM 6730 C C . CYS B 1 196 ? -27.078 -36.688 -2.959 1 93.94 196 CYS B C 1
ATOM 6732 O O . CYS B 1 196 ? -26.078 -37.406 -3.006 1 93.94 196 CYS B O 1
ATOM 6734 N N . PRO B 1 197 ? -28.281 -37.219 -2.764 1 92.25 197 PRO B N 1
ATOM 6735 C CA . PRO B 1 197 ? -28.453 -38.656 -2.582 1 92.25 197 PRO B CA 1
ATOM 6736 C C . PRO B 1 197 ? -27.891 -39.469 -3.742 1 92.25 197 PRO B C 1
ATOM 6738 O O . PRO B 1 197 ? -28 -39.062 -4.902 1 92.25 197 PRO B O 1
ATOM 6741 N N . HIS B 1 198 ? -27.391 -40.688 -3.477 1 89.44 198 HIS B N 1
ATOM 6742 C CA . HIS B 1 198 ? -26.656 -41.5 -4.449 1 89.44 198 HIS B CA 1
ATOM 6743 C C . HIS B 1 198 ? -27.609 -42.031 -5.52 1 89.44 198 HIS B C 1
ATOM 6745 O O . HIS B 1 198 ? -27.172 -42.375 -6.629 1 89.44 198 HIS B O 1
ATOM 6751 N N . GLU B 1 199 ? -28.891 -42.125 -5.195 1 92.44 199 GLU B N 1
ATOM 6752 C CA . GLU B 1 199 ? -29.859 -42.719 -6.109 1 92.44 199 GLU B CA 1
ATOM 6753 C C . GLU B 1 199 ? -30.281 -41.719 -7.195 1 92.44 199 GLU B C 1
ATOM 6755 O O . GLU B 1 199 ? -30.844 -42.125 -8.211 1 92.44 199 GLU B O 1
ATOM 6760 N N . LEU B 1 200 ? -29.922 -40.5 -6.996 1 96 200 LEU B N 1
ATOM 6761 C CA . LEU B 1 200 ? -30.359 -39.469 -7.945 1 96 200 LEU B CA 1
ATOM 6762 C C . LEU B 1 200 ? -29.359 -39.344 -9.094 1 96 200 LEU B C 1
ATOM 6764 O O . LEU B 1 200 ? -28.156 -39.5 -8.891 1 96 200 LEU B O 1
ATOM 6768 N N . SER B 1 201 ? -29.922 -39.062 -10.32 1 96.81 201 SER B N 1
ATOM 6769 C CA . SER B 1 201 ? -29.078 -38.719 -11.453 1 96.81 201 SER B CA 1
ATOM 6770 C C . SER B 1 201 ? -28.5 -37.312 -11.297 1 96.81 201 SER B C 1
ATOM 6772 O O . SER B 1 201 ? -28.875 -36.594 -10.375 1 96.81 201 SER B O 1
ATOM 6774 N N . PHE B 1 202 ? -27.656 -37.031 -12.172 1 97.75 202 PHE B N 1
ATOM 6775 C CA . PHE B 1 202 ? -27.016 -35.719 -12.078 1 97.75 202 PHE B CA 1
ATOM 6776 C C . PHE B 1 202 ? -28.031 -34.594 -12.25 1 97.75 202 PHE B C 1
ATOM 6778 O O . PHE B 1 202 ? -28.031 -33.625 -11.477 1 97.75 202 PHE B O 1
ATOM 6785 N N . PHE B 1 203 ? -28.922 -34.656 -13.195 1 98.38 203 PHE B N 1
ATOM 6786 C CA . PHE B 1 203 ? -29.906 -33.594 -13.43 1 98.38 203 PHE B CA 1
ATOM 6787 C C . PHE B 1 203 ? -30.859 -33.469 -12.258 1 98.38 203 PHE B C 1
ATOM 6789 O O . PHE B 1 203 ? -31.312 -32.375 -11.93 1 98.38 203 PHE B O 1
ATOM 6796 N N . GLN B 1 204 ? -31.125 -34.594 -11.648 1 98.19 204 GLN B N 1
ATOM 6797 C CA . GLN B 1 204 ? -31.953 -34.531 -10.445 1 98.19 204 GLN B CA 1
ATOM 6798 C C . GLN B 1 204 ? -31.219 -33.812 -9.312 1 98.19 204 GLN B C 1
ATOM 6800 O O . GLN B 1 204 ? -31.844 -33.094 -8.523 1 98.19 204 GLN B O 1
ATOM 6805 N N . CYS B 1 205 ? -29.906 -34.031 -9.227 1 98 205 CYS B N 1
ATOM 6806 C CA . CYS B 1 205 ? -29.109 -33.344 -8.234 1 98 205 CYS B CA 1
ATOM 6807 C C . CYS B 1 205 ? -29.109 -31.828 -8.523 1 98 205 CYS B C 1
ATOM 6809 O O . CYS B 1 205 ? -29.172 -31.016 -7.598 1 98 205 CYS B O 1
ATOM 6811 N N . VAL B 1 206 ? -29.047 -31.469 -9.812 1 98.69 206 VAL B N 1
ATOM 6812 C CA . VAL B 1 206 ? -29.078 -30.062 -10.203 1 98.69 206 VAL B CA 1
ATOM 6813 C C . VAL B 1 206 ? -30.375 -29.422 -9.734 1 98.69 206 VAL B C 1
ATOM 6815 O O . VAL B 1 206 ? -30.375 -28.344 -9.133 1 98.69 206 VAL B O 1
ATOM 6818 N N . HIS B 1 207 ? -31.422 -30.062 -10.023 1 98.5 207 HIS B N 1
ATOM 6819 C CA . HIS B 1 207 ? -32.719 -29.562 -9.625 1 98.5 207 HIS B CA 1
ATOM 6820 C C . HIS B 1 207 ? -32.844 -29.5 -8.109 1 98.5 207 HIS B C 1
ATOM 6822 O O . HIS B 1 207 ? -33.375 -28.516 -7.566 1 98.5 207 HIS B O 1
ATOM 6828 N N . LYS B 1 208 ? -32.375 -30.469 -7.438 1 98.38 208 LYS B N 1
ATOM 6829 C CA . LYS B 1 208 ? -32.469 -30.531 -5.984 1 98.38 208 LYS B CA 1
ATOM 6830 C C . LYS B 1 208 ? -31.703 -29.391 -5.336 1 98.38 208 LYS B C 1
ATOM 6832 O O . LYS B 1 208 ? -32.188 -28.734 -4.41 1 98.38 208 LYS B O 1
ATOM 6837 N N . LEU B 1 209 ? -30.469 -29.219 -5.746 1 98.62 209 LEU B N 1
ATOM 6838 C CA . LEU B 1 209 ? -29.672 -28.141 -5.172 1 98.62 209 LEU B CA 1
ATOM 6839 C C . LEU B 1 209 ? -30.344 -26.781 -5.402 1 98.62 209 LEU B C 1
ATOM 6841 O O . LEU B 1 209 ? -30.359 -25.938 -4.508 1 98.62 209 LEU B O 1
ATOM 6845 N N . SER B 1 210 ? -30.859 -26.59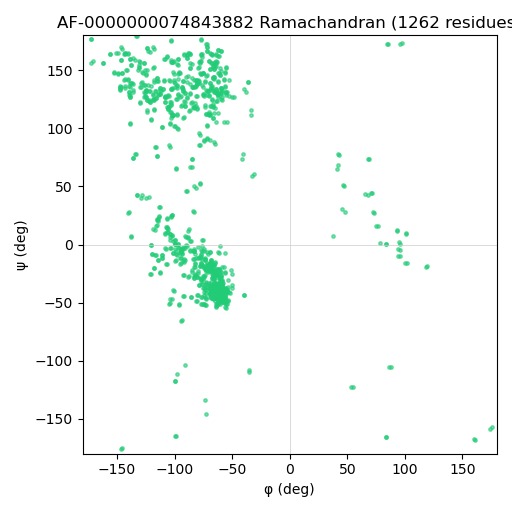4 -6.609 1 98.56 210 SER B N 1
ATOM 6846 C CA . SER B 1 210 ? -31.562 -25.344 -6.895 1 98.56 210 SER B CA 1
ATOM 6847 C C . SER B 1 210 ? -32.75 -25.141 -5.941 1 98.56 210 SER B C 1
ATOM 6849 O O . SER B 1 210 ? -32.969 -24.031 -5.457 1 98.56 210 SER B O 1
ATOM 6851 N N . SER B 1 211 ? -33.469 -26.141 -5.699 1 98.56 211 SER B N 1
ATOM 6852 C CA . SER B 1 211 ? -34.594 -26.094 -4.797 1 98.56 211 SER B CA 1
ATOM 6853 C C . SER B 1 211 ? -34.188 -25.828 -3.363 1 98.56 211 SER B C 1
ATOM 6855 O O . SER B 1 211 ? -34.781 -25 -2.674 1 98.56 211 SER B O 1
ATOM 6857 N N . ASP B 1 212 ? -33.156 -26.516 -2.904 1 98.56 212 ASP B N 1
ATOM 6858 C CA . ASP B 1 212 ? -32.656 -26.359 -1.54 1 98.56 212 ASP B CA 1
ATOM 6859 C C . ASP B 1 212 ? -32.125 -24.938 -1.318 1 98.56 212 ASP B C 1
ATOM 6861 O O . ASP B 1 212 ? -32.25 -24.391 -0.225 1 98.56 212 ASP B O 1
ATOM 6865 N N . MET B 1 213 ? -31.484 -24.359 -2.291 1 98.31 213 MET B N 1
ATOM 6866 C CA . MET B 1 213 ? -30.984 -22.984 -2.195 1 98.31 213 MET B CA 1
ATOM 6867 C C . MET B 1 213 ? -32.125 -22 -2.082 1 98.31 213 MET B C 1
ATOM 6869 O O . MET B 1 213 ? -32 -20.984 -1.389 1 98.31 213 MET B O 1
ATOM 6873 N N . ALA B 1 214 ? -33.219 -22.25 -2.771 1 98.25 214 ALA B N 1
ATOM 6874 C CA . ALA B 1 214 ? -34.406 -21.391 -2.645 1 98.25 214 ALA B CA 1
ATOM 6875 C C . ALA B 1 214 ? -35 -21.484 -1.241 1 98.25 214 ALA B C 1
ATOM 6877 O O . ALA B 1 214 ? -35.438 -20.469 -0.676 1 98.25 214 ALA B O 1
ATOM 6878 N N . LYS B 1 215 ? -35.062 -22.625 -0.702 1 97.81 215 LYS B N 1
ATOM 6879 C CA . LYS B 1 215 ? -35.562 -22.828 0.642 1 97.81 215 LYS B CA 1
ATOM 6880 C C . LYS B 1 215 ? -34.781 -22.047 1.678 1 97.81 215 LYS B C 1
ATOM 6882 O O . LYS B 1 215 ? -35.344 -21.531 2.648 1 97.81 215 LYS B O 1
ATOM 6887 N N . ASP B 1 216 ? -33.531 -21.984 1.45 1 96.62 216 ASP B N 1
ATOM 6888 C CA . ASP B 1 216 ? -32.656 -21.266 2.387 1 96.62 216 ASP B CA 1
ATOM 6889 C C . ASP B 1 216 ? -32.5 -19.797 1.976 1 96.62 216 ASP B C 1
ATOM 6891 O O . ASP B 1 216 ? -31.625 -19.094 2.48 1 96.62 216 ASP B O 1
ATOM 6895 N N . SER B 1 217 ? -33.219 -19.281 0.986 1 96.19 217 SER B N 1
ATOM 6896 C CA . SER B 1 217 ? -33.406 -17.891 0.596 1 96.19 217 SER B CA 1
ATOM 6897 C C . SER B 1 217 ? -32.125 -17.328 -0.053 1 96.19 217 SER B C 1
ATOM 6899 O O . SER B 1 217 ? -31.797 -16.156 0.147 1 96.19 217 SER B O 1
ATOM 6901 N N . PHE B 1 218 ? -31.359 -18.25 -0.662 1 96.75 218 PHE B N 1
ATOM 6902 C CA . PHE B 1 218 ? -30.25 -17.75 -1.455 1 96.75 218 PHE B CA 1
ATOM 6903 C C . PHE B 1 218 ? -30.734 -17.188 -2.781 1 96.75 218 PHE B C 1
ATOM 6905 O O . PHE B 1 218 ? -30.094 -16.312 -3.367 1 96.75 218 PHE B O 1
ATOM 6912 N N . TRP B 1 219 ? -31.75 -17.766 -3.312 1 96.94 219 TRP B N 1
ATOM 6913 C CA . TRP B 1 219 ? -32.562 -17.234 -4.398 1 96.94 219 TRP B CA 1
ATOM 6914 C C . TRP B 1 219 ? -34.031 -17.656 -4.254 1 96.94 219 TRP B C 1
ATOM 6916 O O . TRP B 1 219 ? -34.406 -18.219 -3.232 1 96.94 219 TRP B O 1
ATOM 6926 N N . ALA B 1 220 ? -34.906 -17.312 -5.223 1 97.38 220 ALA B N 1
ATOM 6927 C CA . ALA B 1 220 ? -36.344 -17.531 -5.043 1 97.38 220 ALA B CA 1
ATOM 6928 C C . ALA B 1 220 ? -36.812 -18.75 -5.828 1 97.38 220 ALA B C 1
ATOM 6930 O O . ALA B 1 220 ? -36.031 -19.375 -6.547 1 97.38 220 ALA B O 1
ATOM 6931 N N . GLU B 1 221 ? -38.062 -19.078 -5.66 1 97.62 221 GLU B N 1
ATOM 6932 C CA . GLU B 1 221 ? -38.688 -20.25 -6.27 1 97.62 221 GLU B CA 1
ATOM 6933 C C . GLU B 1 221 ? -38.719 -20.141 -7.789 1 97.62 221 GLU B C 1
ATOM 6935 O O . GLU B 1 221 ? -38.656 -21.141 -8.5 1 97.62 221 GLU B O 1
ATOM 6940 N N . GLU B 1 222 ? -38.719 -19 -8.266 1 98 222 GLU B N 1
ATOM 6941 C CA . GLU B 1 222 ? -38.688 -18.781 -9.711 1 98 222 GLU B CA 1
ATOM 6942 C C . GLU B 1 222 ? -37.438 -19.359 -10.344 1 98 222 GLU B C 1
ATOM 6944 O O . GLU B 1 222 ? -37.469 -19.859 -11.469 1 98 222 GLU B O 1
ATOM 6949 N N . ASP B 1 223 ? -36.406 -19.328 -9.625 1 98.19 223 ASP B N 1
ATOM 6950 C CA . ASP B 1 223 ? -35.125 -19.844 -10.148 1 98.19 223 ASP B CA 1
ATOM 6951 C C . ASP B 1 223 ? -35.156 -21.375 -10.172 1 98.19 223 ASP B C 1
ATOM 6953 O O . ASP B 1 223 ? -34.469 -22 -10.992 1 98.19 223 ASP B O 1
ATOM 6957 N N . VAL B 1 224 ? -35.906 -22.031 -9.32 1 98.44 224 VAL B N 1
ATOM 6958 C CA . VAL B 1 224 ? -36.094 -23.484 -9.367 1 98.44 224 VAL B CA 1
ATOM 6959 C C . VAL B 1 224 ? -36.812 -23.875 -10.648 1 98.44 224 VAL B C 1
ATOM 6961 O O . VAL B 1 224 ? -36.438 -24.828 -11.32 1 98.44 224 VAL B O 1
ATOM 6964 N N . GLU B 1 225 ? -37.781 -23.109 -10.953 1 98.25 225 GLU B N 1
ATOM 6965 C CA . GLU B 1 225 ? -38.562 -23.375 -12.156 1 98.25 225 GLU B CA 1
ATOM 6966 C C . GLU B 1 225 ? -37.75 -23.188 -13.414 1 98.25 225 GLU B C 1
ATOM 6968 O O . GLU B 1 225 ? -37.812 -24 -14.344 1 98.25 225 GLU B O 1
ATOM 6973 N N . ILE B 1 226 ? -37.031 -22.172 -13.422 1 98 226 ILE B N 1
ATOM 6974 C CA . ILE B 1 226 ? -36.188 -21.906 -14.586 1 98 226 ILE B CA 1
ATOM 6975 C C . ILE B 1 226 ? -35.156 -23 -14.742 1 98 226 ILE B C 1
ATOM 6977 O O . ILE B 1 226 ? -34.781 -23.375 -15.867 1 98 226 ILE B O 1
ATOM 6981 N N . THR B 1 227 ? -34.656 -23.484 -13.625 1 98.56 227 THR B N 1
ATOM 6982 C CA . THR B 1 227 ? -33.719 -24.609 -13.664 1 98.56 227 THR B CA 1
ATOM 6983 C C . THR B 1 227 ? -34.375 -25.828 -14.297 1 98.56 227 THR B C 1
ATOM 6985 O O . THR B 1 227 ? -33.781 -26.484 -15.148 1 98.56 227 THR B O 1
ATOM 6988 N N . ARG B 1 228 ? -35.531 -26.156 -13.867 1 98.12 228 ARG B N 1
ATOM 6989 C CA . ARG B 1 228 ? -36.25 -27.281 -14.422 1 98.12 228 ARG B CA 1
ATOM 6990 C C . ARG B 1 228 ? -36.438 -27.141 -15.93 1 98.12 228 ARG B C 1
ATOM 6992 O O . ARG B 1 228 ? -36.188 -28.078 -16.688 1 98.12 228 ARG B O 1
ATOM 6999 N N . LEU B 1 229 ? -36.844 -25.984 -16.375 1 98.25 229 LEU B N 1
ATOM 7000 C CA . LEU B 1 229 ? -37.062 -25.719 -17.781 1 98.25 229 LEU B CA 1
ATOM 7001 C C . LEU B 1 229 ? -35.75 -25.828 -18.578 1 98.25 229 LEU B C 1
ATOM 7003 O O . LEU B 1 229 ? -35.75 -26.344 -19.688 1 98.25 229 LEU B O 1
ATOM 7007 N N . TRP B 1 230 ? -34.719 -25.312 -17.984 1 98.31 230 TRP B N 1
ATOM 7008 C CA . TRP B 1 230 ? -33.406 -25.375 -18.594 1 98.31 230 TRP B CA 1
ATOM 7009 C C . TRP B 1 230 ? -32.969 -26.812 -18.828 1 98.31 230 TRP B C 1
ATOM 7011 O O . TRP B 1 230 ? -32.5 -27.172 -19.906 1 98.31 230 TRP B O 1
ATOM 7021 N N . LEU B 1 231 ? -33.156 -27.688 -17.844 1 98.31 231 LEU B N 1
ATOM 7022 C CA . LEU B 1 231 ? -32.781 -29.094 -17.938 1 98.31 231 LEU B CA 1
ATOM 7023 C C . LEU B 1 231 ? -33.625 -29.812 -18.984 1 98.31 231 LEU B C 1
ATOM 7025 O O . LEU B 1 231 ? -33.125 -30.641 -19.734 1 98.31 231 LEU B O 1
ATOM 7029 N N . GLU B 1 232 ? -34.875 -29.438 -19.031 1 97.88 232 GLU B N 1
ATOM 7030 C CA . GLU B 1 232 ? -35.75 -30.016 -20.047 1 97.88 232 GLU B CA 1
ATOM 7031 C C . GLU B 1 232 ? -35.281 -29.641 -21.453 1 97.88 232 GLU B C 1
ATOM 7033 O O . GLU B 1 232 ? -35.312 -30.469 -22.359 1 97.88 232 GLU B O 1
ATOM 7038 N N . ASP B 1 233 ? -34.906 -28.453 -21.578 1 98 233 ASP B N 1
ATOM 7039 C CA . ASP B 1 233 ? -34.438 -27.984 -22.875 1 98 233 ASP B CA 1
ATOM 7040 C C . ASP B 1 233 ? -33.156 -28.719 -23.281 1 98 233 ASP B C 1
ATOM 7042 O O . ASP B 1 233 ? -32.969 -29.047 -24.453 1 98 233 ASP B O 1
ATOM 7046 N N . LEU B 1 234 ? -32.281 -28.938 -22.328 1 97.81 234 LEU B N 1
ATOM 7047 C CA . LEU B 1 234 ? -31.062 -29.672 -22.609 1 97.81 234 LEU B CA 1
ATOM 7048 C C . LEU B 1 234 ? -31.359 -31.094 -23.062 1 97.81 234 LEU B C 1
ATOM 7050 O O . LEU B 1 234 ? -30.797 -31.578 -24.047 1 97.81 234 LEU B O 1
ATOM 7054 N N . ILE B 1 235 ? -32.281 -31.719 -22.391 1 97.31 235 ILE B N 1
ATOM 7055 C CA . ILE B 1 235 ? -32.656 -33.094 -22.719 1 97.31 235 ILE B CA 1
ATOM 7056 C C . ILE B 1 235 ? -33.25 -33.125 -24.125 1 97.31 235 ILE B C 1
ATOM 7058 O O . ILE B 1 235 ? -32.875 -33.969 -24.953 1 97.31 235 ILE B O 1
ATOM 7062 N N . LYS B 1 236 ? -34.094 -32.188 -24.422 1 97.62 236 LYS B N 1
ATOM 7063 C CA . LYS B 1 236 ? -34.781 -32.125 -25.703 1 97.62 236 LYS B CA 1
ATOM 7064 C C . LYS B 1 236 ? -33.781 -31.875 -26.844 1 97.62 236 LYS B C 1
ATOM 7066 O O . LYS B 1 236 ? -34 -32.344 -27.969 1 97.62 236 LYS B O 1
ATOM 7071 N N . SER B 1 237 ? -32.75 -31.219 -26.531 1 96.88 237 SER B N 1
ATOM 7072 C CA . SER B 1 237 ? -31.766 -30.859 -27.547 1 96.88 237 SER B CA 1
ATOM 7073 C C . SER B 1 237 ? -30.734 -31.984 -27.734 1 96.88 237 SER B C 1
ATOM 7075 O O . SER B 1 237 ? -29.828 -31.859 -28.562 1 96.88 237 SER B O 1
ATOM 7077 N N . GLY B 1 238 ? -30.797 -33 -26.922 1 96.81 238 GLY B N 1
ATOM 7078 C CA . GLY B 1 238 ? -29.906 -34.156 -27.078 1 96.81 238 GLY B CA 1
ATOM 7079 C C . GLY B 1 238 ? -28.656 -34.031 -26.234 1 96.81 238 GLY B C 1
ATOM 7080 O O . GLY B 1 238 ? -27.688 -34.781 -26.469 1 96.81 238 GLY B O 1
ATOM 7081 N N . TYR B 1 239 ? -28.594 -33.125 -25.328 1 96.75 239 TYR B N 1
ATOM 7082 C CA . TYR B 1 239 ? -27.453 -33 -24.422 1 96.75 239 TYR B CA 1
ATOM 7083 C C . TYR B 1 239 ? -27.359 -34.188 -23.484 1 96.75 239 TYR B C 1
ATOM 7085 O O . TYR B 1 239 ? -28.297 -34.5 -22.75 1 96.75 239 TYR B O 1
ATOM 7093 N N . PRO B 1 240 ? -26.234 -34.906 -23.594 1 96.56 240 PRO B N 1
ATOM 7094 C CA . PRO B 1 240 ? -26.109 -36.094 -22.703 1 96.56 240 PRO B CA 1
ATOM 7095 C C . PRO B 1 240 ? -25.922 -35.688 -21.25 1 96.56 240 PRO B C 1
ATOM 7097 O O . PRO B 1 240 ? -25.031 -34.906 -20.922 1 96.56 240 PRO B O 1
ATOM 7100 N N . GLU B 1 241 ? -26.719 -36.25 -20.422 1 96.69 241 GLU B N 1
ATOM 7101 C CA . GLU B 1 241 ? -26.547 -36.031 -19 1 96.69 241 GLU B CA 1
ATOM 7102 C C . GLU B 1 241 ? -25.219 -36.594 -18.5 1 96.69 241 GLU B C 1
ATOM 7104 O O . GLU B 1 241 ? -24.906 -37.75 -18.703 1 96.69 241 GLU B O 1
ATOM 7109 N N . PRO B 1 242 ? -24.391 -35.75 -17.875 1 96.31 242 PRO B N 1
ATOM 7110 C CA . PRO B 1 242 ? -23.141 -36.25 -17.328 1 96.31 242 PRO B CA 1
ATOM 7111 C C . PRO B 1 242 ? -23.344 -37.344 -16.266 1 96.31 242 PRO B C 1
ATOM 7113 O O . PRO B 1 242 ? -24.359 -37.312 -15.555 1 96.31 242 PRO B O 1
ATOM 7116 N N . SER B 1 243 ? -22.391 -38.25 -16.172 1 94.38 243 SER B N 1
ATOM 7117 C CA . SER B 1 243 ? -22.453 -39.312 -15.18 1 94.38 243 SER B CA 1
ATOM 7118 C C . SER B 1 243 ? -21.859 -38.875 -13.852 1 94.38 243 SER B C 1
ATOM 7120 O O . SER B 1 243 ? -20.812 -38.188 -13.82 1 94.38 243 SER B O 1
ATOM 7122 N N . ARG B 1 244 ? -22.469 -39.219 -12.797 1 94.25 244 ARG B N 1
ATOM 7123 C CA . ARG B 1 244 ? -21.953 -38.906 -11.469 1 94.25 244 ARG B CA 1
ATOM 7124 C C . ARG B 1 244 ? -20.781 -39.812 -11.109 1 94.25 244 ARG B C 1
ATOM 7126 O O . ARG B 1 244 ? -20.719 -40.969 -11.555 1 94.25 244 ARG B O 1
ATOM 7133 N N . VAL B 1 245 ? -19.891 -39.219 -10.344 1 89 245 VAL B N 1
ATOM 7134 C CA . VAL B 1 245 ? -18.734 -40 -9.891 1 89 245 VAL B CA 1
ATOM 7135 C C . VAL B 1 245 ? -18.953 -40.469 -8.453 1 89 245 VAL B C 1
ATOM 7137 O O . VAL B 1 245 ? -19.531 -39.75 -7.641 1 89 245 VAL B O 1
ATOM 7140 N N . ASN B 1 246 ? -18.562 -41.656 -8.211 1 82.5 246 ASN B N 1
ATOM 7141 C CA . ASN B 1 246 ? -18.656 -42.25 -6.883 1 82.5 246 ASN B CA 1
ATOM 7142 C C . ASN B 1 246 ? -17.312 -42.281 -6.184 1 82.5 246 ASN B C 1
ATOM 7144 O O . ASN B 1 246 ? -16.438 -43.062 -6.531 1 82.5 246 ASN B O 1
ATOM 7148 N N . VAL B 1 247 ? -17.172 -41.469 -5.191 1 76.5 247 VAL B N 1
ATOM 7149 C CA . VAL B 1 247 ? -15.898 -41.344 -4.504 1 76.5 247 VAL B CA 1
ATOM 7150 C C . VAL B 1 247 ? -15.586 -42.625 -3.734 1 76.5 247 VAL B C 1
ATOM 7152 O O . VAL B 1 247 ? -14.414 -43 -3.594 1 76.5 247 VAL B O 1
ATOM 7155 N N . THR B 1 248 ? -16.562 -43.281 -3.262 1 76.88 248 THR B N 1
ATOM 7156 C CA . THR B 1 248 ? -16.344 -44.5 -2.516 1 76.88 248 THR B CA 1
ATOM 7157 C C . THR B 1 248 ? -15.664 -45.562 -3.391 1 76.88 248 THR B C 1
ATOM 7159 O O . THR B 1 248 ? -14.781 -46.281 -2.926 1 76.88 248 THR B O 1
ATOM 7162 N N . SER B 1 249 ? -16.047 -45.531 -4.539 1 76.5 249 SER B N 1
ATOM 7163 C CA . SER B 1 249 ? -15.422 -46.469 -5.469 1 76.5 249 SER B CA 1
ATOM 7164 C C . SER B 1 249 ? -13.953 -46.094 -5.711 1 76.5 249 SER B C 1
ATOM 7166 O O . SER B 1 249 ? -13.094 -47 -5.711 1 76.5 249 SER B O 1
ATOM 7168 N N . ALA B 1 250 ? -13.703 -44.875 -5.867 1 78.25 250 ALA B N 1
ATOM 7169 C CA . ALA B 1 250 ? -12.336 -44.406 -6.098 1 78.25 250 ALA B CA 1
ATOM 7170 C C . ALA B 1 250 ? -11.453 -44.688 -4.883 1 78.25 250 ALA B C 1
ATOM 7172 O O . ALA B 1 250 ? -10.305 -45.125 -5.027 1 78.25 250 ALA B O 1
ATOM 7173 N N . PHE B 1 251 ? -12.008 -44.469 -3.725 1 84.44 251 PHE B N 1
ATOM 7174 C CA . PHE B 1 251 ? -11.289 -44.688 -2.477 1 84.44 251 PHE B CA 1
ATOM 7175 C C . PHE B 1 251 ? -10.992 -46.156 -2.273 1 84.44 251 PHE B C 1
ATOM 7177 O O . PHE B 1 251 ? -9.898 -46.531 -1.855 1 84.44 251 PHE B O 1
ATOM 7184 N N . SER B 1 252 ? -11.906 -46.969 -2.682 1 83.81 252 SER B N 1
ATOM 7185 C CA . SER B 1 252 ? -11.781 -48.406 -2.451 1 83.81 252 SER B CA 1
ATOM 7186 C C . SER B 1 252 ? -10.727 -49 -3.363 1 83.81 252 SER B C 1
ATOM 7188 O O . SER B 1 252 ? -10.156 -50.062 -3.045 1 83.81 252 SER B O 1
ATOM 7190 N N . GLN B 1 253 ? -10.438 -48.344 -4.438 1 85.25 253 GLN B N 1
ATOM 7191 C CA . GLN B 1 253 ? -9.477 -48.875 -5.41 1 85.25 253 GLN B CA 1
ATOM 7192 C C . GLN B 1 253 ? -8.047 -48.531 -5.004 1 85.25 253 GLN B C 1
ATOM 7194 O O . GLN B 1 253 ? -7.094 -49.062 -5.562 1 85.25 253 GLN B O 1
ATOM 7199 N N . LEU B 1 254 ? -7.934 -47.781 -3.992 1 87.56 254 LEU B N 1
ATOM 7200 C CA . LEU B 1 254 ? -6.605 -47.375 -3.541 1 87.56 254 LEU B CA 1
ATOM 7201 C C . LEU B 1 254 ? -5.953 -48.5 -2.723 1 87.56 254 LEU B C 1
ATOM 7203 O O . LEU B 1 254 ? -6.648 -49.312 -2.131 1 87.56 254 LEU B O 1
ATOM 7207 N N . SER B 1 255 ? -4.617 -48.5 -2.768 1 90.38 255 SER B N 1
ATOM 7208 C CA . SER B 1 255 ? -3.885 -49.438 -1.905 1 90.38 255 SER B CA 1
ATOM 7209 C C . SER B 1 255 ? -4.125 -49.125 -0.432 1 90.38 255 SER B C 1
ATOM 7211 O O . SER B 1 255 ? -4.551 -48.031 -0.087 1 90.38 255 SER B O 1
ATOM 7213 N N . PRO B 1 256 ? -3.92 -50.094 0.343 1 89 256 PRO B N 1
ATOM 7214 C CA . PRO B 1 256 ? -4.117 -49.844 1.775 1 89 256 PRO B CA 1
ATOM 7215 C C . PRO B 1 256 ? -3.281 -48.688 2.301 1 89 256 PRO B C 1
ATOM 7217 O O . PRO B 1 256 ? -3.75 -47.938 3.146 1 89 256 PRO B O 1
ATOM 7220 N N . VAL B 1 257 ? -2.145 -48.625 1.802 1 88.56 257 VAL B N 1
ATOM 7221 C CA . VAL B 1 257 ? -1.269 -47.531 2.23 1 88.56 257 VAL B CA 1
ATOM 7222 C C . VAL B 1 257 ? -1.856 -46.188 1.796 1 88.56 257 VAL B C 1
ATOM 7224 O O . VAL B 1 257 ? -1.888 -45.25 2.576 1 88.56 257 VAL B O 1
ATOM 7227 N N . GLU B 1 258 ? -2.355 -46.156 0.667 1 88.56 258 GLU B N 1
ATOM 7228 C CA . GLU B 1 258 ? -2.957 -44.938 0.143 1 88.56 258 GLU B CA 1
ATOM 7229 C C . GLU B 1 258 ? -4.238 -44.594 0.895 1 88.56 258 GLU B C 1
ATOM 7231 O O . GLU B 1 258 ? -4.527 -43.438 1.122 1 88.56 258 GLU B O 1
ATOM 7236 N N . GLN B 1 259 ? -4.949 -45.562 1.257 1 88.94 259 GLN B N 1
ATOM 7237 C CA . GLN B 1 259 ? -6.176 -45.344 2.012 1 88.94 259 GLN B CA 1
ATOM 7238 C C . GLN B 1 259 ? -5.883 -44.688 3.355 1 88.94 259 GLN B C 1
ATOM 7240 O O . GLN B 1 259 ? -6.617 -43.812 3.791 1 88.94 259 GLN B O 1
ATOM 7245 N N . LYS B 1 260 ? -4.836 -45.156 3.941 1 88.69 260 LYS B N 1
ATOM 7246 C CA . LYS B 1 260 ? -4.438 -44.562 5.219 1 88.69 260 LYS B CA 1
ATOM 7247 C C . LYS B 1 260 ? -4.055 -43.094 5.055 1 88.69 260 LYS B C 1
ATOM 7249 O O . LYS B 1 260 ? -4.398 -42.281 5.895 1 88.69 260 LYS B O 1
ATOM 7254 N N . ILE B 1 261 ? -3.404 -42.812 3.967 1 87.06 261 ILE B N 1
ATOM 7255 C CA . ILE B 1 261 ? -2.975 -41.438 3.689 1 87.06 261 ILE B CA 1
ATOM 7256 C C . ILE B 1 261 ? -4.195 -40.562 3.455 1 87.06 261 ILE B C 1
ATOM 7258 O O . ILE B 1 261 ? -4.293 -39.469 4.016 1 87.06 261 ILE B O 1
ATOM 7262 N N . VAL B 1 262 ? -5.074 -41 2.717 1 87.44 262 VAL B N 1
ATOM 7263 C CA . VAL B 1 262 ? -6.281 -40.281 2.365 1 87.44 262 VAL B CA 1
ATOM 7264 C C . VAL B 1 262 ? -7.105 -40 3.621 1 87.44 262 VAL B C 1
ATOM 7266 O O . VAL B 1 262 ? -7.625 -38.906 3.807 1 87.44 262 VAL B O 1
ATOM 7269 N N . LYS B 1 263 ? -7.223 -40.969 4.445 1 85.38 263 LYS B N 1
ATOM 7270 C CA . LYS B 1 263 ? -7.973 -40.812 5.688 1 85.38 263 LYS B CA 1
ATOM 7271 C C . LYS B 1 263 ? -7.328 -39.75 6.574 1 85.38 263 LYS B C 1
ATOM 7273 O O . LYS B 1 263 ? -8.031 -38.906 7.172 1 85.38 263 LYS B O 1
ATOM 7278 N N . LYS B 1 264 ? -6.086 -39.781 6.578 1 84.44 264 LYS B N 1
ATOM 7279 C CA . LYS B 1 264 ? -5.371 -38.812 7.375 1 84.44 264 LYS B CA 1
ATOM 7280 C C . LYS B 1 264 ? -5.562 -37.406 6.801 1 84.44 264 LYS B C 1
ATOM 7282 O O . LYS B 1 264 ? -5.809 -36.438 7.547 1 84.44 264 LYS B O 1
ATOM 7287 N N . MET B 1 265 ? -5.488 -37.312 5.516 1 85.38 265 MET B N 1
ATOM 7288 C CA . MET B 1 265 ? -5.625 -36.031 4.836 1 85.38 265 MET B CA 1
ATOM 7289 C C . MET B 1 265 ? -7.039 -35.469 4.984 1 85.38 265 MET B C 1
ATOM 7291 O O . MET B 1 265 ? -7.23 -34.25 5.121 1 85.38 265 MET B O 1
ATOM 7295 N N . SER B 1 266 ? -8.008 -36.344 4.938 1 82.19 266 SER B N 1
ATOM 7296 C CA . SER B 1 266 ? -9.406 -35.906 4.988 1 82.19 266 SER B CA 1
ATOM 7297 C C . SER B 1 266 ? -9.766 -35.344 6.348 1 82.19 266 SER B C 1
ATOM 7299 O O . SER B 1 266 ? -10.734 -34.594 6.473 1 82.19 266 SER B O 1
ATOM 7301 N N . ARG B 1 267 ? -8.969 -35.562 7.344 1 78.31 267 ARG B N 1
ATOM 7302 C CA . ARG B 1 267 ? -9.234 -35.094 8.695 1 78.31 267 ARG B CA 1
ATOM 7303 C C . ARG B 1 267 ? -8.516 -33.75 8.953 1 78.31 267 ARG B C 1
ATOM 7305 O O . ARG B 1 267 ? -8.805 -33.062 9.938 1 78.31 267 ARG B O 1
ATOM 7312 N N . ALA B 1 268 ? -7.629 -33.406 8.031 1 72.88 268 ALA B N 1
ATOM 7313 C CA . ALA B 1 268 ? -6.773 -32.25 8.281 1 72.88 268 ALA B CA 1
ATOM 7314 C C . ALA B 1 268 ? -7.09 -31.125 7.316 1 72.88 268 ALA B C 1
ATOM 7316 O O . ALA B 1 268 ? -6.258 -30.234 7.094 1 72.88 268 ALA B O 1
ATOM 7317 N N . ILE B 1 269 ? -8.266 -31.125 6.832 1 68.81 269 ILE B N 1
ATOM 7318 C CA . ILE B 1 269 ? -8.578 -30.094 5.84 1 68.81 269 ILE B CA 1
ATOM 7319 C C . ILE B 1 269 ? -8.727 -28.734 6.523 1 68.81 269 ILE B C 1
ATOM 7321 O O . ILE B 1 269 ? -9.508 -28.594 7.469 1 68.81 269 ILE B O 1
ATOM 7325 N N . PRO B 1 270 ? -7.898 -27.797 6.121 1 65.12 270 PRO B N 1
ATOM 7326 C CA . PRO B 1 270 ? -8.055 -26.469 6.695 1 65.12 270 PRO B CA 1
ATOM 7327 C C . PRO B 1 270 ? -9.336 -25.766 6.234 1 65.12 270 PRO B C 1
ATOM 7329 O O . PRO B 1 270 ? -9.602 -25.688 5.031 1 65.12 270 PRO B O 1
ATOM 7332 N N . ARG B 1 271 ? -10.281 -25.578 7.129 1 67.69 271 ARG B N 1
ATOM 7333 C CA . ARG B 1 271 ? -11.523 -24.906 6.793 1 67.69 271 ARG B CA 1
ATOM 7334 C C . ARG B 1 271 ? -11.43 -23.406 7.102 1 67.69 271 ARG B C 1
ATOM 7336 O O . ARG B 1 271 ? -10.742 -23 8.039 1 67.69 271 ARG B O 1
ATOM 7343 N N . HIS B 1 272 ? -11.898 -22.609 6.145 1 62.59 272 HIS B N 1
ATOM 7344 C CA . HIS B 1 272 ? -11.875 -21.172 6.375 1 62.59 272 HIS B CA 1
ATOM 7345 C C . HIS B 1 272 ? -12.773 -20.781 7.547 1 62.59 272 HIS B C 1
ATOM 7347 O O . HIS B 1 272 ? -12.461 -19.844 8.289 1 62.59 272 HIS B O 1
ATOM 7353 N N . ASN B 1 273 ? -14.016 -21.328 7.664 1 58.09 273 ASN B N 1
ATOM 7354 C CA . ASN B 1 273 ? -14.898 -21.047 8.789 1 58.09 273 ASN B CA 1
ATOM 7355 C C . ASN B 1 273 ? -14.961 -22.203 9.766 1 58.09 273 ASN B C 1
ATOM 7357 O O . ASN B 1 273 ? -15.359 -23.312 9.398 1 58.09 273 ASN B O 1
ATOM 7361 N N . THR B 1 274 ? -14.008 -22.266 10.727 1 51.03 274 THR B N 1
ATOM 7362 C CA . THR B 1 274 ? -13.773 -23.375 11.648 1 51.03 274 THR B CA 1
ATOM 7363 C C . THR B 1 274 ? -15.016 -23.656 12.484 1 51.03 274 THR B C 1
ATOM 7365 O O . THR B 1 274 ? -15.016 -24.562 13.32 1 51.03 274 THR B O 1
ATOM 7368 N N . GLN B 1 275 ? -15.898 -22.812 12.617 1 45.78 275 GLN B N 1
ATOM 7369 C CA . GLN B 1 275 ? -16.844 -23.172 13.672 1 45.78 275 GLN B CA 1
ATOM 7370 C C . GLN B 1 275 ? -17.406 -24.578 13.453 1 45.78 275 GLN B C 1
ATOM 7372 O O . GLN B 1 275 ? -17.969 -25.172 14.367 1 45.78 275 GLN B O 1
ATOM 7377 N N . ALA B 1 276 ? -17.5 -24.938 12.25 1 42.72 276 ALA B N 1
ATOM 7378 C CA . ALA B 1 276 ? -18.25 -26.188 12.109 1 42.72 276 ALA B CA 1
ATOM 7379 C C . ALA B 1 276 ? -17.375 -27.391 12.438 1 42.72 276 ALA B C 1
ATOM 7381 O O . ALA B 1 276 ? -17.688 -28.516 12.039 1 42.72 276 ALA B O 1
ATOM 7382 N N . ALA B 1 277 ? -16.172 -27.141 12.734 1 44.19 277 ALA B N 1
ATOM 7383 C CA . ALA B 1 277 ? -15.32 -28.328 12.867 1 44.19 277 ALA B CA 1
ATOM 7384 C C . ALA B 1 277 ? -15.836 -29.25 13.969 1 44.19 277 ALA B C 1
ATOM 7386 O O . ALA B 1 277 ? -15.094 -29.609 14.883 1 44.19 277 ALA B O 1
ATOM 7387 N N . GLU B 1 278 ? -16.797 -28.922 14.586 1 40.59 278 GLU B N 1
ATOM 7388 C CA . GLU B 1 278 ? -16.828 -29.922 15.648 1 40.59 278 GLU B CA 1
ATOM 7389 C C . GLU B 1 278 ? -16.359 -31.281 15.148 1 40.59 278 GLU B C 1
ATOM 7391 O O . GLU B 1 278 ? -15.484 -31.891 15.75 1 40.59 278 GLU B O 1
ATOM 7396 N N . GLU B 1 279 ? -17.297 -32.188 15.047 1 41.31 279 GLU B N 1
ATOM 7397 C CA . GLU B 1 279 ? -17.141 -33.594 15.414 1 41.31 279 GLU B CA 1
ATOM 7398 C C . GLU B 1 279 ? -16.266 -34.344 14.414 1 41.31 279 GLU B C 1
ATOM 7400 O O . GLU B 1 279 ? -15.984 -33.844 13.328 1 41.31 279 GLU B O 1
ATOM 7405 N N . ASN B 1 280 ? -16.516 -35.844 14.055 1 49.12 280 ASN B N 1
ATOM 7406 C CA . ASN B 1 280 ? -16.109 -37.25 13.93 1 49.12 280 ASN B CA 1
ATOM 7407 C C . ASN B 1 280 ? -15.539 -37.531 12.547 1 49.12 280 ASN B C 1
ATOM 7409 O O . ASN B 1 280 ? -14.328 -37.438 12.344 1 49.12 280 ASN B O 1
ATOM 7413 N N . GLN B 1 281 ? -16.312 -38.188 11.656 1 63.12 281 GLN B N 1
ATOM 7414 C CA . GLN B 1 281 ? -16.094 -38.938 10.43 1 63.12 281 GLN B CA 1
ATOM 7415 C C . GLN B 1 281 ? -15.93 -38 9.234 1 63.12 281 GLN B C 1
ATOM 7417 O O . GLN B 1 281 ? -16.703 -37.062 9.07 1 63.12 281 GLN B O 1
ATOM 7422 N N . PRO B 1 282 ? -14.742 -37.938 8.516 1 78.12 282 PRO B N 1
ATOM 7423 C CA . PRO B 1 282 ? -14.594 -37.188 7.281 1 78.12 282 PRO B CA 1
ATOM 7424 C C . PRO B 1 282 ? -15.828 -37.25 6.383 1 78.12 282 PRO B C 1
ATOM 7426 O O . PRO B 1 282 ? -16.438 -38.312 6.273 1 78.12 282 PRO B O 1
ATOM 7429 N N . SER B 1 283 ? -16.234 -36.062 5.93 1 81.75 283 SER B N 1
ATOM 7430 C CA . SER B 1 283 ? -17.344 -36.031 4.98 1 81.75 283 SER B CA 1
ATOM 7431 C C . SER B 1 283 ? -16.938 -36.625 3.633 1 81.75 283 SER B C 1
ATOM 7433 O O . SER B 1 283 ? -15.766 -36.906 3.41 1 81.75 283 SER B O 1
ATOM 7435 N N . GLU B 1 284 ? -17.922 -36.938 2.852 1 83.75 284 GLU B N 1
ATOM 7436 C CA . GLU B 1 284 ? -17.656 -37.375 1.49 1 83.75 284 GLU B CA 1
ATOM 7437 C C . GLU B 1 284 ? -16.812 -36.375 0.72 1 83.75 284 GLU B C 1
ATOM 7439 O O . GLU B 1 284 ? -15.938 -36.75 -0.063 1 83.75 284 GLU B O 1
ATOM 7444 N N . LEU B 1 285 ? -17.125 -35.156 0.96 1 86.12 285 LEU B N 1
ATOM 7445 C CA . LEU B 1 285 ? -16.391 -34.062 0.291 1 86.12 285 LEU B CA 1
ATOM 7446 C C . LEU B 1 285 ? -14.938 -34.062 0.749 1 86.12 285 LEU B C 1
ATOM 7448 O O . LEU B 1 285 ? -14.031 -33.812 -0.054 1 86.12 285 LEU B O 1
ATOM 7452 N N . ASP B 1 286 ? -14.719 -34.281 1.968 1 86.81 286 ASP B N 1
ATOM 7453 C CA . ASP B 1 286 ? -13.359 -34.375 2.498 1 86.81 286 ASP B CA 1
ATOM 7454 C C . ASP B 1 286 ? -12.578 -35.5 1.846 1 86.81 286 ASP B C 1
ATOM 7456 O O . ASP B 1 286 ? -11.398 -35.375 1.534 1 86.81 286 ASP B O 1
ATOM 7460 N N . LEU B 1 287 ? -13.273 -36.562 1.702 1 86.38 287 LEU B N 1
ATOM 7461 C CA . LEU B 1 287 ? -12.656 -37.719 1.062 1 86.38 287 LEU B CA 1
ATOM 7462 C C . LEU B 1 287 ? -12.32 -37.406 -0.396 1 86.38 287 LEU B C 1
ATOM 7464 O O . LEU B 1 287 ? -11.258 -37.781 -0.883 1 86.38 287 LEU B O 1
ATOM 7468 N N . LYS B 1 288 ? -13.25 -36.812 -1.084 1 87.81 288 LYS B N 1
ATOM 7469 C CA . LYS B 1 288 ? -13.016 -36.438 -2.477 1 87.81 288 LYS B CA 1
ATOM 7470 C C . LYS B 1 288 ? -11.789 -35.531 -2.604 1 87.81 288 LYS B C 1
ATOM 7472 O O . LYS B 1 288 ? -10.953 -35.75 -3.486 1 87.81 288 LYS B O 1
ATOM 7477 N N . TRP B 1 289 ? -11.719 -34.594 -1.748 1 89 289 TRP B N 1
ATOM 7478 C CA . TRP B 1 289 ? -10.586 -33.656 -1.747 1 89 289 TRP B CA 1
ATOM 7479 C C . TRP B 1 289 ? -9.273 -34.406 -1.532 1 89 289 TRP B C 1
ATOM 7481 O O . TRP B 1 289 ? -8.297 -34.188 -2.254 1 89 289 TRP B O 1
ATOM 7491 N N . ALA B 1 290 ? -9.242 -35.312 -0.58 1 88.56 290 ALA B N 1
ATOM 7492 C CA . ALA B 1 290 ? -8.031 -36.062 -0.222 1 88.56 290 ALA B CA 1
ATOM 7493 C C . ALA B 1 290 ? -7.594 -37 -1.353 1 88.56 290 ALA B C 1
ATOM 7495 O O . ALA B 1 290 ? -6.398 -37.125 -1.616 1 88.56 290 ALA B O 1
ATOM 7496 N N . VAL B 1 291 ? -8.531 -37.562 -1.961 1 87.62 291 VAL B N 1
ATOM 7497 C CA . VAL B 1 291 ? -8.227 -38.469 -3.064 1 87.62 291 VAL B CA 1
ATOM 7498 C C . VAL B 1 291 ? -7.586 -37.688 -4.211 1 87.62 291 VAL B C 1
ATOM 7500 O O . VAL B 1 291 ? -6.656 -38.188 -4.855 1 87.62 291 VAL B O 1
ATOM 7503 N N . THR B 1 292 ? -8.078 -36.562 -4.395 1 87.25 292 THR B N 1
ATOM 7504 C CA . THR B 1 292 ? -7.551 -35.719 -5.473 1 87.25 292 THR B CA 1
ATOM 7505 C C . THR B 1 292 ? -6.18 -35.156 -5.098 1 87.25 292 THR B C 1
ATOM 7507 O O . THR B 1 292 ? -5.227 -35.281 -5.871 1 87.25 292 THR B O 1
ATOM 7510 N N . THR B 1 293 ? -5.957 -34.656 -3.924 1 88 293 THR B N 1
ATOM 7511 C CA . THR B 1 293 ? -4.789 -33.844 -3.578 1 88 293 THR B CA 1
ATOM 7512 C C . THR B 1 293 ? -3.66 -34.75 -3.051 1 88 293 THR B C 1
ATOM 7514 O O . THR B 1 293 ? -2.549 -34.25 -2.814 1 88 293 THR B O 1
ATOM 7517 N N . ARG B 1 294 ? -3.939 -36 -2.955 1 85.31 294 ARG B N 1
ATOM 7518 C CA . ARG B 1 294 ? -2.859 -36.906 -2.602 1 85.31 294 ARG B CA 1
ATOM 7519 C C . ARG B 1 294 ? -1.884 -37.094 -3.762 1 85.31 294 ARG B C 1
ATOM 7521 O O . ARG B 1 294 ? -0.751 -37.531 -3.566 1 85.31 294 ARG B O 1
ATOM 7528 N N . ARG B 1 295 ? -2.344 -36.75 -4.852 1 86.94 295 ARG B N 1
ATOM 7529 C CA . ARG B 1 295 ? -1.558 -36.969 -6.066 1 86.94 295 ARG B CA 1
ATOM 7530 C C . ARG B 1 295 ? -0.602 -35.781 -6.293 1 86.94 295 ARG B C 1
ATOM 7532 O O . ARG B 1 295 ? -0.809 -34.688 -5.762 1 86.94 295 ARG B O 1
ATOM 7539 N N . GLY B 1 296 ? 0.419 -36.156 -7.023 1 89.44 296 GLY B N 1
ATOM 7540 C CA . GLY B 1 296 ? 1.294 -35.094 -7.512 1 89.44 296 GLY B CA 1
ATOM 7541 C C . GLY B 1 296 ? 2.355 -34.688 -6.504 1 89.44 296 GLY B C 1
ATOM 7542 O O . GLY B 1 296 ? 2.346 -35.156 -5.363 1 89.44 296 GLY B O 1
ATOM 7543 N N . SER B 1 297 ? 3.26 -33.844 -6.93 1 93.81 297 SER B N 1
ATOM 7544 C CA . SER B 1 297 ? 4.344 -33.312 -6.098 1 93.81 297 SER B CA 1
ATOM 7545 C C . SER B 1 297 ? 3.879 -32.125 -5.258 1 93.81 297 SER B C 1
ATOM 7547 O O . SER B 1 297 ? 3.055 -31.344 -5.707 1 93.81 297 SER B O 1
ATOM 7549 N N . TYR B 1 298 ? 4.398 -32.094 -4.02 1 93.62 298 TYR B N 1
ATOM 7550 C CA . TYR B 1 298 ? 4.121 -30.969 -3.133 1 93.62 298 TYR B CA 1
ATOM 7551 C C . TYR B 1 298 ? 4.844 -29.719 -3.604 1 93.62 298 TYR B C 1
ATOM 7553 O O . TYR B 1 298 ? 6.043 -29.75 -3.893 1 93.62 298 TYR B O 1
ATOM 7561 N N . VAL B 1 299 ? 4.078 -28.547 -3.672 1 96.06 299 VAL B N 1
ATOM 7562 C CA . VAL B 1 299 ? 4.648 -27.312 -4.211 1 96.06 299 VAL B CA 1
ATOM 7563 C C . VAL B 1 299 ? 4.188 -26.125 -3.377 1 96.06 299 VAL B C 1
ATOM 7565 O O . VAL B 1 299 ? 3.012 -26.031 -3.023 1 96.06 299 VAL B O 1
ATOM 7568 N N . TYR B 1 300 ? 5.156 -25.297 -2.992 1 95.56 300 TYR B N 1
ATOM 7569 C CA . TYR B 1 300 ? 4.844 -23.906 -2.662 1 95.56 300 TYR B CA 1
ATOM 7570 C C . TYR B 1 300 ? 4.93 -23.016 -3.896 1 95.56 300 TYR B C 1
ATOM 7572 O O . TYR B 1 300 ? 5.926 -23.047 -4.621 1 95.56 300 TYR B O 1
ATOM 7580 N N . PHE B 1 301 ? 3.881 -22.312 -4.137 1 95.94 301 PHE B N 1
ATOM 7581 C CA . PHE B 1 301 ? 3.959 -21.422 -5.289 1 95.94 301 PHE B CA 1
ATOM 7582 C C . PHE B 1 301 ? 3.531 -20 -4.91 1 95.94 301 PHE B C 1
ATOM 7584 O O . PHE B 1 301 ? 2.502 -19.812 -4.262 1 95.94 301 PHE B O 1
ATOM 7591 N N . VAL B 1 302 ? 4.324 -19.047 -5.398 1 91.19 302 VAL B N 1
ATOM 7592 C CA . VAL B 1 302 ? 4.016 -17.625 -5.27 1 91.19 302 VAL B CA 1
ATOM 7593 C C . VAL B 1 302 ? 4.348 -16.906 -6.57 1 91.19 302 VAL B C 1
ATOM 7595 O O . VAL B 1 302 ? 5.453 -17.047 -7.102 1 91.19 302 VAL B O 1
ATOM 7598 N N . ALA B 1 303 ? 3.375 -16.188 -7.074 1 91.25 303 ALA B N 1
ATOM 7599 C CA . ALA B 1 303 ? 3.594 -15.414 -8.289 1 91.25 303 ALA B CA 1
ATOM 7600 C C . ALA B 1 303 ? 4.398 -14.148 -8 1 91.25 303 ALA B C 1
ATOM 7602 O O . ALA B 1 303 ? 4.598 -13.789 -6.84 1 91.25 303 ALA B O 1
ATOM 7603 N N . VAL B 1 304 ? 4.898 -13.602 -9.109 1 87.75 304 VAL B N 1
ATOM 7604 C CA . VAL B 1 304 ? 5.57 -12.312 -8.984 1 87.75 304 VAL B CA 1
ATOM 7605 C C . VAL B 1 304 ? 4.551 -11.234 -8.617 1 87.75 304 VAL B C 1
ATOM 7607 O O . VAL B 1 304 ? 3.525 -11.094 -9.281 1 87.75 304 VAL B O 1
ATOM 7610 N N . GLU B 1 305 ? 4.855 -10.594 -7.59 1 84.06 305 GLU B N 1
ATOM 7611 C CA . GLU B 1 305 ? 3.969 -9.508 -7.172 1 84.06 305 GLU B CA 1
ATOM 7612 C C . GLU B 1 305 ? 3.924 -8.398 -8.219 1 84.06 305 GLU B C 1
ATOM 7614 O O . GLU B 1 305 ? 4.965 -7.977 -8.727 1 84.06 305 GLU B O 1
ATOM 7619 N N . GLN B 1 306 ? 2.711 -8.078 -8.531 1 79.81 306 GLN B N 1
ATOM 7620 C CA . GLN B 1 306 ? 2.525 -7.027 -9.523 1 79.81 306 GLN B CA 1
ATOM 7621 C C . GLN B 1 306 ? 2.246 -5.684 -8.852 1 79.81 306 GLN B C 1
ATOM 7623 O O . GLN B 1 306 ? 1.867 -5.633 -7.68 1 79.81 306 GLN B O 1
ATOM 7628 N N . GLU B 1 307 ? 2.594 -4.602 -9.633 1 70 307 GLU B N 1
ATOM 7629 C CA . GLU B 1 307 ? 2.334 -3.262 -9.117 1 70 307 GLU B CA 1
ATOM 7630 C C . GLU B 1 307 ? 0.837 -3.004 -8.977 1 70 307 GLU B C 1
ATOM 7632 O O . GLU B 1 307 ? 0.082 -3.164 -9.938 1 70 307 GLU B O 1
ATOM 7637 N N . PRO B 1 308 ? 0.366 -2.859 -7.812 1 58.69 308 PRO B N 1
ATOM 7638 C CA . PRO B 1 308 ? -1.065 -2.564 -7.719 1 58.69 308 PRO B CA 1
ATOM 7639 C C . PRO B 1 308 ? -1.414 -1.167 -8.227 1 58.69 308 PRO B C 1
ATOM 7641 O O . PRO B 1 308 ? -1.08 -0.17 -7.582 1 58.69 308 PRO B O 1
ATOM 7644 N N . PRO B 1 309 ? -1.748 -0.99 -9.617 1 53.75 309 PRO B N 1
ATOM 7645 C CA . PRO B 1 309 ? -2.09 0.356 -10.086 1 53.75 309 PRO B CA 1
ATOM 7646 C C . PRO B 1 309 ? -3.297 0.943 -9.352 1 53.75 309 PRO B C 1
ATOM 7648 O O . PRO B 1 309 ? -4.199 0.203 -8.953 1 53.75 309 PRO B O 1
ATOM 7651 N N . SER B 1 310 ? -3.025 2.203 -8.812 1 56.19 310 SER B N 1
ATOM 7652 C CA . SER B 1 310 ? -4.098 3.129 -8.461 1 56.19 310 SER B CA 1
ATOM 7653 C C . SER B 1 310 ? -4.75 2.744 -7.137 1 56.19 310 SER B C 1
ATOM 7655 O O . SER B 1 310 ? -5.859 3.186 -6.836 1 56.19 310 SER B O 1
ATOM 7657 N N . VAL B 1 311 ? -4.23 1.675 -6.535 1 52.22 311 VAL B N 1
ATOM 7658 C CA . VAL B 1 311 ? -4.762 1.411 -5.203 1 52.22 311 VAL B CA 1
ATOM 7659 C C . VAL B 1 311 ? -4.234 2.457 -4.223 1 52.22 311 VAL B C 1
ATOM 7661 O O . VAL B 1 311 ? -3.119 2.955 -4.375 1 52.22 311 VAL B O 1
ATOM 7664 N N . LEU B 1 312 ? -5.223 2.961 -3.582 1 57.94 312 LEU B N 1
ATOM 7665 C CA . LEU B 1 312 ? -4.957 4.059 -2.658 1 57.94 312 LEU B CA 1
ATOM 7666 C C . LEU B 1 312 ? -3.674 3.812 -1.875 1 57.94 312 LEU B C 1
ATOM 7668 O O . LEU B 1 312 ? -3.629 2.938 -1.007 1 57.94 312 LEU B O 1
ATOM 7672 N N . THR B 1 313 ? -2.543 4.066 -2.561 1 60.53 313 THR B N 1
ATOM 7673 C CA . THR B 1 313 ? -1.263 4.188 -1.87 1 60.53 313 THR B CA 1
ATOM 7674 C C . THR B 1 313 ? -0.882 5.652 -1.685 1 60.53 313 THR B C 1
ATOM 7676 O O . THR B 1 313 ? -1.345 6.52 -2.43 1 60.53 313 THR B O 1
ATOM 7679 N N . SER B 1 314 ? -0.315 5.941 -0.561 1 57.66 314 SER B N 1
ATOM 7680 C CA . SER B 1 314 ? 0.104 7.324 -0.361 1 57.66 314 SER B CA 1
ATOM 7681 C C . SER B 1 314 ? 0.894 7.84 -1.56 1 57.66 314 SER B C 1
ATOM 7683 O O . SER B 1 314 ? 1.62 7.082 -2.205 1 57.66 314 SER B O 1
ATOM 7685 N N . PRO B 1 315 ? 0.475 8.945 -2.08 1 52.59 315 PRO B N 1
ATOM 7686 C CA . PRO B 1 315 ? 1.208 9.531 -3.207 1 52.59 315 PRO B CA 1
ATOM 7687 C C . PRO B 1 315 ? 2.723 9.414 -3.049 1 52.59 315 PRO B C 1
ATOM 7689 O O . PRO B 1 315 ? 3.43 9.164 -4.027 1 52.59 315 PRO B O 1
ATOM 7692 N N . GLU B 1 316 ? 3.148 9.695 -1.873 1 53.69 316 GLU B N 1
ATOM 7693 C CA . GLU B 1 316 ? 4.586 9.609 -1.635 1 53.69 316 GLU B CA 1
ATOM 7694 C C . GLU B 1 316 ? 5.113 8.211 -1.928 1 53.69 316 GLU B C 1
ATOM 7696 O O . GLU B 1 316 ? 6.203 8.047 -2.479 1 53.69 316 GLU B O 1
ATOM 7701 N N . ARG B 1 317 ? 4.289 7.262 -1.734 1 55.03 317 ARG B N 1
ATOM 7702 C CA . ARG B 1 317 ? 4.738 5.883 -1.868 1 55.03 317 ARG B CA 1
ATOM 7703 C C . ARG B 1 317 ? 4.715 5.434 -3.326 1 55.03 317 ARG B C 1
ATOM 7705 O O . ARG B 1 317 ? 5.496 4.574 -3.73 1 55.03 317 ARG B O 1
ATOM 7712 N N . GLN B 1 318 ? 3.832 6.07 -4.047 1 54.22 318 GLN B N 1
ATOM 7713 C CA . GLN B 1 318 ? 3.789 5.758 -5.473 1 54.22 318 GLN B CA 1
ATOM 7714 C C . GLN B 1 318 ? 5.082 6.172 -6.168 1 54.22 318 GLN B C 1
ATOM 7716 O O . GLN B 1 318 ? 5.547 5.492 -7.086 1 54.22 318 GLN B O 1
ATOM 7721 N N . GLN B 1 319 ? 5.594 7.254 -5.621 1 48.59 319 GLN B N 1
ATOM 7722 C CA . GLN B 1 319 ? 6.793 7.801 -6.25 1 48.59 319 GLN B CA 1
ATOM 7723 C C . GLN B 1 319 ? 8.047 7.078 -5.762 1 48.59 319 GLN B C 1
ATOM 7725 O O . GLN B 1 319 ? 9.039 6.988 -6.488 1 48.59 319 GLN B O 1
ATOM 7730 N N . ASP B 1 320 ? 7.941 6.621 -4.59 1 51.47 320 ASP B N 1
ATOM 7731 C CA . ASP B 1 320 ? 9.164 6.129 -3.957 1 51.47 320 ASP B CA 1
ATOM 7732 C C . ASP B 1 320 ? 9.461 4.691 -4.379 1 51.47 320 ASP B C 1
ATOM 7734 O O . ASP B 1 320 ? 10.172 3.967 -3.68 1 51.47 320 ASP B O 1
ATOM 7738 N N . ARG B 1 321 ? 9 4.379 -5.578 1 57.16 321 ARG B N 1
ATOM 7739 C CA . ARG B 1 321 ? 9.391 3.023 -5.957 1 57.16 321 ARG B CA 1
ATOM 7740 C C . ARG B 1 321 ? 10.891 2.938 -6.234 1 57.16 321 ARG B C 1
ATOM 7742 O O . ARG B 1 321 ? 11.398 3.627 -7.117 1 57.16 321 ARG B O 1
ATOM 7749 N N . GLU B 1 322 ? 11.469 2.221 -5.289 1 64.12 322 GLU B N 1
ATOM 7750 C CA . GLU B 1 322 ? 12.898 1.98 -5.461 1 64.12 322 GLU B CA 1
ATOM 7751 C C . GLU B 1 322 ? 13.18 1.251 -6.773 1 64.12 322 GLU B C 1
ATOM 7753 O O . GLU B 1 322 ? 12.492 0.285 -7.113 1 64.12 322 GLU B O 1
ATOM 7758 N N . GLY B 1 323 ? 14.008 1.835 -7.551 1 70.88 323 GLY B N 1
ATOM 7759 C CA . GLY B 1 323 ? 14.5 1.104 -8.711 1 70.88 323 GLY B CA 1
ATOM 7760 C C . GLY B 1 323 ? 15.141 -0.222 -8.352 1 70.88 323 GLY B C 1
ATOM 7761 O O . GLY B 1 323 ? 15.578 -0.418 -7.215 1 70.88 323 GLY B O 1
ATOM 7762 N N . ARG B 1 324 ? 15.117 -1.114 -9.188 1 77.44 324 ARG B N 1
ATOM 7763 C CA . ARG B 1 324 ? 15.672 -2.445 -8.977 1 77.44 324 ARG B CA 1
ATOM 7764 C C . ARG B 1 324 ? 17.125 -2.365 -8.516 1 77.44 324 ARG B C 1
ATOM 7766 O O . ARG B 1 324 ? 17.547 -3.129 -7.645 1 77.44 324 ARG B O 1
ATOM 7773 N N . VAL B 1 325 ? 17.797 -1.47 -9.141 1 81 325 VAL B N 1
ATOM 7774 C CA . VAL B 1 325 ? 19.219 -1.348 -8.805 1 81 325 VAL B CA 1
ATOM 7775 C C . VAL B 1 325 ? 19.375 -0.831 -7.379 1 81 325 VAL B C 1
ATOM 7777 O O . VAL B 1 325 ? 20.188 -1.346 -6.609 1 81 325 VAL B O 1
ATOM 7780 N N . SER B 1 326 ? 18.625 0.183 -7.059 1 79.25 326 SER B N 1
ATOM 7781 C CA . SER B 1 326 ? 18.672 0.722 -5.703 1 79.25 326 SER B CA 1
ATOM 7782 C C . SER B 1 326 ? 18.281 -0.336 -4.676 1 79.25 326 SER B C 1
ATOM 7784 O O . SER B 1 326 ? 18.906 -0.432 -3.613 1 79.25 326 SER B O 1
ATOM 7786 N N . ARG B 1 327 ? 17.344 -1.095 -4.973 1 80.5 327 ARG B N 1
ATOM 7787 C CA . ARG B 1 327 ? 16.922 -2.182 -4.09 1 80.5 327 ARG B CA 1
ATOM 7788 C C . ARG B 1 327 ? 18.047 -3.207 -3.928 1 80.5 327 ARG B C 1
ATOM 7790 O O . ARG B 1 327 ? 18.328 -3.658 -2.814 1 80.5 327 ARG B O 1
ATOM 7797 N N . HIS B 1 328 ? 18.531 -3.623 -5.055 1 85.88 328 HIS B N 1
ATOM 7798 C CA . HIS B 1 328 ? 19.625 -4.594 -5.016 1 85.88 328 HIS B CA 1
ATOM 7799 C C . HIS B 1 328 ? 20.797 -4.066 -4.203 1 85.88 328 HIS B C 1
ATOM 7801 O O . HIS B 1 328 ? 21.422 -4.816 -3.443 1 85.88 328 HIS B O 1
ATOM 7807 N N . LEU B 1 329 ? 21.109 -2.799 -4.383 1 83.62 329 LEU B N 1
ATOM 7808 C CA . LEU B 1 329 ? 22.188 -2.17 -3.629 1 83.62 329 LEU B CA 1
ATOM 7809 C C . LEU B 1 329 ? 21.922 -2.25 -2.129 1 83.62 329 LEU B C 1
ATOM 7811 O O . LEU B 1 329 ? 22.844 -2.551 -1.351 1 83.62 329 LEU B O 1
ATOM 7815 N N . SER B 1 330 ? 20.734 -1.949 -1.765 1 82.12 330 SER B N 1
ATOM 7816 C CA . SER B 1 330 ? 20.375 -2.012 -0.354 1 82.12 330 SER B CA 1
ATOM 7817 C C . SER B 1 330 ? 20.516 -3.426 0.195 1 82.12 330 SER B C 1
ATOM 7819 O O . SER B 1 330 ? 20.984 -3.615 1.321 1 82.12 330 SER B O 1
ATOM 7821 N N . GLN B 1 331 ? 20.141 -4.363 -0.566 1 86.06 331 GLN B N 1
ATOM 7822 C CA . GLN B 1 331 ? 20.234 -5.758 -0.147 1 86.06 331 GLN B CA 1
ATOM 7823 C C . GLN B 1 331 ? 21.703 -6.176 0.002 1 86.06 331 GLN B C 1
ATOM 7825 O O . GLN B 1 331 ? 22.062 -6.855 0.967 1 86.06 331 GLN B O 1
ATOM 7830 N N . VAL B 1 332 ? 22.484 -5.832 -0.957 1 88.44 332 VAL B N 1
ATOM 7831 C CA . VAL B 1 332 ? 23.906 -6.156 -0.918 1 88.44 332 VAL B CA 1
ATOM 7832 C C . VAL B 1 332 ? 24.562 -5.453 0.265 1 88.44 332 VAL B C 1
ATOM 7834 O O . VAL B 1 332 ? 25.375 -6.047 0.971 1 88.44 332 VAL B O 1
ATOM 7837 N N . ALA B 1 333 ? 24.188 -4.223 0.497 1 85.62 333 ALA B N 1
ATOM 7838 C CA . ALA B 1 333 ? 24.75 -3.467 1.612 1 85.62 333 ALA B CA 1
ATOM 7839 C C . ALA B 1 333 ? 24.406 -4.117 2.947 1 85.62 333 ALA B C 1
ATOM 7841 O O . ALA B 1 333 ? 25.219 -4.117 3.877 1 85.62 333 ALA B O 1
ATOM 7842 N N . ALA B 1 334 ? 23.25 -4.59 3.039 1 83.81 334 ALA B N 1
ATOM 7843 C CA . ALA B 1 334 ? 22.797 -5.23 4.277 1 83.81 334 ALA B CA 1
ATOM 7844 C C . ALA B 1 334 ? 23.594 -6.504 4.547 1 83.81 334 ALA B C 1
ATOM 7846 O O . ALA B 1 334 ? 23.844 -6.852 5.703 1 83.81 334 ALA B O 1
ATOM 7847 N N . LEU B 1 335 ? 23.922 -7.184 3.449 1 86.94 335 LEU B N 1
ATOM 7848 C CA . LEU B 1 335 ? 24.688 -8.422 3.576 1 86.94 335 LEU B CA 1
ATOM 7849 C C . LEU B 1 335 ? 26.172 -8.133 3.777 1 86.94 335 LEU B C 1
ATOM 7851 O O . LEU B 1 335 ? 26.828 -8.82 4.559 1 86.94 335 LEU B O 1
ATOM 7855 N N . CYS B 1 336 ? 26.688 -7.211 3.041 1 88.38 336 CYS B N 1
ATOM 7856 C CA . CYS B 1 336 ? 28.125 -6.965 2.959 1 88.38 336 CYS B CA 1
ATOM 7857 C C . CYS B 1 336 ? 28.531 -5.801 3.854 1 88.38 336 CYS B C 1
ATOM 7859 O O . CYS B 1 336 ? 29.109 -4.824 3.381 1 88.38 336 CYS B O 1
ATOM 7861 N N . THR B 1 337 ? 28.406 -5.898 5.07 1 82 337 THR B N 1
ATOM 7862 C CA . THR B 1 337 ? 28.641 -4.82 6.023 1 82 337 THR B CA 1
ATOM 7863 C C . THR B 1 337 ? 30.125 -4.508 6.125 1 82 337 THR B C 1
ATOM 7865 O O . THR B 1 337 ? 30.516 -3.414 6.547 1 82 337 THR B O 1
ATOM 7868 N N . ALA B 1 338 ? 30.875 -5.477 5.707 1 78.94 338 ALA B N 1
ATOM 7869 C CA . ALA B 1 338 ? 32.312 -5.297 5.816 1 78.94 338 ALA B CA 1
ATOM 7870 C C . ALA B 1 338 ? 32.844 -4.383 4.711 1 78.94 338 ALA B C 1
ATOM 7872 O O . ALA B 1 338 ? 33.969 -3.867 4.805 1 78.94 338 ALA B O 1
ATOM 7873 N N . ILE B 1 339 ? 32.062 -4.25 3.717 1 79.94 339 ILE B N 1
ATOM 7874 C CA . ILE B 1 339 ? 32.438 -3.318 2.658 1 79.94 339 ILE B CA 1
ATOM 7875 C C . ILE B 1 339 ? 32.062 -1.896 3.066 1 79.94 339 ILE B C 1
ATOM 7877 O O . ILE B 1 339 ? 30.891 -1.602 3.293 1 79.94 339 ILE B O 1
ATOM 7881 N N . PRO B 1 340 ? 33 -1.091 3.143 1 76.75 340 PRO B N 1
ATOM 7882 C CA . PRO B 1 340 ? 32.719 0.239 3.693 1 76.75 340 PRO B CA 1
ATOM 7883 C C . PRO B 1 340 ? 31.875 1.104 2.758 1 76.75 340 PRO B C 1
ATOM 7885 O O . PRO B 1 340 ? 31.094 1.943 3.221 1 76.75 340 PRO B O 1
ATOM 7888 N N . ALA B 1 341 ? 32.125 0.895 1.427 1 78.31 341 ALA B N 1
ATOM 7889 C CA . ALA B 1 341 ? 31.422 1.735 0.468 1 78.31 341 ALA B CA 1
ATOM 7890 C C . ALA B 1 341 ? 31.172 0.99 -0.842 1 78.31 341 ALA B C 1
ATOM 7892 O O . ALA B 1 341 ? 31.953 0.097 -1.205 1 78.31 341 ALA B O 1
ATOM 7893 N N . PHE B 1 342 ? 30.078 1.333 -1.42 1 75 342 PHE B N 1
ATOM 7894 C CA . PHE B 1 342 ? 29.766 0.806 -2.742 1 75 342 PHE B CA 1
ATOM 7895 C C . PHE B 1 342 ? 29.672 1.932 -3.766 1 75 342 PHE B C 1
ATOM 7897 O O . PHE B 1 342 ? 29.25 3.043 -3.439 1 75 342 PHE B O 1
ATOM 7904 N N . THR B 1 343 ? 30.188 1.672 -4.898 1 74.75 343 THR B N 1
ATOM 7905 C CA . THR B 1 343 ? 30.047 2.584 -6.027 1 74.75 343 THR B CA 1
ATOM 7906 C C . THR B 1 343 ? 29.031 2.049 -7.027 1 74.75 343 THR B C 1
ATOM 7908 O O . THR B 1 343 ? 29.016 0.854 -7.328 1 74.75 343 THR B O 1
ATOM 7911 N N . THR B 1 344 ? 28.109 2.891 -7.348 1 75 344 THR B N 1
ATOM 7912 C CA . THR B 1 344 ? 27.141 2.516 -8.367 1 75 344 THR B CA 1
ATOM 7913 C C . THR B 1 344 ? 27.016 3.609 -9.422 1 75 344 THR B C 1
ATOM 7915 O O . THR B 1 344 ? 27.375 4.766 -9.172 1 75 344 THR B O 1
ATOM 7918 N N . ARG B 1 345 ? 26.547 3.146 -10.617 1 77.69 345 ARG B N 1
ATOM 7919 C CA . ARG B 1 345 ? 26.375 4.082 -11.727 1 77.69 345 ARG B CA 1
ATOM 7920 C C . ARG B 1 345 ? 25.062 4.863 -11.578 1 77.69 345 ARG B C 1
ATOM 7922 O O . ARG B 1 345 ? 24.047 4.297 -11.188 1 77.69 345 ARG B O 1
ATOM 7929 N N . THR B 1 346 ? 25.141 6.141 -11.891 1 77.31 346 THR B N 1
ATOM 7930 C CA . THR B 1 346 ? 24 7.031 -11.758 1 77.31 346 THR B CA 1
ATOM 7931 C C . THR B 1 346 ? 22.891 6.629 -12.711 1 77.31 346 THR B C 1
ATOM 7933 O O . THR B 1 346 ? 21.703 6.703 -12.367 1 77.31 346 THR B O 1
ATOM 7936 N N . ASP B 1 347 ? 23.25 6.215 -13.867 1 78.81 347 ASP B N 1
ATOM 7937 C CA . ASP B 1 347 ? 22.25 5.895 -14.891 1 78.81 347 ASP B CA 1
ATOM 7938 C C . ASP B 1 347 ? 21.5 4.613 -14.539 1 78.81 347 ASP B C 1
ATOM 7940 O O . ASP B 1 347 ? 20.406 4.371 -15.055 1 78.81 347 ASP B O 1
ATOM 7944 N N . LEU B 1 348 ? 22.094 3.893 -13.664 1 77.06 348 LEU B N 1
ATOM 7945 C CA . LEU B 1 348 ? 21.5 2.604 -13.344 1 77.06 348 LEU B CA 1
ATOM 7946 C C . LEU B 1 348 ? 20.547 2.729 -12.164 1 77.06 348 LEU B C 1
ATOM 7948 O O . LEU B 1 348 ? 19.594 1.959 -12.055 1 77.06 348 LEU B O 1
ATOM 7952 N N . ILE B 1 349 ? 20.766 3.66 -11.375 1 75.75 349 ILE B N 1
ATOM 7953 C CA . ILE B 1 349 ? 20.031 3.781 -10.125 1 75.75 349 ILE B CA 1
ATOM 7954 C C . ILE B 1 349 ? 18.547 3.973 -10.422 1 75.75 349 ILE B C 1
ATOM 7956 O O . ILE B 1 349 ? 17.688 3.381 -9.758 1 75.75 349 ILE B O 1
ATOM 7960 N N . ASN B 1 350 ? 18.219 4.738 -11.398 1 71.94 350 ASN B N 1
ATOM 7961 C CA . ASN B 1 350 ? 16.812 5.02 -11.695 1 71.94 350 ASN B CA 1
ATOM 7962 C C . ASN B 1 350 ? 16.359 4.293 -12.953 1 71.94 350 ASN B C 1
ATOM 7964 O O . ASN B 1 350 ? 15.305 4.609 -13.508 1 71.94 350 ASN B O 1
ATOM 7968 N N . SER B 1 351 ? 17.172 3.336 -13.336 1 73.69 351 SER B N 1
ATOM 7969 C CA . SER B 1 351 ? 16.797 2.633 -14.562 1 73.69 351 SER B CA 1
ATOM 7970 C C . SER B 1 351 ? 15.594 1.729 -14.344 1 73.69 351 SER B C 1
ATOM 7972 O O . SER B 1 351 ? 15.477 1.081 -13.297 1 73.69 351 SER B O 1
ATOM 7974 N N . HIS B 1 352 ? 14.656 1.839 -15.234 1 66.62 352 HIS B N 1
ATOM 7975 C CA . HIS B 1 352 ? 13.469 0.992 -15.203 1 66.62 352 HIS B CA 1
ATOM 7976 C C . HIS B 1 352 ? 13.508 -0.065 -16.297 1 66.62 352 HIS B C 1
ATOM 7978 O O . HIS B 1 352 ? 12.484 -0.646 -16.656 1 66.62 352 HIS B O 1
ATOM 7984 N N . LYS B 1 353 ? 14.82 -0.328 -16.75 1 75.12 353 LYS B N 1
ATOM 7985 C CA . LYS B 1 353 ? 14.984 -1.334 -17.797 1 75.12 353 LYS B CA 1
ATOM 7986 C C . LYS B 1 353 ? 14.656 -2.729 -17.266 1 75.12 353 LYS B C 1
ATOM 7988 O O . LYS B 1 353 ? 15.016 -3.072 -16.141 1 75.12 353 LYS B O 1
ATOM 7993 N N . THR B 1 354 ? 13.898 -3.42 -18.094 1 81.12 354 THR B N 1
ATOM 7994 C CA . THR B 1 354 ? 13.539 -4.793 -17.75 1 81.12 354 THR B CA 1
ATOM 7995 C C . THR B 1 354 ? 14.773 -5.695 -17.766 1 81.12 354 THR B C 1
ATOM 7997 O O . THR B 1 354 ? 15.703 -5.465 -18.547 1 81.12 354 THR B O 1
ATOM 8000 N N . SER B 1 355 ? 14.812 -6.602 -16.891 1 87.19 355 SER B N 1
ATOM 8001 C CA . SER B 1 355 ? 15.906 -7.566 -16.844 1 87.19 355 SER B CA 1
ATOM 8002 C C . SER B 1 355 ? 15.961 -8.398 -18.125 1 87.19 355 SER B C 1
ATOM 8004 O O . SER B 1 355 ? 14.922 -8.719 -18.703 1 87.19 355 SER B O 1
ATOM 8006 N N . ALA B 1 356 ? 17.141 -8.766 -18.5 1 90.69 356 ALA B N 1
ATOM 8007 C CA . ALA B 1 356 ? 17.328 -9.672 -19.641 1 90.69 356 ALA B CA 1
ATOM 8008 C C . ALA B 1 356 ? 16.734 -11.039 -19.344 1 90.69 356 ALA B C 1
ATOM 8010 O O . ALA B 1 356 ? 16.5 -11.828 -20.266 1 90.69 356 ALA B O 1
ATOM 8011 N N . PHE B 1 357 ? 16.453 -11.344 -18.125 1 95.31 357 PHE B N 1
ATOM 8012 C CA . PHE B 1 357 ? 15.992 -12.672 -17.734 1 95.31 357 PHE B CA 1
ATOM 8013 C C . PHE B 1 357 ? 14.555 -12.617 -17.203 1 95.31 357 PHE B C 1
ATOM 8015 O O . PHE B 1 357 ? 14.125 -13.508 -16.484 1 95.31 357 PHE B O 1
ATOM 8022 N N . HIS B 1 358 ? 13.781 -11.547 -17.562 1 93 358 HIS B N 1
ATOM 8023 C CA . HIS B 1 358 ? 12.422 -11.359 -17.078 1 93 358 HIS B CA 1
ATOM 8024 C C . HIS B 1 358 ? 11.5 -12.477 -17.547 1 93 358 HIS B C 1
ATOM 8026 O O . HIS B 1 358 ? 10.477 -12.75 -16.922 1 93 358 HIS B O 1
ATOM 8032 N N . ASP B 1 359 ? 11.859 -13.211 -18.625 1 95.62 359 ASP B N 1
ATOM 8033 C CA . ASP B 1 359 ? 11.023 -14.242 -19.234 1 95.62 359 ASP B CA 1
ATOM 8034 C C . ASP B 1 359 ? 11.664 -15.625 -19.094 1 95.62 359 ASP B C 1
ATOM 8036 O O . ASP B 1 359 ? 11.422 -16.516 -19.906 1 95.62 359 ASP B O 1
ATOM 8040 N N . VAL B 1 360 ? 12.523 -15.719 -18.125 1 98.06 360 VAL B N 1
ATOM 8041 C CA . VAL B 1 360 ? 13.195 -16.984 -17.859 1 98.06 360 VAL B CA 1
ATOM 8042 C C . VAL B 1 360 ? 12.805 -17.484 -16.469 1 98.06 360 VAL B C 1
ATOM 8044 O O . VAL B 1 360 ? 12.719 -16.703 -15.516 1 98.06 360 VAL B O 1
ATOM 8047 N N . LEU B 1 361 ? 12.43 -18.75 -16.359 1 98.56 361 LEU B N 1
ATOM 8048 C CA . LEU B 1 361 ? 12.281 -19.375 -15.047 1 98.56 361 LEU B CA 1
ATOM 8049 C C . LEU B 1 361 ? 13.609 -19.938 -14.562 1 98.56 361 LEU B C 1
ATOM 8051 O O . LEU B 1 361 ? 14.18 -20.828 -15.203 1 98.56 361 LEU B O 1
ATOM 8055 N N . LEU B 1 362 ? 14.109 -19.375 -13.477 1 98.69 362 LEU B N 1
ATOM 8056 C CA . LEU B 1 362 ? 15.305 -19.922 -12.852 1 98.69 362 LEU B CA 1
ATOM 8057 C C . LEU B 1 362 ? 14.953 -21.078 -11.914 1 98.69 362 LEU B C 1
ATOM 8059 O O . LEU B 1 362 ? 14.188 -20.891 -10.969 1 98.69 362 LEU B O 1
ATOM 8063 N N . ILE B 1 363 ? 15.453 -22.25 -12.203 1 98.69 363 ILE B N 1
ATOM 8064 C CA . ILE B 1 363 ? 15.25 -23.422 -11.375 1 98.69 363 ILE B CA 1
ATOM 8065 C C . ILE B 1 363 ? 16.5 -23.688 -10.539 1 98.69 363 ILE B C 1
ATOM 8067 O O . ILE B 1 363 ? 17.547 -24.062 -11.086 1 98.69 363 ILE B O 1
ATOM 8071 N N . VAL B 1 364 ? 16.391 -23.516 -9.25 1 98.38 364 VAL B N 1
ATOM 8072 C CA . VAL B 1 364 ? 17.547 -23.75 -8.383 1 98.38 364 VAL B CA 1
ATOM 8073 C C . VAL B 1 364 ? 17.391 -25.078 -7.66 1 98.38 364 VAL B C 1
ATOM 8075 O O . VAL B 1 364 ? 16.516 -25.234 -6.793 1 98.38 364 VAL B O 1
ATOM 8078 N N . THR B 1 365 ? 18.25 -26 -7.965 1 97.62 365 THR B N 1
ATOM 8079 C CA . THR B 1 365 ? 18.172 -27.344 -7.418 1 97.62 365 THR B CA 1
ATOM 8080 C C . THR B 1 365 ? 19.109 -27.516 -6.234 1 97.62 365 THR B C 1
ATOM 8082 O O . THR B 1 365 ? 20.312 -27.25 -6.352 1 97.62 365 THR B O 1
ATOM 8085 N N . PHE B 1 366 ? 18.578 -27.938 -5.109 1 96.12 366 PHE B N 1
ATOM 8086 C CA . PHE B 1 366 ? 19.359 -28.266 -3.926 1 96.12 366 PHE B CA 1
ATOM 8087 C C . PHE B 1 366 ? 19.609 -29.766 -3.834 1 96.12 366 PHE B C 1
ATOM 8089 O O . PHE B 1 366 ? 18.703 -30.531 -3.533 1 96.12 366 PHE B O 1
ATOM 8096 N N . ASN B 1 367 ? 20.859 -30.125 -4 1 93.25 367 ASN B N 1
ATOM 8097 C CA . ASN B 1 367 ? 21.203 -31.531 -3.832 1 93.25 367 ASN B CA 1
ATOM 8098 C C . ASN B 1 367 ? 21.016 -31.984 -2.385 1 93.25 367 ASN B C 1
ATOM 8100 O O . ASN B 1 367 ? 20.672 -33.156 -2.131 1 93.25 367 ASN B O 1
ATOM 8104 N N . TRP B 1 368 ? 21.312 -31.109 -1.506 1 92.44 368 TRP B N 1
ATOM 8105 C CA . TRP B 1 368 ? 21.109 -31.266 -0.071 1 92.44 368 TRP B CA 1
ATOM 8106 C C . TRP B 1 368 ? 20.266 -30.125 0.482 1 92.44 368 TRP B C 1
ATOM 8108 O O . TRP B 1 368 ? 20.266 -29.016 -0.069 1 92.44 368 TRP B O 1
ATOM 8118 N N . PRO B 1 369 ? 19.516 -30.406 1.519 1 93.81 369 PRO B N 1
ATOM 8119 C CA . PRO B 1 369 ? 18.562 -29.406 1.999 1 93.81 369 PRO B CA 1
ATOM 8120 C C . PRO B 1 369 ? 19.234 -28.297 2.822 1 93.81 369 PRO B C 1
ATOM 8122 O O . PRO B 1 369 ? 18.797 -28 3.936 1 93.81 369 PRO B O 1
ATOM 8125 N N . PHE B 1 370 ? 20.25 -27.672 2.268 1 93.38 370 PHE B N 1
ATOM 8126 C CA . PHE B 1 370 ? 20.891 -26.516 2.893 1 93.38 370 PHE B CA 1
ATOM 8127 C C . PHE B 1 370 ? 20.172 -25.219 2.518 1 93.38 370 PHE B C 1
ATOM 8129 O O . PHE B 1 370 ? 20.766 -24.328 1.917 1 93.38 370 PHE B O 1
ATOM 8136 N N . TYR B 1 371 ? 18.938 -25.156 3.018 1 95.44 371 TYR B N 1
ATOM 8137 C CA . TYR B 1 371 ? 18.062 -24.109 2.539 1 95.44 371 TYR B CA 1
ATOM 8138 C C . TYR B 1 371 ? 18.406 -22.766 3.178 1 95.44 371 TYR B C 1
ATOM 8140 O O . TYR B 1 371 ? 17.922 -21.719 2.742 1 95.44 371 TYR B O 1
ATOM 8148 N N . GLU B 1 372 ? 19.312 -22.703 4.195 1 91.94 372 GLU B N 1
ATOM 8149 C CA . GLU B 1 372 ? 19.812 -21.453 4.746 1 91.94 372 GLU B CA 1
ATOM 8150 C C . GLU B 1 372 ? 20.547 -20.641 3.686 1 91.94 372 GLU B C 1
ATOM 8152 O O . GLU B 1 372 ? 20.641 -19.406 3.789 1 91.94 372 GLU B O 1
ATOM 8157 N N . ASN B 1 373 ? 20.984 -21.328 2.66 1 92.75 373 ASN B N 1
ATOM 8158 C CA . ASN B 1 373 ? 21.766 -20.672 1.608 1 92.75 373 ASN B CA 1
ATOM 8159 C C . ASN B 1 373 ? 20.859 -19.906 0.649 1 92.75 373 ASN B C 1
ATOM 8161 O O . ASN B 1 373 ? 21.344 -19.094 -0.15 1 92.75 373 ASN B O 1
ATOM 8165 N N . VAL B 1 374 ? 19.562 -20.094 0.738 1 96.12 374 VAL B N 1
ATOM 8166 C CA . VAL B 1 374 ? 18.625 -19.438 -0.153 1 96.12 374 VAL B CA 1
ATOM 8167 C C . VAL B 1 374 ? 18.781 -17.922 -0.033 1 96.12 374 VAL B C 1
ATOM 8169 O O . VAL B 1 374 ? 18.625 -17.188 -1.02 1 96.12 374 VAL B O 1
ATOM 8172 N N . ARG B 1 375 ? 19.125 -17.391 1.162 1 92.44 375 ARG B N 1
ATOM 8173 C CA . ARG B 1 375 ? 19.281 -15.953 1.372 1 92.44 375 ARG B CA 1
ATOM 8174 C C . ARG B 1 375 ? 20.344 -15.383 0.438 1 92.44 375 ARG B C 1
ATOM 8176 O O . ARG B 1 375 ? 20.188 -14.266 -0.073 1 92.44 375 ARG B O 1
ATOM 8183 N N . TYR B 1 376 ? 21.438 -16.078 0.176 1 92.56 376 TYR B N 1
ATOM 8184 C CA . TYR B 1 376 ? 22.5 -15.625 -0.711 1 92.56 376 TYR B CA 1
ATOM 8185 C C . TYR B 1 376 ? 22.062 -15.695 -2.17 1 92.56 376 TYR B C 1
ATOM 8187 O O . TYR B 1 376 ? 22.344 -14.797 -2.959 1 92.56 376 TYR B O 1
ATOM 8195 N N . ILE B 1 377 ? 21.344 -16.75 -2.492 1 95.44 377 ILE B N 1
ATOM 8196 C CA . ILE B 1 377 ? 20.875 -16.938 -3.857 1 95.44 377 ILE B CA 1
ATOM 8197 C C . ILE B 1 377 ? 19.875 -15.844 -4.215 1 95.44 377 ILE B C 1
ATOM 8199 O O . ILE B 1 377 ? 19.906 -15.305 -5.32 1 95.44 377 ILE B O 1
ATOM 8203 N N . GLU B 1 378 ? 19.016 -15.508 -3.266 1 94.75 378 GLU B N 1
ATOM 8204 C CA . GLU B 1 378 ? 18.047 -14.422 -3.463 1 94.75 378 GLU B CA 1
ATOM 8205 C C . GLU B 1 378 ? 18.766 -13.102 -3.746 1 94.75 378 GLU B C 1
ATOM 8207 O O . GLU B 1 378 ? 18.359 -12.352 -4.637 1 94.75 378 GLU B O 1
ATOM 8212 N N . ILE B 1 379 ? 19.781 -12.805 -3.041 1 91.69 379 ILE B N 1
ATOM 8213 C CA . ILE B 1 379 ? 20.5 -11.555 -3.221 1 91.69 379 ILE B CA 1
ATOM 8214 C C . ILE B 1 379 ? 21.172 -11.547 -4.59 1 91.69 379 ILE B C 1
ATOM 8216 O O . ILE B 1 379 ? 21.203 -10.516 -5.273 1 91.69 379 ILE B O 1
ATOM 8220 N N . MET B 1 380 ? 21.625 -12.641 -5.051 1 94 380 MET B N 1
ATOM 8221 C CA . MET B 1 380 ? 22.375 -12.719 -6.301 1 94 380 MET B CA 1
ATOM 8222 C C . MET B 1 380 ? 21.422 -12.68 -7.5 1 94 380 MET B C 1
ATOM 8224 O O . MET B 1 380 ? 21.766 -12.109 -8.539 1 94 380 MET B O 1
ATOM 8228 N N . HIS B 1 381 ? 20.203 -13.305 -7.332 1 95.31 381 HIS B N 1
ATOM 8229 C CA . HIS B 1 381 ? 19.484 -13.633 -8.555 1 95.31 381 HIS B CA 1
ATOM 8230 C C . HIS B 1 381 ? 18.125 -12.961 -8.586 1 95.31 381 HIS B C 1
ATOM 8232 O O . HIS B 1 381 ? 17.562 -12.742 -9.664 1 95.31 381 HIS B O 1
ATOM 8238 N N . ARG B 1 382 ? 17.516 -12.625 -7.531 1 93.5 382 ARG B N 1
ATOM 8239 C CA . ARG B 1 382 ? 16.109 -12.242 -7.469 1 93.5 382 ARG B CA 1
ATOM 8240 C C . ARG B 1 382 ? 15.836 -11.016 -8.32 1 93.5 382 ARG B C 1
ATOM 8242 O O . ARG B 1 382 ? 14.828 -10.945 -9.016 1 93.5 382 ARG B O 1
ATOM 8249 N N . ASN B 1 383 ? 16.703 -10.047 -8.234 1 89.75 383 ASN B N 1
ATOM 8250 C CA . ASN B 1 383 ? 16.484 -8.797 -8.961 1 89.75 383 ASN B CA 1
ATOM 8251 C C . ASN B 1 383 ? 16.719 -8.969 -10.453 1 89.75 383 ASN B C 1
ATOM 8253 O O . ASN B 1 383 ? 16.328 -8.102 -11.25 1 89.75 383 ASN B O 1
ATOM 8257 N N . LEU B 1 384 ? 17.328 -10.078 -10.867 1 92.94 384 LEU B N 1
ATOM 8258 C CA . LEU B 1 384 ? 17.594 -10.352 -12.273 1 92.94 384 LEU B CA 1
ATOM 8259 C C . LEU B 1 384 ? 16.578 -11.344 -12.836 1 92.94 384 LEU B C 1
ATOM 8261 O O . LEU B 1 384 ? 16.156 -11.219 -13.992 1 92.94 384 LEU B O 1
ATOM 8265 N N . PHE B 1 385 ? 16.266 -12.297 -12.016 1 95.69 385 PHE B N 1
ATOM 8266 C CA . PHE B 1 385 ? 15.273 -13.312 -12.352 1 95.69 385 PHE B CA 1
ATOM 8267 C C . PHE B 1 385 ? 14.016 -13.156 -11.5 1 95.69 385 PHE B C 1
ATOM 8269 O O . PHE B 1 385 ? 13.938 -13.703 -10.398 1 95.69 385 PHE B O 1
ATOM 8276 N N . PRO B 1 386 ? 13 -12.562 -12.086 1 92.88 386 PRO B N 1
ATOM 8277 C CA . PRO B 1 386 ? 11.781 -12.422 -11.281 1 92.88 386 PRO B CA 1
ATOM 8278 C C . PRO B 1 386 ? 11.125 -13.766 -10.969 1 92.88 386 PRO B C 1
ATOM 8280 O O . PRO B 1 386 ? 10.445 -13.898 -9.945 1 92.88 386 PRO B O 1
ATOM 8283 N N . ASN B 1 387 ? 11.305 -14.727 -11.844 1 96.75 387 ASN B N 1
ATOM 8284 C CA . ASN B 1 387 ? 10.727 -16.062 -11.664 1 96.75 387 ASN B CA 1
ATOM 8285 C C . ASN B 1 387 ? 11.773 -17.078 -11.219 1 96.75 387 ASN B C 1
ATOM 8287 O O . ASN B 1 387 ? 12.594 -17.516 -12.016 1 96.75 387 ASN B O 1
ATOM 8291 N N . ILE B 1 388 ? 11.719 -17.406 -9.938 1 97.94 388 ILE B N 1
ATOM 8292 C CA . ILE B 1 388 ? 12.617 -18.406 -9.375 1 97.94 388 ILE B CA 1
ATOM 8293 C C . ILE B 1 388 ? 11.812 -19.5 -8.688 1 97.94 388 ILE B C 1
ATOM 8295 O O . ILE B 1 388 ? 10.859 -19.219 -7.957 1 97.94 388 ILE B O 1
ATOM 8299 N N . VAL B 1 389 ? 12.125 -20.688 -8.93 1 98.38 389 VAL B N 1
ATOM 8300 C CA . VAL B 1 389 ? 11.578 -21.812 -8.18 1 98.38 389 VAL B CA 1
ATOM 8301 C C . VAL B 1 389 ? 12.719 -22.641 -7.598 1 98.38 389 VAL B C 1
ATOM 8303 O O . VAL B 1 389 ? 13.648 -23.031 -8.312 1 98.38 389 VAL B O 1
ATOM 8306 N N . TYR B 1 390 ? 12.664 -22.812 -6.309 1 98.44 390 TYR B N 1
ATOM 8307 C CA . TYR B 1 390 ? 13.602 -23.703 -5.641 1 98.44 390 TYR B CA 1
ATOM 8308 C C . TYR B 1 390 ? 13.086 -25.141 -5.645 1 98.44 390 TYR B C 1
ATOM 8310 O O . TYR B 1 390 ? 11.883 -25.375 -5.758 1 98.44 390 TYR B O 1
ATOM 8318 N N . CYS B 1 391 ? 13.961 -26.078 -5.613 1 98.19 391 CYS B N 1
ATOM 8319 C CA . CYS B 1 391 ? 13.562 -27.469 -5.719 1 98.19 391 CYS B CA 1
ATOM 8320 C C . CYS B 1 391 ? 14.492 -28.359 -4.914 1 98.19 391 CYS B C 1
ATOM 8322 O O . CYS B 1 391 ? 15.711 -28.172 -4.914 1 98.19 391 CYS B O 1
ATOM 8324 N N . GLY B 1 392 ? 13.938 -29.281 -4.18 1 97.25 392 GLY B N 1
ATOM 8325 C CA . GLY B 1 392 ? 14.68 -30.219 -3.352 1 97.25 392 GLY B CA 1
ATOM 8326 C C . GLY B 1 392 ? 13.789 -31.094 -2.496 1 97.25 392 GLY B C 1
ATOM 8327 O O . GLY B 1 392 ? 12.625 -31.328 -2.832 1 97.25 392 GLY B O 1
ATOM 8328 N N . VAL B 1 393 ? 14.375 -31.641 -1.425 1 96.12 393 VAL B N 1
ATOM 8329 C CA . VAL B 1 393 ? 13.633 -32.531 -0.528 1 96.12 393 VAL B CA 1
ATOM 8330 C C . VAL B 1 393 ? 13.211 -31.75 0.722 1 96.12 393 VAL B C 1
ATOM 8332 O O . VAL B 1 393 ? 13.695 -30.641 0.965 1 96.12 393 VAL B O 1
ATOM 8335 N N . GLN B 1 394 ? 12.172 -32.188 1.474 1 95.69 394 GLN B N 1
ATOM 8336 C CA . GLN B 1 394 ? 11.773 -31.688 2.783 1 95.69 394 GLN B CA 1
ATOM 8337 C C . GLN B 1 394 ? 11.227 -30.266 2.682 1 95.69 394 GLN B C 1
ATOM 8339 O O . GLN B 1 394 ? 11.812 -29.328 3.221 1 95.69 394 GLN B O 1
ATOM 8344 N N . ALA B 1 395 ? 10.07 -30.172 2.168 1 95.5 395 ALA B N 1
ATOM 8345 C CA . ALA B 1 395 ? 9.406 -28.891 1.963 1 95.5 395 ALA B CA 1
ATOM 8346 C C . ALA B 1 395 ? 9.234 -28.141 3.281 1 95.5 395 ALA B C 1
ATOM 8348 O O . ALA B 1 395 ? 9.359 -26.906 3.328 1 95.5 395 ALA B O 1
ATOM 8349 N N . GLU B 1 396 ? 8.977 -28.812 4.363 1 94.62 396 GLU B N 1
ATOM 8350 C CA . GLU B 1 396 ? 8.797 -28.172 5.664 1 94.62 396 GLU B CA 1
ATOM 8351 C C . GLU B 1 396 ? 10.086 -27.5 6.133 1 94.62 396 GLU B C 1
ATOM 8353 O O . GLU B 1 396 ? 10.047 -26.406 6.719 1 94.62 396 GLU B O 1
ATOM 8358 N N . LYS B 1 397 ? 11.172 -28.188 5.945 1 96.56 397 LYS B N 1
ATOM 8359 C CA . LYS B 1 397 ? 12.461 -27.594 6.297 1 96.56 397 LYS B CA 1
ATOM 8360 C C . LYS B 1 397 ? 12.734 -26.344 5.469 1 96.56 397 LYS B C 1
ATOM 8362 O O . LYS B 1 397 ? 13.273 -25.359 5.977 1 96.56 397 LYS B O 1
ATOM 8367 N N . PHE B 1 398 ? 12.414 -26.469 4.238 1 96.56 398 PHE B N 1
ATOM 8368 C CA . PHE B 1 398 ? 12.57 -25.312 3.379 1 96.56 398 PHE B CA 1
ATOM 8369 C C . PHE B 1 398 ? 11.812 -24.109 3.943 1 96.56 398 PHE B C 1
ATOM 8371 O O . PHE B 1 398 ? 12.367 -23.016 4.062 1 96.56 398 PHE B O 1
ATOM 8378 N N . ALA B 1 399 ? 10.539 -24.297 4.258 1 94.44 399 ALA B N 1
ATOM 8379 C CA . ALA B 1 399 ? 9.695 -23.219 4.801 1 94.44 399 ALA B CA 1
ATOM 8380 C C . ALA B 1 399 ? 10.289 -22.672 6.094 1 94.44 399 ALA B C 1
ATOM 8382 O O . ALA B 1 399 ? 10.297 -21.453 6.305 1 94.44 399 ALA B O 1
ATOM 8383 N N . ARG B 1 400 ? 10.742 -23.484 6.93 1 95 400 ARG B N 1
ATOM 8384 C CA . ARG B 1 400 ? 11.312 -23.078 8.211 1 95 400 ARG B CA 1
ATOM 8385 C C . ARG B 1 400 ? 12.578 -22.25 8.008 1 95 400 ARG B C 1
ATOM 8387 O O . ARG B 1 400 ? 12.758 -21.203 8.625 1 95 400 ARG B O 1
ATOM 8394 N N . ASP B 1 401 ? 13.445 -22.75 7.121 1 95.25 401 ASP B N 1
ATOM 8395 C CA . ASP B 1 401 ? 14.766 -22.156 6.945 1 95.25 401 ASP B CA 1
ATOM 8396 C C . ASP B 1 401 ? 14.664 -20.828 6.188 1 95.25 401 ASP B C 1
ATOM 8398 O O . ASP B 1 401 ? 15.586 -20.016 6.23 1 95.25 401 ASP B O 1
ATOM 8402 N N . THR B 1 402 ? 13.609 -20.625 5.484 1 95.06 402 THR B N 1
ATOM 8403 C CA . THR B 1 402 ? 13.508 -19.422 4.66 1 95.06 402 THR B CA 1
ATOM 8404 C C . THR B 1 402 ? 12.492 -18.453 5.258 1 95.06 402 THR B C 1
ATOM 8406 O O . THR B 1 402 ? 12.141 -17.453 4.625 1 95.06 402 THR B O 1
ATOM 8409 N N . LYS B 1 403 ? 12.016 -18.672 6.418 1 89.44 403 LYS B N 1
ATOM 8410 C CA . LYS B 1 403 ? 10.984 -17.875 7.066 1 89.44 403 LYS B CA 1
ATOM 8411 C C . LYS B 1 403 ? 11.453 -16.422 7.246 1 89.44 403 LYS B C 1
ATOM 8413 O O . LYS B 1 403 ? 10.648 -15.5 7.152 1 89.44 403 LYS B O 1
ATOM 8418 N N . ASP B 1 404 ? 12.727 -16.172 7.387 1 86.19 404 ASP B N 1
ATOM 8419 C CA . ASP B 1 404 ? 13.25 -14.867 7.758 1 86.19 404 ASP B CA 1
ATOM 8420 C C . ASP B 1 404 ? 13.633 -14.055 6.52 1 86.19 404 ASP B C 1
ATOM 8422 O O . ASP B 1 404 ? 14.078 -12.914 6.633 1 86.19 404 ASP B O 1
ATOM 8426 N N . ILE B 1 405 ? 13.562 -14.617 5.387 1 86.69 405 ILE B N 1
ATOM 8427 C CA . ILE B 1 405 ? 13.93 -13.914 4.156 1 86.69 405 ILE B CA 1
ATOM 8428 C C . ILE B 1 405 ? 12.906 -12.82 3.863 1 86.69 405 ILE B C 1
ATOM 8430 O O . ILE B 1 405 ? 13.234 -11.812 3.223 1 86.69 405 ILE B O 1
ATOM 8434 N N . GLY B 1 406 ? 11.719 -12.805 4.465 1 74.81 406 GLY B N 1
ATOM 8435 C CA . GLY B 1 406 ? 10.766 -11.719 4.344 1 74.81 406 GLY B CA 1
ATOM 8436 C C . GLY B 1 406 ? 9.898 -11.812 3.102 1 74.81 406 GLY B C 1
ATOM 8437 O O . GLY B 1 406 ? 9.203 -10.859 2.746 1 74.81 406 GLY B O 1
ATOM 8438 N N . ARG B 1 407 ? 10.062 -12.766 2.35 1 84.12 407 ARG B N 1
ATOM 8439 C CA . ARG B 1 407 ? 9.195 -13 1.199 1 84.12 407 ARG B CA 1
ATOM 8440 C C . ARG B 1 407 ? 8.852 -14.484 1.067 1 84.12 407 ARG B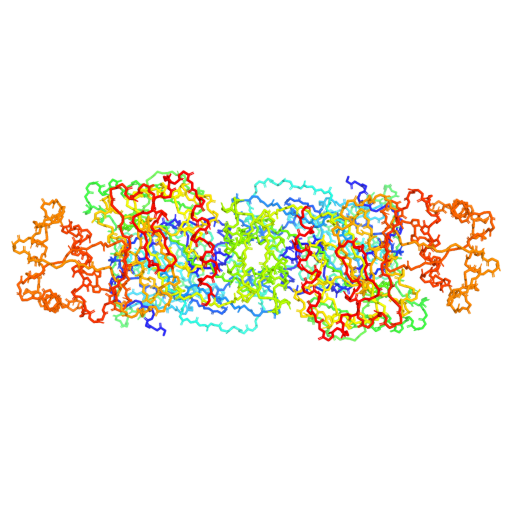 C 1
ATOM 8442 O O . ARG B 1 407 ? 9.625 -15.344 1.484 1 84.12 407 ARG B O 1
ATOM 8449 N N . GLU B 1 408 ? 7.727 -14.68 0.45 1 87.31 408 GLU B N 1
ATOM 8450 C CA . GLU B 1 408 ? 7.352 -16.047 0.12 1 87.31 408 GLU B CA 1
ATOM 8451 C C . GLU B 1 408 ? 8.07 -16.531 -1.14 1 87.31 408 GLU B C 1
ATOM 8453 O O . GLU B 1 408 ? 8.266 -15.758 -2.078 1 87.31 408 GLU B O 1
ATOM 8458 N N . LEU B 1 409 ? 8.453 -17.75 -1.096 1 94.5 409 LEU B N 1
ATOM 8459 C CA . LEU B 1 409 ? 9.242 -18.312 -2.189 1 94.5 409 LEU B CA 1
ATOM 8460 C C . LEU B 1 409 ? 8.578 -19.562 -2.75 1 94.5 409 LEU B C 1
ATOM 8462 O O . LEU B 1 409 ? 7.902 -20.297 -2.021 1 94.5 409 LEU B O 1
ATOM 8466 N N . SER B 1 410 ? 8.719 -19.781 -4.027 1 97.25 410 SER B N 1
ATOM 8467 C CA . SER B 1 410 ? 8.227 -21 -4.66 1 97.25 410 SER B CA 1
ATOM 8468 C C . SER B 1 410 ? 9.203 -22.156 -4.457 1 97.25 410 SER B C 1
ATOM 8470 O O . SER B 1 410 ? 10.422 -21.969 -4.52 1 97.25 410 SER B O 1
ATOM 8472 N N . PHE B 1 411 ? 8.656 -23.297 -4.18 1 98.25 411 PHE B N 1
ATOM 8473 C CA . PHE B 1 411 ? 9.453 -24.484 -3.887 1 98.25 411 PHE B CA 1
ATOM 8474 C C . PHE B 1 411 ? 8.758 -25.75 -4.375 1 98.25 411 PHE B C 1
ATOM 8476 O O . PHE B 1 411 ? 7.555 -25.922 -4.172 1 98.25 411 PHE B O 1
ATOM 8483 N N . ILE B 1 412 ? 9.492 -26.609 -5.047 1 98 412 ILE B N 1
ATOM 8484 C CA . ILE B 1 412 ? 9.008 -27.922 -5.473 1 98 412 ILE B CA 1
ATOM 8485 C C . ILE B 1 412 ? 9.68 -29.016 -4.641 1 98 412 ILE B C 1
ATOM 8487 O O . ILE B 1 412 ? 10.906 -29.109 -4.602 1 98 412 ILE B O 1
ATOM 8491 N N . GLU B 1 413 ? 8.898 -29.781 -4.012 1 97.12 413 GLU B N 1
ATOM 8492 C CA . GLU B 1 413 ? 9.453 -30.969 -3.375 1 97.12 413 GLU B CA 1
ATOM 8493 C C . GLU B 1 413 ? 9.602 -32.125 -4.371 1 97.12 413 GLU B C 1
ATOM 8495 O O . GLU B 1 413 ? 8.625 -32.531 -4.992 1 97.12 413 GLU B O 1
ATOM 8500 N N . ALA B 1 414 ? 10.781 -32.562 -4.598 1 94.62 414 ALA B N 1
ATOM 8501 C CA . ALA B 1 414 ? 11.07 -33.625 -5.539 1 94.62 414 ALA B CA 1
ATOM 8502 C C . ALA B 1 414 ? 12.078 -34.625 -4.953 1 94.62 414 ALA B C 1
ATOM 8504 O O . ALA B 1 414 ? 13.016 -34.219 -4.258 1 94.62 414 ALA B O 1
ATOM 8505 N N . PRO B 1 415 ? 11.844 -35.906 -5.176 1 90.62 415 PRO B N 1
ATOM 8506 C CA . PRO B 1 415 ? 12.82 -36.875 -4.734 1 90.62 415 PRO B CA 1
ATOM 8507 C C . PRO B 1 415 ? 14.07 -36.906 -5.613 1 90.62 415 PRO B C 1
ATOM 8509 O O . PRO B 1 415 ? 14.18 -37.75 -6.516 1 90.62 415 PRO B O 1
ATOM 8512 N N . ILE B 1 416 ? 15.078 -36.125 -5.32 1 86.56 416 ILE B N 1
ATOM 8513 C CA . ILE B 1 416 ? 16.203 -35.969 -6.227 1 86.56 416 ILE B CA 1
ATOM 8514 C C . ILE B 1 416 ? 17.375 -36.844 -5.773 1 86.56 416 ILE B C 1
ATOM 8516 O O . ILE B 1 416 ? 18.391 -36.938 -6.465 1 86.56 416 ILE B O 1
ATOM 8520 N N . VAL B 1 417 ? 17.297 -37.656 -4.77 1 84.06 417 VAL B N 1
ATOM 8521 C CA . VAL B 1 417 ? 18.281 -38.625 -4.289 1 84.06 417 VAL B CA 1
ATOM 8522 C C . VAL B 1 417 ? 19.672 -38.031 -4.312 1 84.06 417 VAL B C 1
ATOM 8524 O O . VAL B 1 417 ? 20.531 -38.438 -5.098 1 84.06 417 VAL B O 1
ATOM 8527 N N . TYR B 1 418 ? 20.047 -37.219 -3.412 1 76.38 418 TYR B N 1
ATOM 8528 C CA . TYR B 1 418 ? 21.328 -36.531 -3.232 1 76.38 418 TYR B CA 1
ATOM 8529 C C . TYR B 1 418 ? 21.828 -35.938 -4.551 1 76.38 418 TYR B C 1
ATOM 8531 O O . TYR B 1 418 ? 23 -36.094 -4.891 1 76.38 418 TYR B O 1
ATOM 8539 N N . GLY B 1 419 ? 20.938 -35.562 -5.383 1 79.75 419 GLY B N 1
ATOM 8540 C CA . GLY B 1 419 ? 21.281 -34.844 -6.586 1 79.75 419 GLY B CA 1
ATOM 8541 C C . GLY B 1 419 ? 21.469 -35.719 -7.801 1 79.75 419 GLY B C 1
ATOM 8542 O O . GLY B 1 419 ? 21.531 -35.219 -8.93 1 79.75 419 GLY B O 1
ATOM 8543 N N . HIS B 1 420 ? 21.391 -37 -7.66 1 88.56 420 HIS B N 1
ATOM 8544 C CA . HIS B 1 420 ? 21.594 -37.906 -8.773 1 88.56 420 HIS B CA 1
ATOM 8545 C C . HIS B 1 420 ? 20.469 -37.812 -9.805 1 88.56 420 HIS B C 1
ATOM 8547 O O . HIS B 1 420 ? 20.672 -38.094 -10.984 1 88.56 420 HIS B O 1
ATOM 8553 N N . ARG B 1 421 ? 19.391 -37.344 -9.305 1 93.69 421 ARG B N 1
ATOM 8554 C CA . ARG B 1 421 ? 18.234 -37.156 -10.188 1 93.69 421 ARG B CA 1
ATOM 8555 C C . ARG B 1 421 ? 17.734 -35.719 -10.133 1 93.69 421 ARG B C 1
ATOM 8557 O O . ARG B 1 421 ? 16.531 -35.469 -10.117 1 93.69 421 ARG B O 1
ATOM 8564 N N . GLY B 1 422 ? 18.641 -34.812 -10.094 1 95 422 GLY B N 1
ATOM 8565 C CA . GLY B 1 422 ? 18.281 -33.406 -9.977 1 95 422 GLY B CA 1
ATOM 8566 C C . GLY B 1 422 ? 17.422 -32.906 -11.125 1 95 422 GLY B C 1
ATOM 8567 O O . GLY B 1 422 ? 16.688 -31.938 -10.969 1 95 422 GLY B O 1
ATOM 8568 N N . TYR B 1 423 ? 17.5 -33.625 -12.281 1 97.38 423 TYR B N 1
ATOM 8569 C CA . TYR B 1 423 ? 16.719 -33.188 -13.438 1 97.38 423 TYR B CA 1
ATOM 8570 C C . TYR B 1 423 ? 15.227 -33.406 -13.195 1 97.38 423 TYR B C 1
ATOM 8572 O O . TYR B 1 423 ? 14.398 -32.906 -13.969 1 97.38 423 TYR B O 1
ATOM 8580 N N . ARG B 1 424 ? 14.789 -34.062 -12.078 1 96.75 424 ARG B N 1
ATOM 8581 C CA . ARG B 1 424 ? 13.391 -34.125 -11.68 1 96.75 424 ARG B CA 1
ATOM 8582 C C . ARG B 1 424 ? 12.852 -32.719 -11.367 1 96.75 424 ARG B C 1
ATOM 8584 O O . ARG B 1 424 ? 11.672 -32.438 -11.609 1 96.75 424 ARG B O 1
ATOM 8591 N N . CYS B 1 425 ? 13.75 -31.906 -10.836 1 97.69 425 CYS B N 1
ATOM 8592 C CA . CYS B 1 425 ? 13.367 -30.516 -10.586 1 97.69 425 CYS B CA 1
ATOM 8593 C C . CYS B 1 425 ? 13 -29.812 -11.883 1 97.69 425 CYS B C 1
ATOM 8595 O O . CYS B 1 425 ? 12.023 -29.062 -11.93 1 97.69 425 CYS B O 1
ATOM 8597 N N . THR B 1 426 ? 13.75 -30.078 -12.914 1 98 426 THR B N 1
ATOM 8598 C CA . THR B 1 426 ? 13.484 -29.469 -14.211 1 98 426 THR B CA 1
ATOM 8599 C C . THR B 1 426 ? 12.172 -29.969 -14.797 1 98 426 THR B C 1
ATOM 8601 O O . THR B 1 426 ? 11.367 -29.188 -15.305 1 98 426 THR B O 1
ATOM 8604 N N . ILE B 1 427 ? 11.992 -31.266 -14.688 1 97.06 427 ILE B N 1
ATOM 8605 C CA . ILE B 1 427 ? 10.75 -31.875 -15.172 1 97.06 427 ILE B CA 1
ATOM 8606 C C . ILE B 1 427 ? 9.562 -31.203 -14.5 1 97.06 427 ILE B C 1
ATOM 8608 O O . ILE B 1 427 ? 8.648 -30.703 -15.172 1 97.06 427 ILE B O 1
ATOM 8612 N N . ASN B 1 428 ? 9.609 -31.188 -13.172 1 97.5 428 ASN B N 1
ATOM 8613 C CA . ASN B 1 428 ? 8.5 -30.641 -12.398 1 97.5 428 ASN B CA 1
ATOM 8614 C C . ASN B 1 428 ? 8.297 -29.156 -12.688 1 97.5 428 ASN B C 1
ATOM 8616 O O . ASN B 1 428 ? 7.156 -28.688 -12.789 1 97.5 428 ASN B O 1
ATOM 8620 N N . ALA B 1 429 ? 9.359 -28.438 -12.789 1 98 429 ALA B N 1
ATOM 8621 C CA . ALA B 1 429 ? 9.258 -27 -13.055 1 98 429 ALA B CA 1
ATOM 8622 C C . ALA B 1 429 ? 8.578 -26.734 -14.398 1 98 429 ALA B C 1
ATOM 8624 O O . ALA B 1 429 ? 7.742 -25.844 -14.516 1 98 429 ALA B O 1
ATOM 8625 N N . ILE B 1 430 ? 8.961 -27.469 -15.414 1 97.38 430 ILE B N 1
ATOM 8626 C CA . ILE B 1 430 ? 8.359 -27.328 -16.734 1 97.38 430 ILE B CA 1
ATOM 8627 C C . ILE B 1 430 ? 6.871 -27.672 -16.656 1 97.38 430 ILE B C 1
ATOM 8629 O O . ILE B 1 430 ? 6.043 -27 -17.281 1 97.38 430 ILE B O 1
ATOM 8633 N N . GLN B 1 431 ? 6.566 -28.656 -15.891 1 95.69 431 GLN B N 1
ATOM 8634 C CA . GLN B 1 431 ? 5.191 -29.109 -15.766 1 95.69 431 GLN B CA 1
ATOM 8635 C C . GLN B 1 431 ? 4.32 -28.078 -15.07 1 95.69 431 GLN B C 1
ATOM 8637 O O . GLN B 1 431 ? 3.09 -28.141 -15.133 1 95.69 431 GLN B O 1
ATOM 8642 N N . MET B 1 432 ? 4.867 -27.141 -14.344 1 96.56 432 MET B N 1
ATOM 8643 C CA . MET B 1 432 ? 4.094 -26.078 -13.719 1 96.56 432 MET B CA 1
ATOM 8644 C C . MET B 1 432 ? 3.439 -25.188 -14.781 1 96.56 432 MET B C 1
ATOM 8646 O O . MET B 1 432 ? 2.436 -24.531 -14.508 1 96.56 432 MET B O 1
ATOM 8650 N N . ALA B 1 433 ? 4.07 -25.188 -15.938 1 94.19 433 ALA B N 1
ATOM 8651 C CA . ALA B 1 433 ? 3.523 -24.484 -17.094 1 94.19 433 ALA B CA 1
ATOM 8652 C C . ALA B 1 433 ? 3.609 -22.969 -16.906 1 94.19 433 ALA B C 1
ATOM 8654 O O . ALA B 1 433 ? 2.641 -22.25 -17.172 1 94.19 433 ALA B O 1
ATOM 8655 N N . TYR B 1 434 ? 4.781 -22.469 -16.422 1 95.94 434 TYR B N 1
ATOM 8656 C CA . TYR B 1 434 ? 5.043 -21.031 -16.484 1 95.94 434 TYR B CA 1
ATOM 8657 C C . TYR B 1 434 ? 4.965 -20.516 -17.922 1 95.94 434 TYR B C 1
ATOM 8659 O O . TYR B 1 434 ? 5.352 -21.219 -18.859 1 95.94 434 TYR B O 1
ATOM 8667 N N . ASN B 1 435 ? 4.449 -19.375 -18.078 1 94.5 435 ASN B N 1
ATOM 8668 C CA . ASN B 1 435 ? 4.5 -18.734 -19.375 1 94.5 435 ASN B CA 1
ATOM 8669 C C . ASN B 1 435 ? 5.816 -17.984 -19.594 1 94.5 435 ASN B C 1
ATOM 8671 O O . ASN B 1 435 ? 5.844 -16.75 -19.578 1 94.5 435 ASN B O 1
ATOM 8675 N N . VAL B 1 436 ? 6.875 -18.688 -19.812 1 96.94 436 VAL B N 1
ATOM 8676 C CA . VAL B 1 436 ? 8.219 -18.125 -19.969 1 96.94 436 VAL B CA 1
ATOM 8677 C C . VAL B 1 436 ? 8.812 -18.578 -21.297 1 96.94 436 VAL B C 1
ATOM 8679 O O . VAL B 1 436 ? 8.281 -19.484 -21.938 1 96.94 436 VAL B O 1
ATOM 8682 N N . THR B 1 437 ? 9.938 -17.969 -21.688 1 97.06 437 THR B N 1
ATOM 8683 C CA . THR B 1 437 ? 10.602 -18.312 -22.938 1 97.06 437 THR B CA 1
ATOM 8684 C C . THR B 1 437 ? 11.531 -19.5 -22.766 1 97.06 437 THR B C 1
ATOM 8686 O O . THR B 1 437 ? 11.883 -20.172 -23.734 1 97.06 437 THR B O 1
ATOM 8689 N N . GLY B 1 438 ? 11.914 -19.688 -21.531 1 98.31 438 GLY B N 1
ATOM 8690 C CA . GLY B 1 438 ? 12.789 -20.828 -21.297 1 98.31 438 GLY B CA 1
ATOM 8691 C C . GLY B 1 438 ? 13.055 -21.094 -19.828 1 98.31 438 GLY B C 1
ATOM 8692 O O . GLY B 1 438 ? 12.547 -20.375 -18.969 1 98.31 438 GLY B O 1
ATOM 8693 N N . TYR B 1 439 ? 13.797 -22.172 -19.562 1 98.69 439 TYR B N 1
ATOM 8694 C CA . TYR B 1 439 ? 14.086 -22.703 -18.234 1 98.69 439 TYR B CA 1
ATOM 8695 C C . TYR B 1 439 ? 15.594 -22.812 -18 1 98.69 439 TYR B C 1
ATOM 8697 O O . TYR B 1 439 ? 16.281 -23.516 -18.734 1 98.69 439 TYR B O 1
ATOM 8705 N N . LEU B 1 440 ? 16.062 -22.031 -17.078 1 98.75 440 LEU B N 1
ATOM 8706 C CA . LEU B 1 440 ? 17.469 -22.125 -16.703 1 98.75 440 LEU B CA 1
ATOM 8707 C C . LEU B 1 440 ? 17.641 -22.906 -15.414 1 98.75 440 LEU B C 1
ATOM 8709 O O . LEU B 1 440 ? 17.219 -22.453 -14.344 1 98.75 440 LEU B O 1
ATOM 8713 N N . ALA B 1 441 ? 18.219 -24.078 -15.492 1 98.44 441 ALA B N 1
ATOM 8714 C CA . ALA B 1 441 ? 18.5 -24.906 -14.32 1 98.44 441 ALA B CA 1
ATOM 8715 C C . ALA B 1 441 ? 19.891 -24.625 -13.766 1 98.44 441 ALA B C 1
ATOM 8717 O O . ALA B 1 441 ? 20.859 -24.531 -14.516 1 98.44 441 ALA B O 1
ATOM 8718 N N . VAL B 1 442 ? 19.938 -24.406 -12.469 1 97.94 442 VAL B N 1
ATOM 8719 C CA . VAL B 1 442 ? 21.203 -24.109 -11.812 1 97.94 442 VAL B CA 1
ATOM 8720 C C . VAL B 1 442 ? 21.281 -24.844 -10.469 1 97.94 442 VAL B C 1
ATOM 8722 O O . VAL B 1 442 ? 20.297 -24.906 -9.742 1 97.94 442 VAL B O 1
ATOM 8725 N N . GLY B 1 443 ? 22.406 -25.438 -10.211 1 96.06 443 GLY B N 1
ATOM 8726 C CA . GLY B 1 443 ? 22.625 -25.969 -8.875 1 96.06 443 GLY B CA 1
ATOM 8727 C C . GLY B 1 443 ? 22.734 -24.891 -7.812 1 96.06 443 GLY B C 1
ATOM 8728 O O . GLY B 1 443 ? 23.141 -23.766 -8.102 1 96.06 443 GLY B O 1
ATOM 8729 N N . ASP B 1 444 ? 22.438 -25.234 -6.527 1 94.44 444 ASP B N 1
ATOM 8730 C CA . ASP B 1 444 ? 22.422 -24.281 -5.43 1 94.44 444 ASP B CA 1
ATOM 8731 C C . ASP B 1 444 ? 23.844 -23.797 -5.109 1 94.44 444 ASP B C 1
ATOM 8733 O O . ASP B 1 444 ? 24.016 -22.766 -4.453 1 94.44 444 ASP B O 1
ATOM 8737 N N . ASP B 1 445 ? 24.828 -24.5 -5.543 1 93.44 445 ASP B N 1
ATOM 8738 C CA . ASP B 1 445 ? 26.219 -24.188 -5.207 1 93.44 445 ASP B CA 1
ATOM 8739 C C . ASP B 1 445 ? 27 -23.734 -6.441 1 93.44 445 ASP B C 1
ATOM 8741 O O . ASP B 1 445 ? 28.172 -24.047 -6.594 1 93.44 445 ASP B O 1
ATOM 8745 N N . VAL B 1 446 ? 26.328 -23.094 -7.324 1 95.31 446 VAL B N 1
ATOM 8746 C CA . VAL B 1 446 ? 26.938 -22.531 -8.523 1 95.31 446 VAL B CA 1
ATOM 8747 C C . VAL B 1 446 ? 26.906 -21.016 -8.469 1 95.31 446 VAL B C 1
ATOM 8749 O O . VAL B 1 446 ? 25.891 -20.422 -8.102 1 95.31 446 VAL B O 1
ATOM 8752 N N . ILE B 1 447 ? 28.016 -20.359 -8.75 1 95.25 447 ILE B N 1
ATOM 8753 C CA . ILE B 1 447 ? 28.047 -18.922 -8.992 1 95.25 447 ILE B CA 1
ATOM 8754 C C . ILE B 1 447 ? 27.938 -18.641 -10.484 1 95.25 447 ILE B C 1
ATOM 8756 O O . ILE B 1 447 ? 28.766 -19.109 -11.273 1 95.25 447 ILE B O 1
ATOM 8760 N N . LEU B 1 448 ? 26.938 -17.938 -10.883 1 95.88 448 LEU B N 1
ATOM 8761 C CA . LEU B 1 448 ? 26.734 -17.547 -12.266 1 95.88 448 LEU B CA 1
ATOM 8762 C C . LEU B 1 448 ? 27.109 -16.078 -12.477 1 95.88 448 LEU B C 1
ATOM 8764 O O . LEU B 1 448 ? 26.594 -15.195 -11.789 1 95.88 448 LEU B O 1
ATOM 8768 N N . ASN B 1 449 ? 28.031 -15.852 -13.336 1 96.06 449 ASN B N 1
ATOM 8769 C CA . ASN B 1 449 ? 28.188 -14.477 -13.797 1 96.06 449 ASN B CA 1
ATOM 8770 C C . ASN B 1 449 ? 27.141 -14.109 -14.844 1 96.06 449 ASN B C 1
ATOM 8772 O O . ASN B 1 449 ? 27.406 -14.156 -16.047 1 96.06 449 ASN B O 1
ATOM 8776 N N . THR B 1 450 ? 26 -13.68 -14.383 1 94.94 450 THR B N 1
ATOM 8777 C CA . THR B 1 450 ? 24.797 -13.523 -15.18 1 94.94 450 THR B CA 1
ATOM 8778 C C . THR B 1 450 ? 25.031 -12.539 -16.328 1 94.94 450 THR B C 1
ATOM 8780 O O . THR B 1 450 ? 24.375 -12.617 -17.359 1 94.94 450 THR B O 1
ATOM 8783 N N . TRP B 1 451 ? 25.984 -11.578 -16.172 1 93.5 451 TRP B N 1
ATOM 8784 C CA . TRP B 1 451 ? 26.266 -10.609 -17.234 1 93.5 451 TRP B CA 1
ATOM 8785 C C . TRP B 1 451 ? 26.844 -11.289 -18.453 1 93.5 451 TRP B C 1
ATOM 8787 O O . TRP B 1 451 ? 26.828 -10.727 -19.562 1 93.5 451 TRP B O 1
ATOM 8797 N N . LYS B 1 452 ? 27.359 -12.531 -18.328 1 95 452 LYS B N 1
ATOM 8798 C CA . LYS B 1 452 ? 27.875 -13.289 -19.453 1 95 452 LYS B CA 1
ATOM 8799 C C . LYS B 1 452 ? 26.75 -13.992 -20.219 1 95 452 LYS B C 1
ATOM 8801 O O . LYS B 1 452 ? 26.953 -14.438 -21.344 1 95 452 LYS B O 1
ATOM 8806 N N . PHE B 1 453 ? 25.609 -14.102 -19.609 1 95.62 453 PHE B N 1
ATOM 8807 C CA . PHE B 1 453 ? 24.5 -14.859 -20.172 1 95.62 453 PHE B CA 1
ATOM 8808 C C . PHE B 1 453 ? 23.5 -13.93 -20.859 1 95.62 453 PHE B C 1
ATOM 8810 O O . PHE B 1 453 ? 22.594 -14.391 -21.562 1 95.62 453 PHE B O 1
ATOM 8817 N N . ARG B 1 454 ? 23.562 -12.664 -20.672 1 92.31 454 ARG B N 1
ATOM 8818 C CA . ARG B 1 454 ? 22.578 -11.672 -21.047 1 92.31 454 ARG B CA 1
ATOM 8819 C C . ARG B 1 454 ? 22.266 -11.742 -22.547 1 92.31 454 ARG B C 1
ATOM 8821 O O . ARG B 1 454 ? 21.109 -11.609 -22.953 1 92.31 454 ARG B O 1
ATOM 8828 N N . ASP B 1 455 ? 23.312 -12 -23.344 1 92.06 455 ASP B N 1
ATOM 8829 C CA . ASP B 1 455 ? 23.141 -11.875 -24.781 1 92.06 455 ASP B CA 1
ATOM 8830 C C . ASP B 1 455 ? 23.078 -13.25 -25.438 1 92.06 455 ASP B C 1
ATOM 8832 O O . ASP B 1 455 ? 23.125 -13.359 -26.672 1 92.06 455 ASP B O 1
ATOM 8836 N N . LEU B 1 456 ? 22.969 -14.266 -24.641 1 96.12 456 LEU B N 1
ATOM 8837 C CA . LEU B 1 456 ? 22.875 -15.602 -25.219 1 96.12 456 LEU B CA 1
ATOM 8838 C C . LEU B 1 456 ? 21.516 -15.828 -25.875 1 96.12 456 LEU B C 1
ATOM 8840 O O . LEU B 1 456 ? 20.5 -15.344 -25.375 1 96.12 456 LEU B O 1
ATOM 8844 N N . ASP B 1 457 ? 21.484 -16.594 -26.984 1 96.75 457 ASP B N 1
ATOM 8845 C CA . ASP B 1 457 ? 20.266 -16.891 -27.719 1 96.75 457 ASP B CA 1
ATOM 8846 C C . ASP B 1 457 ? 19.344 -17.797 -26.906 1 96.75 457 ASP B C 1
ATOM 8848 O O . ASP B 1 457 ? 19.656 -18.969 -26.688 1 96.75 457 ASP B O 1
ATOM 8852 N N . LYS B 1 458 ? 18.203 -17.359 -26.609 1 96.38 458 LYS B N 1
ATOM 8853 C CA . LYS B 1 458 ? 17.266 -18.078 -25.75 1 96.38 458 LYS B CA 1
ATOM 8854 C C . LYS B 1 458 ? 16.438 -19.062 -26.547 1 96.38 458 LYS B C 1
ATOM 8856 O O . LYS B 1 458 ? 15.617 -19.797 -25.984 1 96.38 458 LYS B O 1
ATOM 8861 N N . GLN B 1 459 ? 16.703 -19.172 -27.797 1 96.25 459 GLN B N 1
ATOM 8862 C CA . GLN B 1 459 ? 16.016 -20.156 -28.609 1 96.25 459 GLN B CA 1
ATOM 8863 C C . GLN B 1 459 ? 16.828 -21.438 -28.734 1 96.25 459 GLN B C 1
ATOM 8865 O O . GLN B 1 459 ? 16.328 -22.453 -29.219 1 96.25 459 GLN B O 1
ATOM 8870 N N . LYS B 1 460 ? 18.016 -21.344 -28.203 1 97.62 460 LYS B N 1
ATOM 8871 C CA . LYS B 1 460 ? 18.906 -22.5 -28.266 1 97.62 460 LYS B CA 1
ATOM 8872 C C . LYS B 1 460 ? 19.078 -23.141 -26.891 1 97.62 460 LYS B C 1
ATOM 8874 O O . LYS B 1 460 ? 18.812 -22.516 -25.875 1 97.62 460 LYS B O 1
ATOM 8879 N N . LEU B 1 461 ? 19.5 -24.391 -26.969 1 98.12 461 LEU B N 1
ATOM 8880 C CA . LEU B 1 461 ? 19.906 -25.078 -25.75 1 98.12 461 LEU B CA 1
ATOM 8881 C C . LEU B 1 461 ? 21.25 -24.562 -25.266 1 98.12 461 LEU B C 1
ATOM 8883 O O . LEU B 1 461 ? 22.109 -24.172 -26.078 1 98.12 461 LEU B O 1
ATOM 8887 N N . TRP B 1 462 ? 21.422 -24.391 -23.906 1 98.38 462 TRP B N 1
ATOM 8888 C CA . TRP B 1 462 ? 22.719 -24.141 -23.281 1 98.38 462 TRP B CA 1
ATOM 8889 C C . TRP B 1 462 ? 23.141 -25.312 -22.422 1 98.38 462 TRP B C 1
ATOM 8891 O O . TRP B 1 462 ? 22.344 -25.891 -21.688 1 98.38 462 TRP B O 1
ATOM 8901 N N . MET B 1 463 ? 24.328 -25.719 -22.516 1 97.38 463 MET B N 1
ATOM 8902 C CA . MET B 1 463 ? 24.828 -26.766 -21.625 1 97.38 463 MET B CA 1
ATOM 8903 C C . MET B 1 463 ? 26.344 -26.672 -21.5 1 97.38 463 MET B C 1
ATOM 8905 O O . MET B 1 463 ? 27 -25.984 -22.297 1 97.38 463 MET B O 1
ATOM 8909 N N . THR B 1 464 ? 26.875 -27.297 -20.531 1 95.88 464 THR B N 1
ATOM 8910 C CA . THR B 1 464 ? 28.312 -27.422 -20.422 1 95.88 464 THR B CA 1
ATOM 8911 C C . THR B 1 464 ? 28.844 -28.469 -21.391 1 95.88 464 THR B C 1
ATOM 8913 O O . THR B 1 464 ? 28.094 -29.328 -21.859 1 95.88 464 THR B O 1
ATOM 8916 N N . LYS B 1 465 ? 30.109 -28.422 -21.672 1 94.19 465 LYS B N 1
ATOM 8917 C CA . LYS B 1 465 ? 30.703 -29.328 -22.656 1 94.19 465 LYS B CA 1
ATOM 8918 C C . LYS B 1 465 ? 30.656 -30.781 -22.172 1 94.19 465 LYS B C 1
ATOM 8920 O O . LYS B 1 465 ? 31.203 -31.094 -21.109 1 94.19 465 LYS B O 1
ATOM 8925 N N . PRO B 1 466 ? 30.016 -31.625 -22.906 1 94.19 466 PRO B N 1
ATOM 8926 C CA . PRO B 1 466 ? 29.969 -33.031 -22.516 1 94.19 466 PRO B CA 1
ATOM 8927 C C . PRO B 1 466 ? 31.156 -33.844 -23.078 1 94.19 466 PRO B C 1
ATOM 8929 O O . PRO B 1 466 ? 31.875 -33.344 -23.953 1 94.19 466 PRO B O 1
ATOM 8932 N N . SER B 1 467 ? 31.391 -35 -22.562 1 93.44 467 SER B N 1
ATOM 8933 C CA . SER B 1 467 ? 32.344 -35.969 -23.078 1 93.44 467 SER B CA 1
ATOM 8934 C C . SER B 1 467 ? 31.641 -37.094 -23.859 1 93.44 467 SER B C 1
ATOM 8936 O O . SER B 1 467 ? 30.656 -37.656 -23.375 1 93.44 467 SER B O 1
ATOM 8938 N N . ILE B 1 468 ? 32.219 -37.406 -25.031 1 93.38 468 ILE B N 1
ATOM 8939 C CA . ILE B 1 468 ? 31.656 -38.469 -25.875 1 93.38 468 ILE B CA 1
ATOM 8940 C C . ILE B 1 468 ? 32.438 -39.75 -25.688 1 93.38 468 ILE B C 1
ATOM 8942 O O . ILE B 1 468 ? 33.688 -39.719 -25.609 1 93.38 468 ILE B O 1
ATOM 8946 N N . PHE B 1 469 ? 31.719 -40.844 -25.547 1 91.5 469 PHE B N 1
ATOM 8947 C CA . PHE B 1 469 ? 32.375 -42.156 -25.438 1 91.5 469 PHE B CA 1
ATOM 8948 C C . PHE B 1 469 ? 31.5 -43.219 -26.094 1 91.5 469 PHE B C 1
ATOM 8950 O O . PHE B 1 469 ? 30.375 -42.969 -26.484 1 91.5 469 PHE B O 1
ATOM 8957 N N . SER B 1 470 ? 32.062 -44.375 -26.25 1 88.62 470 SER B N 1
ATOM 8958 C CA . SER B 1 470 ? 31.297 -45.5 -26.797 1 88.62 470 SER B CA 1
ATOM 8959 C C . SER B 1 470 ? 30.453 -46.156 -25.719 1 88.62 470 SER B C 1
ATOM 8961 O O . SER B 1 470 ? 30.969 -46.562 -24.672 1 88.62 470 SER B O 1
ATOM 8963 N N . CYS B 1 471 ? 29.188 -46.312 -25.984 1 86.81 471 CYS B N 1
ATOM 8964 C CA . CYS B 1 471 ? 28.297 -46.969 -25.016 1 86.81 471 CYS B CA 1
ATOM 8965 C C . CYS B 1 471 ? 28.688 -48.406 -24.781 1 86.81 471 CYS B C 1
ATOM 8967 O O . CYS B 1 471 ? 28.422 -48.969 -23.703 1 86.81 471 CYS B O 1
ATOM 8969 N N . GLN B 1 472 ? 29.312 -48.969 -25.766 1 83.06 472 GLN B N 1
ATOM 8970 C CA . GLN B 1 472 ? 29.688 -50.375 -25.719 1 83.06 472 GLN B CA 1
ATOM 8971 C C . GLN B 1 472 ? 30.969 -50.594 -24.906 1 83.06 472 GLN B C 1
ATOM 8973 O O . GLN B 1 472 ? 31.031 -51.469 -24.031 1 83.06 472 GLN B O 1
ATOM 8978 N N . THR B 1 473 ? 31.984 -49.75 -25.25 1 86 473 THR B N 1
ATOM 8979 C CA . THR B 1 473 ? 33.281 -49.938 -24.609 1 86 473 THR B CA 1
ATOM 8980 C C . THR B 1 473 ? 33.281 -49.25 -23.234 1 86 473 THR B C 1
ATOM 8982 O O . THR B 1 473 ? 34.094 -49.656 -22.359 1 86 473 THR B O 1
ATOM 8985 N N . GLY B 1 474 ? 32.469 -48.312 -23.141 1 87.81 474 GLY B N 1
ATOM 8986 C CA . GLY B 1 474 ? 32.344 -47.625 -21.859 1 87.81 474 GLY B CA 1
ATOM 8987 C C . GLY B 1 474 ? 33.406 -46.531 -21.672 1 87.81 474 GLY B C 1
ATOM 8988 O O . GLY B 1 474 ? 33.906 -45.969 -22.656 1 87.81 474 GLY B O 1
ATOM 8989 N N . THR B 1 475 ? 33.531 -46.062 -20.375 1 90.06 475 THR B N 1
ATOM 8990 C CA . THR B 1 475 ? 34.469 -45 -19.984 1 90.06 475 THR B CA 1
ATOM 8991 C C . THR B 1 475 ? 34.906 -45.188 -18.547 1 90.06 475 THR B C 1
ATOM 8993 O O . THR B 1 475 ? 34.406 -46.031 -17.828 1 90.06 475 THR B O 1
ATOM 8996 N N . ASN B 1 476 ? 36 -44.469 -18.203 1 90.88 476 ASN B N 1
ATOM 8997 C CA . ASN B 1 476 ? 36.5 -44.531 -16.828 1 90.88 476 ASN B CA 1
ATOM 8998 C C . ASN B 1 476 ? 35.812 -43.5 -15.945 1 90.88 476 ASN B C 1
ATOM 9000 O O . ASN B 1 476 ? 36.25 -43.25 -14.828 1 90.88 476 ASN B O 1
ATOM 9004 N N . TRP B 1 477 ? 34.781 -43 -16.516 1 91.5 477 TRP B N 1
ATOM 9005 C CA . TRP B 1 477 ? 33.969 -42.062 -15.734 1 91.5 477 TRP B CA 1
ATOM 9006 C C . TRP B 1 477 ? 33.438 -42.719 -14.477 1 91.5 477 TRP B C 1
ATOM 9008 O O . TRP B 1 477 ? 32.906 -43.844 -14.539 1 91.5 477 TRP B O 1
ATOM 9018 N N . TYR B 1 478 ? 33.531 -42.031 -13.336 1 89.19 478 TYR B N 1
ATOM 9019 C CA . TYR B 1 478 ? 33.312 -42.562 -11.992 1 89.19 478 TYR B CA 1
ATOM 9020 C C . TYR B 1 478 ? 31.953 -43.25 -11.898 1 89.19 478 TYR B C 1
ATOM 9022 O O . TYR B 1 478 ? 31.828 -44.281 -11.25 1 89.19 478 TYR B O 1
ATOM 9030 N N . TRP B 1 479 ? 30.953 -42.75 -12.539 1 92.12 479 TRP B N 1
ATOM 9031 C CA . TRP B 1 479 ? 29.578 -43.188 -12.305 1 92.12 479 TRP B CA 1
ATOM 9032 C C . TRP B 1 479 ? 29.172 -44.25 -13.336 1 92.12 479 TRP B C 1
ATOM 9034 O O . TRP B 1 479 ? 28.109 -44.844 -13.234 1 92.12 479 TRP B O 1
ATOM 9044 N N . TRP B 1 480 ? 29.969 -44.562 -14.242 1 94.12 480 TRP B N 1
ATOM 9045 C CA . TRP B 1 480 ? 29.594 -45.438 -15.352 1 94.12 480 TRP B CA 1
ATOM 9046 C C . TRP B 1 480 ? 29.234 -46.844 -14.844 1 94.12 480 TRP B C 1
ATOM 9048 O O . TRP B 1 480 ? 28.234 -47.438 -15.281 1 94.12 480 TRP B O 1
ATOM 9058 N N . ASP B 1 481 ? 29.984 -47.312 -13.914 1 93.25 481 ASP B N 1
ATOM 9059 C CA . ASP B 1 481 ? 29.75 -48.688 -13.438 1 93.25 481 ASP B CA 1
ATOM 9060 C C . ASP B 1 481 ? 29.031 -48.688 -12.094 1 93.25 481 ASP B C 1
ATOM 9062 O O . ASP B 1 481 ? 29.141 -49.625 -11.32 1 93.25 481 ASP B O 1
ATOM 9066 N N . ARG B 1 482 ? 28.328 -47.656 -11.812 1 93.44 482 ARG B N 1
ATOM 9067 C CA . ARG B 1 482 ? 27.594 -47.5 -10.57 1 93.44 482 ARG B CA 1
ATOM 9068 C C . ARG B 1 482 ? 26.094 -47.375 -10.844 1 93.44 482 ARG B C 1
ATOM 9070 O O . ARG B 1 482 ? 25.672 -47.281 -12 1 93.44 482 ARG B O 1
ATOM 9077 N N . PRO B 1 483 ? 25.328 -47.438 -9.742 1 92.12 483 PRO B N 1
ATOM 9078 C CA . PRO B 1 483 ? 23.891 -47.312 -9.961 1 92.12 483 PRO B CA 1
ATOM 9079 C C . PRO B 1 483 ? 23.531 -46.031 -10.727 1 92.12 483 PRO B C 1
ATOM 9081 O O . PRO B 1 483 ? 24.031 -44.938 -10.398 1 92.12 483 PRO B O 1
ATOM 9084 N N . GLY B 1 484 ? 22.75 -46.219 -11.797 1 94.19 484 GLY B N 1
ATOM 9085 C CA . GLY B 1 484 ? 22.375 -45.094 -12.656 1 94.19 484 GLY B CA 1
ATOM 9086 C C . GLY B 1 484 ? 23.266 -44.938 -13.867 1 94.19 484 GLY B C 1
ATOM 9087 O O . GLY B 1 484 ? 23.062 -44.062 -14.695 1 94.19 484 GLY B O 1
ATOM 9088 N N . GLY B 1 485 ? 24.172 -45.812 -13.93 1 94.56 485 GLY B N 1
ATOM 9089 C CA . GLY B 1 485 ? 25.156 -45.719 -14.992 1 94.56 485 GLY B CA 1
ATOM 9090 C C . GLY B 1 485 ? 24.859 -46.656 -16.156 1 94.56 485 GLY B C 1
ATOM 9091 O O . GLY B 1 485 ? 23.75 -46.625 -16.703 1 94.56 485 GLY B O 1
ATOM 9092 N N . LYS B 1 486 ? 25.766 -47.594 -16.391 1 94.25 486 LYS B N 1
ATOM 9093 C CA . LYS B 1 486 ? 25.781 -48.406 -17.609 1 94.25 486 LYS B CA 1
ATOM 9094 C C . LYS B 1 486 ? 24.531 -49.281 -17.688 1 94.25 486 LYS B C 1
ATOM 9096 O O . LYS B 1 486 ? 23.828 -49.281 -18.703 1 94.25 486 LYS B O 1
ATOM 9101 N N . THR B 1 487 ? 24.266 -50.031 -16.688 1 95.31 487 THR B N 1
ATOM 9102 C CA . THR B 1 487 ? 23.172 -51 -16.688 1 95.31 487 THR B CA 1
ATOM 9103 C C . THR B 1 487 ? 21.844 -50.281 -16.891 1 95.31 487 THR B C 1
ATOM 9105 O O . THR B 1 487 ? 21.047 -50.688 -17.75 1 95.31 487 THR B O 1
ATOM 9108 N N . GLU B 1 488 ? 21.656 -49.312 -16.109 1 95.62 488 GLU B N 1
ATOM 9109 C CA . GLU B 1 488 ? 20.391 -48.594 -16.188 1 95.62 488 GLU B CA 1
ATOM 9110 C C . GLU B 1 488 ? 20.25 -47.875 -17.516 1 95.62 488 GLU B C 1
ATOM 9112 O O . GLU B 1 488 ? 19.156 -47.844 -18.094 1 95.62 488 GLU B O 1
ATOM 9117 N N . LEU B 1 489 ? 21.297 -47.281 -18 1 95 489 LEU B N 1
ATOM 9118 C CA . LEU B 1 489 ? 21.25 -46.594 -19.281 1 95 489 LEU B CA 1
ATOM 9119 C C . LEU B 1 489 ? 20.922 -47.562 -20.422 1 95 489 LEU B C 1
ATOM 9121 O O . LEU B 1 489 ? 20.109 -47.25 -21.297 1 95 489 LEU B O 1
ATOM 9125 N N . THR B 1 490 ? 21.562 -48.688 -20.406 1 94.19 490 THR B N 1
ATOM 9126 C CA . THR B 1 490 ? 21.312 -49.688 -21.438 1 94.19 490 THR B CA 1
ATOM 9127 C C . THR B 1 490 ? 19.844 -50.094 -21.453 1 94.19 490 THR B C 1
ATOM 9129 O O . THR B 1 490 ? 19.219 -50.188 -22.516 1 94.19 490 THR B O 1
ATOM 9132 N N . ASN B 1 491 ? 19.359 -50.312 -20.312 1 96.06 491 ASN B N 1
ATOM 9133 C CA . ASN B 1 491 ? 17.953 -50.688 -20.188 1 96.06 491 ASN B CA 1
ATOM 9134 C C . ASN B 1 491 ? 17.047 -49.562 -20.672 1 96.06 491 ASN B C 1
ATOM 9136 O O . ASN B 1 491 ? 16.047 -49.844 -21.359 1 96.06 491 ASN B O 1
ATOM 9140 N N . ALA B 1 492 ? 17.328 -48.375 -20.297 1 95.75 492 ALA B N 1
ATOM 9141 C CA . ALA B 1 492 ? 16.516 -47.25 -20.688 1 95.75 492 ALA B CA 1
ATOM 9142 C C . ALA B 1 492 ? 16.516 -47.062 -22.203 1 95.75 492 ALA B C 1
ATOM 9144 O O . ALA B 1 492 ? 15.469 -46.812 -22.812 1 95.75 492 ALA B O 1
ATOM 9145 N N . MET B 1 493 ? 17.688 -47.188 -22.812 1 93.12 493 MET B N 1
ATOM 9146 C CA . MET B 1 493 ? 17.812 -47.031 -24.25 1 93.12 493 MET B CA 1
ATOM 9147 C C . MET B 1 493 ? 17.078 -48.125 -25 1 93.12 493 MET B C 1
ATOM 9149 O O . MET B 1 493 ? 16.438 -47.906 -26.016 1 93.12 493 MET B O 1
ATOM 9153 N N . ALA B 1 494 ? 17.188 -49.312 -24.438 1 93.62 494 ALA B N 1
ATOM 9154 C CA . ALA B 1 494 ? 16.469 -50.438 -25.031 1 93.62 494 ALA B CA 1
ATOM 9155 C C . ALA B 1 494 ? 14.961 -50.219 -24.969 1 93.62 494 ALA B C 1
ATOM 9157 O O . ALA B 1 494 ? 14.242 -50.531 -25.922 1 93.62 494 ALA B O 1
ATOM 9158 N N . SER B 1 495 ? 14.562 -49.812 -23.828 1 94.62 495 SER B N 1
ATOM 9159 C CA . SER B 1 495 ? 13.148 -49.531 -23.641 1 94.62 495 SER B CA 1
ATOM 9160 C C . SER B 1 495 ? 12.656 -48.469 -24.625 1 94.62 495 SER B C 1
ATOM 9162 O O . SER B 1 495 ? 11.555 -48.562 -25.172 1 94.62 495 SER B O 1
ATOM 9164 N N . LEU B 1 496 ? 13.406 -47.438 -24.875 1 92.38 496 LEU B N 1
ATOM 9165 C CA . LEU B 1 496 ? 13.055 -46.375 -25.828 1 92.38 496 LEU B CA 1
ATOM 9166 C C . LEU B 1 496 ? 12.984 -46.938 -27.25 1 92.38 496 LEU B C 1
ATOM 9168 O O . LEU B 1 496 ? 12.094 -46.562 -28.016 1 92.38 496 LEU B O 1
ATOM 9172 N N . ARG B 1 497 ? 13.891 -47.75 -27.562 1 90.25 497 ARG B N 1
ATOM 9173 C CA . ARG B 1 497 ? 13.914 -48.344 -28.906 1 90.25 497 ARG B CA 1
ATOM 9174 C C . ARG B 1 497 ? 12.688 -49.219 -29.125 1 90.25 497 ARG B C 1
ATOM 9176 O O . ARG B 1 497 ? 12.117 -49.219 -30.219 1 90.25 497 ARG B O 1
ATOM 9183 N N . SER B 1 498 ? 12.391 -49.938 -28.141 1 90.75 498 SER B N 1
ATOM 9184 C CA . SER B 1 498 ? 11.211 -50.812 -28.25 1 90.75 498 SER B CA 1
ATOM 9185 C C . SER B 1 498 ? 9.945 -50 -28.453 1 90.75 498 SER B C 1
ATOM 9187 O O . SER B 1 498 ? 9.07 -50.375 -29.219 1 90.75 498 SER B O 1
ATOM 9189 N N . LYS B 1 499 ? 9.82 -48.938 -27.734 1 87.75 499 LYS B N 1
ATOM 9190 C CA . LYS B 1 499 ? 8.672 -48.031 -27.875 1 87.75 499 LYS B CA 1
ATOM 9191 C C . LYS B 1 499 ? 8.594 -47.469 -29.281 1 87.75 499 LYS B C 1
ATOM 9193 O O . LYS B 1 499 ? 7.5 -47.219 -29.797 1 87.75 499 LYS B O 1
ATOM 9198 N N . SER B 1 500 ? 9.664 -47.094 -29.797 1 83.38 500 SER B N 1
ATOM 9199 C CA . SER B 1 500 ? 9.727 -46.531 -31.141 1 83.38 500 SER B CA 1
ATOM 9200 C C . SER B 1 500 ? 9.211 -47.531 -32.188 1 83.38 500 SER B C 1
ATOM 9202 O O . SER B 1 500 ? 8.625 -47.156 -33.188 1 83.38 500 SER B O 1
ATOM 9204 N N . GLU B 1 501 ? 9.477 -48.812 -32 1 77.81 501 GLU B N 1
ATOM 9205 C CA . GLU B 1 501 ? 9.094 -49.875 -32.969 1 77.81 501 GLU B CA 1
ATOM 9206 C C . GLU B 1 501 ? 7.609 -50.188 -32.844 1 77.81 501 GLU B C 1
ATOM 9208 O O . GLU B 1 501 ? 6.977 -50.594 -33.812 1 77.81 501 GLU B O 1
ATOM 9213 N N . THR B 1 502 ? 7.172 -50.312 -31.688 1 66.5 502 THR B N 1
ATOM 9214 C CA . THR B 1 502 ? 5.781 -50.688 -31.469 1 66.5 502 THR B CA 1
ATOM 9215 C C . THR B 1 502 ? 4.852 -49.5 -31.703 1 66.5 502 THR B C 1
ATOM 9217 O O . THR B 1 502 ? 3.66 -49.688 -31.969 1 66.5 502 THR B O 1
ATOM 9220 N N . ALA B 1 503 ? 5.211 -48.531 -31.078 1 58.94 503 ALA B N 1
ATOM 9221 C CA . ALA B 1 503 ? 4.305 -47.375 -30.922 1 58.94 503 ALA B CA 1
ATOM 9222 C C . ALA B 1 503 ? 4.043 -46.719 -32.25 1 58.94 503 ALA B C 1
ATOM 9224 O O . ALA B 1 503 ? 4.98 -46.312 -32.969 1 58.94 503 ALA B O 1
ATOM 9225 N N . ALA B 1 504 ? 3.092 -47.188 -32.875 1 50.72 504 ALA B N 1
ATOM 9226 C CA . ALA B 1 504 ? 2.494 -46.281 -33.812 1 50.72 504 ALA B CA 1
ATOM 9227 C C . ALA B 1 504 ? 2.553 -44.844 -33.281 1 50.72 504 ALA B C 1
ATOM 9229 O O . ALA B 1 504 ? 2.426 -44.594 -32.094 1 50.72 504 ALA B O 1
ATOM 9230 N N . THR B 1 505 ? 3.244 -43.938 -33.906 1 47.91 505 THR B N 1
ATOM 9231 C CA . THR B 1 505 ? 3.377 -42.562 -33.438 1 47.91 505 THR B CA 1
ATOM 9232 C C . THR B 1 505 ? 2.109 -42.094 -32.719 1 47.91 505 THR B C 1
ATOM 9234 O O . THR B 1 505 ? 1.074 -41.875 -33.344 1 47.91 505 THR B O 1
ATOM 9237 N N . ALA B 1 506 ? 1.811 -42.844 -31.672 1 48.88 506 ALA B N 1
ATOM 9238 C CA . ALA B 1 506 ? 0.643 -42.25 -31.016 1 48.88 506 ALA B CA 1
ATOM 9239 C C . ALA B 1 506 ? 0.695 -40.75 -31.078 1 48.88 506 ALA B C 1
ATOM 9241 O O . ALA B 1 506 ? 1.778 -40.156 -31.078 1 48.88 506 ALA B O 1
ATOM 9242 N N . THR B 1 507 ? -0.284 -40.125 -31.281 1 53 507 THR B N 1
ATOM 9243 C CA . THR B 1 507 ? -0.547 -38.688 -31.484 1 53 507 THR B CA 1
ATOM 9244 C C . THR B 1 507 ? -0.041 -37.875 -30.312 1 53 507 THR B C 1
ATOM 9246 O O . THR B 1 507 ? -0.397 -38.156 -29.156 1 53 507 THR B O 1
ATOM 9249 N N . GLY B 1 508 ? 1.126 -37.094 -30.375 1 60.94 508 GLY B N 1
ATOM 9250 C CA . GLY B 1 508 ? 1.64 -36.094 -29.469 1 60.94 508 GLY B CA 1
ATOM 9251 C C . GLY B 1 508 ? 2.986 -36.469 -28.875 1 60.94 508 GLY B C 1
ATOM 9252 O O . GLY B 1 508 ? 3.643 -35.625 -28.25 1 60.94 508 GLY B O 1
ATOM 9253 N N . GLU B 1 509 ? 3.287 -37.906 -28.969 1 67.94 509 GLU B N 1
ATOM 9254 C CA . GLU B 1 509 ? 4.598 -38.281 -28.438 1 67.94 509 GLU B CA 1
ATOM 9255 C C . GLU B 1 509 ? 5.711 -37.875 -29.406 1 67.94 509 GLU B C 1
ATOM 9257 O O . GLU B 1 509 ? 5.504 -37.875 -30.625 1 67.94 509 GLU B O 1
ATOM 9262 N N . PRO B 1 510 ? 6.852 -37.531 -28.75 1 80.31 510 PRO B N 1
ATOM 9263 C CA . PRO B 1 510 ? 7.969 -37.125 -29.609 1 80.31 510 PRO B CA 1
ATOM 9264 C C . PRO B 1 510 ? 8.5 -38.281 -30.484 1 80.31 510 PRO B C 1
ATOM 9266 O O . PRO B 1 510 ? 8.297 -39.438 -30.141 1 80.31 510 PRO B O 1
ATOM 9269 N N . ASP B 1 511 ? 9.125 -37.969 -31.594 1 85 511 ASP B N 1
ATOM 9270 C CA . ASP B 1 511 ? 9.758 -38.906 -32.531 1 85 511 ASP B CA 1
ATOM 9271 C C . ASP B 1 511 ? 11.031 -39.5 -31.938 1 85 511 ASP B C 1
ATOM 9273 O O . ASP B 1 511 ? 12.086 -38.875 -31.953 1 85 511 ASP B O 1
ATOM 9277 N N . ILE B 1 512 ? 10.922 -40.688 -31.484 1 91.56 512 ILE B N 1
ATOM 9278 C CA . ILE B 1 512 ? 12.016 -41.375 -30.797 1 91.56 512 ILE B CA 1
ATOM 9279 C C . ILE B 1 512 ? 13.117 -41.688 -31.812 1 91.56 512 ILE B C 1
ATOM 9281 O O . ILE B 1 512 ? 14.305 -41.625 -31.469 1 91.56 512 ILE B O 1
ATOM 9285 N N . ARG B 1 513 ? 12.766 -42.094 -33.094 1 91.5 513 ARG B N 1
ATOM 9286 C CA . ARG B 1 513 ? 13.758 -42.375 -34.125 1 91.5 513 ARG B CA 1
ATOM 9287 C C . ARG B 1 513 ? 14.609 -41.125 -34.406 1 91.5 513 ARG B C 1
ATOM 9289 O O . ARG B 1 513 ? 15.828 -41.25 -34.594 1 91.5 513 ARG B O 1
ATOM 9296 N N . ALA B 1 514 ? 13.914 -40.094 -34.438 1 91.25 514 ALA B N 1
ATOM 9297 C CA . ALA B 1 514 ? 14.625 -38.844 -34.656 1 91.25 514 ALA B CA 1
ATOM 9298 C C . ALA B 1 514 ? 15.594 -38.562 -33.531 1 91.25 514 ALA B C 1
ATOM 9300 O O . ALA B 1 514 ? 16.672 -38 -33.75 1 91.25 514 ALA B O 1
ATOM 9301 N N . PHE B 1 515 ? 15.258 -38.844 -32.344 1 93.5 515 PHE B N 1
ATOM 9302 C CA . PHE B 1 515 ? 16.094 -38.656 -31.172 1 93.5 515 PHE B CA 1
ATOM 9303 C C . PHE B 1 515 ? 17.391 -39.469 -31.297 1 93.5 515 PHE B C 1
ATOM 9305 O O . PHE B 1 515 ? 18.484 -38.906 -31.109 1 93.5 515 PHE B O 1
ATOM 9312 N N . PHE B 1 516 ? 17.281 -40.688 -31.688 1 90.75 516 PHE B N 1
ATOM 9313 C CA . PHE B 1 516 ? 18.438 -41.562 -31.828 1 90.75 516 PHE B CA 1
ATOM 9314 C C . PHE B 1 516 ? 19.312 -41.125 -33 1 90.75 516 PHE B C 1
ATOM 9316 O O . PHE B 1 516 ? 20.531 -41.156 -32.938 1 90.75 516 PHE B O 1
ATOM 9323 N N . SER B 1 517 ? 18.625 -40.781 -34.062 1 91.25 517 SER B N 1
ATOM 9324 C CA . SER B 1 517 ? 19.375 -40.281 -35.219 1 91.25 517 SER B CA 1
ATOM 9325 C C . SER B 1 517 ? 20.188 -39.031 -34.875 1 91.25 517 SER B C 1
ATOM 9327 O O . SER B 1 517 ? 21.344 -38.906 -35.281 1 91.25 517 SER B O 1
ATOM 9329 N N . GLN B 1 518 ? 19.578 -38.188 -34.125 1 93 518 GLN B N 1
ATOM 9330 C CA . GLN B 1 518 ? 20.266 -36.969 -33.719 1 93 518 GLN B CA 1
ATOM 9331 C C . GLN B 1 518 ? 21.438 -37.281 -32.781 1 93 518 GLN B C 1
ATOM 9333 O O . GLN B 1 518 ? 22.5 -36.656 -32.875 1 93 518 GLN B O 1
ATOM 9338 N N . LEU B 1 519 ? 21.219 -38.156 -31.859 1 92.56 519 LEU B N 1
ATOM 9339 C CA . LEU B 1 519 ? 22.281 -38.562 -30.953 1 92.56 519 LEU B CA 1
ATOM 9340 C C . LEU B 1 519 ? 23.469 -39.125 -31.734 1 92.56 519 LEU B C 1
ATOM 9342 O O . LEU B 1 519 ? 24.609 -38.844 -31.406 1 92.56 519 LEU B O 1
ATOM 9346 N N . GLN B 1 520 ? 23.109 -39.875 -32.688 1 90.94 520 GLN B N 1
ATOM 9347 C CA . GLN B 1 520 ? 24.156 -40.469 -33.5 1 90.94 520 GLN B CA 1
ATOM 9348 C C . GLN B 1 520 ? 24.922 -39.375 -34.281 1 90.94 520 GLN B C 1
ATOM 9350 O O . GLN B 1 520 ? 26.156 -39.438 -34.406 1 90.94 520 GLN B O 1
ATOM 9355 N N . THR B 1 521 ? 24.219 -38.531 -34.781 1 91.62 521 THR B N 1
ATOM 9356 C CA . THR B 1 521 ? 24.844 -37.406 -35.5 1 91.62 521 THR B CA 1
ATOM 9357 C C . THR B 1 521 ? 25.812 -36.656 -34.594 1 91.62 521 THR B C 1
ATOM 9359 O O . THR B 1 521 ? 26.906 -36.312 -35.031 1 91.62 521 THR B O 1
ATOM 9362 N N . ASN B 1 522 ? 25.438 -36.406 -33.375 1 92.81 522 ASN B N 1
ATOM 9363 C CA . ASN B 1 522 ? 26.25 -35.594 -32.469 1 92.81 522 ASN B CA 1
ATOM 9364 C C . ASN B 1 522 ? 27.391 -36.406 -31.859 1 92.81 522 ASN B C 1
ATOM 9366 O O . ASN B 1 522 ? 28.375 -35.844 -31.391 1 92.81 522 ASN B O 1
ATOM 9370 N N . THR B 1 523 ? 27.297 -37.719 -31.766 1 90.44 523 THR B N 1
ATOM 9371 C CA . THR B 1 523 ? 28.281 -38.531 -31.062 1 90.44 523 THR B CA 1
ATOM 9372 C C . THR B 1 523 ? 29.156 -39.312 -32.062 1 90.44 523 THR B C 1
ATOM 9374 O O . THR B 1 523 ? 30.219 -39.812 -31.703 1 90.44 523 THR B O 1
ATOM 9377 N N . GLY B 1 524 ? 28.766 -39.438 -33.281 1 80.56 524 GLY B N 1
ATOM 9378 C CA . GLY B 1 524 ? 29.484 -40.219 -34.281 1 80.56 524 GLY B CA 1
ATOM 9379 C C . GLY B 1 524 ? 28.938 -41.625 -34.438 1 80.56 524 GLY B C 1
ATOM 9380 O O . GLY B 1 524 ? 27.984 -42 -33.781 1 80.56 524 GLY B O 1
ATOM 9381 N N . PRO B 1 525 ? 29.406 -42.406 -35.438 1 66.12 525 PRO B N 1
ATOM 9382 C CA . PRO B 1 525 ? 28.844 -43.688 -35.875 1 66.12 525 PRO B CA 1
ATOM 9383 C C . PRO B 1 525 ? 28.938 -44.75 -34.812 1 66.12 525 PRO B C 1
ATOM 9385 O O . PRO B 1 525 ? 28.219 -45.75 -34.844 1 66.12 525 PRO B O 1
ATOM 9388 N N . ASN B 1 526 ? 29.797 -44.812 -33.875 1 60.25 526 ASN B N 1
ATOM 9389 C CA . ASN B 1 526 ? 29.938 -45.906 -32.938 1 60.25 526 ASN B CA 1
ATOM 9390 C C . ASN B 1 526 ? 28.938 -45.812 -31.797 1 60.25 526 ASN B C 1
ATOM 9392 O O . ASN B 1 526 ? 29.25 -46.188 -30.656 1 60.25 526 ASN B O 1
ATOM 9396 N N . ASN B 1 527 ? 27.672 -45.594 -32.031 1 67.06 527 ASN B N 1
ATOM 9397 C CA . ASN B 1 527 ? 26.641 -45.562 -31 1 67.06 527 ASN B CA 1
ATOM 9398 C C . ASN B 1 527 ? 27.125 -44.844 -29.75 1 67.06 527 ASN B C 1
ATOM 9400 O O . ASN B 1 527 ? 27.156 -45.438 -28.672 1 67.06 527 ASN B O 1
ATOM 9404 N N . GLY B 1 528 ? 27.375 -43.625 -29.844 1 82.44 528 GLY B N 1
ATOM 9405 C CA . GLY B 1 528 ? 28.031 -42.844 -28.812 1 82.44 528 GLY B CA 1
ATOM 9406 C C . GLY B 1 528 ? 27.094 -42.375 -27.719 1 82.44 528 GLY B C 1
ATOM 9407 O O . GLY B 1 528 ? 25.906 -42.156 -27.953 1 82.44 528 GLY B O 1
ATOM 9408 N N . CYS B 1 529 ? 27.594 -42.531 -26.5 1 89.81 529 CYS B N 1
ATOM 9409 C CA . CYS B 1 529 ? 26.984 -42 -25.281 1 89.81 529 CYS B CA 1
ATOM 9410 C C . CYS B 1 529 ? 27.703 -40.719 -24.828 1 89.81 529 CYS B C 1
ATOM 9412 O O . CYS B 1 529 ? 28.797 -40.406 -25.312 1 89.81 529 CYS B O 1
ATOM 9414 N N . LEU B 1 530 ? 27.016 -39.938 -24.078 1 93.94 530 LEU B N 1
ATOM 9415 C CA . LEU B 1 530 ? 27.578 -38.719 -23.547 1 93.94 530 LEU B CA 1
ATOM 9416 C C . LEU B 1 530 ? 27.391 -38.625 -22.047 1 93.94 530 LEU B C 1
ATOM 9418 O O . LEU B 1 530 ? 26.375 -39.062 -21.516 1 93.94 530 LEU B O 1
ATOM 9422 N N . HIS B 1 531 ? 28.391 -38.156 -21.359 1 94.19 531 HIS B N 1
ATOM 9423 C CA . HIS B 1 531 ? 28.234 -37.719 -19.984 1 94.19 531 HIS B CA 1
ATOM 9424 C C . HIS B 1 531 ? 28.859 -36.344 -19.766 1 94.19 531 HIS B C 1
ATOM 9426 O O . HIS B 1 531 ? 29.781 -35.938 -20.5 1 94.19 531 HIS B O 1
ATOM 9432 N N . GLY B 1 532 ? 28.297 -35.594 -18.844 1 94.12 532 GLY B N 1
ATOM 9433 C CA . GLY B 1 532 ? 28.812 -34.25 -18.562 1 94.12 532 GLY B CA 1
ATOM 9434 C C . GLY B 1 532 ? 28.172 -33.625 -17.328 1 94.12 532 GLY B C 1
ATOM 9435 O O . GLY B 1 532 ? 27.062 -34 -16.938 1 94.12 532 GLY B O 1
ATOM 9436 N N . LEU B 1 533 ? 28.953 -32.656 -16.812 1 93.75 533 LEU B N 1
ATOM 9437 C CA . LEU B 1 533 ? 28.406 -31.891 -15.703 1 93.75 533 LEU B CA 1
ATOM 9438 C C . LEU B 1 533 ? 27.125 -31.172 -16.094 1 93.75 533 LEU B C 1
ATOM 9440 O O . LEU B 1 533 ? 27.016 -30.656 -17.219 1 93.75 533 LEU B O 1
ATOM 9444 N N . SER B 1 534 ? 26.156 -31.328 -15.297 1 95.88 534 SER B N 1
ATOM 9445 C CA . SER B 1 534 ? 24.828 -30.812 -15.617 1 95.88 534 SER B CA 1
ATOM 9446 C C . SER B 1 534 ? 24.281 -29.969 -14.492 1 95.88 534 SER B C 1
ATOM 9448 O O . SER B 1 534 ? 23.094 -30.062 -14.148 1 95.88 534 SER B O 1
ATOM 9450 N N . ASP B 1 535 ? 25.156 -29.141 -13.938 1 94.25 535 ASP B N 1
ATOM 9451 C CA . ASP B 1 535 ? 24.734 -28.234 -12.875 1 94.25 535 ASP B CA 1
ATOM 9452 C C . ASP B 1 535 ? 24.094 -26.969 -13.445 1 94.25 535 ASP B C 1
ATOM 9454 O O . ASP B 1 535 ? 23.422 -26.234 -12.734 1 94.25 535 ASP B O 1
ATOM 9458 N N . VAL B 1 536 ? 24.375 -26.703 -14.734 1 97.81 536 VAL B N 1
ATOM 9459 C CA . VAL B 1 536 ? 23.766 -25.562 -15.406 1 97.81 536 VAL B CA 1
ATOM 9460 C C . VAL B 1 536 ? 23.359 -25.953 -16.828 1 97.81 536 VAL B C 1
ATOM 9462 O O . VAL B 1 536 ? 24.172 -26.484 -17.578 1 97.81 536 VAL B O 1
ATOM 9465 N N . TYR B 1 537 ? 22.188 -25.703 -17.188 1 98.25 537 TYR B N 1
ATOM 9466 C CA . TYR B 1 537 ? 21.719 -25.875 -18.562 1 98.25 537 TYR B CA 1
ATOM 9467 C C . TYR B 1 537 ? 20.422 -25.094 -18.797 1 98.25 537 TYR B C 1
ATOM 9469 O O . TYR B 1 537 ? 19.734 -24.734 -17.844 1 98.25 537 TYR B O 1
ATOM 9477 N N . PHE B 1 538 ? 20.125 -24.75 -20 1 98.62 538 PHE B N 1
ATOM 9478 C CA . PHE B 1 538 ? 18.953 -23.969 -20.391 1 98.62 538 PHE B CA 1
ATOM 9479 C C . PHE B 1 538 ? 18.141 -24.703 -21.453 1 98.62 538 PHE B C 1
ATOM 9481 O O . PHE B 1 538 ? 18.703 -25.25 -22.406 1 98.62 538 PHE B O 1
ATOM 9488 N N . ILE B 1 539 ? 16.891 -24.781 -21.281 1 98.56 539 ILE B N 1
ATOM 9489 C CA . ILE B 1 539 ? 15.945 -25.406 -22.203 1 98.56 539 ILE B CA 1
ATOM 9490 C C . ILE B 1 539 ? 14.953 -24.375 -22.719 1 98.56 539 ILE B C 1
ATOM 9492 O O . ILE B 1 539 ? 14.148 -23.844 -21.969 1 98.56 539 ILE B O 1
ATOM 9496 N N . PRO B 1 540 ? 14.938 -24.094 -24 1 98 540 PRO B N 1
ATOM 9497 C CA . PRO B 1 540 ? 13.922 -23.188 -24.547 1 98 540 PRO B CA 1
ATOM 9498 C C . PRO B 1 540 ? 12.508 -23.766 -24.469 1 98 540 PRO B C 1
ATOM 9500 O O . PRO B 1 540 ? 12.336 -24.984 -24.594 1 98 540 PRO B O 1
ATOM 9503 N N . ARG B 1 541 ? 11.578 -22.984 -24.422 1 97.06 541 ARG B N 1
ATOM 9504 C CA . ARG B 1 541 ? 10.188 -23.391 -24.234 1 97.06 541 ARG B CA 1
ATOM 9505 C C . ARG B 1 541 ? 9.734 -24.312 -25.359 1 97.06 541 ARG B C 1
ATOM 9507 O O . ARG B 1 541 ? 9.047 -25.297 -25.109 1 97.06 541 ARG B O 1
ATOM 9514 N N . HIS B 1 542 ? 10.102 -24.047 -26.578 1 95.44 542 HIS B N 1
ATOM 9515 C CA . HIS B 1 542 ? 9.594 -24.797 -27.719 1 95.44 542 HIS B CA 1
ATOM 9516 C C . HIS B 1 542 ? 10.117 -26.234 -27.719 1 95.44 542 HIS B C 1
ATOM 9518 O O . HIS B 1 542 ? 9.562 -27.094 -28.391 1 95.44 542 HIS B O 1
ATOM 9524 N N . LEU B 1 543 ? 11.148 -26.516 -26.875 1 96.56 543 LEU B N 1
ATOM 9525 C CA . LEU B 1 543 ? 11.695 -27.875 -26.797 1 96.56 543 LEU B CA 1
ATOM 9526 C C . LEU B 1 543 ? 11.305 -28.531 -25.484 1 96.56 543 LEU B C 1
ATOM 9528 O O . LEU B 1 543 ? 11.602 -29.703 -25.266 1 96.56 543 LEU B O 1
ATOM 9532 N N . SER B 1 544 ? 10.641 -27.828 -24.641 1 96.19 544 SER B N 1
ATOM 9533 C CA . SER B 1 544 ? 10.453 -28.25 -23.25 1 96.19 544 SER B CA 1
ATOM 9534 C C . SER B 1 544 ? 9.633 -29.531 -23.156 1 96.19 544 SER B C 1
ATOM 9536 O O . SER B 1 544 ? 9.945 -30.422 -22.375 1 96.19 544 SER B O 1
ATOM 9538 N N . SER B 1 545 ? 8.57 -29.703 -23.969 1 93.19 545 SER B N 1
ATOM 9539 C CA . SER B 1 545 ? 7.738 -30.891 -23.922 1 93.19 545 SER B CA 1
ATOM 9540 C C . SER B 1 545 ? 8.523 -32.125 -24.344 1 93.19 545 SER B C 1
ATOM 9542 O O . SER B 1 545 ? 8.406 -33.188 -23.719 1 93.19 545 SER B O 1
ATOM 9544 N N . ARG B 1 546 ? 9.312 -32 -25.344 1 95 546 ARG B N 1
ATOM 9545 C CA . ARG B 1 546 ? 10.125 -33.125 -25.828 1 95 546 ARG B CA 1
ATOM 9546 C C . ARG B 1 546 ? 11.203 -33.5 -24.812 1 95 546 ARG B C 1
ATOM 9548 O O . ARG B 1 546 ? 11.422 -34.656 -24.531 1 95 546 ARG B O 1
ATOM 9555 N N . VAL B 1 547 ? 11.844 -32.469 -24.344 1 97 547 VAL B N 1
ATOM 9556 C CA . VAL B 1 547 ? 12.891 -32.719 -23.359 1 97 547 VAL B CA 1
ATOM 9557 C C . VAL B 1 547 ? 12.305 -33.438 -22.141 1 97 547 VAL B C 1
ATOM 9559 O O . VAL B 1 547 ? 12.891 -34.375 -21.641 1 97 547 VAL B O 1
ATOM 9562 N N . THR B 1 548 ? 11.164 -32.969 -21.703 1 95.88 548 THR B N 1
ATOM 9563 C CA . THR B 1 548 ? 10.531 -33.562 -20.516 1 95.88 548 THR B CA 1
ATOM 9564 C C . THR B 1 548 ? 10.18 -35.031 -20.766 1 95.88 548 THR B C 1
ATOM 9566 O O . THR B 1 548 ? 10.281 -35.844 -19.844 1 95.88 548 THR B O 1
ATOM 9569 N N . PHE B 1 549 ? 9.758 -35.375 -21.906 1 94.75 549 PHE B N 1
ATOM 9570 C CA . PHE B 1 549 ? 9.422 -36.75 -22.25 1 94.75 549 PHE B CA 1
ATOM 9571 C C . PHE B 1 549 ? 10.609 -37.656 -22 1 94.75 549 PHE B C 1
ATOM 9573 O O . PHE B 1 549 ? 10.477 -38.688 -21.312 1 94.75 549 PHE B O 1
ATOM 9580 N N . TYR B 1 550 ? 11.734 -37.281 -22.5 1 96.25 550 TYR B N 1
ATOM 9581 C CA . TYR B 1 550 ? 12.906 -38.125 -22.375 1 96.25 550 TYR B CA 1
ATOM 9582 C C . TYR B 1 550 ? 13.453 -38.125 -20.953 1 96.25 550 TYR B C 1
ATOM 9584 O O . TYR B 1 550 ? 13.875 -39.156 -20.438 1 96.25 550 TYR B O 1
ATOM 9592 N N . LEU B 1 551 ? 13.477 -36.969 -20.375 1 96.88 551 LEU B N 1
ATOM 9593 C CA . LEU B 1 551 ? 13.961 -36.906 -19 1 96.88 551 LEU B CA 1
ATOM 9594 C C . LEU B 1 551 ? 13.086 -37.75 -18.078 1 96.88 551 LEU B C 1
ATOM 9596 O O . LEU B 1 551 ? 13.586 -38.375 -17.141 1 96.88 551 LEU B O 1
ATOM 9600 N N . LYS B 1 552 ? 11.805 -37.719 -18.297 1 95.12 552 LYS B N 1
ATOM 9601 C CA . LYS B 1 552 ? 10.906 -38.562 -17.5 1 95.12 552 LYS B CA 1
ATOM 9602 C C . LYS B 1 552 ? 11.227 -40.031 -17.672 1 95.12 552 LYS B C 1
ATOM 9604 O O . LYS B 1 552 ? 11.211 -40.812 -16.703 1 95.12 552 LYS B O 1
ATOM 9609 N N . HIS B 1 553 ? 11.453 -40.406 -18.875 1 95.5 553 HIS B N 1
ATOM 9610 C CA . HIS B 1 553 ? 11.836 -41.781 -19.156 1 95.5 553 HIS B CA 1
ATOM 9611 C C . HIS B 1 553 ? 13.117 -42.156 -18.422 1 95.5 553 HIS B C 1
ATOM 9613 O O . HIS B 1 553 ? 13.188 -43.219 -17.797 1 95.5 553 HIS B O 1
ATOM 9619 N N . PHE B 1 554 ? 14.109 -41.312 -18.516 1 96.62 554 PHE B N 1
ATOM 9620 C CA . PHE B 1 554 ? 15.383 -41.562 -17.859 1 96.62 554 PHE B CA 1
ATOM 9621 C C . PHE B 1 554 ? 15.211 -41.594 -16.344 1 96.62 554 PHE B C 1
ATOM 9623 O O . PHE B 1 554 ? 15.859 -42.375 -15.648 1 96.62 554 PHE B O 1
ATOM 9630 N N . ALA B 1 555 ? 14.375 -40.719 -15.844 1 95.19 555 ALA B N 1
ATOM 9631 C CA . ALA B 1 555 ? 14.094 -40.688 -14.406 1 95.19 555 ALA B CA 1
ATOM 9632 C C . ALA B 1 555 ? 13.445 -42 -13.961 1 95.19 555 ALA B C 1
ATOM 9634 O O . ALA B 1 555 ? 13.766 -42.531 -12.891 1 95.19 555 ALA B O 1
ATOM 9635 N N . ALA B 1 556 ? 12.523 -42.5 -14.742 1 94.56 556 ALA B N 1
ATOM 9636 C CA . ALA B 1 556 ? 11.836 -43.75 -14.422 1 94.56 556 ALA B CA 1
ATOM 9637 C C . ALA B 1 556 ? 12.82 -44.938 -14.359 1 94.56 556 ALA B C 1
ATOM 9639 O O . ALA B 1 556 ? 12.586 -45.906 -13.641 1 94.56 556 ALA B O 1
ATOM 9640 N N . HIS B 1 557 ? 13.914 -44.781 -15.055 1 96.12 557 HIS B N 1
ATOM 9641 C CA . HIS B 1 557 ? 14.93 -45.812 -15.078 1 96.12 557 HIS B CA 1
ATOM 9642 C C . HIS B 1 557 ? 16.078 -45.5 -14.141 1 96.12 557 HIS B C 1
ATOM 9644 O O . HIS B 1 557 ? 17.125 -46.125 -14.18 1 96.12 557 HIS B O 1
ATOM 9650 N N . ASN B 1 558 ? 16.016 -44.406 -13.445 1 94.88 558 ASN B N 1
ATOM 9651 C CA . ASN B 1 558 ? 16.953 -44 -12.398 1 94.88 558 ASN B CA 1
ATOM 9652 C C . ASN B 1 558 ? 18.328 -43.688 -12.977 1 94.88 558 ASN B C 1
ATOM 9654 O O . ASN B 1 558 ? 19.344 -44.125 -12.43 1 94.88 558 ASN B O 1
ATOM 9658 N N . ILE B 1 559 ? 18.344 -43.031 -14.055 1 96.19 559 ILE B N 1
ATOM 9659 C CA . ILE B 1 559 ? 19.609 -42.688 -14.695 1 96.19 559 ILE B CA 1
ATOM 9660 C C . ILE B 1 559 ? 20.234 -41.469 -13.977 1 96.19 559 ILE B C 1
ATOM 9662 O O . ILE B 1 559 ? 19.547 -40.531 -13.602 1 96.19 559 ILE B O 1
ATOM 9666 N N . MET B 1 560 ? 21.562 -41.531 -13.844 1 95.56 560 MET B N 1
ATOM 9667 C CA . MET B 1 560 ? 22.312 -40.438 -13.219 1 95.56 560 MET B CA 1
ATOM 9668 C C . MET B 1 560 ? 22.25 -39.188 -14.062 1 95.56 560 MET B C 1
ATOM 9670 O O . MET B 1 560 ? 22.312 -39.25 -15.297 1 95.56 560 MET B O 1
ATOM 9674 N N . LEU B 1 561 ? 22.172 -38.031 -13.391 1 96.5 561 LEU B N 1
ATOM 9675 C CA . LEU B 1 561 ? 21.922 -36.719 -13.992 1 96.5 561 LEU B CA 1
ATOM 9676 C C . LEU B 1 561 ? 22.969 -36.438 -15.07 1 96.5 561 LEU B C 1
ATOM 9678 O O . LEU B 1 561 ? 22.641 -35.875 -16.125 1 96.5 561 LEU B O 1
ATOM 9682 N N . GLU B 1 562 ? 24.234 -36.75 -14.875 1 96.5 562 GLU B N 1
ATOM 9683 C CA . GLU B 1 562 ? 25.312 -36.406 -15.781 1 96.5 562 GLU B CA 1
ATOM 9684 C C . GLU B 1 562 ? 25.281 -37.281 -17.031 1 96.5 562 GLU B C 1
ATOM 9686 O O . GLU B 1 562 ? 26.062 -37.062 -17.969 1 96.5 562 GLU B O 1
ATOM 9691 N N . LEU B 1 563 ? 24.406 -38.188 -17.047 1 96.25 563 LEU B N 1
ATOM 9692 C CA . LEU B 1 563 ? 24.125 -38.969 -18.25 1 96.25 563 LEU B CA 1
ATOM 9693 C C . LEU B 1 563 ? 22.797 -38.5 -18.875 1 96.25 563 LEU B C 1
ATOM 9695 O O . LEU B 1 563 ? 22.75 -38.219 -20.078 1 96.25 563 LEU B O 1
ATOM 9699 N N . ALA B 1 564 ? 21.766 -38.438 -18.078 1 97.44 564 ALA B N 1
ATOM 9700 C CA . ALA B 1 564 ? 20.406 -38.188 -18.531 1 97.44 564 ALA B CA 1
ATOM 9701 C C . ALA B 1 564 ? 20.312 -36.844 -19.266 1 97.44 564 ALA B C 1
ATOM 9703 O O . ALA B 1 564 ? 19.734 -36.781 -20.359 1 97.44 564 ALA B O 1
ATOM 9704 N N . VAL B 1 565 ? 20.922 -35.781 -18.719 1 97.94 565 VAL B N 1
ATOM 9705 C CA . VAL B 1 565 ? 20.75 -34.438 -19.234 1 97.94 565 VAL B CA 1
ATOM 9706 C C . VAL B 1 565 ? 21.516 -34.281 -20.547 1 97.94 565 VAL B C 1
ATOM 9708 O O . VAL B 1 565 ? 20.953 -33.938 -21.578 1 97.94 565 VAL B O 1
ATOM 9711 N N . PRO B 1 566 ? 22.797 -34.625 -20.547 1 96.62 566 PRO B N 1
ATOM 9712 C CA . PRO B 1 566 ? 23.516 -34.469 -21.812 1 96.62 566 PRO B CA 1
ATOM 9713 C C . PRO B 1 566 ? 22.953 -35.344 -22.922 1 96.62 566 PRO B C 1
ATOM 9715 O O . PRO B 1 566 ? 22.875 -34.906 -24.078 1 96.62 566 PRO B O 1
ATOM 9718 N N . MET B 1 567 ? 22.594 -36.562 -22.578 1 95.75 567 MET B N 1
ATOM 9719 C CA . MET B 1 567 ? 22 -37.438 -23.594 1 95.75 567 MET B CA 1
ATOM 9720 C C . MET B 1 567 ? 20.719 -36.844 -24.156 1 95.75 567 MET B C 1
ATOM 9722 O O . MET B 1 567 ? 20.516 -36.875 -25.375 1 95.75 567 MET B O 1
ATOM 9726 N N . THR B 1 568 ? 19.891 -36.344 -23.328 1 97.06 568 THR B N 1
ATOM 9727 C CA . THR B 1 568 ? 18.625 -35.75 -23.734 1 97.06 568 THR B CA 1
ATOM 9728 C C . THR B 1 568 ? 18.844 -34.531 -24.594 1 97.06 568 THR B C 1
ATOM 9730 O O . THR B 1 568 ? 18.281 -34.406 -25.688 1 97.06 568 THR B O 1
ATOM 9733 N N . LEU B 1 569 ? 19.703 -33.562 -24.125 1 97.38 569 LEU B N 1
ATOM 9734 C CA . LEU B 1 569 ? 19.891 -32.312 -24.812 1 97.38 569 LEU B CA 1
ATOM 9735 C C . LEU B 1 569 ? 20.562 -32.531 -26.172 1 97.38 569 LEU B C 1
ATOM 9737 O O . LEU B 1 569 ? 20.172 -31.891 -27.172 1 97.38 569 LEU B O 1
ATOM 9741 N N . GLN B 1 570 ? 21.469 -33.406 -26.203 1 95.44 570 GLN B N 1
ATOM 9742 C CA . GLN B 1 570 ? 22.172 -33.688 -27.453 1 95.44 570 GLN B CA 1
ATOM 9743 C C . GLN B 1 570 ? 21.312 -34.469 -28.422 1 95.44 570 GLN B C 1
ATOM 9745 O O . GLN B 1 570 ? 21.594 -34.531 -29.625 1 95.44 570 GLN B O 1
ATOM 9750 N N . GLY B 1 571 ? 20.297 -35.094 -27.938 1 94.75 571 GLY B N 1
ATOM 9751 C CA . GLY B 1 571 ? 19.344 -35.781 -28.781 1 94.75 571 GLY B CA 1
ATOM 9752 C C . GLY B 1 571 ? 18.281 -34.844 -29.359 1 94.75 571 GLY B C 1
ATOM 9753 O O . GLY B 1 571 ? 17.5 -35.25 -30.219 1 94.75 571 GLY B O 1
ATOM 9754 N N . MET B 1 572 ? 18.266 -33.594 -28.969 1 94.69 572 MET B N 1
ATOM 9755 C CA . MET B 1 572 ? 17.234 -32.656 -29.391 1 94.69 572 MET B CA 1
ATOM 9756 C C . MET B 1 572 ? 17.656 -31.906 -30.656 1 94.69 572 MET B C 1
ATOM 9758 O O . MET B 1 572 ? 16.828 -31.672 -31.531 1 94.69 572 MET B O 1
ATOM 9762 N N . GLN B 1 573 ? 18.891 -31.5 -30.594 1 93.75 573 GLN B N 1
ATOM 9763 C CA . GLN B 1 573 ? 19.359 -30.641 -31.672 1 93.75 573 GLN B CA 1
ATOM 9764 C C . GLN B 1 573 ? 20.812 -30.953 -32.031 1 93.75 573 GLN B C 1
ATOM 9766 O O . GLN B 1 573 ? 21.531 -31.578 -31.25 1 93.75 573 GLN B O 1
ATOM 9771 N N . SER B 1 574 ? 21.125 -30.391 -33.25 1 93.44 574 SER B N 1
ATOM 9772 C CA . SER B 1 574 ? 22.516 -30.516 -33.688 1 93.44 574 SER B CA 1
ATOM 9773 C C . SER B 1 574 ? 23.438 -29.656 -32.844 1 93.44 574 SER B C 1
ATOM 9775 O O . SER B 1 574 ? 23.016 -28.641 -32.281 1 93.44 574 SER B O 1
ATOM 9777 N N . ARG B 1 575 ? 24.672 -29.984 -32.812 1 91.44 575 ARG B N 1
ATOM 9778 C CA . ARG B 1 575 ? 25.656 -29.328 -31.969 1 91.44 575 ARG B CA 1
ATOM 9779 C C . ARG B 1 575 ? 25.75 -27.844 -32.312 1 91.44 575 ARG B C 1
ATOM 9781 O O . ARG B 1 575 ? 26 -27.016 -31.422 1 91.44 575 ARG B O 1
ATOM 9788 N N . GLU B 1 576 ? 25.531 -27.516 -33.5 1 90.94 576 GLU B N 1
ATOM 9789 C CA . GLU B 1 576 ? 25.641 -26.125 -33.938 1 90.94 576 GLU B CA 1
ATOM 9790 C C . GLU B 1 576 ? 24.531 -25.281 -33.344 1 90.94 576 GLU B C 1
ATOM 9792 O O . GLU B 1 576 ? 24.656 -24.062 -33.219 1 90.94 576 GLU B O 1
ATOM 9797 N N . ASN B 1 577 ? 23.578 -25.938 -32.938 1 93.88 577 ASN B N 1
ATOM 9798 C CA . ASN B 1 577 ? 22.422 -25.219 -32.406 1 93.88 577 ASN B CA 1
ATOM 9799 C C . ASN B 1 577 ? 22.391 -25.281 -30.875 1 93.88 577 ASN B C 1
ATOM 9801 O O . ASN B 1 577 ? 21.375 -24.953 -30.25 1 93.88 577 ASN B O 1
ATOM 9805 N N . ILE B 1 578 ? 23.438 -25.766 -30.297 1 96.94 578 ILE B N 1
ATOM 9806 C CA . ILE B 1 578 ? 23.562 -25.828 -28.844 1 96.94 578 ILE B CA 1
ATOM 9807 C C . ILE B 1 578 ? 24.703 -24.906 -28.391 1 96.94 578 ILE B C 1
ATOM 9809 O O . ILE B 1 578 ? 25.812 -24.984 -28.922 1 96.94 578 ILE B O 1
ATOM 9813 N N . ILE B 1 579 ? 24.438 -24.047 -27.453 1 97.5 579 ILE B N 1
ATOM 9814 C CA . ILE B 1 579 ? 25.453 -23.172 -26.906 1 97.5 579 ILE B CA 1
ATOM 9815 C C . ILE B 1 579 ? 26.203 -23.891 -25.781 1 97.5 579 ILE B C 1
ATOM 9817 O O . ILE B 1 579 ? 25.609 -24.312 -24.797 1 97.5 579 ILE B O 1
ATOM 9821 N N . ILE B 1 580 ? 27.484 -24.016 -25.938 1 96.62 580 ILE B N 1
ATOM 9822 C CA . ILE B 1 580 ? 28.328 -24.641 -24.922 1 96.62 580 ILE B CA 1
ATOM 9823 C C . ILE B 1 580 ? 28.844 -23.578 -23.969 1 96.62 580 ILE B C 1
ATOM 9825 O O . ILE B 1 580 ? 29.5 -22.625 -24.375 1 96.62 580 ILE B O 1
ATOM 9829 N N . LEU B 1 581 ? 28.562 -23.75 -22.703 1 96.31 581 LEU B N 1
ATOM 9830 C CA . LEU B 1 581 ? 28.984 -22.828 -21.641 1 96.31 581 LEU B CA 1
ATOM 9831 C C . LEU B 1 581 ? 30.328 -23.234 -21.062 1 96.31 581 LEU B C 1
ATOM 9833 O O . LEU B 1 581 ? 30.469 -24.328 -20.5 1 96.31 581 LEU B O 1
ATOM 9837 N N . PRO B 1 582 ? 31.281 -22.328 -21.203 1 94.25 582 PRO B N 1
ATOM 9838 C CA . PRO B 1 582 ? 32.531 -22.625 -20.484 1 94.25 582 PRO B CA 1
ATOM 9839 C C . PRO B 1 582 ? 32.312 -22.688 -18.969 1 94.25 582 PRO B C 1
ATOM 9841 O O . PRO B 1 582 ? 31.641 -21.828 -18.406 1 94.25 582 PRO B O 1
ATOM 9844 N N . SER B 1 583 ? 32.781 -23.75 -18.344 1 93 583 SER B N 1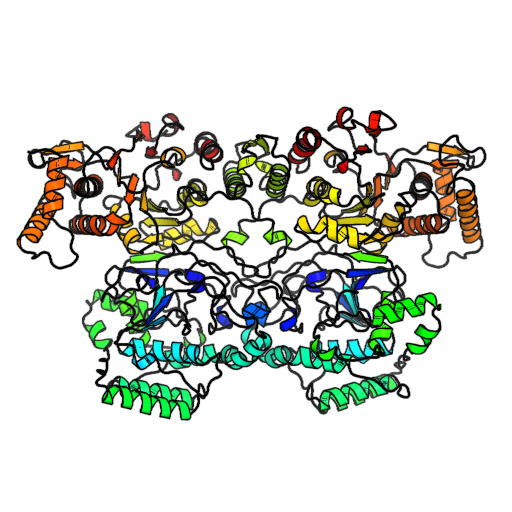
ATOM 9845 C CA . SER B 1 583 ? 32.562 -23.906 -16.906 1 93 583 SER B CA 1
ATOM 9846 C C . SER B 1 583 ? 33.875 -24.062 -16.172 1 93 583 SER B C 1
ATOM 9848 O O . SER B 1 583 ? 34.812 -24.688 -16.672 1 93 583 SER B O 1
ATOM 9850 N N . THR B 1 584 ? 33.969 -23.359 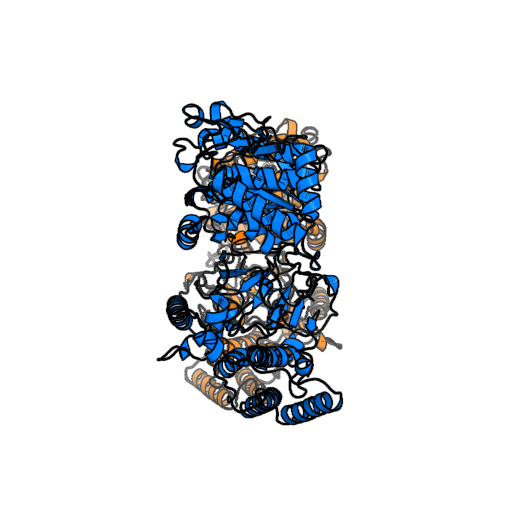-15.008 1 94.81 584 THR B N 1
ATOM 9851 C CA . THR B 1 584 ? 35.062 -23.562 -14.062 1 94.81 584 THR B CA 1
ATOM 9852 C C . THR B 1 584 ? 34.625 -24.5 -12.945 1 94.81 584 THR B C 1
ATOM 9854 O O . THR B 1 584 ? 33.969 -24.078 -11.984 1 94.81 584 THR B O 1
ATOM 9857 N N . ASN B 1 585 ? 35.062 -25.781 -13.109 1 93.56 585 ASN B N 1
ATOM 9858 C CA . ASN B 1 585 ? 34.656 -26.812 -12.172 1 93.56 585 ASN B CA 1
ATOM 9859 C C . ASN B 1 585 ? 35.812 -27.234 -11.273 1 93.56 585 ASN B C 1
ATOM 9861 O O . ASN B 1 585 ? 36.875 -27.578 -11.758 1 93.56 585 ASN B O 1
ATOM 9865 N N . LEU B 1 586 ? 35.5 -27.188 -9.977 1 92.56 586 LEU B N 1
ATOM 9866 C CA . LEU B 1 586 ? 36.531 -27.453 -8.992 1 92.56 586 LEU B CA 1
ATOM 9867 C C . LEU B 1 586 ? 36.375 -28.844 -8.398 1 92.56 586 LEU B C 1
ATOM 9869 O O . LEU B 1 586 ? 35.25 -29.297 -8.156 1 92.56 586 LEU B O 1
ATOM 9873 N N . TRP B 1 587 ? 37.531 -29.5 -8.188 1 88.81 587 TRP B N 1
ATOM 9874 C CA . TRP B 1 587 ? 37.562 -30.844 -7.598 1 88.81 587 TRP B CA 1
ATOM 9875 C C . TRP B 1 587 ? 38.562 -30.922 -6.457 1 88.81 587 TRP B C 1
ATOM 9877 O O . TRP B 1 587 ? 39.5 -30.141 -6.398 1 88.81 587 TRP B O 1
ATOM 9887 N N . LEU B 1 588 ? 38.312 -31.797 -5.57 1 87.12 588 LEU B N 1
ATOM 9888 C CA . LEU B 1 588 ? 39.219 -32.125 -4.484 1 87.12 588 LEU B CA 1
ATOM 9889 C C . LEU B 1 588 ? 39.625 -30.875 -3.705 1 87.12 588 LEU B C 1
ATOM 9891 O O . LEU B 1 588 ? 38.75 -30.125 -3.258 1 87.12 588 LEU B O 1
ATOM 9895 N N . GLN B 1 589 ? 40.906 -30.562 -3.584 1 83.56 589 GLN B N 1
ATOM 9896 C CA . GLN B 1 589 ? 41.375 -29.516 -2.709 1 83.56 589 GLN B CA 1
ATOM 9897 C C . GLN B 1 589 ? 41 -28.141 -3.238 1 83.56 589 GLN B C 1
ATOM 9899 O O . GLN B 1 589 ? 40.844 -27.188 -2.467 1 83.56 589 GLN B O 1
ATOM 9904 N N . ASN B 1 590 ? 40.719 -28.062 -4.48 1 86.12 590 ASN B N 1
ATOM 9905 C CA . ASN B 1 590 ? 40.344 -26.781 -5.074 1 86.12 590 ASN B CA 1
ATOM 9906 C C . ASN B 1 590 ? 38.969 -26.312 -4.613 1 86.12 590 ASN B C 1
ATOM 9908 O O . ASN B 1 590 ? 38.656 -25.125 -4.691 1 86.12 590 ASN B O 1
ATOM 9912 N N . ARG B 1 591 ? 38.219 -27.219 -4.07 1 87.12 591 ARG B N 1
ATOM 9913 C CA . ARG B 1 591 ? 36.875 -26.922 -3.629 1 87.12 591 ARG B CA 1
ATOM 9914 C C . ARG B 1 591 ? 36.875 -26.156 -2.303 1 87.12 591 ARG B C 1
ATOM 9916 O O . ARG B 1 591 ? 35.875 -25.547 -1.924 1 87.12 591 ARG B O 1
ATOM 9923 N N . LEU B 1 592 ? 38 -26.188 -1.649 1 82.31 592 LEU B N 1
ATOM 9924 C CA . LEU B 1 592 ? 38.094 -25.609 -0.314 1 82.31 592 LEU B CA 1
ATOM 9925 C C . LEU B 1 592 ? 38.188 -24.094 -0.389 1 82.31 592 LEU B C 1
ATOM 9927 O O . LEU B 1 592 ? 37.719 -23.391 0.531 1 82.31 592 LEU B O 1
ATOM 9931 N N . ASN B 1 593 ? 38.781 -23.594 -1.496 1 85 593 ASN B N 1
ATOM 9932 C CA . ASN B 1 593 ? 38.844 -22.156 -1.729 1 85 593 ASN B CA 1
ATOM 9933 C C . ASN B 1 593 ? 38.469 -21.812 -3.164 1 85 593 ASN B C 1
ATOM 9935 O O . ASN B 1 593 ? 39.312 -21.375 -3.947 1 85 593 ASN B O 1
ATOM 9939 N N . PRO B 1 594 ? 37.188 -21.844 -3.373 1 89.69 594 PRO B N 1
ATOM 9940 C CA . PRO B 1 594 ? 36.75 -21.672 -4.762 1 89.69 594 PRO B CA 1
ATOM 9941 C C . PRO B 1 594 ? 37.062 -20.266 -5.289 1 89.69 594 PRO B C 1
ATOM 9943 O O . PRO B 1 594 ? 37.219 -20.078 -6.496 1 89.69 594 PRO B O 1
ATOM 9946 N N . TRP B 1 595 ? 37.25 -19.281 -4.465 1 89.69 595 TRP B N 1
ATOM 9947 C CA . TRP B 1 595 ? 37.312 -17.891 -4.867 1 89.69 595 TRP B CA 1
ATOM 9948 C C . TRP B 1 595 ? 38.625 -17.562 -5.52 1 89.69 595 TRP B C 1
ATOM 9950 O O . TRP B 1 595 ? 38.75 -16.562 -6.238 1 89.69 595 TRP B O 1
ATOM 9960 N N . ILE B 1 596 ? 39.594 -18.406 -5.281 1 89.81 596 ILE B N 1
ATOM 9961 C CA . ILE B 1 596 ? 40.875 -18.219 -5.934 1 89.81 596 ILE B CA 1
ATOM 9962 C C . ILE B 1 596 ? 40.719 -18.391 -7.445 1 89.81 596 ILE B C 1
ATOM 9964 O O . ILE B 1 596 ? 41.5 -17.844 -8.219 1 89.81 596 ILE B O 1
ATOM 9968 N N . HIS B 1 597 ? 39.688 -19.094 -7.801 1 92.81 597 HIS B N 1
ATOM 9969 C CA . HIS B 1 597 ? 39.5 -19.406 -9.211 1 92.81 597 HIS B CA 1
ATOM 9970 C C . HIS B 1 597 ? 38.406 -18.531 -9.82 1 92.81 597 HIS B C 1
ATOM 9972 O O . HIS B 1 597 ? 38.031 -18.703 -10.984 1 92.81 597 HIS B O 1
ATOM 9978 N N . TYR B 1 598 ? 37.938 -17.609 -9.062 1 93.88 598 TYR B N 1
ATOM 9979 C CA . TYR B 1 598 ? 36.844 -16.75 -9.539 1 93.88 598 TYR B CA 1
ATOM 9980 C C . TYR B 1 598 ? 37.406 -15.617 -10.398 1 93.88 598 TYR B C 1
ATOM 9982 O O . TYR B 1 598 ? 38.438 -15.047 -10.086 1 93.88 598 TYR B O 1
ATOM 9990 N N . SER B 1 599 ? 36.75 -15.352 -11.508 1 94.19 599 SER B N 1
ATOM 9991 C CA . SER B 1 599 ? 36.969 -14.203 -12.375 1 94.19 599 SER B CA 1
ATOM 9992 C C . SER B 1 599 ? 35.688 -13.68 -12.961 1 94.19 599 SER B C 1
ATOM 9994 O O . SER B 1 599 ? 34.781 -14.461 -13.266 1 94.19 599 SER B O 1
ATOM 9996 N N . PRO B 1 600 ? 35.562 -12.352 -13.086 1 93.12 600 PRO B N 1
ATOM 9997 C CA . PRO B 1 600 ? 34.344 -11.812 -13.719 1 93.12 600 PRO B CA 1
ATOM 9998 C C . PRO B 1 600 ? 34.188 -12.258 -15.172 1 93.12 600 PRO B C 1
ATOM 10000 O O . PRO B 1 600 ? 33.125 -12.062 -15.773 1 93.12 600 PRO B O 1
ATOM 10003 N N . ASP B 1 601 ? 35.219 -12.938 -15.703 1 93.69 601 ASP B N 1
ATOM 10004 C CA . ASP B 1 601 ? 35.188 -13.266 -17.125 1 93.69 601 ASP B CA 1
ATOM 10005 C C . ASP B 1 601 ? 34.75 -14.711 -17.344 1 93.69 601 ASP B C 1
ATOM 10007 O O . ASP B 1 601 ? 34.531 -15.125 -18.484 1 93.69 601 ASP B O 1
ATOM 10011 N N . ILE B 1 602 ? 34.562 -15.414 -16.297 1 95.38 602 ILE B N 1
ATOM 10012 C CA . ILE B 1 602 ? 34.062 -16.781 -16.453 1 95.38 602 ILE B CA 1
ATOM 10013 C C . ILE B 1 602 ? 32.562 -16.766 -16.516 1 95.38 602 ILE B C 1
ATOM 10015 O O . ILE B 1 602 ? 31.906 -15.781 -16.156 1 95.38 602 ILE B O 1
ATOM 10019 N N . TYR B 1 603 ? 32 -17.906 -17 1 95.75 603 TYR B N 1
ATOM 10020 C CA . TYR B 1 603 ? 30.547 -18.031 -17.047 1 95.75 603 TYR B CA 1
ATOM 10021 C C . TYR B 1 603 ? 29.984 -18.531 -15.727 1 95.75 603 TYR B C 1
ATOM 10023 O O . TYR B 1 603 ? 29 -18.016 -15.227 1 95.75 603 TYR B O 1
ATOM 10031 N N . LEU B 1 604 ? 30.656 -19.562 -15.18 1 96.44 604 LEU B N 1
ATOM 10032 C CA . LEU B 1 604 ? 30.156 -20.172 -13.945 1 96.44 604 LEU B CA 1
ATOM 10033 C C . LEU B 1 604 ? 31.312 -20.797 -13.164 1 96.44 604 LEU B C 1
ATOM 10035 O O . LEU B 1 604 ? 32.344 -21.156 -13.734 1 96.44 604 LEU B O 1
ATOM 10039 N N . LEU B 1 605 ? 31.156 -20.781 -11.836 1 95.75 605 LEU B N 1
ATOM 10040 C CA . LEU B 1 605 ? 32.062 -21.406 -10.883 1 95.75 605 LEU B CA 1
ATOM 10041 C C . LEU B 1 605 ? 31.328 -22.438 -10.031 1 95.75 605 LEU B C 1
ATOM 10043 O O . LEU B 1 605 ? 30.312 -22.125 -9.422 1 95.75 605 LEU B O 1
ATOM 10047 N N . HIS B 1 606 ? 31.812 -23.656 -10.07 1 94.31 606 HIS B N 1
ATOM 10048 C CA . HIS B 1 606 ? 31.156 -24.734 -9.344 1 94.31 606 HIS B CA 1
ATOM 10049 C C . HIS B 1 606 ? 32.188 -25.703 -8.758 1 94.31 606 HIS B C 1
ATOM 10051 O O . HIS B 1 606 ? 33.188 -26.016 -9.406 1 94.31 606 HIS B O 1
ATOM 10057 N N . PRO B 1 607 ? 32.031 -26.125 -7.543 1 92.94 607 PRO B N 1
ATOM 10058 C CA . PRO B 1 607 ? 31 -25.75 -6.578 1 92.94 607 PRO B CA 1
ATOM 10059 C C . PRO B 1 607 ? 31.438 -24.656 -5.629 1 92.94 607 PRO B C 1
ATOM 10061 O O . PRO B 1 607 ? 32.625 -24.516 -5.352 1 92.94 607 PRO B O 1
ATOM 10064 N N . VAL B 1 608 ? 30.516 -23.844 -5.234 1 90.88 608 VAL B N 1
ATOM 10065 C CA . VAL B 1 608 ? 30.75 -22.859 -4.18 1 90.88 608 VAL B CA 1
ATOM 10066 C C . VAL B 1 608 ? 29.781 -23.109 -3.027 1 90.88 608 VAL B C 1
ATOM 10068 O O . VAL B 1 608 ? 28.594 -22.781 -3.125 1 90.88 608 VAL B O 1
ATOM 10071 N N . LYS B 1 609 ? 30.25 -23.594 -1.942 1 84.81 609 LYS B N 1
ATOM 10072 C CA . LYS B 1 609 ? 29.406 -23.922 -0.789 1 84.81 609 LYS B CA 1
ATOM 10073 C C . LYS B 1 609 ? 29.344 -22.734 0.182 1 84.81 609 LYS B C 1
ATOM 10075 O O . LYS B 1 609 ? 30.281 -22.5 0.944 1 84.81 609 LYS B O 1
ATOM 10080 N N . PHE B 1 610 ? 28.219 -22.062 0.266 1 79.5 610 PHE B N 1
ATOM 10081 C CA . PHE B 1 610 ? 28.078 -20.844 1.054 1 79.5 610 PHE B CA 1
ATOM 10082 C C . PHE B 1 610 ? 28.062 -21.172 2.545 1 79.5 610 PHE B C 1
ATOM 10084 O O . PHE B 1 610 ? 28.469 -20.344 3.363 1 79.5 610 PHE B O 1
ATOM 10091 N N . SER B 1 611 ? 27.484 -22.25 2.938 1 65.56 611 SER B N 1
ATOM 10092 C CA . SER B 1 611 ? 27.422 -22.641 4.34 1 65.56 611 SER B CA 1
ATOM 10093 C C . SER B 1 611 ? 28.828 -22.906 4.902 1 65.56 611 SER B C 1
ATOM 10095 O O . SER B 1 611 ? 29.031 -22.828 6.113 1 65.56 611 SER B O 1
ATOM 10097 N N . ASN B 1 612 ? 29.594 -23.234 4.059 1 61.75 612 ASN B N 1
ATOM 10098 C CA . ASN B 1 612 ? 30.938 -23.578 4.504 1 61.75 612 ASN B CA 1
ATOM 10099 C C . ASN B 1 612 ? 31.875 -22.359 4.426 1 61.75 612 ASN B C 1
ATOM 10101 O O . ASN B 1 612 ? 33.062 -22.469 4.746 1 61.75 612 ASN B O 1
ATOM 10105 N N . LEU B 1 613 ? 31.156 -21.344 3.902 1 58.22 613 LEU B N 1
ATOM 10106 C CA . LEU B 1 613 ? 32.031 -20.203 3.734 1 58.22 613 LEU B CA 1
ATOM 10107 C C . LEU B 1 613 ? 32.25 -19.484 5.062 1 58.22 613 LEU B C 1
ATOM 10109 O O . LEU B 1 613 ? 31.297 -19.016 5.684 1 58.22 613 LEU B O 1
ATOM 10113 N N . THR B 1 614 ? 33.281 -19.781 5.727 1 57.06 614 THR B N 1
ATOM 10114 C CA . THR B 1 614 ? 33.719 -19.062 6.918 1 57.06 614 THR B CA 1
ATOM 10115 C C . THR B 1 614 ? 33.75 -17.562 6.648 1 57.06 614 THR B C 1
ATOM 10117 O O . THR B 1 614 ? 33.656 -16.75 7.578 1 57.06 614 THR B O 1
ATOM 10120 N N . ASN B 1 615 ? 33.906 -17.219 5.348 1 65.81 615 ASN B N 1
ATOM 10121 C CA . ASN B 1 615 ? 34.156 -15.828 5.023 1 65.81 615 ASN B CA 1
ATOM 10122 C C . ASN B 1 615 ? 33.375 -15.383 3.799 1 65.81 615 ASN B C 1
ATOM 10124 O O . ASN B 1 615 ? 33.594 -15.883 2.693 1 65.81 615 ASN B O 1
ATOM 10128 N N . LEU B 1 616 ? 32.344 -14.664 3.998 1 78.62 616 LEU B N 1
ATOM 10129 C CA . LEU B 1 616 ? 31.484 -14.125 2.938 1 78.62 616 LEU B CA 1
ATOM 10130 C C . LEU B 1 616 ? 32.156 -12.945 2.25 1 78.62 616 LEU B C 1
ATOM 10132 O O . LEU B 1 616 ? 31.609 -12.391 1.286 1 78.62 616 LEU B O 1
ATOM 10136 N N . ALA B 1 617 ? 33.312 -12.648 2.604 1 82.44 617 ALA B N 1
ATOM 10137 C CA . ALA B 1 617 ? 33.969 -11.453 2.104 1 82.44 617 ALA B CA 1
ATOM 10138 C C . ALA B 1 617 ? 34.219 -11.539 0.599 1 82.44 617 ALA B C 1
ATOM 10140 O O . ALA B 1 617 ? 33.938 -10.586 -0.135 1 82.44 617 ALA B O 1
ATOM 10141 N N . PRO B 1 618 ? 34.594 -12.734 0.141 1 85.56 618 PRO B N 1
ATOM 10142 C CA . PRO B 1 618 ? 34.844 -12.797 -1.305 1 85.56 618 PRO B CA 1
ATOM 10143 C C . PRO B 1 618 ? 33.531 -12.68 -2.111 1 85.56 618 PRO B C 1
ATOM 10145 O O . PRO B 1 618 ? 33.531 -12.102 -3.201 1 85.56 618 PRO B O 1
ATOM 10148 N N . LEU B 1 619 ? 32.438 -13.273 -1.627 1 89.81 619 LEU B N 1
ATOM 10149 C CA . LEU B 1 619 ? 31.172 -13.109 -2.301 1 89.81 619 LEU B CA 1
ATOM 10150 C C . LEU B 1 619 ? 30.828 -11.625 -2.473 1 89.81 619 LEU B C 1
ATOM 10152 O O . LEU B 1 619 ? 30.406 -11.203 -3.545 1 89.81 619 LEU B O 1
ATOM 10156 N N . CYS B 1 620 ? 31.125 -10.859 -1.435 1 89.25 620 CYS B N 1
ATOM 10157 C CA . CYS B 1 620 ? 30.797 -9.43 -1.403 1 89.25 620 CYS B CA 1
ATOM 10158 C C . CYS B 1 620 ? 31.75 -8.641 -2.303 1 89.25 620 CYS B C 1
ATOM 10160 O O . CYS B 1 620 ? 31.297 -7.93 -3.203 1 89.25 620 CYS B O 1
ATOM 10162 N N . SER B 1 621 ? 33.031 -8.82 -2.146 1 87.19 621 SER B N 1
ATOM 10163 C CA . SER B 1 621 ? 34 -7.965 -2.799 1 87.19 621 SER B CA 1
ATOM 10164 C C . SER B 1 621 ? 34.219 -8.383 -4.246 1 87.19 621 SER B C 1
ATOM 10166 O O . SER B 1 621 ? 34.562 -7.551 -5.098 1 87.19 621 SER B O 1
ATOM 10168 N N . LEU B 1 622 ? 34.031 -9.633 -4.566 1 88.94 622 LEU B N 1
ATOM 10169 C CA . LEU B 1 622 ? 34.406 -10.109 -5.898 1 88.94 622 LEU B CA 1
ATOM 10170 C C . LEU B 1 622 ? 33.156 -10.25 -6.781 1 88.94 622 LEU B C 1
ATOM 10172 O O . LEU B 1 622 ? 33.125 -9.742 -7.902 1 88.94 622 LEU B O 1
ATOM 10176 N N . HIS B 1 623 ? 32.125 -10.859 -6.262 1 91.81 623 HIS B N 1
ATOM 10177 C CA . HIS B 1 623 ? 31.016 -11.18 -7.148 1 91.81 623 HIS B CA 1
ATOM 10178 C C . HIS B 1 623 ? 29.938 -10.109 -7.07 1 91.81 623 HIS B C 1
ATOM 10180 O O . HIS B 1 623 ? 29.531 -9.555 -8.094 1 91.81 623 HIS B O 1
ATOM 10186 N N . LEU B 1 624 ? 29.484 -9.766 -5.887 1 90.56 624 LEU B N 1
ATOM 10187 C CA . LEU B 1 624 ? 28.312 -8.898 -5.738 1 90.56 624 LEU B CA 1
ATOM 10188 C C . LEU B 1 624 ? 28.641 -7.484 -6.215 1 90.56 624 LEU B C 1
ATOM 10190 O O . LEU B 1 624 ? 27.766 -6.801 -6.766 1 90.56 624 LEU B O 1
ATOM 10194 N N . THR B 1 625 ? 29.797 -7.012 -6.012 1 84.56 625 THR B N 1
ATOM 10195 C CA . THR B 1 625 ? 30.203 -5.699 -6.512 1 84.56 625 THR B CA 1
ATOM 10196 C C . THR B 1 625 ? 30.156 -5.668 -8.039 1 84.56 625 THR B C 1
ATOM 10198 O O . THR B 1 625 ? 29.688 -4.695 -8.633 1 84.56 625 THR B O 1
ATOM 10201 N N . GLN B 1 626 ? 30.656 -6.781 -8.625 1 87.62 626 GLN B N 1
ATOM 10202 C CA . GLN B 1 626 ? 30.641 -6.871 -10.086 1 87.62 626 GLN B CA 1
ATOM 10203 C C . GLN B 1 626 ? 29.219 -7.012 -10.609 1 87.62 626 GLN B C 1
ATOM 10205 O O . GLN B 1 626 ? 28.891 -6.477 -11.672 1 87.62 626 GLN B O 1
ATOM 10210 N N . LEU B 1 627 ? 28.453 -7.723 -9.922 1 89.25 627 LEU B N 1
ATOM 10211 C CA . LEU B 1 627 ? 27.062 -7.926 -10.297 1 89.25 627 LEU B CA 1
ATOM 10212 C C . LEU B 1 627 ? 26.312 -6.594 -10.391 1 89.25 627 LEU B C 1
ATOM 10214 O O . LEU B 1 627 ? 25.578 -6.355 -11.352 1 89.25 627 LEU B O 1
ATOM 10218 N N . LEU B 1 628 ? 26.5 -5.684 -9.43 1 82.62 628 LEU B N 1
ATOM 10219 C CA . LEU B 1 628 ? 25.859 -4.375 -9.391 1 82.62 628 LEU B CA 1
ATOM 10220 C C . LEU B 1 628 ? 26.328 -3.496 -10.539 1 82.62 628 LEU B C 1
ATOM 10222 O O . LEU B 1 628 ? 25.578 -2.678 -11.062 1 82.62 628 LEU B O 1
ATOM 10226 N N . LEU B 1 629 ? 27.516 -3.754 -10.953 1 80.5 629 LEU B N 1
ATOM 10227 C CA . LEU B 1 629 ? 28.125 -2.91 -11.977 1 80.5 629 LEU B CA 1
ATOM 10228 C C . LEU B 1 629 ? 27.766 -3.41 -13.375 1 80.5 629 LEU B C 1
ATOM 10230 O O . LEU B 1 629 ? 27.641 -2.615 -14.305 1 80.5 629 LEU B O 1
ATOM 10234 N N . ARG B 1 630 ? 27.5 -4.738 -13.469 1 84.25 630 ARG B N 1
ATOM 10235 C CA . ARG B 1 630 ? 27.531 -5.305 -14.812 1 84.25 630 ARG B CA 1
ATOM 10236 C C . ARG B 1 630 ? 26.172 -5.863 -15.203 1 84.25 630 ARG B C 1
ATOM 10238 O O . ARG B 1 630 ? 25.875 -6.047 -16.391 1 84.25 630 ARG B O 1
ATOM 10245 N N . SER B 1 631 ? 25.375 -6.129 -14.312 1 78.25 631 SER B N 1
ATOM 10246 C CA . SER B 1 631 ? 24.203 -6.926 -14.641 1 78.25 631 SER B CA 1
ATOM 10247 C C . SER B 1 631 ? 23.016 -6.035 -15.023 1 78.25 631 SER B C 1
ATOM 10249 O O . SER B 1 631 ? 22 -6.527 -15.492 1 78.25 631 SER B O 1
ATOM 10251 N N . TYR B 1 632 ? 23.062 -4.715 -14.789 1 75.06 632 TYR B N 1
ATOM 10252 C CA . TYR B 1 632 ? 21.938 -3.834 -15.07 1 75.06 632 TYR B CA 1
ATOM 10253 C C . TYR B 1 632 ? 22.188 -2.99 -16.312 1 75.06 632 TYR B C 1
ATOM 10255 O O . TYR B 1 632 ? 21.453 -2.035 -16.578 1 75.06 632 TYR B O 1
ATOM 10263 N N . ILE B 1 633 ? 23.141 -3.297 -17.078 1 70.31 633 ILE B N 1
ATOM 10264 C CA . ILE B 1 633 ? 23.453 -2.539 -18.281 1 70.31 633 ILE B CA 1
ATOM 10265 C C . ILE B 1 633 ? 22.562 -3.004 -19.438 1 70.31 633 ILE B C 1
ATOM 10267 O O . ILE B 1 633 ? 22.297 -4.199 -19.578 1 70.31 633 ILE B O 1
#

Radius of gyration: 37.07 Å; Cα contacts (8 Å, |Δi|>4): 2329; chains: 2; bounding box: 81×110×73 Å

pLDDT: mean 89.05, std 11.17, range [40.25, 98.75]

Secondary structure (DSSP, 8-state):
-GGGS--SSEEEEEEE-S-SB--HHHHTT-TT--BTTS-GGGTTSPPP-EEEEEEEEEPPSEEEEEEEES--B-HHHHHHSB-TTS---B---TTSPPEEE-TT-B----STTEEE-GGGGGGG---SSS-TTTHHHHHHHHHHHHHGGGT--EEEEEEEEEE------HHHHHHHTHHHHHHHHHHHHHHHH----TTS-HHHHHHHHHHHHHHTTSS-HHHHHHHHHHHHHHHHTTPPPPPPP-HHHHHHTS-HHHHHHHHHHHT----SSGGG--SSS--HHHHHHHHHHTSSEEEE--PPPP---SBS--HHHHHT---HHHHHHHHHHHH-TT--EEEEEHHHHT--PPPTTTTEEEEEE-SS--GGGHHHHHHHHTTT-SEEEEEES-HHHHHHHTGGGSS--EEEE---TTTTTTHHHHHHHHHTT---SEEEEEETT-EE-GGGTTTS-TTSEEEEPPEEEETTTB---TTTTSTTSHHHHHHHHHHHHHHHHH----TT---HHHHHHHHHHHH-TTTEEEE---SEEEEEHHHHHHHHHHHHHHHHTT--HHHHHHHHHHTTS-GGGEEEEP-EE--GGGGG-GGGG--TT-SEEE---GGG-S--HHIIIIIIHHHHHHTT-/-GGGS--SSEEEEEEE-S-SB--HHHHTT-TT--BTTS-GGGTTSPPP-EEEEEEEEEPPSEEEEEEEES--B-HHHHHHSB-TTS---B---TTSPPEEE-TT-B----STTEEE-GGGGGGG---SSS-TTTHHHHHHHHHHHHHGGGT--EEEEEEEEEE------HHHHHHHTHHHHHHHHHHHHHHHH----TTS-HHHHHHHHHHHHHHTTSS-HHHHHHHHHHHHHHHHTTPPPPPPP-HHHHHHTS-HHHHHHHHHHHT----SSGGG--SSS--HHHHHHHHHHTSSEEEE--PPPP--TTBS--HHHHHT---HHHHHHHHHHHH-TT--EEEEEHHHHT--PPPTTTTEEEEEE-SS--GGGHHHHHHHHTTT-SEEEEEES-HHHHHHHTGGGSS--EEEE---TTTTTTHHHHHHHHHTT---SEEEEEETT-EE-GGGTTTS-TTSEEEEPPEEEETTTB---TTTTSTTSHHHHHHHHHHHHHHHHH----TT---HHHHHHHHHHHH-TTTEEEE---SEEEEEHHHHHHHHHHHHHHHHTT--HHHHHHHHHHTTS-GGGEEEEP-EE--GGGGG-GGGG--TTSSEEE---GGG-S--HHIIIIIIHHHHHHTT-

Sequence (1266 aa):
MLQSFYLNQTSSGLTYAGLSLFNPYKHFGQSTLWPRGFPLAAVGSPQEAVYRLSDDWDTPLIQQGVVNGDPDMDAIFRLTRKRTTTPLDVHFDPKAPPVFLPEGVFSPFNSQNTLFHYSAMWALLLPTTTTFRMCDIWRGYWAQRLLWEIGGHLGFFPPNAYQTRNSHSYMADAEDEKDMYFDTDRLLDFLTSWKCPHELSFFQCVHKLSSDMAKDSFWAEEDVEITRLWLEDLIKSGYPEPSRVNVTSAFSQLSPVEQKIVKKMSRAIPRHNTQAAEENQPSELDLKWAVTTRRGSYVYFVAVEQEPPSVLTSPERQQDREGRVSRHLSQVAALCTAIPAFTTRTDLINSHKTSAFHDVLLIVTFNWPFYENVRYIEIMHRNLFPNIVYCGVQAEKFARDTKDIGRELSFIEAPIVYGHRGYRCTINAIQMAYNVTGYLAVGDDVILNTWKFRDLDKQKLWMTKPSIFSCQTGTNWYWWDRPGGKTELTNAMASLRSKSETAATATGEPDIRAFFSQLQTNTGPNNGCLHGLSDVYFIPRHLSSRVTFYLKHFAAHNIMLELAVPMTLQGMQSRENIIILPSTNLWLQNRLNPWIHYSPDIYLLHPVKFSNLTNLAPLCSLHLTQLLLRSYIMLQSFYLNQTSSGLTYAGLSLFNPYKHFGQSTLWPRGFPLAAVGSPQEAVYRLSDDWDTPLIQQGVVNGDPDMDAIFRLTRKRTTTPLDVHFDPKAPPVFLPEGVFSPFNSQNTLFHYSAMWALLLPTTTTFRMCDIWRGYWAQRLLWEIGGHLGFFPPNAYQTRNSHSYMADAEDEKDMYFDTDRLLDFLTSWKCPHELSFFQCVHKLSSDMAKDSFWAEEDVEITRLWLEDLIKSGYPEPSRVNVTSAFSQLSPVEQKIVKKMSRAIPRHNTQAAEENQPSELDLKWAVTTRRGSYVYFVAVEQEPPSVLTSPERQQDREGRVSRHLSQVAALCTAIPAFTTRTDLINSHKTSAFHDVLLIVTFNWPFYENVRYIEIMHRNLFPNIVYCGVQAEKFARDTKDIGRELSFIEAPIVYGHRGYRCTINAIQMAYNVTGYLAVGDDVILNTWKFRDLDKQKLWMTKPSIFSCQTGTNWYWWDRPGGKTELTNAMASLRSKSETAATATGEPDIRAFFSQLQTNTGPNNGCLHGLSDVYFIPRHLSSRVTFYLKHFAAHNIMLELAVPMTLQGMQSRENIIILPSTNLWLQNRLNPWIHYSPDIYLLHPVKFSNLTNLAPLCSLHLTQLLLRSYI

InterPro domains:
  IPR005049 STELLO-like [PF03385] (133-245)
  IPR005049 STELLO-like [PTHR31362] (20-617)

Solvent-accessible surface area (backbone atoms only — not comparable to full-atom values): 67666 Å² total; per-residue (Å²): 106,73,82,76,55,80,81,55,70,55,30,54,21,32,30,57,62,39,47,31,61,51,61,67,43,33,55,26,7,32,69,69,52,59,49,39,67,53,43,46,80,52,60,19,43,87,74,60,47,34,28,22,36,37,67,73,36,73,39,43,33,33,38,32,36,45,44,20,26,46,48,73,54,30,36,63,49,58,30,62,36,21,35,71,88,50,75,64,51,39,51,56,27,57,39,30,47,40,39,31,38,47,53,71,39,47,50,58,41,65,77,63,64,54,48,66,38,81,91,38,54,82,59,72,62,65,53,74,73,47,44,88,76,36,18,47,31,54,34,30,52,54,38,54,61,54,28,45,42,49,70,37,30,48,24,41,32,42,50,70,47,76,40,85,76,78,93,70,62,49,61,60,46,31,62,52,33,47,64,54,62,73,38,34,61,57,48,51,53,50,59,70,68,55,79,71,65,86,87,51,52,49,70,53,41,53,47,46,52,44,43,53,38,25,75,72,64,74,39,46,68,67,42,32,52,52,47,50,52,50,53,50,50,36,50,74,70,64,52,76,80,63,62,65,55,60,56,67,59,59,53,65,70,41,52,71,69,51,42,54,51,28,56,53,46,23,70,63,62,51,56,81,72,54,83,74,56,69,85,86,78,64,48,71,55,32,43,44,26,20,64,60,62,67,43,56,38,51,27,35,57,58,39,51,76,35,72,76,38,64,38,59,53,51,54,59,59,69,64,60,60,68,23,61,48,45,48,50,49,42,53,48,28,69,69,31,65,84,43,64,61,51,76,43,49,24,76,42,32,71,36,81,73,77,47,83,34,61,47,29,36,37,37,36,38,34,50,54,81,64,41,66,47,48,62,59,50,44,71,73,36,42,84,44,28,66,36,58,36,36,25,26,59,58,61,67,57,42,54,63,50,39,60,81,70,53,49,87,65,22,33,38,39,39,93,26,70,77,35,39,32,42,60,53,47,53,42,54,54,58,38,35,45,54,57,43,52,25,39,39,39,33,35,69,32,49,48,67,39,61,58,70,53,58,81,57,67,63,84,30,39,35,31,41,72,62,46,77,39,34,62,84,83,44,70,88,53,86,52,37,89,35,93,26,17,50,69,32,43,52,51,42,52,50,51,50,51,52,46,51,72,66,45,61,79,52,89,86,61,74,64,52,63,56,30,53,52,34,28,30,67,67,49,36,90,72,57,34,37,42,38,25,71,64,52,44,37,31,44,18,45,94,49,41,68,57,50,38,55,50,48,50,51,33,53,76,44,47,27,27,32,35,35,43,51,45,42,48,57,39,21,72,46,58,65,90,57,40,46,70,44,66,70,48,76,49,59,77,78,48,46,79,52,44,68,81,73,61,54,94,83,43,46,32,40,32,52,44,63,66,88,71,43,90,59,64,57,57,55,40,71,58,48,51,51,46,44,68,67,49,56,75,114,107,73,83,76,54,79,83,53,71,55,32,55,20,33,28,59,63,38,49,32,61,52,60,68,42,32,54,26,7,33,70,66,52,59,48,37,68,52,44,47,78,51,62,19,44,86,75,61,48,34,28,24,36,38,68,72,35,74,38,44,31,33,36,32,37,44,44,22,26,46,49,74,53,30,36,64,50,59,30,60,35,21,35,71,88,50,73,63,47,39,51,56,27,57,39,31,46,39,38,32,37,48,52,71,39,46,51,57,42,65,77,62,65,53,47,66,37,79,90,38,53,82,59,71,62,64,52,72,73,48,44,88,75,37,17,46,32,55,34,31,52,55,38,54,61,54,28,46,42,50,70,38,30,47,25,42,35,42,49,69,48,74,40,86,76,77,93,68,62,48,60,61,45,32,61,52,34,46,64,53,62,71,38,34,60,59,50,52,53,50,58,70,67,56,78,69,66,84,89,52,53,50,70,54,40,53,48,46,52,44,44,54,37,25,75,71,65,74,38,45,67,67,41,32,52,51,48,50,52,52,53,50,51,38,52,74,72,64,53,78,80,64,64,64,56,60,58,66,60,59,53,66,71,44,52,72,70,51,43,53,50,30,56,55,45,22,71,63,64,51,57,82,73,56,82,74,60,65,89,88,78,64,49,71,55,32,43,44,26,20,64,60,61,67,44,55,36,53,26,34,58,59,40,51,75,38,72,72,45,56,41,59,56,53,55,60,58,69,63,60,61,68,24,61,47,46,48,49,48,43,53,49,28,70,70,32,64,84,43,64,59,50,76,46,49,23,76,43,32,72,35,83,75,76,46,82,32,61,47,30,36,38,34,36,37,36,50,56,81,64,40,68,48,49,63,59,51,46,71,74,36,40,86,43,28,68,37,55,35,38,26,26,58,58,60,68,57,42,52,64,50,38,59,81,72,54,52,86,66,24,34,38,38,37,92,26,69,76,36,39,33,43,60,53,45,54,42,53,54,58,37,35,45,52,58,42,51,25,38,38,40,33,37,69,32,49,47,69,39,60,59,70,52,58,82,56,67,61,82,30,40,35,31,40,73,61,45,76,38,35,60,83,82,46,70,88,53,85,53,37,89,37,94,25,17,49,69,32,43,52,52,42,52,49,52,50,52,51,46,50,71,66,45,61,82,53,90,87,60,73,65,52,65,56,29,52,52,34,28,32,68,68,49,35,88,69,58,33,37,42,38,25,71,66,52,45,38,33,43,17,46,93,49,42,69,55,51,38,53,49,49,50,51,34,52,75,44,49,27,27,32,36,35,43,50,46,43,49,57,38,22,72,47,58,65,89,56,39,46,69,43,66,70,47,75,50,58,77,78,48,45,80,53,44,67,80,73,62,55,94,85,44,45,33,40,33,50,46,63,67,86,71,44,90,58,65,58,57,54,39,70,58,47,51,52,46,44,70,70,50,56,75,113

Foldseek 3Di:
DVVQADDDQFAWAKEDQWALEDFVQQQQFAVQFGAQLGAPVCSPPDTFLKIFTDGGHGGAQKEAEAAFFDTHGQLVCVVAFFDPVDGFGGFTRQQGFKYWYFFSHDYFDFDPRMDGHLLLVLLVDWFDQAFPSCGRRLSRRLSQLLLVQQPHTYMYGYHDHYDDDDDDDSVVSCVSCVCSNVCSVVVSVCSSPDDDDPPDFSLRVSLVSQVVCCVVPVGHVVRSVVSVVSVVVCVVVPRDGRGTDDLVVLLVPDDPVLNVQLQVQLLPHHHPPCPVVDDDHRDPSSSRSSSNRVDHWMKRDGHQHDDRPNTPDDPVVVPPPWQLLRVLVVLLCVVQVVDPDADFDPCLRPDPDAALQAQEAEEEEELDPPLLLVLVVCSQPCSRYVHYEYEEADVVSNCVSCVPSPDGHMYTHDDCNSPQLRCVSVLRVVSNVGRGFKYKAAYSQKDFLCLVVSPPDQQFKEFADKDKDALVVWDPPPPQPDVQHNVLVVVLLVVLVVCQVPDPPPPPADNSVLLQVQLCQARDPRSMFIFDDGRIMMGGSVCSVNLSVQSVSSVVSSHGPRRSNVSSNSSRDHPVRYHHFDEAEDDDPCQLPQLVVDDSPHGMTPGHDPVSPPDCNSVSPPPSSVCSHRRSD/DVVQADDDQFAWAKEDQWAQEDFVQQQQFAVQFGAQLGAPVCSPPDTFLKIFTDGGHGGAQKEAEAAFFDTHGQLVCVVAFFDPVDGFGGFTRQQGFKYWYFFSHDYFDFDPRMDGHLLLVLLVDWFDQAFPSCTRRLSRRLSQLLLVQQPHTYMYGYHDHYDDDDDDDSVVSCVSCVCSNPCSVVSSVCSSPDDDDPPDFSLVSSLVSQVVCCVVVVGHPVRSVVSVVSVVVCVVVPRDGRGTDDLVVVLVPDDPVLNVQLQVQLLPHHYPPCPVPDDDHRDPSSSRSSSNRVDHWMKRDGHQHDDRPRTPDDPVVVPPPFQLLNVLVVLLCVVQVVDPDADFDPCLRPDPDAALQAQEAEEEEELDPPLLLVLVVCSQPCSRYVHYEYEEADVVSNCVSCVPSPDGHMYTHDDCNSPQLRCVSVLRVVSNVGRGFKYKAAYSFKDFLCLVVSPPDQQFKEFADKDKDALVVWDPPPPQPDPQHNVLVVVLLVVLVVCLVPDPPPPPADNSVLLQVQLCQARDPRSMFIFDDGRIMMDGSVCSVNLSNQSVSSVVSSHTPRRSNVSSNSSRDHPVRYHHFDEAEDDDPCQLPQLVVDDSPHGMTPGHDPVSPPDCNSVSPPPSSVCSHRRSD